Protein 1XP4 (pdb70)

Sequence (1352 aa):
FTIAAKHAIAVEANTGKILYEKDATQPVEIASITKLITVYLVYEALENGSITLSTPVDISDYPYQLTTNSEASNIPEARNYTVEELLEATLVSSANSAAIALAEKIAGSEKDFVDRAKLLEWGIQDATVVNTTGLNNETLGDNIYPGSKKDEENKLSAYDVAIVARNLIKKYPQVLEITKKPSSTFAGTITSTNYLEGPAYRGGFDGLKTGTTDKAGESFVGTTVEKGRVITVVLNADHQDNNPYARFTATSSLDYISSTFTLRKIVQQGDAYQDSKAPVQDGKEDTVIAVAPEDIYLIERVGNQSSQSVQFTPDSKAIPAPLEAGTVVGHLTYEDKDLIGQGYITTERPSFEVADKKIEFTIAAKHAIAVEANTGKILYEKDATQPVEIASITKLITVYLVYEALENGSITLSTPVDISDYPYQLTTNSEASNIPEARNYTVEELLEATLVSSANSAAIALAEKIAGSEKDFVDRAKLLEWGIQDATVVNTTGLNNETLGDNIYPGSKKDEENKLSAYDVAIVARNLIKKYPQVLEITKKPSSTFAGTITSTNYLEGPAYRGGFDGLKTGTTDKAGESFVGTTVEKGRVITVVLNADHPYARFTATSSLDYISSTFTLRKIVQQGDAYQDSIAVAPEDIYLIERVGNQSSQSVQFTPDVVGHLTYEDKDLIGQGYITTERPSFEVADKKFTIAAKHAIAVEANTGKILYEKDATQPVEIASITKLITVYLVYEALENGSITLSTPVDISDYPYQLTTNSEASNIPEARNYTVEELLEATLVSSANSAAIALAEKIAGSEKDFVDRAKLLEWGIQDATVVNTTGLNNETLGDNIYPGSKKDEENKLSAYDVAIVARNLIKKYPQVLEITKKPSSTFAGTITSTNYLEGPAYRGGFDGLKTGTTDKAGESFVGTTVEKGRVITVVLNADHQDNNPYARFTATSSLDYISSTFTLRKIVQQGDAYQDSKAPVQDGKEDTVIAVAPEDIYLIERVGNQSVQFTPDSLEAGTVVGHLTYEDKDLIGQGYITTERPSFEVADKKIFTIAAKHAIAVEANTGKILYEKDATQPVEIASITKLITVYLVYEALENGSITLSTPVDISDYPYQLTTNIPEARNYTVEELLEATLVSSANSAAIALAEKIAGSEKDFVDRAKLLEWGIQDATVVNTTGLNNETLGDNIYPGSKKDEENKLSAYDVAIVARNLIKKYPQVLEITKKPSSTFAGTITSTNYLEGPAYRGGFDGLKTGTTDKAGESFVGTTVEKGRVITVVLNADHPYARFTATSSLDYISSTFTLRKIVQQGDAYQDSKAVAPEDIYLIERVQSVQFTPDHLTYEDKDLIGQGYITTERPSFE

Foldseek 3Di:
DDFQFQWKWKAFLPFQFTDDTHQQADKFQAAQLLLLLLVLVLVVCCVVPVFHQFRKFAQDPLLQVLPVDFPQQADHDPRIFGLVLLLLCCWFRLHQSSSQRSQCVRQVGQQRSQVQVVLVVLVNDPKDTWGRRFAAQCSSPPRTHVPDDNGDGIIDGNLSSSSSVSVSCVVPVVLLVRLQDQWDDRVHITGGPPPHPDVLDDPFWRYDHWRDDPRFATWGWTWGADQHIMTITGTHRNDDPVCPPSNSVSVVVCVCSVLFKHKDWDFAAPDADPQDAAAEDDFPGDGQRFGHHHTDIDIDTPPDDDDWPLPDWDFPHHYYDFDDWFDWTTWRFTPDPPADDNGGSDPDGDIGTTGHDTGD/DDFQFQWKWKAFLPFQFTLDTHPQPAWFQQAQLLQLLLLLVLVVCCVVPVFHQFRKFFQDDLLQVACLPQPQLNDHDDGIDGLNQLSLSCLFRVNPSSSQSSCCSPQVHQLSSQPPVVLVVLVNDNKDTWGSRFRALCSSPPSTHVPDDSGDGIIHGNLSSSSSQSVSCVVPVCSLVRLQDQWDDRPHIGGGPPPHPDNLDDPFWRDRHWRDDPGFATWTWTWGADLGIMIITGTHRPDVNRRSVSRVVCVVSVQFKHWDFPFDAVGCDPCPVFGHNDGHTDIGTPPPPDDWCQDDWPKCYTKRGTPDPDHDDVGGSDPDTDIGHGDDDD/DDFQFQWKWKAFLPFQFTLDTHQQADWFQQAQLLLLVLLLVLVVCCVVPVFHQARKFAQDPLLQCLQPVHDDQADHDPRIGGLVLLSLCCWFRVHQSSSQRSLCVRQVGQLRSQVQVVLVVLVRDPKDTWGSRQAFQCSSPVRTHVPDDSGDGIIDGNLSSSSSVSVSCVPPVCQLVRQQDQWDDRPHIHGGPPPHPDVLDDPFWRYDHWRDDPGQATWGWTWGADQHIMIITGGHRNDDPPDPVRNSVSVSVCVCSVLFKHWDFQFAALAAHPFDWAADPDDVPRIFGDGANGTDIDIDGPPDAPWDDWDADPAWFQWGIKTWGPDPDHDDVGGSDPDGDIGTTTHHGD/DDFQFQWKWKAFLPFQFTDDTDQQADWFQQAQLLQLLLLLVLVVCCVVVVFHQARKFFADPLLQVLPPLPHDDRIDGLVLLSLCCQFVNRQSSSQRSQCSVQVGQLSSQPVVVLVVLVNDPKDTWGRRSDFQCSSPPSTHVPDDSGDGIIGGNLSSSSSVSVRCVVPVCSLVRLQDQWDDHPHIDGGPPPHPDQLDDAFWSWNDWRDDPGFATWGWIWGADQHIMIITGTRGDDSSTNSVSRVVCCCRVVFKDWAFPAAAQDALPDPCDGQVGTHTDIGTCAVLVDDDVWGWGPDPDHDDVRGSDPDGDTGD

B-factor: mean 28.1, std 16.94, range [1.0, 99.56]

Secondary structure (DSSP, 8-state):
---SBSSEEEEETTTTEEEEEES-SS-EE-GGGGHHHHHHHHHHHHHHTSS-TT-EEE--HHHHHTTTS--SS------EEEHHHHHHHHHHH--HHHHHHHHHHHHSSHHHHH--HHHHHTT--S-B---SS---GGGTTT-S-TT--TT---EE-HHHHHHHHHHHHHH-GGGHHHHT-SEE-S---EE-S---------TTEEEEEEEEETTTEEEEEEEE-----EEEEEEEEPPBTTBTTHHHHHHHH--HHHHHEEEEEEE-TT--SSS-B--BSSSS-S--BB--SS-EEEEEESS-SS--------BSSSB-S-B-TTS--B-EE----B--TTSBSSSPPPEE--B-S-B-/---SSSEEEEEETTT-BEEEEES-SS-EE-GGGHHHHHHHHHHHHHHTTS--TT-EEE--HHHHH--SSTTTT-----SEEEHHHHHHHHHHS--HHHHHHHHHHHHSSHHHHH--HHHHHTT--S-B-S-SS---HHHHTT-S-TT--TT---EE-HHHHHHHHHHHHHH-TTHHHHHT-SEE-S---EE-S---------TTB---EEEE-STT-EEEEEEE-----EEEEEES-----HHHHHHHH--TGGGTEEEEEEE-SS--STT--B--SS-EEEEEETT--S-------------EE-------TTSBSSS---EE--BS--/---SBSSEEEEETTTTEEEEEES-SS-EE-GGGGHHHHHHHHHHHHHHTSS-TT-EEE--HHHHHHHHSS-SS------EEEHHHHHHHHHHH--HHHHHHHHHHHHSSHHHHH--HHHHHTT--S-B---SS---GGGSTT-S-TT--TT---EE-HHHHHHHHHHHHHH-GGGHHHHT-SEE-S---EE-S---------TT---EEEEEETTTEEEEEEEE-----EEEEEEEEPP-SS-TTHHHHHHHH--HHHHHEEEEEEE-TT-EEEEEEE--SSSS-S-EEEE-SS-EEEEEES---PPBP------TT-----EE-------TTSBSSS---EE--BSS--/---SEEEEEEEETTT-BEEEEES-SS-EE-GGGGHHHHHHHHHHHHHHTSS-TT-EEE--HHHHT--------SEEEHHHHHHHHHHS--HHHHHHHHHHHHSSHHHHH--HHHHHTT--S-B-S-SS---HHHHTT-S-TT--TT---EE-HHHHHHHHHHHHHH-TTHHHHHT-SEE-S---EE-S---------TTB---EEEEETTTEEEEEEEE-----EEEEEEEE----TTHHHHHH--HHHHHEEEEEEE-BT--SSS----BSS-EEEEEE----------EE-------BTSBSSS---EE-

InterPro domains:
  IPR001967 Peptidase S11, D-alanyl-D-alanine carboxypeptidase A, N-terminal [PF00768] (20-269)
  IPR012338 Beta-lactamase/transpeptidase-like [G3DSA:3.40.710.10] (16-293)
  IPR012338 Beta-lactamase/transpeptidase-like [SSF56601] (4-291)
  IPR012907 Peptidase S11, D-Ala-D-Ala carboxypeptidase A, C-terminal [PF07943] (293-394)
  IPR012907 Peptidase S11, D-Ala-D-Ala carboxypeptidase A, C-terminal [SM00936] (293-394)
  IPR015956 Penicillin-binding protein, C-terminal domain superfamily [SSF69189] (285-405)
  IPR018044 Peptidase S11, D-alanyl-D-alanine carboxypeptidase A [PR00725] (55-66)
  IPR018044 Peptidase S11, D-alanyl-D-alanine carboxypeptidase A [PR00725] (111-128)
  IPR018044 Peptidase S11, D-alanyl-D-alanine carboxypeptidase A [PR00725] (138-151)
  IPR037167 D-Ala-D-Ala carboxypeptidase, C-terminal domain superfamily [G3DSA:2.60.410.10] (294-394)

Structure (mmCIF, N/CA/C/O backbone):
data_1XP4
#
_entry.id   1XP4
#
_cell.length_a   87.608
_cell.length_b   120.839
_cell.length_c   177.076
_cell.angle_alpha   90.00
_cell.angle_beta   90.00
_cell.angle_gamma   90.00
#
_symmetry.space_group_name_H-M   'P 21 21 21'
#
loop_
_entity.id
_entity.type
_entity.pdbx_description
1 polymer 'D-alanyl-D-alanine carboxypeptidase'
2 non-polymer 'SULFATE ION'
3 non-polymer 'IODIDE ION'
4 water water
#
loop_
_atom_site.group_PDB
_atom_site.id
_atom_site.type_symbol
_atom_site.label_atom_id
_atom_site.label_alt_id
_atom_site.label_comp_id
_atom_site.label_asym_id
_atom_site.label_entity_id
_atom_site.label_seq_id
_atom_site.pdbx_PDB_ins_code
_atom_site.Cartn_x
_atom_site.Cartn_y
_atom_site.Cartn_z
_atom_site.occupancy
_atom_site.B_iso_or_equiv
_atom_site.auth_seq_id
_atom_site.auth_comp_id
_atom_site.auth_asym_id
_atom_site.auth_atom_id
_atom_site.pdbx_PDB_model_num
ATOM 1 N N . PHE A 1 10 ? -16.061 17.383 32.730 1.00 27.28 25 PHE A N 1
ATOM 2 C CA . PHE A 1 10 ? -15.402 17.720 31.433 1.00 26.90 25 PHE A CA 1
ATOM 3 C C . PHE A 1 10 ? -14.959 16.505 30.625 1.00 26.46 25 PHE A C 1
ATOM 4 O O . PHE A 1 10 ? -14.403 15.555 31.169 1.00 25.92 25 PHE A O 1
ATOM 12 N N . THR A 1 11 ? -15.199 16.567 29.318 1.00 26.98 26 THR A N 1
ATOM 13 C CA . THR A 1 11 ? -14.807 15.512 28.386 1.00 27.47 26 THR A CA 1
ATOM 14 C C . THR A 1 11 ? -14.212 16.192 27.158 1.00 25.43 26 THR A C 1
ATOM 15 O O . THR A 1 11 ? -14.696 17.239 26.727 1.00 28.69 26 THR A O 1
ATOM 19 N N . ILE A 1 12 ? -13.168 15.601 26.593 1.00 21.65 27 ILE A N 1
ATOM 20 C CA . ILE A 1 12 ? -12.531 16.185 25.427 1.00 18.67 27 ILE A CA 1
ATOM 21 C C . ILE A 1 12 ? -13.076 15.590 24.141 1.00 19.02 27 ILE A C 1
ATOM 22 O O . ILE A 1 12 ? -13.382 14.401 24.075 1.00 21.78 27 ILE A O 1
ATOM 27 N N . ALA A 1 13 ? -13.202 16.429 23.121 1.00 18.88 28 ALA A N 1
ATOM 28 C CA . ALA A 1 13 ? -13.722 16.001 21.829 1.00 18.17 28 ALA A CA 1
ATOM 29 C C . ALA A 1 13 ? -12.614 15.368 20.990 1.00 18.87 28 ALA A C 1
ATOM 30 O O . ALA A 1 13 ? -12.299 15.826 19.883 1.00 20.88 28 ALA A O 1
ATOM 32 N N . ALA A 1 14 ? -12.026 14.313 21.540 1.00 18.41 29 ALA A N 1
ATOM 33 C CA . ALA A 1 14 ? -10.948 13.578 20.887 1.00 20.77 29 ALA A CA 1
ATOM 34 C C . ALA A 1 14 ? -11.056 12.145 21.389 1.00 21.39 29 ALA A C 1
ATOM 35 O O . ALA A 1 14 ? -11.548 11.919 22.494 1.00 21.97 29 ALA A O 1
ATOM 37 N N . LYS A 1 15 ? -10.609 11.180 20.591 1.00 20.21 30 LYS A N 1
ATOM 38 C CA . LYS A 1 15 ? -10.702 9.786 21.002 1.00 19.78 30 LYS A CA 1
ATOM 39 C C . LYS A 1 15 ? -9.732 9.435 22.113 1.00 18.49 30 LYS A C 1
ATOM 40 O O . LYS A 1 15 ? -10.049 8.616 22.971 1.00 20.04 30 LYS A O 1
ATOM 46 N N . HIS A 1 16 ? -8.559 10.061 22.105 1.00 15.20 31 HIS A N 1
ATOM 47 C CA . HIS A 1 16 ? -7.537 9.773 23.108 1.00 15.12 31 HIS A CA 1
ATOM 48 C C . HIS A 1 16 ? -6.806 11.028 23.502 1.00 14.93 31 HIS A C 1
ATOM 49 O O . HIS A 1 16 ? -6.509 11.866 22.653 1.00 16.19 31 HIS A O 1
ATOM 56 N N . ALA A 1 17 ? -6.482 11.151 24.783 1.00 14.03 32 ALA A N 1
ATOM 57 C CA . ALA A 1 17 ? -5.768 12.331 25.235 1.00 13.81 32 ALA A CA 1
ATOM 58 C C . ALA A 1 17 ? -5.251 12.192 26.655 1.00 13.82 32 ALA A C 1
ATOM 59 O O . ALA A 1 17 ? -5.767 11.396 27.442 1.00 15.14 32 ALA A O 1
ATOM 61 N N . ILE A 1 18 ? -4.221 12.971 26.966 1.00 11.81 33 ILE A N 1
ATOM 62 C CA . ILE A 1 18 ? -3.642 12.991 28.301 1.00 13.07 33 ILE A CA 1
ATOM 63 C C . ILE A 1 18 ? -2.917 14.316 28.459 1.00 14.05 33 ILE A C 1
ATOM 64 O O . ILE A 1 18 ? -2.360 14.850 27.499 1.00 15.61 33 ILE A O 1
ATOM 69 N N . ALA A 1 19 ? -2.932 14.845 29.674 1.00 13.13 34 ALA A N 1
ATOM 70 C CA . ALA A 1 19 ? -2.275 16.104 29.965 1.00 12.62 34 ALA A CA 1
ATOM 71 C C . ALA A 1 19 ? -1.403 15.914 31.196 1.00 13.71 34 ALA A C 1
ATOM 72 O O . ALA A 1 19 ? -1.833 15.296 32.170 1.00 16.42 34 ALA A O 1
ATOM 74 N N . VAL A 1 20 ? -0.181 16.431 31.163 1.00 13.08 35 VAL A N 1
ATOM 75 C CA . VAL A 1 20 ? 0.703 16.298 32.322 1.00 15.55 35 VAL A CA 1
ATOM 76 C C . VAL A 1 20 ? 1.483 17.565 32.621 1.00 16.15 35 VAL A C 1
ATOM 77 O O . VAL A 1 20 ? 1.752 18.364 31.725 1.00 16.35 35 VAL A O 1
ATOM 81 N N . GLU A 1 21 ? 1.826 17.754 33.891 1.00 15.97 36 GLU A N 1
ATOM 82 C CA . GLU A 1 21 ? 2.610 18.915 34.282 1.00 16.09 36 GLU A CA 1
ATOM 83 C C . GLU A 1 21 ? 4.020 18.490 33.917 1.00 14.02 36 GLU A C 1
ATOM 84 O O . GLU A 1 21 ? 4.546 17.532 34.469 1.00 15.23 36 GLU A O 1
ATOM 90 N N . ALA A 1 22 ? 4.615 19.191 32.961 1.00 13.35 37 ALA A N 1
ATOM 91 C CA . ALA A 1 22 ? 5.946 18.857 32.460 1.00 12.93 37 ALA A CA 1
ATOM 92 C C . ALA A 1 22 ? 6.971 18.417 33.488 1.00 13.74 37 ALA A C 1
ATOM 93 O O . ALA A 1 22 ? 7.474 17.290 33.431 1.00 15.57 37 ALA A O 1
ATOM 95 N N . ASN A 1 23 ? 7.272 19.294 34.437 1.00 11.99 38 ASN A N 1
ATOM 96 C CA . ASN A 1 23 ? 8.287 18.988 35.414 1.00 12.82 38 ASN A CA 1
ATOM 97 C C . ASN A 1 23 ? 8.139 17.701 36.217 1.00 14.94 38 ASN A C 1
ATOM 98 O O . ASN A 1 23 ? 9.085 16.907 36.285 1.00 13.84 38 ASN A O 1
ATOM 103 N N . THR A 1 24 ? 6.978 17.470 36.824 1.00 13.63 39 THR A N 1
ATOM 104 C CA . THR A 1 24 ? 6.816 16.260 37.626 1.00 13.27 39 THR A CA 1
ATOM 105 C C . THR A 1 24 ? 6.203 15.083 36.884 1.00 14.40 39 THR A C 1
ATOM 106 O O . THR A 1 24 ? 6.227 13.958 37.376 1.00 16.91 39 THR A O 1
ATOM 110 N N . GLY A 1 25 ? 5.663 15.335 35.697 1.00 15.11 40 GLY A N 1
ATOM 111 C CA . GLY A 1 25 ? 5.053 14.264 34.933 1.00 14.07 40 GLY A CA 1
ATOM 112 C C . GLY A 1 25 ? 3.744 13.805 35.547 1.00 14.22 40 GLY A C 1
ATOM 113 O O . GLY A 1 25 ? 3.236 12.725 35.221 1.00 15.67 40 GLY A O 1
ATOM 114 N N . LYS A 1 26 ? 3.198 14.624 36.440 1.00 11.04 41 LYS A N 1
ATOM 115 C CA . LYS A 1 26 ? 1.943 14.299 37.094 1.00 10.00 41 LYS A CA 1
ATOM 116 C C . LYS A 1 26 ? 0.810 14.382 36.085 1.00 11.64 41 LYS A C 1
ATOM 117 O O . LYS A 1 26 ? 0.736 15.318 35.289 1.00 15.13 41 LYS A O 1
ATOM 123 N N . ILE A 1 27 ? -0.077 13.399 36.121 1.00 13.18 42 ILE A N 1
ATOM 124 C CA . ILE A 1 27 ? -1.203 13.363 35.196 1.00 15.00 42 ILE A CA 1
ATOM 125 C C . ILE A 1 27 ? -2.365 14.238 35.676 1.00 16.23 42 ILE A C 1
ATOM 126 O O . ILE A 1 27 ? -2.857 14.084 36.794 1.00 17.51 42 ILE A O 1
ATOM 131 N N . LEU A 1 28 ? -2.799 15.157 34.820 1.00 16.64 43 LEU A N 1
ATOM 132 C CA . LEU A 1 28 ? -3.886 16.065 35.166 1.00 17.65 43 LEU A CA 1
ATOM 133 C C . LEU A 1 28 ? -5.217 15.682 34.512 1.00 18.50 43 LEU A C 1
ATOM 134 O O . LEU A 1 28 ? -6.293 15.978 35.039 1.00 21.12 43 LEU A O 1
ATOM 139 N N . TYR A 1 29 ? -5.138 15.035 33.356 1.00 16.09 44 TYR A N 1
ATOM 140 C CA . TYR A 1 29 ? -6.323 14.611 32.633 1.00 14.46 44 TYR A CA 1
ATOM 141 C C . TYR A 1 29 ? -6.000 13.464 31.692 1.00 18.37 44 TYR A C 1
ATOM 142 O O . TYR A 1 29 ? -4.918 13.403 31.103 1.00 18.48 44 TYR A O 1
ATOM 151 N N . GLU A 1 30 ? -6.958 12.567 31.520 1.00 19.59 45 GLU A N 1
ATOM 152 C CA . GLU A 1 30 ? -6.733 11.437 30.649 1.00 21.00 45 GLU A CA 1
ATOM 153 C C . GLU A 1 30 ? -8.035 10.870 30.108 1.00 21.70 45 GLU A C 1
ATOM 154 O O . GLU A 1 30 ? -9.089 11.007 30.730 1.00 21.64 45 GLU A O 1
ATOM 160 N N . LYS A 1 31 ? -7.947 10.261 28.928 1.00 21.48 46 LYS A N 1
ATOM 161 C CA . LYS A 1 31 ? -9.083 9.627 28.272 1.00 21.79 46 LYS A CA 1
ATOM 162 C C . LYS A 1 31 ? -8.530 8.598 27.298 1.00 22.66 46 LYS A C 1
ATOM 163 O O . LYS A 1 31 ? -7.993 8.962 26.252 1.00 25.44 46 LYS A O 1
ATOM 169 N N . ASP A 1 32 ? -8.660 7.320 27.644 1.00 23.14 47 ASP A N 1
ATOM 170 C CA . ASP A 1 32 ? -8.155 6.237 26.805 1.00 23.35 47 ASP A CA 1
ATOM 171 C C . ASP A 1 32 ? -6.721 6.610 26.407 1.00 23.49 47 ASP A C 1
ATOM 172 O O . ASP A 1 32 ? -6.381 6.690 25.223 1.00 25.28 47 ASP A O 1
ATOM 177 N N . ALA A 1 33 ? -5.885 6.838 27.415 1.00 21.26 48 ALA A N 1
ATOM 178 C CA . ALA A 1 33 ? -4.499 7.245 27.200 1.00 20.57 48 ALA A CA 1
ATOM 179 C C . ALA A 1 33 ? -3.476 6.122 27.123 1.00 20.08 48 ALA A C 1
ATOM 180 O O . ALA A 1 33 ? -2.294 6.396 26.934 1.00 22.65 48 ALA A O 1
ATOM 182 N N . THR A 1 34 ? -3.911 4.872 27.251 1.00 19.83 49 THR A N 1
ATOM 183 C CA . THR A 1 34 ? -2.975 3.748 27.204 1.00 19.67 49 THR A CA 1
ATOM 184 C C . THR A 1 34 ? -3.023 2.874 25.949 1.00 19.91 49 THR A C 1
ATOM 185 O O . THR A 1 34 ? -2.096 2.110 25.688 1.00 21.87 49 THR A O 1
ATOM 189 N N . GLN A 1 35 ? -4.088 2.974 25.168 1.00 19.08 50 GLN A N 1
ATOM 190 C CA . GLN A 1 35 ? -4.182 2.163 23.961 1.00 19.92 50 GLN A CA 1
ATOM 191 C C . GLN A 1 35 ? -3.292 2.717 22.851 1.00 18.79 50 GLN A C 1
ATOM 192 O O . GLN A 1 35 ? -3.493 3.837 22.393 1.00 20.58 50 GLN A O 1
ATOM 198 N N . PRO A 1 36 ? -2.287 1.946 22.409 1.00 18.19 51 PRO A N 1
ATOM 199 C CA . PRO A 1 36 ? -1.435 2.471 21.337 1.00 16.82 51 PRO A CA 1
ATOM 200 C C . PRO A 1 36 ? -2.284 2.766 20.104 1.00 15.45 51 PRO A C 1
ATOM 201 O O . PRO A 1 36 ? -3.175 1.998 19.764 1.00 17.80 51 PRO A O 1
ATOM 205 N N . VAL A 1 37 ? -2.018 3.887 19.445 1.00 14.17 52 VAL A N 1
ATOM 206 C CA . VAL A 1 37 ? -2.766 4.267 18.252 1.00 11.58 52 VAL A CA 1
ATOM 207 C C . VAL A 1 37 ? -1.848 5.063 17.334 1.00 14.05 52 VAL A C 1
ATOM 208 O O . VAL A 1 37 ? -0.773 5.499 17.754 1.00 14.26 52 VAL A O 1
ATOM 212 N N . GLU A 1 38 ? -2.270 5.239 16.084 1.00 13.49 53 GLU A N 1
ATOM 213 C CA . GLU A 1 38 ? -1.501 5.997 15.101 1.00 13.72 53 GLU A CA 1
ATOM 214 C C . GLU A 1 38 ? -1.274 7.425 15.615 1.00 14.57 53 GLU A C 1
ATOM 215 O O . GLU A 1 38 ? -2.189 8.043 16.169 1.00 15.28 53 GLU A O 1
ATOM 221 N N . ILE A 1 39 ? -0.070 7.958 15.419 1.00 13.78 54 ILE A N 1
ATOM 222 C CA . ILE A 1 39 ? 0.237 9.310 15.891 1.00 13.45 54 ILE A CA 1
ATOM 223 C C . ILE A 1 39 ? 0.757 10.222 14.787 1.00 13.40 54 ILE A C 1
ATOM 224 O O . ILE A 1 39 ? 1.138 11.367 15.038 1.00 12.03 54 ILE A O 1
ATOM 229 N N . ALA A 1 40 ? 0.759 9.702 13.564 1.00 13.51 55 ALA A N 1
ATOM 230 C CA . ALA A 1 40 ? 1.225 10.443 12.402 1.00 10.30 55 ALA A CA 1
ATOM 231 C C . ALA A 1 40 ? 2.511 11.187 12.723 1.00 11.80 55 ALA A C 1
ATOM 232 O O . ALA A 1 40 ? 3.357 10.675 13.460 1.00 11.97 55 ALA A O 1
ATOM 234 N N . SER A 1 41 ? 2.639 12.396 12.176 1.00 15.72 56 SER A N 1
ATOM 235 C CA . SER A 1 41 ? 3.825 13.246 12.342 1.00 16.76 56 SER A CA 1
ATOM 236 C C . SER A 1 41 ? 4.293 13.538 13.758 1.00 15.46 56 SER A C 1
ATOM 237 O O . SER A 1 41 ? 5.350 14.141 13.936 1.00 17.03 56 SER A O 1
ATOM 240 N N . ILE A 1 42 ? 3.518 13.150 14.764 1.00 12.40 57 ILE A N 1
ATOM 241 C CA . ILE A 1 42 ? 3.950 13.385 16.134 1.00 9.43 57 ILE A CA 1
ATOM 242 C C . ILE A 1 42 ? 5.212 12.545 16.299 1.00 10.11 57 ILE A C 1
ATOM 243 O O . ILE A 1 42 ? 6.037 12.784 17.177 1.00 11.22 57 ILE A O 1
ATOM 248 N N . THR A 1 43 ? 5.365 11.582 15.402 1.00 10.16 58 THR A N 1
ATOM 249 C CA . THR A 1 43 ? 6.510 10.683 15.387 1.00 13.93 58 THR A CA 1
ATOM 250 C C . THR A 1 43 ? 7.845 11.429 15.366 1.00 14.22 58 THR A C 1
ATOM 251 O O . THR A 1 43 ? 8.820 11.016 16.002 1.00 16.10 58 THR A O 1
ATOM 255 N N . LYS A 1 44 ? 7.882 12.531 14.630 1.00 14.18 59 LYS A N 1
ATOM 256 C CA . LYS A 1 44 ? 9.092 13.325 14.499 1.00 13.19 59 LYS A CA 1
ATOM 257 C C . LYS A 1 44 ? 9.706 13.814 15.817 1.00 14.10 59 LYS A C 1
ATOM 258 O O . LYS A 1 44 ? 10.816 14.343 15.825 1.00 17.11 59 LYS A O 1
ATOM 264 N N . LEU A 1 45 ? 9.002 13.641 16.930 1.00 12.66 60 LEU A N 1
ATOM 265 C CA . LEU A 1 45 ? 9.546 14.069 18.206 1.00 12.02 60 LEU A CA 1
ATOM 266 C C . LEU A 1 45 ? 10.601 13.067 18.634 1.00 15.35 60 LEU A C 1
ATOM 267 O O . LEU A 1 45 ? 11.688 13.433 19.104 1.00 16.49 60 LEU A O 1
ATOM 272 N N . ILE A 1 46 ? 10.283 11.789 18.478 1.00 15.58 61 ILE A N 1
ATOM 273 C CA . ILE A 1 46 ? 11.240 10.767 18.849 1.00 14.58 61 ILE A CA 1
ATOM 274 C C . ILE A 1 46 ? 12.452 10.986 17.949 1.00 15.68 61 ILE A C 1
ATOM 275 O O . ILE A 1 46 ? 13.592 10.956 18.406 1.00 16.52 61 ILE A O 1
ATOM 280 N N . THR A 1 47 ? 12.190 11.240 16.669 1.00 17.22 62 THR A N 1
ATOM 281 C CA . THR A 1 47 ? 13.245 11.481 15.682 1.00 16.65 62 THR A CA 1
ATOM 282 C C . THR A 1 47 ? 14.169 12.610 16.109 1.00 16.64 62 THR A C 1
ATOM 283 O O . THR A 1 47 ? 15.391 12.456 16.169 1.00 16.97 62 THR A O 1
ATOM 287 N N . VAL A 1 48 ? 13.560 13.748 16.404 1.00 16.35 63 VAL A N 1
ATOM 288 C CA . VAL A 1 48 ? 14.276 14.941 16.819 1.00 18.09 63 VAL A CA 1
ATOM 289 C C . VAL A 1 48 ? 15.093 14.748 18.102 1.00 19.57 63 VAL A C 1
ATOM 290 O O . VAL A 1 48 ? 16.094 15.444 18.314 1.00 19.54 63 VAL A O 1
ATOM 294 N N . TYR A 1 49 ? 14.682 13.805 18.953 1.00 19.79 64 TYR A N 1
ATOM 295 C CA . TYR A 1 49 ? 15.413 13.546 20.193 1.00 16.52 64 TYR A CA 1
ATOM 296 C C . TYR A 1 49 ? 16.754 12.910 19.881 1.00 16.34 64 TYR A C 1
ATOM 297 O O . TYR A 1 49 ? 17.750 13.200 20.531 1.00 18.79 64 TYR A O 1
ATOM 306 N N . LEU A 1 50 ? 16.786 12.026 18.894 1.00 14.17 65 LEU A N 1
ATOM 307 C CA . LEU A 1 50 ? 18.044 11.388 18.553 1.00 14.76 65 LEU A CA 1
ATOM 308 C C . LEU A 1 50 ? 18.987 12.391 17.886 1.00 14.69 65 LEU A C 1
ATOM 309 O O . LEU A 1 50 ? 20.213 12.275 17.985 1.00 15.46 65 LEU A O 1
ATOM 314 N N . VAL A 1 51 ? 18.404 13.390 17.230 1.00 14.35 66 VAL A N 1
ATOM 315 C CA . VAL A 1 51 ? 19.170 14.428 16.549 1.00 13.95 66 VAL A CA 1
ATOM 316 C C . VAL A 1 51 ? 19.877 15.337 17.547 1.00 15.60 66 VAL A C 1
ATOM 317 O O . VAL A 1 51 ? 21.045 15.691 17.358 1.00 16.62 66 VAL A O 1
ATOM 321 N N . TYR A 1 52 ? 19.167 15.730 18.601 1.00 15.56 67 TYR A N 1
ATOM 322 C CA . TYR A 1 52 ? 19.768 16.575 19.628 1.00 16.56 67 TYR A CA 1
ATOM 323 C C . TYR A 1 52 ? 20.815 15.755 20.374 1.00 17.04 67 TYR A C 1
ATOM 324 O O . TYR A 1 52 ? 21.844 16.281 20.804 1.00 19.09 67 TYR A O 1
ATOM 333 N N . GLU A 1 53 ? 20.554 14.460 20.513 1.00 17.37 68 GLU A N 1
ATOM 334 C CA . GLU A 1 53 ? 21.487 13.577 21.195 1.00 19.32 68 GLU A CA 1
ATOM 335 C C . GLU A 1 53 ? 22.775 13.434 20.387 1.00 19.85 68 GLU A C 1
ATOM 336 O O . GLU A 1 53 ? 23.837 13.170 20.943 1.00 19.07 68 GLU A O 1
ATOM 342 N N . ALA A 1 54 ? 22.677 13.600 19.070 1.00 19.08 69 ALA A N 1
ATOM 343 C CA . ALA A 1 54 ? 23.850 13.511 18.208 1.00 16.67 69 ALA A CA 1
ATOM 344 C C . ALA A 1 54 ? 24.552 14.868 18.212 1.00 15.63 69 ALA A C 1
ATOM 345 O O . ALA A 1 54 ? 25.769 14.951 18.054 1.00 14.46 69 ALA A O 1
ATOM 347 N N . LEU A 1 55 ? 23.780 15.938 18.379 1.00 13.04 70 LEU A N 1
ATOM 348 C CA . LEU A 1 55 ? 24.376 17.265 18.448 1.00 12.19 70 LEU A CA 1
ATOM 349 C C . LEU A 1 55 ? 25.163 17.324 19.750 1.00 12.64 70 LEU A C 1
ATOM 350 O O . LEU A 1 55 ? 26.306 17.779 19.780 1.00 10.59 70 LEU A O 1
ATOM 355 N N . GLU A 1 56 ? 24.539 16.849 20.824 1.00 11.78 71 GLU A N 1
ATOM 356 C CA . GLU A 1 56 ? 25.178 16.831 22.126 1.00 12.89 71 GLU A CA 1
ATOM 357 C C . GLU A 1 56 ? 26.445 15.987 22.114 1.00 13.10 71 GLU A C 1
ATOM 358 O O . GLU A 1 56 ? 27.473 16.416 22.629 1.00 13.88 71 GLU A O 1
ATOM 364 N N . ASN A 1 57 ? 26.376 14.791 21.528 1.00 12.27 72 ASN A N 1
ATOM 365 C CA . ASN A 1 57 ? 27.542 13.908 21.473 1.00 11.83 72 ASN A CA 1
ATOM 366 C C . ASN A 1 57 ? 28.635 14.507 20.613 1.00 13.16 72 ASN A C 1
ATOM 367 O O . ASN A 1 57 ? 29.801 14.159 20.767 1.00 16.02 72 ASN A O 1
ATOM 372 N N . GLY A 1 58 ? 28.257 15.392 19.696 1.00 12.85 73 GLY A N 1
ATOM 373 C CA . GLY A 1 58 ? 29.242 16.019 18.836 1.00 13.57 73 GLY A CA 1
ATOM 374 C C . GLY A 1 58 ? 29.454 15.421 17.450 1.00 15.99 73 GLY A C 1
ATOM 375 O O . GLY A 1 58 ? 30.208 15.990 16.654 1.00 18.20 73 GLY A O 1
ATOM 376 N N . SER A 1 59 ? 28.810 14.292 17.150 1.00 12.72 74 SER A N 1
ATOM 377 C CA . SER A 1 59 ? 28.957 13.653 15.846 1.00 11.84 74 SER A CA 1
ATOM 378 C C . SER A 1 59 ? 28.434 14.527 14.699 1.00 12.83 74 SER A C 1
ATOM 379 O O . SER A 1 59 ? 28.839 14.360 13.551 1.00 13.75 74 SER A O 1
ATOM 382 N N . ILE A 1 60 ? 27.525 15.448 15.008 1.00 10.41 75 ILE A N 1
ATOM 383 C CA . ILE A 1 60 ? 27.013 16.380 14.010 1.00 12.15 75 ILE A CA 1
ATOM 384 C C . ILE A 1 60 ? 26.911 17.733 14.690 1.00 12.40 75 ILE A C 1
ATOM 385 O O . ILE A 1 60 ? 26.967 17.818 15.914 1.00 11.57 75 ILE A O 1
ATOM 390 N N . THR A 1 61 ? 26.771 18.786 13.894 1.00 11.36 76 THR A N 1
ATOM 391 C CA . THR A 1 61 ? 26.654 20.130 14.428 1.00 11.84 76 THR A CA 1
ATOM 392 C C . THR A 1 61 ? 25.535 20.817 13.674 1.00 13.74 76 THR A C 1
ATOM 393 O O . THR A 1 61 ? 25.133 20.365 12.602 1.00 13.91 76 THR A O 1
ATOM 397 N N . LEU A 1 62 ? 25.038 21.916 14.225 1.00 15.07 77 LEU A N 1
ATOM 398 C CA . LEU A 1 62 ? 23.951 22.652 13.598 1.00 14.11 77 LEU A CA 1
ATOM 399 C C . LEU A 1 62 ? 24.233 23.100 12.166 1.00 15.81 77 LEU A C 1
ATOM 400 O O . LEU A 1 62 ? 23.316 23.160 11.350 1.00 16.86 77 LEU A O 1
ATOM 405 N N . SER A 1 63 ? 25.489 23.398 11.845 1.00 15.85 78 SER A N 1
ATOM 406 C CA . SER A 1 63 ? 25.817 23.861 10.494 1.00 16.56 78 SER A CA 1
ATOM 407 C C . SER A 1 63 ? 26.297 22.764 9.551 1.00 18.07 78 SER A C 1
ATOM 408 O O . SER A 1 63 ? 26.679 23.035 8.409 1.00 17.48 78 SER A O 1
ATOM 411 N N . THR A 1 64 ? 26.282 21.525 10.031 1.00 19.79 79 THR A N 1
ATOM 412 C CA . THR A 1 64 ? 26.722 20.391 9.229 1.00 19.68 79 THR A CA 1
ATOM 413 C C . THR A 1 64 ? 25.856 20.186 7.985 1.00 19.50 79 THR A C 1
ATOM 414 O O . THR A 1 64 ? 24.634 20.059 8.076 1.00 17.62 79 THR A O 1
ATOM 418 N N . PRO A 1 65 ? 26.484 20.177 6.801 1.00 20.26 80 PRO A N 1
ATOM 419 C CA . PRO A 1 65 ? 25.785 19.976 5.526 1.00 20.28 80 PRO A CA 1
ATOM 420 C C . PRO A 1 65 ? 25.250 18.544 5.458 1.00 18.61 80 PRO A C 1
ATOM 421 O O . PRO A 1 65 ? 25.967 17.593 5.785 1.00 20.40 80 PRO A O 1
ATOM 425 N N . VAL A 1 66 ? 23.998 18.391 5.040 1.00 16.23 81 VAL A N 1
ATOM 426 C CA . VAL A 1 66 ? 23.392 17.067 4.937 1.00 14.96 81 VAL A CA 1
ATOM 427 C C . VAL A 1 66 ? 22.861 16.826 3.529 1.00 14.45 81 VAL A C 1
ATOM 428 O O . VAL A 1 66 ? 22.021 17.581 3.037 1.00 12.91 81 VAL A O 1
ATOM 432 N N . ASP A 1 67 ? 23.368 15.772 2.890 1.00 13.22 82 ASP A N 1
ATOM 433 C CA . ASP A 1 67 ? 22.952 15.393 1.539 1.00 12.37 82 ASP A CA 1
ATOM 434 C C . ASP A 1 67 ? 21.529 14.862 1.575 1.00 11.39 82 ASP A C 1
ATOM 435 O O . ASP A 1 67 ? 21.073 14.326 2.581 1.00 10.77 82 ASP A O 1
ATOM 440 N N . ILE A 1 68 ? 20.832 15.005 0.461 1.00 12.39 83 ILE A N 1
ATOM 441 C CA . ILE A 1 68 ? 19.462 14.548 0.369 1.00 12.29 83 ILE A CA 1
ATOM 442 C C . ILE A 1 68 ? 19.338 13.526 -0.759 1.00 11.26 83 ILE A C 1
ATOM 443 O O . ILE A 1 68 ? 19.161 13.880 -1.911 1.00 14.29 83 ILE A O 1
ATOM 448 N N . SER A 1 69 ? 19.444 12.250 -0.400 1.00 12.58 84 SER A N 1
ATOM 449 C CA . SER A 1 69 ? 19.394 11.148 -1.364 1.00 15.03 84 SER A CA 1
ATOM 450 C C . SER A 1 69 ? 18.112 11.011 -2.175 1.00 14.03 84 SER A C 1
ATOM 451 O O . SER A 1 69 ? 17.108 11.665 -1.896 1.00 12.64 84 SER A O 1
ATOM 454 N N . ASP A 1 70 ? 18.171 10.141 -3.180 1.00 13.46 85 ASP A N 1
ATOM 455 C CA . ASP A 1 70 ? 17.048 9.890 -4.076 1.00 15.37 85 ASP A CA 1
ATOM 456 C C . ASP A 1 70 ? 15.702 9.698 -3.367 1.00 16.12 85 ASP A C 1
ATOM 457 O O . ASP A 1 70 ? 14.727 10.395 -3.663 1.00 15.41 85 ASP A O 1
ATOM 462 N N . TYR A 1 71 ? 15.655 8.743 -2.444 1.00 15.82 86 TYR A N 1
ATOM 463 C CA . TYR A 1 71 ? 14.444 8.438 -1.691 1.00 15.65 86 TYR A CA 1
ATOM 464 C C . TYR A 1 71 ? 13.790 9.667 -1.051 1.00 15.62 86 TYR A C 1
ATOM 465 O O . TYR A 1 71 ? 12.620 9.950 -1.305 1.00 15.28 86 TYR A O 1
ATOM 474 N N . PRO A 1 72 ? 14.534 10.419 -0.223 1.00 13.63 87 PRO A N 1
ATOM 475 C CA . PRO A 1 72 ? 13.923 11.594 0.398 1.00 11.74 87 PRO A CA 1
ATOM 476 C C . PRO A 1 72 ? 13.670 12.690 -0.621 1.00 12.16 87 PRO A C 1
ATOM 477 O O . PRO A 1 72 ? 12.702 13.432 -0.524 1.00 12.11 87 PRO A O 1
ATOM 481 N N . TYR A 1 73 ? 14.547 12.791 -1.606 1.00 13.25 88 TYR A N 1
ATOM 482 C CA . TYR A 1 73 ? 14.405 13.828 -2.605 1.00 16.03 88 TYR A CA 1
ATOM 483 C C . TYR A 1 73 ? 13.195 13.628 -3.504 1.00 18.95 88 TYR A C 1
ATOM 484 O O . TYR A 1 73 ? 12.441 14.569 -3.755 1.00 21.59 88 TYR A O 1
ATOM 493 N N . GLN A 1 74 ? 13.005 12.410 -3.993 1.00 21.56 89 GLN A N 1
ATOM 494 C CA . GLN A 1 74 ? 11.871 12.130 -4.866 1.00 26.69 89 GLN A CA 1
ATOM 495 C C . GLN A 1 74 ? 10.566 12.259 -4.115 1.00 25.82 89 GLN A C 1
ATOM 496 O O . GLN A 1 74 ? 9.563 12.706 -4.662 1.00 27.35 89 GLN A O 1
ATOM 502 N N . LEU A 1 75 ? 10.585 11.858 -2.855 1.00 24.26 90 LEU A N 1
ATOM 503 C CA . LEU A 1 75 ? 9.393 11.913 -2.033 1.00 26.20 90 LEU A CA 1
ATOM 504 C C . LEU A 1 75 ? 8.769 13.304 -2.016 1.00 29.77 90 LEU A C 1
ATOM 505 O O . LEU A 1 75 ? 7.629 13.478 -1.585 1.00 31.07 90 LEU A O 1
ATOM 510 N N . THR A 1 76 ? 9.498 14.297 -2.505 1.00 32.82 91 THR A N 1
ATOM 511 C CA . THR A 1 76 ? 8.974 15.650 -2.476 1.00 39.06 91 THR A CA 1
ATOM 512 C C . THR A 1 76 ? 8.394 16.190 -3.771 1.00 44.98 91 THR A C 1
ATOM 513 O O . THR A 1 76 ? 7.695 17.200 -3.746 1.00 48.12 91 THR A O 1
ATOM 517 N N . THR A 1 77 ? 8.677 15.544 -4.899 1.00 51.12 92 THR A N 1
ATOM 518 C CA . THR A 1 77 ? 8.138 16.017 -6.170 1.00 55.80 92 THR A CA 1
ATOM 519 C C . THR A 1 77 ? 6.704 15.548 -6.329 1.00 59.85 92 THR A C 1
ATOM 520 O O . THR A 1 77 ? 5.860 16.275 -6.852 1.00 62.02 92 THR A O 1
ATOM 524 N N . ASN A 1 78 ? 6.420 14.329 -5.893 1.00 64.14 93 ASN A N 1
ATOM 525 C CA . ASN A 1 78 ? 5.050 13.859 -5.958 1.00 69.92 93 ASN A CA 1
ATOM 526 C C . ASN A 1 78 ? 4.696 12.831 -4.910 1.00 70.96 93 ASN A C 1
ATOM 527 O O . ASN A 1 78 ? 4.666 11.624 -5.162 1.00 72.18 93 ASN A O 1
ATOM 532 N N . SER A 1 79 ? 4.433 13.343 -3.721 1.00 70.62 94 SER A N 1
ATOM 533 C CA . SER A 1 79 ? 4.021 12.550 -2.589 1.00 70.89 94 SER A CA 1
ATOM 534 C C . SER A 1 79 ? 3.265 13.594 -1.812 1.00 71.43 94 SER A C 1
ATOM 535 O O . SER A 1 79 ? 3.845 14.581 -1.364 1.00 72.40 94 SER A O 1
ATOM 538 N N . GLU A 1 80 ? 1.957 13.426 -1.716 1.00 71.87 95 GLU A N 1
ATOM 539 C CA . GLU A 1 80 ? 1.187 14.387 -0.967 1.00 70.42 95 GLU A CA 1
ATOM 540 C C . GLU A 1 80 ? 1.533 14.088 0.481 1.00 68.12 95 GLU A C 1
ATOM 541 O O . GLU A 1 80 ? 0.760 13.506 1.245 1.00 69.25 95 GLU A O 1
ATOM 547 N N . ALA A 1 81 ? 2.769 14.456 0.799 1.00 63.60 96 ALA A N 1
ATOM 548 C CA . ALA A 1 81 ? 3.372 14.304 2.110 1.00 59.55 96 ALA A CA 1
ATOM 549 C C . ALA A 1 81 ? 3.909 15.697 2.368 1.00 56.24 96 ALA A C 1
ATOM 550 O O . ALA A 1 81 ? 4.661 16.233 1.550 1.00 57.10 96 ALA A O 1
ATOM 552 N N . SER A 1 82 ? 3.514 16.294 3.486 1.00 51.09 97 SER A N 1
ATOM 553 C CA . SER A 1 82 ? 3.965 17.639 3.800 1.00 46.54 97 SER A CA 1
ATOM 554 C C . SER A 1 82 ? 5.479 17.749 3.674 1.00 42.92 97 SER A C 1
ATOM 555 O O . SER A 1 82 ? 6.239 17.130 4.421 1.00 43.50 97 SER A O 1
ATOM 558 N N . ASN A 1 83 ? 5.901 18.529 2.688 1.00 37.22 98 ASN A N 1
ATOM 559 C CA . ASN A 1 83 ? 7.307 18.746 2.414 1.00 32.85 98 ASN A CA 1
ATOM 560 C C . ASN A 1 83 ? 7.500 20.141 1.852 1.00 32.57 98 ASN A C 1
ATOM 561 O O . ASN A 1 83 ? 6.554 20.922 1.743 1.00 34.98 98 ASN A O 1
ATOM 566 N N . ILE A 1 84 ? 8.740 20.438 1.489 1.00 29.42 99 ILE A N 1
ATOM 567 C CA . ILE A 1 84 ? 9.098 21.730 0.931 1.00 25.77 99 ILE A CA 1
ATOM 568 C C . ILE A 1 84 ? 10.168 21.464 -0.120 1.00 24.49 99 ILE A C 1
ATOM 569 O O . ILE A 1 84 ? 10.875 20.460 -0.057 1.00 24.48 99 ILE A O 1
ATOM 574 N N . PRO A 1 85 ? 10.295 22.354 -1.109 1.00 22.74 100 PRO A N 1
ATOM 575 C CA . PRO A 1 85 ? 11.300 22.159 -2.155 1.00 22.15 100 PRO A CA 1
ATOM 576 C C . PRO A 1 85 ? 12.697 21.987 -1.575 1.00 23.96 100 PRO A C 1
ATOM 577 O O . PRO A 1 85 ? 13.083 22.716 -0.665 1.00 26.51 100 PRO A O 1
ATOM 589 N N . GLU A 1 87 ? 15.472 21.237 -3.909 1.00 25.41 102 GLU A N 1
ATOM 590 C CA . GLU A 1 87 ? 16.189 21.054 -5.162 1.00 25.65 102 GLU A CA 1
ATOM 591 C C . GLU A 1 87 ? 17.697 21.182 -5.096 1.00 22.81 102 GLU A C 1
ATOM 592 O O . GLU A 1 87 ? 18.384 20.840 -6.046 1.00 23.13 102 GLU A O 1
ATOM 598 N N . ALA A 1 88 ? 18.213 21.663 -3.974 1.00 22.58 103 ALA A N 1
ATOM 599 C CA . ALA A 1 88 ? 19.653 21.803 -3.806 1.00 20.60 103 ALA A CA 1
ATOM 600 C C . ALA A 1 88 ? 20.235 20.519 -3.205 1.00 21.58 103 ALA A C 1
ATOM 601 O O . ALA A 1 88 ? 21.454 20.358 -3.125 1.00 21.00 103 ALA A O 1
ATOM 603 N N . ARG A 1 89 ? 19.349 19.619 -2.777 1.00 21.17 104 ARG A N 1
ATOM 604 C CA . ARG A 1 89 ? 19.726 18.331 -2.188 1.00 21.55 104 ARG A CA 1
ATOM 605 C C . ARG A 1 89 ? 20.858 18.336 -1.153 1.00 20.53 104 ARG A C 1
ATOM 606 O O . ARG A 1 89 ? 21.555 17.340 -0.987 1.00 20.81 104 ARG A O 1
ATOM 614 N N . ASN A 1 90 ? 21.045 19.452 -0.462 1.00 18.89 105 ASN A N 1
ATOM 615 C CA . ASN A 1 90 ? 22.068 19.527 0.572 1.00 17.48 105 ASN A CA 1
ATOM 616 C C . ASN A 1 90 ? 21.751 20.696 1.485 1.00 17.04 105 ASN A C 1
ATOM 617 O O . ASN A 1 90 ? 21.872 21.857 1.098 1.00 19.25 105 ASN A O 1
ATOM 622 N N . TYR A 1 91 ? 21.329 20.384 2.700 1.00 13.95 106 TYR A N 1
ATOM 623 C CA . TYR A 1 91 ? 20.985 21.425 3.635 1.00 14.29 106 TYR A CA 1
ATOM 624 C C . TYR A 1 91 ? 21.582 21.190 5.003 1.00 16.03 106 TYR A C 1
ATOM 625 O O . TYR A 1 91 ? 22.042 20.100 5.321 1.00 20.25 106 TYR A O 1
ATOM 634 N N . THR A 1 92 ? 21.560 22.246 5.800 1.00 15.47 107 THR A N 1
ATOM 635 C CA . THR A 1 92 ? 22.081 22.248 7.151 1.00 14.30 107 THR A CA 1
ATOM 636 C C . THR A 1 92 ? 21.218 21.438 8.120 1.00 13.65 107 THR A C 1
ATOM 637 O O . THR A 1 92 ? 20.002 21.321 7.941 1.00 14.05 107 THR A O 1
ATOM 641 N N . VAL A 1 93 ? 21.861 20.868 9.135 1.00 11.98 108 VAL A N 1
ATOM 642 C CA . VAL A 1 93 ? 21.159 20.106 10.157 1.00 11.92 108 VAL A CA 1
ATOM 643 C C . VAL A 1 93 ? 20.092 21.027 10.748 1.00 14.35 108 VAL A C 1
ATOM 644 O O . VAL A 1 93 ? 18.926 20.656 10.864 1.00 15.37 108 VAL A O 1
ATOM 648 N N . GLU A 1 94 ? 20.509 22.232 11.120 1.00 15.89 109 GLU A N 1
ATOM 649 C CA . GLU A 1 94 ? 19.604 23.215 11.690 1.00 17.82 109 GLU A CA 1
ATOM 650 C C . GLU A 1 94 ? 18.478 23.509 10.707 1.00 18.16 109 GLU A C 1
ATOM 651 O O . GLU A 1 94 ? 17.325 23.682 11.098 1.00 21.32 109 GLU A O 1
ATOM 657 N N . GLU A 1 95 ? 18.805 23.558 9.425 1.00 17.02 110 GLU A N 1
ATOM 658 C CA . GLU A 1 95 ? 17.788 23.843 8.430 1.00 18.85 110 GLU A CA 1
ATOM 659 C C . GLU A 1 95 ? 16.739 22.738 8.379 1.00 18.25 110 GLU A C 1
ATOM 660 O O . GLU A 1 95 ? 15.535 23.013 8.367 1.00 16.46 110 GLU A O 1
ATOM 666 N N . LEU A 1 96 ? 17.193 21.490 8.363 1.00 17.31 111 LEU A N 1
ATOM 667 C CA . LEU A 1 96 ? 16.273 20.359 8.329 1.00 17.26 111 LEU A CA 1
ATOM 668 C C . LEU A 1 96 ? 15.487 20.275 9.633 1.00 17.71 111 LEU A C 1
ATOM 669 O O . LEU A 1 96 ? 14.288 19.994 9.637 1.00 18.53 111 LEU A O 1
ATOM 674 N N . LEU A 1 97 ? 16.170 20.525 10.741 1.00 17.59 112 LEU A N 1
ATOM 675 C CA . LEU A 1 97 ? 15.531 20.494 12.044 1.00 20.33 112 LEU A CA 1
ATOM 676 C C . LEU A 1 97 ? 14.377 21.492 12.064 1.00 20.74 112 LEU A C 1
ATOM 677 O O . LEU A 1 97 ? 13.278 21.191 12.531 1.00 22.65 112 LEU A O 1
ATOM 682 N N . GLU A 1 98 ? 14.639 22.686 11.557 1.00 19.69 113 GLU A N 1
ATOM 683 C CA . GLU A 1 98 ? 13.628 23.723 11.517 1.00 20.20 113 GLU A CA 1
ATOM 684 C C . GLU A 1 98 ? 12.509 23.266 10.580 1.00 19.46 113 GLU A C 1
ATOM 685 O O . GLU A 1 98 ? 11.331 23.372 10.917 1.00 20.86 113 GLU A O 1
ATOM 691 N N . ALA A 1 99 ? 12.881 22.744 9.412 1.00 17.48 114 ALA A N 1
ATOM 692 C CA . ALA A 1 99 ? 11.901 22.267 8.438 1.00 15.18 114 ALA A CA 1
ATOM 693 C C . ALA A 1 99 ? 11.058 21.118 9.009 1.00 15.98 114 ALA A C 1
ATOM 694 O O . ALA A 1 99 ? 9.852 21.036 8.759 1.00 17.07 114 ALA A O 1
ATOM 696 N N . THR A 1 100 ? 11.694 20.241 9.782 1.00 13.96 115 THR A N 1
ATOM 697 C CA . THR A 1 100 ? 11.005 19.106 10.386 1.00 13.52 115 THR A CA 1
ATOM 698 C C . THR A 1 100 ? 9.968 19.516 11.433 1.00 13.69 115 THR A C 1
ATOM 699 O O . THR A 1 100 ? 8.796 19.153 11.336 1.00 16.39 115 THR A O 1
ATOM 703 N N . LEU A 1 101 ? 10.399 20.274 12.432 1.00 11.42 116 LEU A N 1
ATOM 704 C CA . LEU A 1 101 ? 9.507 20.679 13.507 1.00 11.79 116 LEU A CA 1
ATOM 705 C C . LEU A 1 101 ? 8.475 21.741 13.160 1.00 13.32 116 LEU A C 1
ATOM 706 O O . LEU A 1 101 ? 7.358 21.711 13.670 1.00 14.11 116 LEU A O 1
ATOM 711 N N . VAL A 1 102 ? 8.838 22.674 12.291 1.00 14.61 117 VAL A N 1
ATOM 712 C CA . VAL A 1 102 ? 7.925 23.746 11.920 1.00 14.81 117 VAL A CA 1
ATOM 713 C C . VAL A 1 102 ? 6.949 23.411 10.793 1.00 16.50 117 VAL A C 1
ATOM 714 O O . VAL A 1 102 ? 5.768 23.758 10.865 1.00 14.29 117 VAL A O 1
ATOM 718 N N . SER A 1 103 ? 7.438 22.734 9.759 1.00 17.02 118 SER A N 1
ATOM 719 C CA . SER A 1 103 ? 6.599 22.393 8.618 1.00 20.56 118 SER A CA 1
ATOM 720 C C . SER A 1 103 ? 6.299 20.900 8.473 1.00 21.67 118 SER A C 1
ATOM 721 O O . SER A 1 103 ? 5.580 20.485 7.561 1.00 21.76 118 SER A O 1
ATOM 724 N N . SER A 1 104 ? 6.856 20.095 9.366 1.00 20.93 119 SER A N 1
ATOM 725 C CA . SER A 1 104 ? 6.638 18.660 9.325 1.00 21.55 119 SER A CA 1
ATOM 726 C C . SER A 1 104 ? 7.133 18.054 8.007 1.00 22.23 119 SER A C 1
ATOM 727 O O . SER A 1 104 ? 6.606 17.040 7.538 1.00 23.38 119 SER A O 1
ATOM 730 N N . ALA A 1 105 ? 8.147 18.674 7.412 1.00 20.04 120 ALA A N 1
ATOM 731 C CA . ALA A 1 105 ? 8.724 18.171 6.163 1.00 18.42 120 ALA A CA 1
ATOM 732 C C . ALA A 1 105 ? 9.297 16.769 6.386 1.00 17.88 120 ALA A C 1
ATOM 733 O O . ALA A 1 105 ? 10.225 16.589 7.183 1.00 18.70 120 ALA A O 1
ATOM 735 N N . ASN A 1 106 ? 8.758 15.780 5.678 1.00 15.69 121 ASN A N 1
ATOM 736 C CA . ASN A 1 106 ? 9.225 14.401 5.836 1.00 14.19 121 ASN A CA 1
ATOM 737 C C . ASN A 1 106 ? 10.633 14.156 5.290 1.00 12.70 121 ASN A C 1
ATOM 738 O O . ASN A 1 106 ? 11.398 13.379 5.865 1.00 9.15 121 ASN A O 1
ATOM 743 N N . 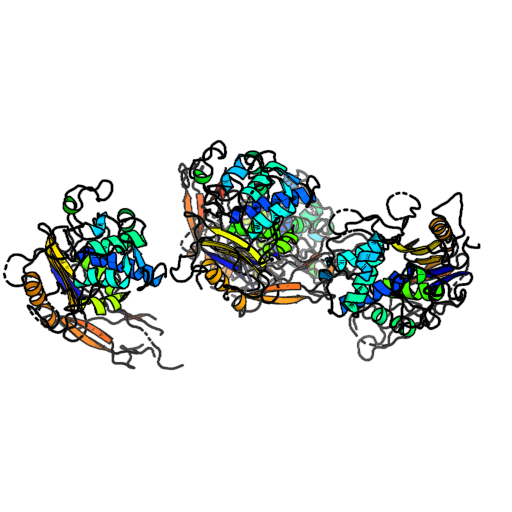SER A 1 107 ? 10.980 14.808 4.186 1.00 11.58 122 SER A N 1
ATOM 744 C CA . SER A 1 107 ? 12.313 14.635 3.632 1.00 11.94 122 SER A CA 1
ATOM 745 C C . SER A 1 107 ? 13.346 15.239 4.564 1.00 12.26 122 SER A C 1
ATOM 746 O O . SER A 1 107 ? 14.510 14.849 4.546 1.00 12.65 122 SER A O 1
ATOM 749 N N . ALA A 1 108 ? 12.919 16.189 5.386 1.00 12.30 123 ALA A N 1
ATOM 750 C CA . ALA A 1 108 ? 13.818 16.785 6.365 1.00 14.33 123 ALA A CA 1
ATOM 751 C C . ALA A 1 108 ? 14.120 15.695 7.408 1.00 14.61 123 ALA A C 1
ATOM 752 O O . ALA A 1 108 ? 15.275 15.453 7.761 1.00 14.88 123 ALA A O 1
ATOM 754 N N . ALA A 1 109 ? 13.069 15.031 7.883 1.00 12.21 124 ALA A N 1
ATOM 755 C CA . ALA A 1 109 ? 13.214 13.970 8.873 1.00 12.73 124 ALA A CA 1
ATOM 756 C C . ALA A 1 109 ? 14.091 12.840 8.350 1.00 13.09 124 ALA A C 1
ATOM 757 O O . ALA A 1 109 ? 15.090 12.476 8.977 1.00 14.48 124 ALA A O 1
ATOM 759 N N . ILE A 1 110 ? 13.710 12.286 7.204 1.00 10.62 125 ILE A N 1
ATOM 760 C CA . ILE A 1 110 ? 14.457 11.191 6.610 1.00 9.87 125 ILE A CA 1
ATOM 761 C C . ILE A 1 110 ? 15.921 11.565 6.439 1.00 11.87 125 ILE A C 1
ATOM 762 O O . ILE A 1 110 ? 16.814 10.836 6.880 1.00 11.30 125 ILE A O 1
ATOM 767 N N . ALA A 1 111 ? 16.168 12.705 5.807 1.00 12.97 126 ALA A N 1
ATOM 768 C CA . ALA A 1 111 ? 17.536 13.160 5.597 1.00 14.28 126 ALA A CA 1
ATOM 769 C C . ALA A 1 111 ? 18.352 13.123 6.899 1.00 14.94 126 ALA A C 1
ATOM 770 O O . ALA A 1 111 ? 19.450 12.558 6.938 1.00 16.82 126 ALA A O 1
ATOM 772 N N . LEU A 1 112 ? 17.821 13.723 7.960 1.00 14.22 127 LEU A N 1
ATOM 773 C CA . LEU A 1 112 ? 18.515 13.741 9.244 1.00 15.31 127 LEU A CA 1
ATOM 774 C C . LEU A 1 112 ? 18.823 12.321 9.732 1.00 17.16 127 LEU A C 1
ATOM 775 O O . LEU A 1 112 ? 19.910 12.047 10.256 1.00 16.32 127 LEU A O 1
ATOM 780 N N . ALA A 1 113 ? 17.854 11.425 9.549 1.00 16.29 128 ALA A N 1
ATOM 781 C CA . ALA A 1 113 ? 17.985 10.037 9.971 1.00 15.15 128 ALA A CA 1
ATOM 782 C C . ALA A 1 113 ? 19.120 9.310 9.249 1.00 13.93 128 ALA A C 1
ATOM 783 O O . ALA A 1 113 ? 19.917 8.615 9.883 1.00 11.77 128 ALA A O 1
ATOM 785 N N . GLU A 1 114 ? 19.185 9.461 7.928 1.00 13.05 129 GLU A N 1
ATOM 786 C CA . GLU A 1 114 ? 20.234 8.812 7.146 1.00 12.94 129 GLU A CA 1
ATOM 787 C C . GLU A 1 114 ? 21.584 9.385 7.542 1.00 13.72 129 GLU A C 1
ATOM 788 O O . GLU A 1 114 ? 22.592 8.682 7.553 1.00 14.12 129 GLU A O 1
ATOM 794 N N . LYS A 1 115 ? 21.597 10.672 7.866 1.00 12.49 130 LYS A N 1
ATOM 795 C CA . LYS A 1 115 ? 22.818 11.335 8.277 1.00 12.13 130 LYS A CA 1
ATOM 796 C C . LYS A 1 115 ? 23.317 10.782 9.605 1.00 14.49 130 LYS A C 1
ATOM 797 O O . LYS A 1 115 ? 24.522 10.622 9.801 1.00 16.63 130 LYS A O 1
ATOM 803 N N . ILE A 1 116 ? 22.392 10.486 10.515 1.00 14.14 131 ILE A N 1
ATOM 804 C CA . ILE A 1 116 ? 22.773 9.986 11.832 1.00 13.89 131 ILE A CA 1
ATOM 805 C C . ILE A 1 116 ? 23.002 8.481 11.933 1.00 14.89 131 ILE A C 1
ATOM 806 O O . ILE A 1 116 ? 23.863 8.043 12.696 1.00 15.91 131 ILE A O 1
ATOM 811 N N . ALA A 1 117 ? 22.254 7.688 11.172 1.00 15.46 132 ALA A N 1
ATOM 812 C CA . ALA A 1 117 ? 22.400 6.234 11.245 1.00 16.31 132 ALA A CA 1
ATOM 813 C C . ALA A 1 117 ? 22.724 5.528 9.929 1.00 18.74 132 ALA A C 1
ATOM 814 O O . ALA A 1 117 ? 22.817 4.295 9.888 1.00 20.60 132 ALA A O 1
ATOM 816 N N . GLY A 1 118 ? 22.893 6.297 8.857 1.00 18.91 133 GLY A N 1
ATOM 817 C CA . GLY A 1 118 ? 23.212 5.701 7.573 1.00 16.55 133 GLY A CA 1
ATOM 818 C C . GLY A 1 118 ? 21.971 5.390 6.774 1.00 15.97 133 GLY A C 1
ATOM 819 O O . GLY A 1 118 ? 21.916 5.617 5.567 1.00 19.31 133 GLY A O 1
ATOM 820 N N . SER A 1 119 ? 20.961 4.865 7.448 1.00 15.43 134 SER A N 1
ATOM 821 C CA . SER A 1 119 ? 19.709 4.530 6.779 1.00 15.15 134 SER A CA 1
ATOM 822 C C . SER A 1 119 ? 18.528 4.757 7.719 1.00 13.34 134 SER A C 1
ATOM 823 O O . SER A 1 119 ? 18.684 4.777 8.940 1.00 14.00 134 SER A O 1
ATOM 826 N N . GLU A 1 120 ? 17.345 4.939 7.154 1.00 11.29 135 GLU A N 1
ATOM 827 C CA . GLU A 1 120 ? 16.183 5.131 7.993 1.00 13.32 135 GLU A CA 1
ATOM 828 C C . GLU A 1 120 ? 15.979 3.871 8.852 1.00 14.05 135 GLU A C 1
ATOM 829 O O . GLU A 1 120 ? 15.587 3.959 10.013 1.00 12.17 135 GLU A O 1
ATOM 835 N N . LYS A 1 121 ? 16.272 2.701 8.290 1.00 15.88 136 LYS A N 1
ATOM 836 C CA . LYS A 1 121 ? 16.109 1.457 9.029 1.00 17.78 136 LYS A CA 1
ATOM 837 C C . LYS A 1 121 ? 16.913 1.437 10.317 1.00 19.31 136 LYS A C 1
ATOM 838 O O . LYS A 1 121 ? 16.381 1.132 11.385 1.00 19.19 136 LYS A O 1
ATOM 844 N N . ASP A 1 122 ? 18.207 1.721 10.211 1.00 19.58 137 ASP A N 1
ATOM 845 C CA . ASP A 1 122 ? 19.056 1.730 11.392 1.00 19.95 137 ASP A CA 1
ATOM 846 C C . ASP A 1 122 ? 18.520 2.771 12.355 1.00 18.52 137 ASP A C 1
ATOM 847 O O . ASP A 1 122 ? 18.447 2.527 13.561 1.00 18.43 137 ASP A O 1
ATOM 852 N N . PHE A 1 123 ? 18.129 3.927 11.824 1.00 15.91 138 PHE A N 1
ATOM 853 C CA . PHE A 1 123 ? 17.588 4.978 12.678 1.00 15.80 138 PHE A CA 1
ATOM 854 C C . PHE A 1 123 ? 16.359 4.465 13.445 1.00 13.11 138 PHE A C 1
ATOM 855 O O . PHE A 1 123 ? 16.206 4.739 14.637 1.00 10.74 138 PHE A O 1
ATOM 863 N N . VAL A 1 124 ? 15.490 3.719 12.765 1.00 10.59 139 VAL A N 1
ATOM 864 C CA . VAL A 1 124 ? 14.305 3.172 13.418 1.00 11.55 139 VAL A CA 1
ATOM 865 C C . VAL A 1 124 ? 14.695 2.248 14.577 1.00 13.63 139 VAL A C 1
ATOM 866 O O . VAL A 1 124 ? 14.072 2.272 15.644 1.00 13.36 139 VAL A O 1
ATOM 870 N N . ASP A 1 125 ? 15.726 1.436 14.373 1.00 14.11 140 ASP A N 1
ATOM 871 C CA . ASP A 1 125 ? 16.165 0.548 15.428 1.00 14.82 140 ASP A CA 1
ATOM 872 C C . ASP A 1 125 ? 16.629 1.404 16.594 1.00 17.46 140 ASP A C 1
ATOM 873 O O . ASP A 1 125 ? 16.485 1.024 17.759 1.00 17.43 140 ASP A O 1
ATOM 894 N N . ARG A 1 128 ? 13.617 2.560 18.368 1.00 16.96 143 ARG A N 1
ATOM 895 C CA . ARG A 1 128 ? 12.968 1.452 19.062 1.00 14.48 143 ARG A CA 1
ATOM 896 C C . ARG A 1 128 ? 13.698 1.232 20.381 1.00 13.35 143 ARG A C 1
ATOM 897 O O . ARG A 1 128 ? 13.088 0.925 21.404 1.00 13.13 143 ARG A O 1
ATOM 905 N N . ALA A 1 129 ? 15.014 1.397 20.345 1.00 12.26 144 ALA A N 1
ATOM 906 C CA . ALA A 1 129 ? 15.829 1.197 21.527 1.00 14.09 144 ALA A CA 1
ATOM 907 C C . ALA A 1 129 ? 15.582 2.302 22.526 1.00 16.97 144 ALA A C 1
ATOM 908 O O . ALA A 1 129 ? 15.386 2.040 23.716 1.00 18.93 144 ALA A O 1
ATOM 910 N N . LYS A 1 130 ? 15.594 3.539 22.035 1.00 18.78 145 LYS A N 1
ATOM 911 C CA . LYS A 1 130 ? 15.374 4.707 22.877 1.00 18.80 145 LYS A CA 1
ATOM 912 C C . LYS A 1 130 ? 14.041 4.607 23.618 1.00 20.04 145 LYS A C 1
ATOM 913 O O . LYS A 1 130 ? 13.960 4.901 24.809 1.00 21.67 145 LYS A O 1
ATOM 919 N N . LEU A 1 131 ? 12.989 4.195 22.920 1.00 20.42 146 LEU A N 1
ATOM 920 C CA . LEU A 1 131 ? 11.700 4.070 23.573 1.00 20.16 146 LEU A CA 1
ATOM 921 C C . LEU A 1 131 ? 11.773 3.046 24.708 1.00 20.70 146 LEU A C 1
ATOM 922 O O . LEU A 1 131 ? 11.193 3.255 25.774 1.00 21.80 146 LEU A O 1
ATOM 927 N N . LEU A 1 132 ? 12.488 1.946 24.489 1.00 20.71 147 LEU A N 1
ATOM 928 C CA . LEU A 1 132 ? 12.606 0.917 25.519 1.00 20.64 147 LEU A CA 1
ATOM 929 C C . LEU A 1 132 ? 13.337 1.450 26.739 1.00 21.53 147 LEU A C 1
ATOM 930 O O . LEU A 1 132 ? 13.072 1.027 27.860 1.00 24.22 147 LEU A O 1
ATOM 935 N N . GLU A 1 133 ? 14.268 2.370 26.513 1.00 21.40 148 GLU A N 1
ATOM 936 C CA . GLU A 1 133 ? 15.016 2.992 27.597 1.00 21.45 148 GLU A CA 1
ATOM 937 C C . GLU A 1 133 ? 14.036 3.760 28.472 1.00 21.42 148 GLU A C 1
ATOM 938 O O . GLU A 1 133 ? 14.066 3.680 29.697 1.00 23.10 148 GLU A O 1
ATOM 944 N N . TRP A 1 134 ? 13.171 4.518 27.813 1.00 20.87 149 TRP A N 1
ATOM 945 C CA . TRP A 1 134 ? 12.181 5.327 28.489 1.00 18.69 149 TRP A CA 1
ATOM 946 C C . TRP A 1 134 ? 11.059 4.528 29.144 1.00 18.07 149 TRP A C 1
ATOM 947 O O . TRP A 1 134 ? 10.152 5.101 29.742 1.00 21.39 149 TRP A O 1
ATOM 958 N N . GLY A 1 135 ? 11.109 3.210 29.038 1.00 14.74 150 GLY A N 1
ATOM 959 C CA . GLY A 1 135 ? 10.072 2.412 29.658 1.00 17.78 150 GLY A CA 1
ATOM 960 C C . GLY A 1 135 ? 8.836 2.222 28.805 1.00 20.67 150 GLY A C 1
ATOM 961 O O . GLY A 1 135 ? 7.820 1.716 29.281 1.00 24.31 150 GLY A O 1
ATOM 962 N N . ILE A 1 136 ? 8.906 2.634 27.547 1.00 20.58 151 ILE A N 1
ATOM 963 C CA . ILE A 1 136 ? 7.774 2.468 26.650 1.00 21.45 151 ILE A CA 1
ATOM 964 C C . ILE A 1 136 ? 8.022 1.167 25.904 1.00 22.64 151 ILE A C 1
ATOM 965 O O . ILE A 1 136 ? 8.941 1.076 25.100 1.00 22.68 151 ILE A O 1
ATOM 970 N N . GLN A 1 137 ? 7.204 0.159 26.173 1.00 24.57 152 GLN A N 1
ATOM 971 C CA . GLN A 1 137 ? 7.389 -1.131 25.529 1.00 25.92 152 GLN A CA 1
ATOM 972 C C . GLN A 1 137 ? 6.190 -1.597 24.726 1.00 25.16 152 GLN A C 1
ATOM 973 O O . GLN A 1 137 ? 6.072 -2.778 24.406 1.00 26.58 152 GLN A O 1
ATOM 979 N N . ASP A 1 138 ? 5.307 -0.672 24.382 1.00 24.11 153 ASP A N 1
ATOM 980 C CA . ASP A 1 138 ? 4.130 -1.033 23.611 1.00 22.64 153 ASP A CA 1
ATOM 981 C C . ASP A 1 138 ? 4.086 -0.284 22.281 1.00 23.31 153 ASP A C 1
ATOM 982 O O . ASP A 1 138 ? 3.089 -0.331 21.561 1.00 23.60 153 ASP A O 1
ATOM 987 N N . ALA A 1 139 ? 5.180 0.392 21.948 1.00 22.42 154 ALA A N 1
ATOM 988 C CA . ALA A 1 139 ? 5.245 1.149 20.709 1.00 22.19 154 ALA A CA 1
ATOM 989 C C . ALA A 1 139 ? 5.503 0.304 19.460 1.00 23.64 154 ALA A C 1
ATOM 990 O O . ALA A 1 139 ? 6.025 -0.812 19.531 1.00 23.42 154 ALA A O 1
ATOM 992 N N . THR A 1 140 ? 5.118 0.863 18.316 1.00 22.49 155 THR A N 1
ATOM 993 C CA . THR A 1 140 ? 5.306 0.236 17.016 1.00 21.66 155 THR A CA 1
ATOM 994 C C . THR A 1 140 ? 5.912 1.292 16.111 1.00 21.07 155 THR A C 1
ATOM 995 O O . THR A 1 140 ? 5.218 2.220 15.693 1.00 22.58 155 THR A O 1
ATOM 999 N N . VAL A 1 141 ? 7.199 1.157 15.813 1.00 18.56 156 VAL A N 1
ATOM 1000 C CA . VAL A 1 141 ? 7.873 2.128 14.964 1.00 17.23 156 VAL A CA 1
ATOM 1001 C C . VAL A 1 141 ? 8.463 1.476 13.729 1.00 16.11 156 VAL A C 1
ATOM 1002 O O . VAL A 1 141 ? 9.312 0.590 13.820 1.00 15.92 156 VAL A O 1
ATOM 1006 N N . VAL A 1 142 ? 8.011 1.932 12.570 1.00 16.18 157 VAL A N 1
ATOM 1007 C CA . VAL A 1 142 ? 8.498 1.406 11.308 1.00 15.46 157 VAL A CA 1
ATOM 1008 C C . VAL A 1 142 ? 9.210 2.481 10.480 1.00 18.03 157 VAL A C 1
ATOM 1009 O O . VAL A 1 142 ? 10.004 2.158 9.590 1.00 18.00 157 VAL A O 1
ATOM 1013 N N . ASN A 1 143 ? 8.922 3.753 10.762 1.00 16.68 158 ASN A N 1
ATOM 1014 C CA . ASN A 1 143 ? 9.579 4.844 10.051 1.00 18.11 158 ASN A CA 1
ATOM 1015 C C . ASN A 1 143 ? 9.815 6.053 10.933 1.00 17.62 158 ASN A C 1
ATOM 1016 O O . ASN A 1 143 ? 9.299 6.136 12.046 1.00 17.78 158 ASN A O 1
ATOM 1021 N N . THR A 1 144 ? 10.604 6.988 10.423 1.00 16.26 159 THR A N 1
ATOM 1022 C CA . THR A 1 144 ? 10.960 8.184 11.164 1.00 14.96 159 THR A CA 1
ATOM 1023 C C . THR A 1 144 ? 10.063 9.372 10.919 1.00 14.12 159 THR A C 1
ATOM 1024 O O . THR A 1 144 ? 10.227 10.400 11.561 1.00 14.56 159 THR A O 1
ATOM 1028 N N . THR A 1 145 ? 9.119 9.246 9.999 1.00 17.00 160 THR A N 1
ATOM 1029 C CA . THR A 1 145 ? 8.253 10.371 9.666 1.00 18.18 160 THR A CA 1
ATOM 1030 C C . THR A 1 145 ? 6.863 10.360 10.271 1.00 18.48 160 THR A C 1
ATOM 1031 O O . THR A 1 145 ? 6.400 11.372 10.785 1.00 21.49 160 THR A O 1
ATOM 1035 N N . GLY A 1 146 ? 6.191 9.220 10.210 1.00 19.12 161 GLY A N 1
ATOM 1036 C CA . GLY A 1 146 ? 4.848 9.149 10.748 1.00 18.93 161 GLY A CA 1
ATOM 1037 C C . GLY A 1 146 ? 3.884 8.889 9.611 1.00 19.94 161 GLY A C 1
ATOM 1038 O O . GLY A 1 146 ? 2.692 8.677 9.828 1.00 23.12 161 GLY A O 1
ATOM 1039 N N . LEU A 1 147 ? 4.400 8.917 8.387 1.00 18.19 162 LEU A N 1
ATOM 1040 C CA . LEU A 1 147 ? 3.582 8.645 7.212 1.00 17.83 162 LEU A CA 1
ATOM 1041 C C . LEU A 1 147 ? 3.173 7.169 7.247 1.00 19.58 162 LEU A C 1
ATOM 1042 O O . LEU A 1 147 ? 3.669 6.382 8.062 1.00 20.52 162 LEU A O 1
ATOM 1047 N N . ASN A 1 148 ? 2.271 6.800 6.347 1.00 19.27 163 ASN A N 1
ATOM 1048 C CA . ASN A 1 148 ? 1.847 5.422 6.239 1.00 19.37 163 ASN A CA 1
ATOM 1049 C C . ASN A 1 148 ? 2.820 4.818 5.228 1.00 21.99 163 ASN A C 1
ATOM 1050 O O . ASN A 1 148 ? 3.300 5.520 4.337 1.00 24.69 163 ASN A O 1
ATOM 1055 N N . ASN A 1 149 ? 3.133 3.535 5.363 1.00 23.97 164 ASN A N 1
ATOM 1056 C CA . ASN A 1 149 ? 4.064 2.906 4.436 1.00 27.10 164 ASN A CA 1
ATOM 1057 C C . ASN A 1 149 ? 3.627 2.942 2.966 1.00 30.39 164 ASN A C 1
ATOM 1058 O O . ASN A 1 149 ? 4.465 3.001 2.064 1.00 30.83 164 ASN A O 1
ATOM 1063 N N . GLU A 1 150 ? 2.323 2.906 2.714 1.00 34.74 165 GLU A N 1
ATOM 1064 C CA . GLU A 1 150 ? 1.838 2.935 1.337 1.00 38.61 165 GLU A CA 1
ATOM 1065 C C . GLU A 1 150 ? 2.352 4.181 0.636 1.00 37.59 165 GLU A C 1
ATOM 1066 O O . GLU A 1 150 ? 2.363 4.245 -0.592 1.00 39.12 165 GLU A O 1
ATOM 1072 N N . THR A 1 151 ? 2.768 5.172 1.422 1.00 34.66 166 THR A N 1
ATOM 1073 C CA . THR A 1 151 ? 3.282 6.424 0.875 1.00 31.90 166 THR A CA 1
ATOM 1074 C C . THR A 1 151 ? 4.761 6.275 0.573 1.00 30.86 166 THR A C 1
ATOM 1075 O O . THR A 1 151 ? 5.319 7.024 -0.223 1.00 30.34 166 THR A O 1
ATOM 1079 N N . LEU A 1 152 ? 5.390 5.302 1.218 1.00 28.62 167 LEU A N 1
ATOM 1080 C CA . LEU A 1 152 ? 6.810 5.068 1.041 1.00 28.07 167 LEU A CA 1
ATOM 1081 C C . LEU A 1 152 ? 7.114 3.984 0.018 1.00 29.02 167 LEU A C 1
ATOM 1082 O O . LEU A 1 152 ? 8.271 3.614 -0.163 1.00 30.12 167 LEU A O 1
ATOM 1087 N N . GLY A 1 153 ? 6.083 3.468 -0.642 1.00 28.73 168 GLY A N 1
ATOM 1088 C CA . GLY A 1 153 ? 6.305 2.424 -1.625 1.00 30.99 168 GLY A CA 1
ATOM 1089 C C . GLY A 1 153 ? 7.204 1.298 -1.130 1.00 34.41 168 GLY A C 1
ATOM 1090 O O . GLY A 1 153 ? 6.870 0.589 -0.177 1.00 36.45 168 GLY A O 1
ATOM 1091 N N . ASP A 1 154 ? 8.352 1.133 -1.777 1.00 35.92 169 ASP A N 1
ATOM 1092 C CA . ASP A 1 154 ? 9.305 0.087 -1.417 1.00 37.49 169 ASP A CA 1
ATOM 1093 C C . ASP A 1 154 ? 10.251 0.454 -0.272 1.00 35.37 169 ASP A C 1
ATOM 1094 O O . ASP A 1 154 ? 10.888 -0.423 0.311 1.00 35.65 169 ASP A O 1
ATOM 1099 N N . ASN A 1 155 ? 10.339 1.739 0.050 1.00 32.03 170 ASN A N 1
ATOM 1100 C CA . ASN A 1 155 ? 11.228 2.197 1.113 1.00 31.80 170 ASN A CA 1
ATOM 1101 C C . ASN A 1 155 ? 10.675 1.996 2.522 1.00 29.68 170 ASN A C 1
ATOM 1102 O O . ASN A 1 155 ? 10.753 2.888 3.365 1.00 29.27 170 ASN A O 1
ATOM 1107 N N . ILE A 1 156 ? 10.125 0.816 2.780 1.00 28.43 171 ILE A N 1
ATOM 1108 C CA . ILE A 1 156 ? 9.572 0.520 4.094 1.00 27.04 171 ILE A CA 1
ATOM 1109 C C . ILE A 1 156 ? 10.506 -0.407 4.848 1.00 27.21 171 ILE A C 1
ATOM 1110 O O . ILE A 1 156 ? 11.334 -1.093 4.252 1.00 25.66 171 ILE A O 1
ATOM 1115 N N . TYR A 1 157 ? 10.350 -0.426 6.165 1.00 27.85 172 TYR A N 1
ATOM 1116 C CA . TYR A 1 157 ? 11.162 -1.265 7.029 1.00 29.36 172 TYR A CA 1
ATOM 1117 C C . TYR A 1 157 ? 11.011 -2.733 6.631 1.00 32.15 172 TYR A C 1
ATOM 1118 O O . TYR A 1 157 ? 9.916 -3.190 6.302 1.00 32.58 172 TYR A O 1
ATOM 1127 N N . PRO A 1 158 ? 12.122 -3.485 6.632 1.00 34.05 173 PRO A N 1
ATOM 1128 C CA . PRO A 1 158 ? 12.085 -4.905 6.275 1.00 34.84 173 PRO A CA 1
ATOM 1129 C C . PRO A 1 158 ? 11.216 -5.654 7.275 1.00 35.91 173 PRO A C 1
ATOM 1130 O O . PRO A 1 158 ? 11.506 -5.663 8.474 1.00 35.33 173 PRO A O 1
ATOM 1134 N N . GLY A 1 159 ? 10.148 -6.273 6.784 1.00 35.74 174 GLY A N 1
ATOM 1135 C CA . GLY A 1 159 ? 9.267 -7.007 7.668 1.00 36.41 174 GLY A CA 1
ATOM 1136 C C . GLY A 1 159 ? 7.978 -6.256 7.927 1.00 37.39 174 GLY A C 1
ATOM 1137 O O . GLY A 1 159 ? 6.938 -6.869 8.156 1.00 38.32 174 GLY A O 1
ATOM 1138 N N . SER A 1 160 ? 8.038 -4.929 7.892 1.00 37.62 175 SER A N 1
ATOM 1139 C CA . SER A 1 160 ? 6.850 -4.119 8.126 1.00 38.10 175 SER A CA 1
ATOM 1140 C C . SER A 1 160 ? 5.835 -4.305 6.996 1.00 38.72 175 SER A C 1
ATOM 1141 O O . SER A 1 160 ? 6.192 -4.648 5.872 1.00 37.21 175 SER A O 1
ATOM 1144 N N . LYS A 1 161 ? 4.565 -4.083 7.305 1.00 40.96 176 LYS A N 1
ATOM 1145 C CA . LYS A 1 161 ? 3.512 -4.239 6.316 1.00 43.08 176 LYS A CA 1
ATOM 1146 C C . LYS A 1 161 ? 3.400 -2.971 5.489 1.00 42.67 176 LYS A C 1
ATOM 1147 O O . LYS A 1 161 ? 3.831 -1.903 5.916 1.00 42.55 176 LYS A O 1
ATOM 1153 N N . LYS A 1 162 ? 2.825 -3.100 4.300 1.00 43.08 177 LYS A N 1
ATOM 1154 C CA . LYS A 1 162 ? 2.685 -1.981 3.379 1.00 42.60 177 LYS A CA 1
ATOM 1155 C C . LYS A 1 162 ? 1.796 -0.827 3.815 1.00 40.08 177 LYS A C 1
ATOM 1156 O O . LYS A 1 162 ? 1.946 0.283 3.310 1.00 39.97 177 LYS A O 1
ATOM 1162 N N . ASP A 1 163 ? 0.867 -1.070 4.733 1.00 36.63 178 ASP A N 1
ATOM 1163 C CA . ASP A 1 163 ? 0.024 0.020 5.209 1.00 32.73 178 ASP A CA 1
ATOM 1164 C C . ASP A 1 163 ? 0.207 0.281 6.705 1.00 30.60 178 ASP A C 1
ATOM 1165 O O . ASP A 1 163 ? -0.646 0.899 7.342 1.00 31.04 178 ASP A O 1
ATOM 1170 N N . GLU A 1 164 ? 1.328 -0.185 7.253 1.00 27.89 179 GLU A N 1
ATOM 1171 C CA . GLU A 1 164 ? 1.640 0.004 8.669 1.00 26.44 179 GLU A CA 1
ATOM 1172 C C . GLU A 1 164 ? 1.872 1.465 8.994 1.00 24.97 179 GLU A C 1
ATOM 1173 O O . GLU A 1 164 ? 2.306 2.242 8.145 1.00 23.89 179 GLU A O 1
ATOM 1179 N N . GLU A 1 165 ? 1.593 1.826 10.238 1.00 23.15 180 GLU A N 1
ATOM 1180 C CA . GLU A 1 165 ? 1.801 3.187 10.713 1.00 22.16 180 GLU A CA 1
ATOM 1181 C C . GLU A 1 165 ? 2.409 3.110 12.108 1.00 20.58 180 GLU A C 1
ATOM 1182 O O . GLU A 1 165 ? 2.176 2.143 12.830 1.00 19.90 180 GLU A O 1
ATOM 1188 N N . ASN A 1 166 ? 3.199 4.107 12.491 1.00 20.59 181 ASN A N 1
ATOM 1189 C CA . ASN A 1 166 ? 3.788 4.078 13.827 1.00 20.79 181 ASN A CA 1
ATOM 1190 C C . ASN A 1 166 ? 2.651 4.168 14.830 1.00 20.62 181 ASN A C 1
ATOM 1191 O O . ASN A 1 166 ? 1.634 4.809 14.553 1.00 22.72 181 ASN A O 1
ATOM 1196 N N . LYS A 1 167 ? 2.817 3.534 15.988 1.00 18.57 182 LYS A N 1
ATOM 1197 C CA . LYS A 1 167 ? 1.783 3.573 17.017 1.00 15.82 182 LYS A CA 1
ATOM 1198 C C . LYS A 1 167 ? 2.331 3.822 18.423 1.00 14.64 182 LYS A C 1
ATOM 1199 O O . LYS A 1 167 ? 3.276 3.163 18.858 1.00 13.55 182 LYS A O 1
ATOM 1205 N N . LEU A 1 168 ? 1.729 4.779 19.122 1.00 12.73 183 LEU A N 1
ATOM 1206 C CA . LEU A 1 168 ? 2.105 5.111 20.492 1.00 13.26 183 LEU A CA 1
ATOM 1207 C C . LEU A 1 168 ? 0.852 5.540 21.228 1.00 16.03 183 LEU A C 1
ATOM 1208 O O . LEU A 1 168 ? -0.077 6.073 20.618 1.00 19.65 183 LEU A O 1
ATOM 1213 N N . SER A 1 169 ? 0.810 5.308 22.535 1.00 15.42 184 SER A N 1
ATOM 1214 C CA . SER A 1 169 ? -0.353 5.721 23.309 1.00 16.84 184 SER A CA 1
ATOM 1215 C C . SER A 1 169 ? -0.151 7.190 23.692 1.00 16.54 184 SER A C 1
ATOM 1216 O O . SER A 1 169 ? 0.973 7.694 23.631 1.00 15.67 184 SER A O 1
ATOM 1219 N N . ALA A 1 170 ? -1.225 7.884 24.063 1.00 15.25 185 ALA A N 1
ATOM 1220 C CA . ALA A 1 170 ? -1.095 9.286 24.445 1.00 15.38 185 ALA A CA 1
ATOM 1221 C C . ALA A 1 170 ? -0.140 9.349 25.637 1.00 15.97 185 ALA A C 1
ATOM 1222 O O . ALA A 1 170 ? 0.670 10.274 25.759 1.00 15.67 185 ALA A O 1
ATOM 1224 N N . TYR A 1 171 ? -0.240 8.345 26.505 1.00 15.20 186 TYR A N 1
ATOM 1225 C CA . TYR A 1 171 ? 0.619 8.226 27.685 1.00 15.63 186 TYR A CA 1
ATOM 1226 C C . TYR A 1 171 ? 2.068 8.176 27.200 1.00 16.70 186 TYR A C 1
ATOM 1227 O O . TYR A 1 171 ? 2.923 8.938 27.665 1.00 15.68 186 TYR A O 1
ATOM 1236 N N . ASP A 1 172 ? 2.332 7.265 26.264 1.00 14.12 187 ASP A N 1
ATOM 1237 C CA . ASP A 1 172 ? 3.659 7.119 25.694 1.00 15.21 187 ASP A CA 1
ATOM 1238 C C . ASP A 1 172 ? 4.142 8.443 25.107 1.00 15.33 187 ASP A C 1
ATOM 1239 O O . ASP A 1 172 ? 5.279 8.860 25.350 1.00 16.21 187 ASP A O 1
ATOM 1244 N N . VAL A 1 173 ? 3.278 9.104 24.338 1.00 12.39 188 VAL A N 1
ATOM 1245 C CA . VAL A 1 173 ? 3.637 10.380 23.727 1.00 10.86 188 VAL A CA 1
ATOM 1246 C C . VAL A 1 173 ? 4.021 11.404 24.787 1.00 11.68 188 VAL A C 1
ATOM 1247 O O . VAL A 1 173 ? 5.009 12.123 24.629 1.00 13.02 188 VAL A O 1
ATOM 1251 N N . ALA A 1 174 ? 3.241 11.465 25.864 1.00 11.33 189 ALA A N 1
ATOM 1252 C CA . ALA A 1 174 ? 3.512 12.391 26.955 1.00 9.81 189 ALA A CA 1
ATOM 1253 C C . ALA A 1 174 ? 4.945 12.185 27.434 1.00 9.56 189 ALA A C 1
ATOM 1254 O O . ALA A 1 174 ? 5.706 13.140 27.594 1.00 12.42 189 ALA A O 1
ATOM 1256 N N . ILE A 1 175 ? 5.308 10.930 27.667 1.00 7.98 190 ILE A N 1
ATOM 1257 C CA . ILE A 1 175 ? 6.651 10.605 28.120 1.00 7.80 190 ILE A CA 1
ATOM 1258 C C . ILE A 1 175 ? 7.671 11.175 27.123 1.00 8.86 190 ILE A C 1
ATOM 1259 O O . ILE A 1 175 ? 8.581 11.909 27.504 1.00 10.43 190 ILE A O 1
ATOM 1264 N N . VAL A 1 176 ? 7.498 10.858 25.846 1.00 7.83 191 VAL A N 1
ATOM 1265 C CA . VAL A 1 176 ? 8.385 11.357 24.802 1.00 8.48 191 VAL A CA 1
ATOM 1266 C C . VAL A 1 176 ? 8.505 12.883 24.853 1.00 9.64 191 VAL A C 1
ATOM 1267 O O . VAL A 1 176 ? 9.602 13.441 24.940 1.00 11.72 191 VAL A O 1
ATOM 1271 N N . ALA A 1 177 ? 7.371 13.562 24.789 1.00 10.15 192 ALA A N 1
ATOM 1272 C CA . ALA A 1 177 ? 7.377 15.015 24.839 1.00 11.02 192 ALA A CA 1
ATOM 1273 C C . ALA A 1 177 ? 8.107 15.493 26.096 1.00 12.28 192 ALA A C 1
ATOM 1274 O O . ALA A 1 177 ? 8.953 16.388 26.033 1.00 13.10 192 ALA A O 1
ATOM 1276 N N . ARG A 1 178 ? 7.798 14.890 27.240 1.00 11.49 193 ARG A N 1
ATOM 1277 C CA . ARG A 1 178 ? 8.448 15.312 28.471 1.00 11.58 193 ARG A CA 1
ATOM 1278 C C . ARG A 1 178 ? 9.962 15.133 28.427 1.00 13.02 193 ARG A C 1
ATOM 1279 O O . ARG A 1 178 ? 10.709 16.066 28.734 1.00 14.03 193 ARG A O 1
ATOM 1287 N N . ASN A 1 179 ? 10.421 13.945 28.048 1.00 12.30 194 ASN A N 1
ATOM 1288 C CA . ASN A 1 179 ? 11.853 13.699 27.993 1.00 13.14 194 ASN A CA 1
ATOM 1289 C C . ASN A 1 179 ? 12.562 14.662 27.052 1.00 15.25 194 ASN A C 1
ATOM 1290 O O . ASN A 1 179 ? 13.669 15.125 27.338 1.00 13.04 194 ASN A O 1
ATOM 1295 N N . LEU A 1 180 ? 11.921 14.966 25.929 1.00 15.69 195 LEU A N 1
ATOM 1296 C CA . LEU A 1 180 ? 12.505 15.887 24.970 1.00 16.69 195 LEU A CA 1
ATOM 1297 C C . LEU A 1 180 ? 12.631 17.299 25.560 1.00 18.74 195 LEU A C 1
ATOM 1298 O O . LEU A 1 180 ? 13.723 17.868 25.590 1.00 19.34 195 LEU A O 1
ATOM 1303 N N . ILE A 1 181 ? 11.519 17.858 26.033 1.00 19.22 196 ILE A N 1
ATOM 1304 C CA . ILE A 1 181 ? 11.523 19.207 26.598 1.00 19.40 196 ILE A CA 1
ATOM 1305 C C . ILE A 1 181 ? 12.449 19.366 27.803 1.00 18.33 196 ILE A C 1
ATOM 1306 O O . ILE A 1 181 ? 13.153 20.370 27.926 1.00 17.95 196 ILE A O 1
ATOM 1311 N N . LYS A 1 182 ? 12.446 18.379 28.690 1.00 16.24 197 LYS A N 1
ATOM 1312 C CA . LYS A 1 182 ? 13.283 18.431 29.881 1.00 16.49 197 LYS A CA 1
ATOM 1313 C C . LYS A 1 182 ? 14.773 18.305 29.600 1.00 17.85 197 LYS A C 1
ATOM 1314 O O . LYS A 1 182 ? 15.579 18.970 30.243 1.00 20.22 197 LYS A O 1
ATOM 1320 N N . LYS A 1 183 ? 15.134 17.456 28.642 1.00 18.65 198 LYS A N 1
ATOM 1321 C CA . LYS A 1 183 ? 16.533 17.228 28.286 1.00 20.01 198 LYS A CA 1
ATOM 1322 C C . LYS A 1 183 ? 17.088 18.222 27.252 1.00 22.02 198 LYS A C 1
ATOM 1323 O O . LYS A 1 183 ? 18.278 18.559 27.278 1.00 23.53 198 LYS A O 1
ATOM 1329 N N . TYR A 1 184 ? 16.227 18.687 26.350 1.00 21.99 199 TYR A N 1
ATOM 1330 C CA . TYR A 1 184 ? 16.621 19.637 25.313 1.00 19.91 199 TYR A CA 1
ATOM 1331 C C . TYR A 1 184 ? 15.620 20.788 25.228 1.00 19.17 199 TYR A C 1
ATOM 1332 O O . TYR A 1 184 ? 14.850 20.902 24.274 1.00 19.86 199 TYR A O 1
ATOM 1341 N N . PRO A 1 185 ? 15.622 21.662 26.239 1.00 18.32 200 PRO A N 1
ATOM 1342 C CA . PRO A 1 185 ? 14.714 22.810 26.280 1.00 18.19 200 PRO A CA 1
ATOM 1343 C C . PRO A 1 185 ? 14.839 23.670 25.026 1.00 17.82 200 PRO A C 1
ATOM 1344 O O . PRO A 1 185 ? 13.915 24.412 24.693 1.00 17.86 200 PRO A O 1
ATOM 1348 N N . GLN A 1 186 ? 15.987 23.569 24.350 1.00 15.67 201 GLN A N 1
ATOM 1349 C CA . GLN A 1 186 ? 16.262 24.340 23.134 1.00 16.19 201 GLN A CA 1
ATOM 1350 C C . GLN A 1 186 ? 15.210 24.121 22.056 1.00 15.76 201 GLN A C 1
ATOM 1351 O O . GLN A 1 186 ? 14.841 25.048 21.341 1.00 12.84 201 GLN A O 1
ATOM 1357 N N . VAL A 1 187 ? 14.749 22.879 21.937 1.00 13.91 202 VAL A N 1
ATOM 1358 C CA . VAL A 1 187 ? 13.762 22.516 20.936 1.00 12.40 202 VAL A CA 1
ATOM 1359 C C . VAL A 1 187 ? 12.588 23.481 20.919 1.00 12.36 202 VAL A C 1
ATOM 1360 O O . VAL A 1 187 ? 11.974 23.707 19.882 1.00 11.19 202 VAL A O 1
ATOM 1364 N N . LEU A 1 188 ? 12.283 24.061 22.071 1.00 13.80 203 LEU A N 1
ATOM 1365 C CA . LEU A 1 188 ? 11.187 25.005 22.145 1.00 16.95 203 LEU A CA 1
ATOM 1366 C C . LEU A 1 188 ? 11.484 26.273 21.349 1.00 17.46 203 LEU A C 1
ATOM 1367 O O . LEU A 1 188 ? 10.571 26.917 20.851 1.00 18.07 203 LEU A O 1
ATOM 1372 N N . GLU A 1 189 ? 12.756 26.637 21.224 1.00 19.04 204 GLU A N 1
ATOM 1373 C CA . GLU A 1 189 ? 13.106 27.830 20.455 1.00 18.27 204 GLU A CA 1
ATOM 1374 C C . GLU A 1 189 ? 12.789 27.624 18.976 1.00 16.04 204 GLU A C 1
ATOM 1375 O O . GLU A 1 189 ? 12.834 28.557 18.189 1.00 16.03 204 GLU A O 1
ATOM 1381 N N . ILE A 1 190 ? 12.466 26.399 18.596 1.00 15.27 205 ILE A N 1
ATOM 1382 C CA . ILE A 1 190 ? 12.132 26.138 17.209 1.00 15.89 205 ILE A CA 1
ATOM 1383 C C . ILE A 1 190 ? 10.611 26.034 17.075 1.00 18.18 205 ILE A C 1
ATOM 1384 O O . ILE A 1 190 ? 9.998 26.861 16.407 1.00 22.01 205 ILE A O 1
ATOM 1389 N N . THR A 1 191 ? 10.010 25.039 17.732 1.00 18.15 206 THR A N 1
ATOM 1390 C CA . THR A 1 191 ? 8.559 24.812 17.679 1.00 17.95 206 THR A CA 1
ATOM 1391 C C . THR A 1 191 ? 7.776 26.110 17.900 1.00 17.90 206 THR A C 1
ATOM 1392 O O . THR A 1 191 ? 6.692 26.320 17.348 1.00 15.93 206 THR A O 1
ATOM 1396 N N . LYS A 1 192 ? 8.364 26.972 18.714 1.00 18.05 207 LYS A N 1
ATOM 1397 C CA . LYS A 1 192 ? 7.829 28.277 19.071 1.00 19.02 207 LYS A CA 1
ATOM 1398 C C . LYS A 1 192 ? 7.567 29.150 17.827 1.00 18.56 207 LYS A C 1
ATOM 1399 O O . LYS A 1 192 ? 6.500 29.735 17.684 1.00 20.66 207 LYS A O 1
ATOM 1405 N N . LYS A 1 193 ? 8.543 29.230 16.929 1.00 15.19 208 LYS A N 1
ATOM 1406 C CA . LYS A 1 193 ? 8.420 30.048 15.728 1.00 15.88 208 LYS A CA 1
ATOM 1407 C C . LYS A 1 193 ? 7.188 29.794 14.864 1.00 17.28 208 LYS A C 1
ATOM 1408 O O . LYS A 1 193 ? 6.942 28.672 14.430 1.00 19.89 208 LYS A O 1
ATOM 1414 N N . PRO A 1 194 ? 6.399 30.842 14.593 1.00 17.62 209 PRO A N 1
ATOM 1415 C CA . PRO A 1 194 ? 5.200 30.689 13.761 1.00 16.76 209 PRO A CA 1
ATOM 1416 C C . PRO A 1 194 ? 5.567 30.633 12.276 1.00 16.45 209 PRO A C 1
ATOM 1417 O O . PRO A 1 194 ? 4.750 30.280 11.426 1.00 16.62 209 PRO A O 1
ATOM 1421 N N . SER A 1 195 ? 6.810 30.992 11.978 1.00 17.73 210 SER A N 1
ATOM 1422 C CA . SER A 1 195 ? 7.343 30.960 10.613 1.00 19.05 210 SER A CA 1
ATOM 1423 C C . SER A 1 195 ? 8.849 31.147 10.713 1.00 20.36 210 SER A C 1
ATOM 1424 O O . SER A 1 195 ? 9.345 31.800 11.633 1.00 21.07 210 SER A O 1
ATOM 1427 N N . SER A 1 196 ? 9.574 30.557 9.774 1.00 20.83 211 SER A N 1
ATOM 1428 C CA . SER A 1 196 ? 11.021 30.648 9.776 1.00 21.88 211 SER A CA 1
ATOM 1429 C C . SER A 1 196 ? 11.512 30.614 8.342 1.00 22.17 211 SER A C 1
ATOM 1430 O O . SER A 1 196 ? 10.712 30.639 7.405 1.00 22.14 211 SER A O 1
ATOM 1433 N N . THR A 1 197 ? 12.825 30.552 8.167 1.00 22.47 212 THR A N 1
ATOM 1434 C CA . THR A 1 197 ? 13.388 30.527 6.829 1.00 25.34 212 THR A CA 1
ATOM 1435 C C . THR A 1 197 ? 14.127 29.225 6.586 1.00 26.11 212 THR A C 1
ATOM 1436 O O . THR A 1 197 ? 14.826 28.727 7.466 1.00 28.60 212 THR A O 1
ATOM 1440 N N . PHE A 1 198 ? 13.964 28.674 5.389 1.00 25.36 213 PHE A N 1
ATOM 1441 C CA . PHE A 1 198 ? 14.631 27.433 5.026 1.00 23.84 213 PHE A CA 1
ATOM 1442 C C . PHE A 1 198 ? 15.462 27.680 3.782 1.00 25.67 213 PHE A C 1
ATOM 1443 O O . PHE A 1 198 ? 14.964 27.588 2.659 1.00 25.04 213 PHE A O 1
ATOM 1451 N N . ALA A 1 199 ? 16.730 28.003 3.989 1.00 27.14 214 ALA A N 1
ATOM 1452 C CA . ALA A 1 199 ? 17.628 28.264 2.879 1.00 28.75 214 ALA A CA 1
ATOM 1453 C C . ALA A 1 199 ? 17.017 29.262 1.901 1.00 30.20 214 ALA A C 1
ATOM 1454 O O . ALA A 1 199 ? 17.042 29.040 0.691 1.00 30.49 214 ALA A O 1
ATOM 1456 N N . GLY A 1 200 ? 16.460 30.354 2.421 1.00 29.99 215 GLY A N 1
ATOM 1457 C CA . GLY A 1 200 ? 15.880 31.351 1.541 1.00 30.87 215 GLY A CA 1
ATOM 1458 C C . GLY A 1 200 ? 14.370 31.504 1.559 1.00 32.44 215 GLY A C 1
ATOM 1459 O O . GLY A 1 200 ? 13.872 32.585 1.859 1.00 34.20 215 GLY A O 1
ATOM 1468 N N . THR A 1 202 ? 10.387 30.965 2.813 1.00 26.99 217 THR A N 1
ATOM 1469 C CA . THR A 1 202 ? 9.781 31.014 4.138 1.00 25.10 217 THR A CA 1
ATOM 1470 C C . THR A 1 202 ? 8.896 29.793 4.413 1.00 22.41 217 THR A C 1
ATOM 1471 O O . THR A 1 202 ? 8.059 29.422 3.588 1.00 22.20 217 THR A O 1
ATOM 1475 N N . ILE A 1 203 ? 9.096 29.155 5.561 1.00 17.57 218 ILE A N 1
ATOM 1476 C CA . ILE A 1 203 ? 8.261 28.017 5.918 1.00 16.18 218 ILE A CA 1
ATOM 1477 C C . ILE A 1 203 ? 7.299 28.472 7.017 1.00 17.76 218 ILE A C 1
ATOM 1478 O O . ILE A 1 203 ? 7.624 29.342 7.825 1.00 17.53 218 ILE A O 1
ATOM 1483 N N . THR A 1 204 ? 6.107 27.889 7.027 1.00 19.02 219 THR A N 1
ATOM 1484 C CA . THR A 1 204 ? 5.083 28.241 7.995 1.00 18.65 219 THR A CA 1
ATOM 1485 C C . THR A 1 204 ? 4.836 27.083 8.945 1.00 19.91 219 THR A C 1
ATOM 1486 O O . THR A 1 204 ? 4.884 25.918 8.544 1.00 20.03 219 THR A O 1
ATOM 1490 N N . SER A 1 205 ? 4.565 27.419 10.204 1.00 18.68 220 SER A N 1
ATOM 1491 C CA . SER A 1 205 ? 4.294 26.424 11.227 1.00 17.72 220 SER A CA 1
ATOM 1492 C C . SER A 1 205 ? 2.896 25.851 11.037 1.00 17.04 220 SER A C 1
ATOM 1493 O O . SER A 1 205 ? 2.021 26.502 10.475 1.00 17.60 220 SER A O 1
ATOM 1496 N N . THR A 1 206 ? 2.697 24.623 11.501 1.00 16.13 221 THR A N 1
ATOM 1497 C CA . THR A 1 206 ? 1.406 23.960 11.394 1.00 15.34 221 THR A CA 1
ATOM 1498 C C . THR A 1 206 ? 0.692 24.134 12.723 1.00 17.09 221 THR A C 1
ATOM 1499 O O . THR A 1 206 ? -0.462 23.727 12.884 1.00 18.30 221 THR A O 1
ATOM 1503 N N . ASN A 1 207 ? 1.397 24.731 13.678 1.00 16.35 222 ASN A N 1
ATOM 1504 C CA . ASN A 1 207 ? 0.853 24.963 15.006 1.00 16.50 222 ASN A CA 1
ATOM 1505 C C . ASN A 1 207 ? 0.130 26.300 14.997 1.00 17.26 222 ASN A C 1
ATOM 1506 O O . ASN A 1 207 ? 0.760 27.355 15.035 1.00 20.49 222 ASN A O 1
ATOM 1511 N N . TYR A 1 208 ? -1.194 26.256 14.956 1.00 16.60 223 TYR A N 1
ATOM 1512 C CA . TYR A 1 208 ? -1.987 27.473 14.929 1.00 16.59 223 TYR A CA 1
ATOM 1513 C C . TYR A 1 208 ? -2.340 28.112 16.266 1.00 14.34 223 TYR A C 1
ATOM 1514 O O . TYR A 1 208 ? -3.225 28.958 16.339 1.00 12.84 223 TYR A O 1
ATOM 1531 N N . LEU A 1 210 ? 0.164 29.444 18.031 1.00 14.70 225 LEU A N 1
ATOM 1532 C CA . LEU A 1 210 ? 1.314 30.313 18.220 1.00 16.37 225 LEU A CA 1
ATOM 1533 C C . LEU A 1 210 ? 0.984 31.790 17.948 1.00 20.82 225 LEU A C 1
ATOM 1534 O O . LEU A 1 210 ? -0.108 32.138 17.470 1.00 18.79 225 LEU A O 1
ATOM 1539 N N . GLU A 1 211 ? 1.949 32.649 18.260 1.00 23.67 226 GLU A N 1
ATOM 1540 C CA . GLU A 1 211 ? 1.824 34.091 18.081 1.00 25.87 226 GLU A CA 1
ATOM 1541 C C . GLU A 1 211 ? 1.425 34.520 16.671 1.00 24.89 226 GLU A C 1
ATOM 1542 O O . GLU A 1 211 ? 2.074 34.150 15.686 1.00 22.37 226 GLU A O 1
ATOM 1548 N N . GLY A 1 212 ? 0.351 35.308 16.599 1.00 24.12 227 GLY A N 1
ATOM 1549 C CA . GLY A 1 212 ? -0.152 35.827 15.337 1.00 22.77 227 GLY A CA 1
ATOM 1550 C C . GLY A 1 212 ? -0.939 34.861 14.471 1.00 23.41 227 GLY A C 1
ATOM 1551 O O . GLY A 1 212 ? -1.189 35.148 13.302 1.00 25.52 227 GLY A O 1
ATOM 1560 N N . PRO A 1 214 ? -4.356 31.992 13.775 1.00 21.19 229 PRO A N 1
ATOM 1561 C CA . PRO A 1 214 ? -5.789 31.777 13.980 1.00 21.38 229 PRO A CA 1
ATOM 1562 C C . PRO A 1 214 ? -6.220 31.253 15.344 1.00 21.22 229 PRO A C 1
ATOM 1563 O O . PRO A 1 214 ? -7.017 31.890 16.022 1.00 25.01 229 PRO A O 1
ATOM 1567 N N . ALA A 1 215 ? -5.698 30.100 15.743 1.00 19.46 230 ALA A N 1
ATOM 1568 C CA . ALA A 1 215 ? -6.083 29.495 17.011 1.00 16.58 230 ALA A CA 1
ATOM 1569 C C . ALA A 1 215 ? -5.176 29.839 18.180 1.00 16.65 230 ALA A C 1
ATOM 1570 O O . ALA A 1 215 ? -5.029 29.045 19.111 1.00 17.66 230 ALA A O 1
ATOM 1572 N N . TYR A 1 216 ? -4.583 31.027 18.130 1.00 16.18 231 TYR A N 1
ATOM 1573 C CA . TYR A 1 216 ? -3.685 31.515 19.179 1.00 14.55 231 TYR A CA 1
ATOM 1574 C C . TYR A 1 216 ? -4.244 31.344 20.589 1.00 16.64 231 TYR A C 1
ATOM 1575 O O . TYR A 1 216 ? -5.438 31.533 20.824 1.00 21.27 231 TYR A O 1
ATOM 1584 N N . ARG A 1 217 ? -3.361 31.000 21.519 1.00 15.22 232 ARG A N 1
ATOM 1585 C CA . ARG A 1 217 ? -3.700 30.829 22.927 1.00 16.64 232 ARG A CA 1
ATOM 1586 C C . ARG A 1 217 ? -2.420 31.216 23.668 1.00 16.77 232 ARG A C 1
ATOM 1587 O O . ARG A 1 217 ? -1.404 30.523 23.597 1.00 16.94 232 ARG A O 1
ATOM 1595 N N . GLY A 1 218 ? -2.475 32.357 24.345 1.00 17.36 233 GLY A N 1
ATOM 1596 C CA . GLY A 1 218 ? -1.323 32.858 25.069 1.00 16.73 233 GLY A CA 1
ATOM 1597 C C . GLY A 1 218 ? -0.599 31.841 25.928 1.00 17.73 233 GLY A C 1
ATOM 1598 O O . GLY A 1 218 ? -1.208 31.179 26.774 1.00 17.66 233 GLY A O 1
ATOM 1599 N N . GLY A 1 219 ? 0.711 31.727 25.713 1.00 16.86 234 GLY A N 1
ATOM 1600 C CA . GLY A 1 219 ? 1.519 30.798 26.483 1.00 15.80 234 GLY A CA 1
ATOM 1601 C C . GLY A 1 219 ? 2.124 29.660 25.680 1.00 15.28 234 GLY A C 1
ATOM 1602 O O . GLY A 1 219 ? 3.210 29.176 25.990 1.00 14.97 234 GLY A O 1
ATOM 1603 N N . PHE A 1 220 ? 1.429 29.247 24.632 1.00 15.03 235 PHE A N 1
ATOM 1604 C CA . PHE A 1 220 ? 1.856 28.099 23.827 1.00 17.17 235 PHE A CA 1
ATOM 1605 C C . PHE A 1 220 ? 3.212 28.387 23.167 1.00 17.75 235 PHE A C 1
ATOM 1606 O O . PHE A 1 220 ? 3.658 29.523 23.050 1.00 20.77 235 PHE A O 1
ATOM 1614 N N . ASP A 1 221 ? 3.917 27.286 22.831 1.00 16.41 236 ASP A N 1
ATOM 1615 C CA . ASP A 1 221 ? 5.188 27.350 22.079 1.00 19.21 236 ASP A CA 1
ATOM 1616 C C . ASP A 1 221 ? 5.602 25.947 21.602 1.00 21.24 236 ASP A C 1
ATOM 1617 O O . ASP A 1 221 ? 6.758 25.678 21.340 1.00 18.72 236 ASP A O 1
ATOM 1622 N N . GLY A 1 222 ? 4.618 25.035 21.575 1.00 20.00 237 GLY A N 1
ATOM 1623 C CA . GLY A 1 222 ? 4.883 23.699 21.008 1.00 20.00 237 GLY A CA 1
ATOM 1624 C C . GLY A 1 222 ? 3.583 22.912 20.830 1.00 20.00 237 GLY A C 1
ATOM 1625 O O . GLY A 1 222 ? 2.520 23.372 21.188 1.00 20.00 237 GLY A O 1
ATOM 1626 N N . LEU A 1 223 ? 3.676 21.670 20.287 1.00 19.97 238 LEU A N 1
ATOM 1627 C CA . LEU A 1 223 ? 4.954 20.975 20.154 1.00 15.21 238 LEU A CA 1
ATOM 1628 C C . LEU A 1 223 ? 5.105 20.283 18.798 1.00 14.72 238 LEU A C 1
ATOM 1629 O O . LEU A 1 223 ? 6.167 20.277 18.200 1.00 13.42 238 LEU A O 1
ATOM 1634 N N . LYS A 1 224 ? 4.003 19.637 18.359 1.00 12.90 239 LYS A N 1
ATOM 1635 C CA . LYS A 1 224 ? 4.013 18.919 17.075 1.00 12.94 239 LYS A CA 1
ATOM 1636 C C . LYS A 1 224 ? 2.620 18.428 16.648 1.00 12.52 239 LYS A C 1
ATOM 1637 O O . LYS A 1 224 ? 1.948 17.710 17.360 1.00 16.25 239 LYS A O 1
ATOM 1643 N N . THR A 1 225 ? 2.179 18.847 15.447 1.00 10.53 240 THR A N 1
ATOM 1644 C CA . THR A 1 225 ? 0.910 18.323 14.954 1.00 11.28 240 THR A CA 1
ATOM 1645 C C . THR A 1 225 ? 1.083 16.989 14.237 1.00 11.63 240 THR A C 1
ATOM 1646 O O . THR A 1 225 ? 2.174 16.485 14.051 1.00 12.61 240 THR A O 1
ATOM 1650 N N . GLY A 1 226 ? -0.040 16.344 13.962 1.00 11.50 241 GLY A N 1
ATOM 1651 C CA . GLY A 1 226 ? 0.011 15.094 13.230 1.00 10.87 241 GLY A CA 1
ATOM 1652 C C . GLY A 1 226 ? -1.346 14.749 12.666 1.00 11.14 241 GLY A C 1
ATOM 1653 O O . GLY A 1 226 ? -2.353 14.801 13.376 1.00 12.48 241 GLY A O 1
ATOM 1654 N N . THR A 1 227 ? -1.381 14.415 11.382 1.00 12.55 242 THR A N 1
ATOM 1655 C CA . THR A 1 227 ? -2.632 14.042 10.733 1.00 11.33 242 THR A CA 1
ATOM 1656 C C . THR A 1 227 ? -2.422 12.908 9.752 1.00 10.55 242 THR A C 1
ATOM 1657 O O . THR A 1 227 ? -1.511 12.924 8.930 1.00 6.93 242 THR A O 1
ATOM 1661 N N . THR A 1 228 ? -3.282 11.911 9.872 1.00 12.22 243 THR A N 1
ATOM 1662 C CA . THR A 1 228 ? -3.242 10.720 9.036 1.00 13.73 243 THR A CA 1
ATOM 1663 C C . THR A 1 228 ? -4.666 10.184 9.065 1.00 15.61 243 THR A C 1
ATOM 1664 O O . THR A 1 228 ? -5.408 10.452 10.011 1.00 16.62 243 THR A O 1
ATOM 1668 N N . ASP A 1 229 ? -5.067 9.440 8.046 1.00 15.63 244 ASP A N 1
ATOM 1669 C CA . ASP A 1 229 ? -6.421 8.915 8.058 1.00 17.92 244 ASP A CA 1
ATOM 1670 C C . ASP A 1 229 ? -6.670 8.074 9.309 1.00 16.52 244 ASP A C 1
ATOM 1671 O O . ASP A 1 229 ? -7.725 8.165 9.921 1.00 17.82 244 ASP A O 1
ATOM 1676 N N . LYS A 1 230 ? -5.693 7.272 9.705 1.00 15.91 245 LYS A N 1
ATOM 1677 C CA . LYS A 1 230 ? -5.851 6.434 10.883 1.00 15.92 245 LYS A CA 1
ATOM 1678 C C . LYS A 1 230 ? -5.576 7.197 12.177 1.00 17.01 245 LYS A C 1
ATOM 1679 O O . LYS A 1 230 ? -6.121 6.863 13.226 1.00 18.48 245 LYS A O 1
ATOM 1685 N N . ALA A 1 231 ? -4.738 8.223 12.107 1.00 15.84 246 ALA A N 1
ATOM 1686 C CA . ALA A 1 231 ? -4.389 8.979 13.301 1.00 15.84 246 ALA A CA 1
ATOM 1687 C C . ALA A 1 231 ? -5.359 10.104 13.644 1.00 17.27 246 ALA A C 1
ATOM 1688 O O . ALA A 1 231 ? -5.481 10.499 14.818 1.00 18.99 246 ALA A O 1
ATOM 1690 N N . GLY A 1 232 ? -6.045 10.620 12.628 1.00 14.52 247 GLY A N 1
ATOM 1691 C CA . GLY A 1 232 ? -6.979 11.710 12.849 1.00 12.86 247 GLY A CA 1
ATOM 1692 C C . GLY A 1 232 ? -6.265 13.026 13.114 1.00 12.84 247 GLY A C 1
ATOM 1693 O O . GLY A 1 232 ? -5.043 13.121 12.986 1.00 14.00 247 GLY A O 1
ATOM 1694 N N . GLU A 1 233 ? -7.027 14.051 13.476 1.00 13.55 248 GLU A N 1
ATOM 1695 C CA . GLU A 1 233 ? -6.455 15.360 13.767 1.00 14.49 248 GLU A CA 1
ATOM 1696 C C . GLU A 1 233 ? -5.817 15.301 15.152 1.00 14.72 248 GLU A C 1
ATOM 1697 O O . GLU A 1 233 ? -6.502 15.301 16.173 1.00 12.99 248 GLU A O 1
ATOM 1703 N N . SER A 1 234 ? -4.489 15.237 15.168 1.00 17.09 249 SER A N 1
ATOM 1704 C CA . SER A 1 234 ? -3.740 15.123 16.412 1.00 15.75 249 SER A CA 1
ATOM 1705 C C . SER A 1 234 ? -2.736 16.244 16.630 1.00 15.58 249 SER A C 1
ATOM 1706 O O . SER A 1 234 ? -2.195 16.818 15.680 1.00 14.11 249 SER A O 1
ATOM 1709 N N . PHE A 1 235 ? -2.477 16.529 17.903 1.00 15.14 250 PHE A N 1
ATOM 1710 C CA . PHE A 1 235 ? -1.559 17.587 18.269 1.00 13.92 250 PHE A CA 1
ATOM 1711 C C . PHE A 1 235 ? -0.989 17.472 19.679 1.00 13.99 250 PHE A C 1
ATOM 1712 O O . PHE A 1 235 ? -1.720 17.275 20.651 1.00 14.32 250 PHE A O 1
ATOM 1720 N N . VAL A 1 236 ? 0.330 17.589 19.778 1.00 13.04 251 VAL A N 1
ATOM 1721 C CA . VAL A 1 236 ? 0.985 17.558 21.070 1.00 13.44 251 VAL A CA 1
ATOM 1722 C C . VAL A 1 236 ? 1.308 19.020 21.300 1.00 14.73 251 VAL A C 1
ATOM 1723 O O . VAL A 1 236 ? 1.994 19.637 20.482 1.00 15.34 251 VAL A O 1
ATOM 1727 N N . GLY A 1 237 ? 0.795 19.581 22.389 1.00 14.42 252 GLY A N 1
ATOM 1728 C CA . GLY A 1 237 ? 1.063 20.974 22.678 1.00 14.80 252 GLY A CA 1
ATOM 1729 C C . GLY A 1 237 ? 1.622 21.188 24.067 1.00 16.25 252 GLY A C 1
ATOM 1730 O O . GLY A 1 237 ? 1.266 20.476 25.000 1.00 18.26 252 GLY A O 1
ATOM 1731 N N . THR A 1 238 ? 2.524 22.153 24.207 1.00 17.25 253 THR A N 1
ATOM 1732 C CA . THR A 1 238 ? 3.084 22.469 25.516 1.00 16.06 253 THR A CA 1
ATOM 1733 C C . THR A 1 238 ? 2.828 23.956 25.742 1.00 15.31 253 THR A C 1
ATOM 1734 O O . THR A 1 238 ? 2.802 24.743 24.795 1.00 12.59 253 THR A O 1
ATOM 1738 N N . THR A 1 239 ? 2.628 24.343 26.994 1.00 15.33 254 THR A N 1
ATOM 1739 C CA . THR A 1 239 ? 2.343 25.735 27.287 1.00 15.80 254 THR A CA 1
ATOM 1740 C C . THR A 1 239 ? 2.622 26.065 28.738 1.00 16.70 254 THR A C 1
ATOM 1741 O O . THR A 1 239 ? 2.699 25.176 29.585 1.00 18.83 254 THR A O 1
ATOM 1745 N N . VAL A 1 240 ? 2.782 27.352 29.018 1.00 16.65 255 VAL A N 1
ATOM 1746 C CA . VAL A 1 240 ? 3.002 27.802 30.380 1.00 18.62 255 VAL A CA 1
ATOM 1747 C C . VAL A 1 240 ? 1.808 28.669 30.713 1.00 20.42 255 VAL A C 1
ATOM 1748 O O . VAL A 1 240 ? 1.733 29.817 30.278 1.00 22.76 255 VAL A O 1
ATOM 1752 N N . GLU A 1 241 ? 0.871 28.108 31.469 1.00 20.72 256 GLU A N 1
ATOM 1753 C CA . GLU A 1 241 ? -0.326 28.835 31.853 1.00 21.72 256 GLU A CA 1
ATOM 1754 C C . GLU A 1 241 ? -0.379 28.941 33.368 1.00 21.68 256 GLU A C 1
ATOM 1755 O O . GLU A 1 241 ? -0.262 27.939 34.069 1.00 22.54 256 GLU A O 1
ATOM 1761 N N . LYS A 1 242 ? -0.551 30.165 33.856 1.00 21.29 257 LYS A N 1
ATOM 1762 C CA . LYS A 1 242 ? -0.612 30.451 35.284 1.00 19.40 257 LYS A CA 1
ATOM 1763 C C . LYS A 1 242 ? 0.613 29.932 36.012 1.00 19.57 257 LYS A C 1
ATOM 1764 O O . LYS A 1 242 ? 0.509 29.345 37.089 1.00 18.99 257 LYS A O 1
ATOM 1770 N N . GLY A 1 243 ? 1.774 30.156 35.402 1.00 18.84 258 GLY A N 1
ATOM 1771 C CA . GLY A 1 243 ? 3.037 29.738 35.983 1.00 19.27 258 GLY A CA 1
ATOM 1772 C C . GLY A 1 243 ? 3.378 28.262 35.900 1.00 21.77 258 GLY A C 1
ATOM 1773 O O . GLY A 1 243 ? 4.451 27.853 36.359 1.00 23.21 258 GLY A O 1
ATOM 1782 N N . ARG A 1 245 ? 3.827 24.659 33.531 1.00 20.54 260 ARG A N 1
ATOM 1783 C CA . ARG A 1 245 ? 4.047 24.081 32.207 1.00 18.80 260 ARG A CA 1
ATOM 1784 C C . ARG A 1 245 ? 3.242 22.799 32.047 1.00 18.35 260 ARG A C 1
ATOM 1785 O O . ARG A 1 245 ? 3.352 21.862 32.842 1.00 16.64 260 ARG A O 1
ATOM 1793 N N . VAL A 1 246 ? 2.440 22.762 30.995 1.00 17.03 261 VAL A N 1
ATOM 1794 C CA . VAL A 1 246 ? 1.593 21.623 30.733 1.00 14.72 261 VAL A CA 1
ATOM 1795 C C . VAL A 1 246 ? 1.899 21.017 29.385 1.00 14.99 261 VAL A C 1
ATOM 1796 O O . VAL A 1 246 ? 2.078 21.738 28.403 1.00 15.69 261 VAL A O 1
ATOM 1800 N N . ILE A 1 247 ? 1.980 19.691 29.348 1.00 15.26 262 ILE A N 1
ATOM 1801 C CA . ILE A 1 247 ? 2.197 18.988 28.098 1.00 14.31 262 ILE A CA 1
ATOM 1802 C C . ILE A 1 247 ? 0.857 18.369 27.768 1.00 12.88 262 ILE A C 1
ATOM 1803 O O . ILE A 1 247 ? 0.247 17.697 28.592 1.00 9.07 262 ILE A O 1
ATOM 1808 N N . THR A 1 248 ? 0.407 18.624 26.548 1.00 16.36 263 THR A N 1
ATOM 1809 C CA . THR A 1 248 ? -0.884 18.168 26.062 1.00 17.42 263 THR A CA 1
ATOM 1810 C C . THR A 1 248 ? -0.776 17.212 24.881 1.00 17.35 263 THR A C 1
ATOM 1811 O O . THR A 1 248 ? -0.027 17.457 23.930 1.00 18.16 263 THR A O 1
ATOM 1815 N N . VAL A 1 249 ? -1.531 16.122 24.952 1.00 16.86 264 VAL A N 1
ATOM 1816 C CA . VAL A 1 249 ? -1.576 15.225 23.829 1.00 17.71 264 VAL A CA 1
ATOM 1817 C C . VAL A 1 249 ? -3.025 14.931 23.469 1.00 16.99 264 VAL A C 1
ATOM 1818 O O . VAL A 1 249 ? -3.775 14.334 24.198 1.00 16.69 264 VAL A O 1
ATOM 1822 N N . VAL A 1 250 ? -3.464 15.460 22.315 1.00 15.42 265 VAL A N 1
ATOM 1823 C CA . VAL A 1 250 ? -4.807 15.190 21.814 1.00 15.46 265 VAL A CA 1
ATOM 1824 C C . VAL A 1 250 ? -4.667 14.368 20.503 1.00 16.09 265 VAL A C 1
ATOM 1825 O O . VAL A 1 250 ? -4.276 14.899 19.485 1.00 17.99 265 VAL A O 1
ATOM 1829 N N . LEU A 1 251 ? -4.987 13.037 20.512 1.00 14.82 266 LEU A N 1
ATOM 1830 C CA . LEU A 1 251 ? -4.840 12.304 19.221 1.00 15.44 266 LEU A CA 1
ATOM 1831 C C . LEU A 1 251 ? -6.006 11.426 18.803 1.00 16.20 266 LEU A C 1
ATOM 1832 O O . LEU A 1 251 ? -5.857 10.230 18.594 1.00 18.49 266 LEU A O 1
ATOM 1837 N N . ASN A 1 252 ? -7.183 12.039 18.767 1.00 17.55 267 ASN A N 1
ATOM 1838 C CA . ASN A 1 252 ? -7.915 11.890 17.552 1.00 15.60 267 ASN A CA 1
ATOM 1839 C C . ASN A 1 252 ? -9.133 12.783 17.604 1.00 13.08 267 ASN A C 1
ATOM 1840 O O . ASN A 1 252 ? -10.211 12.394 18.039 1.00 14.38 267 ASN A O 1
ATOM 1845 N N . ALA A 1 253 ? -8.931 14.088 17.244 1.00 12.72 268 ALA A N 1
ATOM 1846 C CA . ALA A 1 253 ? -9.888 15.089 17.601 1.00 11.87 268 ALA A CA 1
ATOM 1847 C C . ALA A 1 253 ? -11.070 14.874 16.745 1.00 11.39 268 ALA A C 1
ATOM 1848 O O . ALA A 1 253 ? -10.941 14.548 15.589 1.00 11.77 268 ALA A O 1
ATOM 1850 N N . ASP A 1 254 ? -12.241 15.037 17.337 1.00 20.00 269 ASP A N 1
ATOM 1851 C CA . ASP A 1 254 ? -13.325 14.654 16.472 1.00 20.00 269 ASP A CA 1
ATOM 1852 C C . ASP A 1 254 ? -13.392 15.656 15.388 1.00 20.00 269 ASP A C 1
ATOM 1853 O O . ASP A 1 254 ? -13.110 16.835 15.576 1.00 20.00 269 ASP A O 1
ATOM 1858 N N . HIS A 1 255 ? -13.714 15.162 14.203 1.00 20.00 270 HIS A N 1
ATOM 1859 C CA . HIS A 1 255 ? -13.603 16.048 13.092 1.00 20.00 270 HIS A CA 1
ATOM 1860 C C . HIS A 1 255 ? -14.852 16.921 13.080 1.00 20.00 270 HIS A C 1
ATOM 1861 O O . HIS A 1 255 ? -15.978 16.466 13.164 1.00 20.00 270 HIS A O 1
ATOM 1868 N N . GLN A 1 256 ? -14.601 18.236 13.120 1.00 14.44 271 GLN A N 1
ATOM 1869 C CA . GLN A 1 256 ? -15.687 19.205 13.020 1.00 16.06 271 GLN A CA 1
ATOM 1870 C C . GLN A 1 256 ? -15.610 19.903 11.655 1.00 19.76 271 GLN A C 1
ATOM 1871 O O . GLN A 1 256 ? -14.592 20.290 11.134 1.00 22.95 271 GLN A O 1
ATOM 1877 N N . ASP A 1 257 ? -16.776 19.944 11.020 1.00 21.50 272 ASP A N 1
ATOM 1878 C CA . ASP A 1 257 ? -16.828 20.418 9.650 1.00 21.20 272 ASP A CA 1
ATOM 1879 C C . ASP A 1 257 ? -16.569 21.913 9.545 1.00 21.02 272 ASP A C 1
ATOM 1880 O O . ASP A 1 257 ? -15.917 22.366 8.607 1.00 22.51 272 ASP A O 1
ATOM 1885 N N . ASN A 1 258 ? -17.072 22.681 10.504 1.00 21.20 273 ASN A N 1
ATOM 1886 C CA . ASN A 1 258 ? -16.888 24.130 10.479 1.00 22.72 273 ASN A CA 1
ATOM 1887 C C . ASN A 1 258 ? -15.652 24.612 11.229 1.00 23.03 273 ASN A C 1
ATOM 1888 O O . ASN A 1 258 ? -15.453 25.815 11.376 1.00 23.57 273 ASN A O 1
ATOM 1893 N N . ASN A 1 259 ? -14.828 23.686 11.709 1.00 22.12 274 ASN A N 1
ATOM 1894 C CA . ASN A 1 259 ? -13.644 24.069 12.463 1.00 20.42 274 ASN A CA 1
ATOM 1895 C C . ASN A 1 259 ? -12.428 23.208 12.129 1.00 20.75 274 ASN A C 1
ATOM 1896 O O . ASN A 1 259 ? -12.225 22.131 12.697 1.00 20.39 274 ASN A O 1
ATOM 1901 N N . PRO A 1 260 ? -11.607 23.674 11.180 1.00 20.84 275 PRO A N 1
ATOM 1902 C CA . PRO A 1 260 ? -10.398 22.960 10.754 1.00 20.81 275 PRO A CA 1
ATOM 1903 C C . PRO A 1 260 ? -9.393 22.920 11.884 1.00 19.33 275 PRO A C 1
ATOM 1904 O O . PRO A 1 260 ? -8.479 22.110 11.875 1.00 21.34 275 PRO A O 1
ATOM 1908 N N . TYR A 1 261 ? -9.578 23.804 12.858 1.00 19.83 276 TYR A N 1
ATOM 1909 C CA . TYR A 1 261 ? -8.683 23.891 14.002 1.00 19.18 276 TYR A CA 1
ATOM 1910 C C . TYR A 1 261 ? -9.237 23.173 15.229 1.00 19.21 276 TYR A C 1
ATOM 1911 O O . TYR A 1 261 ? -8.882 23.505 16.361 1.00 19.47 276 TYR A O 1
ATOM 1920 N N . ALA A 1 262 ? -10.106 22.193 15.006 1.00 18.46 277 ALA A N 1
ATOM 1921 C CA . ALA A 1 262 ? -10.702 21.430 16.096 1.00 18.27 277 ALA A CA 1
ATOM 1922 C C . ALA A 1 262 ? -9.666 20.885 17.107 1.00 19.21 277 ALA A C 1
ATOM 1923 O O . ALA A 1 262 ? -9.891 20.926 18.323 1.00 19.32 277 ALA A O 1
ATOM 1925 N N . ARG A 1 263 ? -8.540 20.382 16.604 1.00 17.77 278 ARG A N 1
ATOM 1926 C CA . ARG A 1 263 ? -7.481 19.838 17.454 1.00 16.43 278 ARG A CA 1
ATOM 1927 C C . ARG A 1 263 ? -6.949 20.879 18.439 1.00 16.02 278 ARG A C 1
ATOM 1928 O O . ARG A 1 263 ? -6.583 20.551 19.575 1.00 12.41 278 ARG A O 1
ATOM 1936 N N . PHE A 1 264 ? -6.888 22.132 17.997 1.00 13.68 279 PHE A N 1
ATOM 1937 C CA . PHE A 1 264 ? -6.404 23.201 18.859 1.00 12.94 279 PHE A CA 1
ATOM 1938 C C . PHE A 1 264 ? -7.532 23.666 19.763 1.00 11.76 279 PHE A C 1
ATOM 1939 O O . PHE A 1 264 ? -7.320 23.948 20.941 1.00 10.50 279 PHE A O 1
ATOM 1947 N N . THR A 1 265 ? -8.735 23.732 19.201 1.00 12.14 280 THR A N 1
ATOM 1948 C CA . THR A 1 265 ? -9.914 24.136 19.957 1.00 13.80 280 THR A CA 1
ATOM 1949 C C . THR A 1 265 ? -10.059 23.159 21.117 1.00 14.52 280 THR A C 1
ATOM 1950 O O . THR A 1 265 ? -10.316 23.553 22.257 1.00 14.67 280 THR A O 1
ATOM 1954 N N . ALA A 1 266 ? -9.886 21.878 20.801 1.00 13.85 281 ALA A N 1
ATOM 1955 C CA . ALA A 1 266 ? -9.977 20.809 21.781 1.00 13.26 281 ALA A CA 1
ATOM 1956 C C . ALA A 1 266 ? -8.892 20.968 22.833 1.00 13.66 281 ALA A C 1
ATOM 1957 O O . ALA A 1 266 ? -9.129 20.730 24.013 1.00 14.34 281 ALA A O 1
ATOM 1959 N N . THR A 1 267 ? -7.698 21.364 22.394 1.00 14.57 282 THR A N 1
ATOM 1960 C CA . THR A 1 267 ? -6.575 21.573 23.307 1.00 14.21 282 THR A CA 1
ATOM 1961 C C . THR A 1 267 ? -6.877 22.783 24.176 1.00 13.98 282 THR A C 1
ATOM 1962 O O . THR A 1 267 ? -6.711 22.746 25.395 1.00 14.60 282 THR A O 1
ATOM 1966 N N . SER A 1 268 ? -7.312 23.863 23.542 1.00 14.52 283 SER A N 1
ATOM 1967 C CA . SER A 1 268 ? -7.653 25.065 24.283 1.00 14.40 283 SER A CA 1
ATOM 1968 C C . SER A 1 268 ? -8.733 24.686 25.298 1.00 12.97 283 SER A C 1
ATOM 1969 O O . SER A 1 268 ? -8.761 25.194 26.416 1.00 9.93 283 SER A O 1
ATOM 1972 N N . SER A 1 269 ? -9.605 23.764 24.907 1.00 13.72 284 SER A N 1
ATOM 1973 C CA . SER A 1 269 ? -10.675 23.321 25.786 1.00 16.97 284 SER A CA 1
ATOM 1974 C C . SER A 1 269 ? -10.108 22.570 26.979 1.00 19.00 284 SER A C 1
ATOM 1975 O O . SER A 1 269 ? -10.553 22.750 28.114 1.00 20.02 284 SER A O 1
ATOM 1978 N N . LEU A 1 270 ? -9.119 21.725 26.707 1.00 19.64 285 LEU A N 1
ATOM 1979 C CA . LEU A 1 270 ? -8.469 20.935 27.741 1.00 19.00 285 LEU A CA 1
ATOM 1980 C C . LEU A 1 270 ? -7.745 21.821 28.750 1.00 19.53 285 LEU A C 1
ATOM 1981 O O . LEU A 1 270 ? -7.699 21.506 29.938 1.00 21.82 285 LEU A O 1
ATOM 1994 N N . ASP A 1 272 ? -8.548 25.003 29.593 1.00 22.88 287 ASP A N 1
ATOM 1995 C CA . ASP A 1 272 ? -9.478 25.779 30.404 1.00 21.37 287 ASP A CA 1
ATOM 1996 C C . ASP A 1 272 ? -9.821 24.921 31.614 1.00 20.11 287 ASP A C 1
ATOM 1997 O O . ASP A 1 272 ? -9.969 25.421 32.724 1.00 21.78 287 ASP A O 1
ATOM 2002 N N . TYR A 1 273 ? -9.943 23.620 31.388 1.00 20.25 288 TYR A N 1
ATOM 2003 C CA . TYR A 1 273 ? -10.260 22.687 32.459 1.00 20.22 288 TYR A CA 1
ATOM 2004 C C . TYR A 1 273 ? -9.130 22.647 33.469 1.00 20.90 288 TYR A C 1
ATOM 2005 O O . TYR A 1 273 ? -9.334 22.867 34.668 1.00 21.00 288 TYR A O 1
ATOM 2014 N N . ILE A 1 274 ? -7.933 22.369 32.968 1.00 19.89 289 ILE A N 1
ATOM 2015 C CA . ILE A 1 274 ? -6.747 22.261 33.809 1.00 21.82 289 ILE A CA 1
ATOM 2016 C C . ILE A 1 274 ? -6.444 23.480 34.668 1.00 23.01 289 ILE A C 1
ATOM 2017 O O . ILE A 1 274 ? -6.073 23.344 35.836 1.00 21.35 289 ILE A O 1
ATOM 2022 N N . SER A 1 275 ? -6.604 24.666 34.091 1.00 24.26 290 SER A N 1
ATOM 2023 C CA . SER A 1 275 ? -6.327 25.900 34.811 1.00 23.69 290 SER A CA 1
ATOM 2024 C C . SER A 1 275 ? -7.384 26.272 35.839 1.00 23.73 290 SER A C 1
ATOM 2025 O O . SER A 1 275 ? -7.097 26.976 36.809 1.00 26.87 290 SER A O 1
ATOM 2028 N N . SER A 1 276 ? -8.609 25.812 35.639 1.00 21.00 291 SER A N 1
ATOM 2029 C CA . SER A 1 276 ? -9.647 26.125 36.598 1.00 20.13 291 SER A CA 1
ATOM 2030 C C . SER A 1 276 ? -9.714 25.022 37.657 1.00 22.24 291 SER A C 1
ATOM 2031 O O . SER A 1 276 ? -10.302 25.218 38.717 1.00 24.02 291 SER A O 1
ATOM 2034 N N . THR A 1 277 ? -9.095 23.875 37.372 1.00 21.82 292 THR A N 1
ATOM 2035 C CA . THR A 1 277 ? -9.104 22.724 38.282 1.00 20.68 292 THR A CA 1
ATOM 2036 C C . THR A 1 277 ? -7.864 22.544 39.162 1.00 21.31 292 THR A C 1
ATOM 2037 O O . THR A 1 277 ? -7.953 22.009 40.265 1.00 20.83 292 THR A O 1
ATOM 2041 N N . PHE A 1 278 ? -6.707 22.956 38.653 1.00 22.00 293 PHE A N 1
ATOM 2042 C CA . PHE A 1 278 ? -5.448 22.818 39.376 1.00 20.17 293 PHE A CA 1
ATOM 2043 C C . PHE A 1 278 ? -4.708 24.133 39.440 1.00 21.46 293 PHE A C 1
ATOM 2044 O O . PHE A 1 278 ? -4.858 24.988 38.572 1.00 21.21 293 PHE A O 1
ATOM 2052 N N . THR A 1 279 ? -3.877 24.271 40.460 1.00 23.71 294 THR A N 1
ATOM 2053 C CA . THR A 1 279 ? -3.102 25.484 40.650 1.00 26.49 294 THR A CA 1
ATOM 2054 C C . THR A 1 279 ? -1.788 25.150 41.345 1.00 26.38 294 THR A C 1
ATOM 2055 O O . THR A 1 279 ? -1.625 24.058 41.872 1.00 26.46 294 THR A O 1
ATOM 2059 N N . LEU A 1 280 ? -0.848 26.085 41.329 1.00 29.11 295 LEU A N 1
ATOM 2060 C CA . LEU A 1 280 ? 0.440 25.882 41.983 1.00 32.92 295 LEU A CA 1
ATOM 2061 C C . LEU A 1 280 ? 0.473 26.693 43.270 1.00 36.81 295 LEU A C 1
ATOM 2062 O O . LEU A 1 280 ? 0.578 27.918 43.222 1.00 38.24 295 LEU A O 1
ATOM 2067 N N . ARG A 1 281 ? 0.370 26.022 44.414 1.00 40.57 296 ARG A N 1
ATOM 2068 C CA . ARG A 1 281 ? 0.419 26.720 45.689 1.00 43.63 296 ARG A CA 1
ATOM 2069 C C . ARG A 1 281 ? 1.859 26.648 46.182 1.00 42.93 296 ARG A C 1
ATOM 2070 O O . ARG A 1 281 ? 2.453 25.573 46.200 1.00 44.13 296 ARG A O 1
ATOM 2078 N N . LYS A 1 282 ? 2.430 27.792 46.554 1.00 41.58 297 LYS A N 1
ATOM 2079 C CA . LYS A 1 282 ? 3.806 27.824 47.043 1.00 38.93 297 LYS A CA 1
ATOM 2080 C C . LYS A 1 282 ? 3.815 27.341 48.487 1.00 37.48 297 LYS A C 1
ATOM 2081 O O . LYS A 1 282 ? 3.107 27.886 49.333 1.00 35.47 297 LYS A O 1
ATOM 2087 N N . ILE A 1 283 ? 4.611 26.309 48.761 1.00 35.98 298 ILE A N 1
ATOM 2088 C CA . ILE A 1 283 ? 4.693 25.744 50.104 1.00 34.52 298 ILE A CA 1
ATOM 2089 C C . ILE A 1 283 ? 5.933 26.168 50.879 1.00 35.83 298 ILE A C 1
ATOM 2090 O O . ILE A 1 283 ? 5.879 26.329 52.096 1.00 37.53 298 ILE A O 1
ATOM 2095 N N . VAL A 1 284 ? 7.052 26.329 50.182 1.00 36.38 299 VAL A N 1
ATOM 2096 C CA . VAL A 1 284 ? 8.287 26.744 50.832 1.00 37.41 299 VAL A CA 1
ATOM 2097 C C . VAL A 1 284 ? 8.896 27.903 50.062 1.00 38.62 299 VAL A C 1
ATOM 2098 O O . VAL A 1 284 ? 8.903 27.921 48.831 1.00 40.00 299 VAL A O 1
ATOM 2102 N N . GLN A 1 285 ? 9.399 28.874 50.811 1.00 40.39 300 GLN A N 1
ATOM 2103 C CA . GLN A 1 285 ? 10.003 30.068 50.252 1.00 40.16 300 GLN A CA 1
ATOM 2104 C C . GLN A 1 285 ? 11.506 29.870 50.193 1.00 40.29 300 GLN A C 1
ATOM 2105 O O . GLN A 1 285 ? 12.093 29.236 51.071 1.00 40.92 300 GLN A O 1
ATOM 2111 N N . GLN A 1 286 ? 12.131 30.411 49.157 1.00 38.70 301 GLN A N 1
ATOM 2112 C CA . GLN A 1 286 ? 13.569 30.298 49.016 1.00 37.19 301 GLN A CA 1
ATOM 2113 C C . GLN A 1 286 ? 14.230 30.860 50.266 1.00 35.76 301 GLN A C 1
ATOM 2114 O O . GLN A 1 286 ? 13.822 31.904 50.771 1.00 38.36 301 GLN A O 1
ATOM 2120 N N . GLY A 1 287 ? 15.245 30.155 50.761 1.00 34.54 302 GLY A N 1
ATOM 2121 C CA . GLY A 1 287 ? 15.962 30.582 51.950 1.00 30.13 302 GLY A CA 1
ATOM 2122 C C . GLY A 1 287 ? 15.391 30.013 53.232 1.00 28.70 302 GLY A C 1
ATOM 2123 O O . GLY A 1 287 ? 16.075 29.952 54.255 1.00 27.86 302 GLY A O 1
ATOM 2124 N N . ASP A 1 288 ? 14.135 29.583 53.179 1.00 29.02 303 ASP A N 1
ATOM 2125 C CA . ASP A 1 288 ? 13.477 29.025 54.352 1.00 29.69 303 ASP A CA 1
ATOM 2126 C C . ASP A 1 288 ? 13.617 27.515 54.513 1.00 30.09 303 ASP A C 1
ATOM 2127 O O . ASP A 1 288 ? 14.285 26.835 53.740 1.00 30.48 303 ASP A O 1
ATOM 2132 N N . ALA A 1 289 ? 12.956 27.024 55.548 1.00 29.93 304 ALA A N 1
ATOM 2133 C CA . ALA A 1 289 ? 12.969 25.652 55.905 1.00 31.28 304 ALA A CA 1
ATOM 2134 C C . ALA A 1 289 ? 11.562 25.112 56.105 1.00 33.02 304 ALA A C 1
ATOM 2135 O O . ALA A 1 289 ? 10.742 25.722 56.793 1.00 33.42 304 ALA A O 1
ATOM 2137 N N . TYR A 1 290 ? 11.329 23.962 55.495 1.00 20.00 305 TYR A N 1
ATOM 2138 C CA . TYR A 1 290 ? 10.003 23.361 55.658 1.00 20.00 305 TYR A CA 1
ATOM 2139 C C . TYR A 1 290 ? 9.972 22.362 56.804 1.00 20.00 305 TYR A C 1
ATOM 2140 O O . TYR A 1 290 ? 10.098 21.149 56.596 1.00 20.00 305 TYR A O 1
ATOM 2149 N N . GLN A 1 291 ? 9.812 22.904 58.036 1.00 20.00 306 GLN A N 1
ATOM 2150 C CA . GLN A 1 291 ? 9.719 22.319 59.383 1.00 20.00 306 GLN A CA 1
ATOM 2151 C C . GLN A 1 291 ? 11.087 22.163 59.893 1.00 20.00 306 GLN A C 1
ATOM 2152 O O . GLN A 1 291 ? 11.881 21.286 59.556 1.00 20.00 306 GLN A O 1
ATOM 2158 N N . ASP A 1 292 ? 11.373 23.229 60.701 1.00 20.00 307 ASP A N 1
ATOM 2159 C CA . ASP A 1 292 ? 12.673 23.583 61.349 1.00 20.00 307 ASP A CA 1
ATOM 2160 C C . ASP A 1 292 ? 13.529 22.341 61.132 1.00 20.00 307 ASP A C 1
ATOM 2161 O O . ASP A 1 292 ? 13.682 21.492 61.989 1.00 20.00 307 ASP A O 1
ATOM 2166 N N . SER A 1 293 ? 14.084 22.299 59.912 1.00 37.39 308 SER A N 1
ATOM 2167 C CA . SER A 1 293 ? 14.404 20.997 59.306 1.00 36.45 308 SER A CA 1
ATOM 2168 C C . SER A 1 293 ? 15.863 20.838 59.076 1.00 37.52 308 SER A C 1
ATOM 2169 O O . SER A 1 293 ? 16.587 21.812 58.980 1.00 36.87 308 SER A O 1
ATOM 2172 N N . LYS A 1 294 ? 16.500 19.927 59.807 1.00 38.67 309 LYS A N 1
ATOM 2173 C CA . LYS A 1 294 ? 17.931 19.971 59.828 1.00 40.94 309 LYS A CA 1
ATOM 2174 C C . LYS A 1 294 ? 18.423 18.663 59.275 1.00 41.93 309 LYS A C 1
ATOM 2175 O O . LYS A 1 294 ? 17.792 17.625 59.428 1.00 42.51 309 LYS A O 1
ATOM 2181 N N . ALA A 1 295 ? 19.647 18.535 58.762 1.00 43.62 310 ALA A N 1
ATOM 2182 C CA . ALA A 1 295 ? 20.198 17.233 58.396 1.00 45.37 310 ALA A CA 1
ATOM 2183 C C . ALA A 1 295 ? 21.577 16.999 58.996 1.00 46.92 310 ALA A C 1
ATOM 2184 O O . ALA A 1 295 ? 22.489 17.793 58.807 1.00 49.28 310 ALA A O 1
ATOM 2186 N N . PRO A 1 296 ? 21.736 15.893 59.731 1.00 49.36 311 PRO A N 1
ATOM 2187 C CA . PRO A 1 296 ? 22.954 15.450 60.406 1.00 49.89 311 PRO A CA 1
ATOM 2188 C C . PRO A 1 296 ? 24.301 15.542 59.685 1.00 51.86 311 PRO A C 1
ATOM 2189 O O . PRO A 1 296 ? 24.403 15.309 58.480 1.00 51.76 311 PRO A O 1
ATOM 2193 N N . VAL A 1 297 ? 25.326 15.889 60.463 1.00 55.12 312 VAL A N 1
ATOM 2194 C CA . VAL A 1 297 ? 26.739 15.985 60.178 1.00 59.17 312 VAL A CA 1
ATOM 2195 C C . VAL A 1 297 ? 27.440 15.482 61.427 1.00 61.53 312 VAL A C 1
ATOM 2196 O O . VAL A 1 297 ? 26.969 15.646 62.549 1.00 61.94 312 VAL A O 1
ATOM 2200 N N . GLN A 1 298 ? 28.536 14.773 61.192 1.00 64.71 313 GLN A N 1
ATOM 2201 C CA . GLN A 1 298 ? 29.154 14.070 62.284 1.00 67.61 313 GLN A CA 1
ATOM 2202 C C . GLN A 1 298 ? 30.585 14.522 62.348 1.00 70.01 313 GLN A C 1
ATOM 2203 O O . GLN A 1 298 ? 31.481 13.702 62.262 1.00 69.24 313 GLN A O 1
ATOM 2209 N N . ASP A 1 299 ? 30.795 15.884 62.445 1.00 73.06 314 ASP A N 1
ATOM 2210 C CA . ASP A 1 299 ? 32.132 16.547 62.668 1.00 74.96 314 ASP A CA 1
ATOM 2211 C C . ASP A 1 299 ? 32.075 18.101 62.714 1.00 74.71 314 ASP A C 1
ATOM 2212 O O . ASP A 1 299 ? 32.511 18.765 61.796 1.00 76.09 314 ASP A O 1
ATOM 2217 N N . GLY A 1 300 ? 31.499 18.739 63.754 1.00 73.56 315 GLY A N 1
ATOM 2218 C CA . GLY A 1 300 ? 31.942 20.146 63.951 1.00 71.22 315 GLY A CA 1
ATOM 2219 C C . GLY A 1 300 ? 30.957 20.937 64.812 1.00 69.62 315 GLY A C 1
ATOM 2220 O O . GLY A 1 300 ? 31.021 21.024 66.028 1.00 68.78 315 GLY A O 1
ATOM 2221 N N . LYS A 1 301 ? 30.039 21.596 64.123 1.00 69.17 316 LYS A N 1
ATOM 2222 C CA . LYS A 1 301 ? 28.771 21.623 64.744 1.00 69.12 316 LYS A CA 1
ATOM 2223 C C . LYS A 1 301 ? 28.089 20.313 64.460 1.00 71.16 316 LYS A C 1
ATOM 2224 O O . LYS A 1 301 ? 28.416 19.585 63.538 1.00 70.62 316 LYS A O 1
ATOM 2230 N N . GLU A 1 302 ? 27.061 19.914 65.210 1.00 20.00 317 GLU A N 1
ATOM 2231 C CA . GLU A 1 302 ? 26.684 18.518 65.062 1.00 20.00 317 GLU A CA 1
ATOM 2232 C C . GLU A 1 302 ? 25.219 18.328 64.818 1.00 20.00 317 GLU A C 1
ATOM 2233 O O . GLU A 1 302 ? 24.762 17.998 63.732 1.00 20.00 317 GLU A O 1
ATOM 2239 N N . ASP A 1 303 ? 24.587 19.287 65.481 1.00 20.00 318 ASP A N 1
ATOM 2240 C CA . ASP A 1 303 ? 23.161 19.260 65.606 1.00 20.00 318 ASP A CA 1
ATOM 2241 C C . ASP A 1 303 ? 22.473 19.275 64.214 1.00 20.00 318 ASP A C 1
ATOM 2242 O O . ASP A 1 303 ? 21.931 18.303 63.761 1.00 20.00 318 ASP A O 1
ATOM 2247 N N . THR A 1 304 ? 22.530 20.447 63.597 1.00 75.93 319 THR A N 1
ATOM 2248 C CA . THR A 1 304 ? 21.856 21.138 62.490 1.00 71.78 319 THR A CA 1
ATOM 2249 C C . THR A 1 304 ? 22.815 21.542 61.364 1.00 67.76 319 THR A C 1
ATOM 2250 O O . THR A 1 304 ? 23.937 21.997 61.605 1.00 66.11 319 THR A O 1
ATOM 2254 N N . VAL A 1 305 ? 22.420 21.185 60.131 1.00 62.69 320 VAL A N 1
ATOM 2255 C CA . VAL A 1 305 ? 22.449 22.222 59.131 1.00 58.47 320 VAL A CA 1
ATOM 2256 C C . VAL A 1 305 ? 21.043 22.632 58.795 1.00 54.93 320 VAL A C 1
ATOM 2257 O O . VAL A 1 305 ? 20.226 21.858 58.359 1.00 54.68 320 VAL A O 1
ATOM 2261 N N . ILE A 1 306 ? 20.752 23.901 58.900 1.00 51.44 321 ILE A N 1
ATOM 2262 C CA . ILE A 1 306 ? 19.428 24.152 58.441 1.00 48.46 321 ILE A CA 1
ATOM 2263 C C . ILE A 1 306 ? 19.493 24.056 56.942 1.00 47.90 321 ILE A C 1
ATOM 2264 O O . ILE A 1 306 ? 20.348 24.597 56.252 1.00 49.64 321 ILE A O 1
ATOM 2269 N N . ALA A 1 307 ? 18.653 23.096 56.586 1.00 46.14 322 ALA A N 1
ATOM 2270 C CA . ALA A 1 307 ? 18.434 22.793 55.196 1.00 43.98 322 ALA A CA 1
ATOM 2271 C C . ALA A 1 307 ? 17.108 23.426 54.826 1.00 40.65 322 ALA A C 1
ATOM 2272 O O . ALA A 1 307 ? 16.079 23.035 55.290 1.00 37.27 322 ALA A O 1
ATOM 2274 N N . VAL A 1 308 ? 17.512 24.116 53.772 1.00 38.44 323 VAL A N 1
ATOM 2275 C CA . VAL A 1 308 ? 16.751 25.230 53.246 1.00 37.53 323 VAL A CA 1
ATOM 2276 C C . VAL A 1 308 ? 16.459 25.091 51.759 1.00 35.33 323 VAL A C 1
ATOM 2277 O O . VAL A 1 308 ? 17.180 24.407 51.038 1.00 35.38 323 VAL A O 1
ATOM 2281 N N . ALA A 1 309 ? 15.402 25.747 51.305 1.00 33.15 324 ALA A N 1
ATOM 2282 C CA . ALA A 1 309 ? 15.059 25.761 49.865 1.00 36.49 324 ALA A CA 1
ATOM 2283 C C . ALA A 1 309 ? 15.893 26.779 49.115 1.00 39.29 324 ALA A C 1
ATOM 2284 O O . ALA A 1 309 ? 16.041 27.907 49.559 1.00 41.27 324 ALA A O 1
ATOM 2286 N N . PRO A 1 310 ? 16.555 26.418 47.992 1.00 39.49 325 PRO A N 1
ATOM 2287 C CA . PRO A 1 310 ? 17.268 27.602 47.536 1.00 41.80 325 PRO A CA 1
ATOM 2288 C C . PRO A 1 310 ? 16.774 27.964 46.131 1.00 44.63 325 PRO A C 1
ATOM 2289 O O . PRO A 1 310 ? 17.493 28.365 45.213 1.00 49.42 325 PRO A O 1
ATOM 2293 N N . GLU A 1 311 ? 15.451 27.814 46.033 1.00 20.00 326 GLU A N 1
ATOM 2294 C CA . GLU A 1 311 ? 14.607 28.354 44.973 1.00 20.00 326 GLU A CA 1
ATOM 2295 C C . GLU A 1 311 ? 13.198 28.198 45.510 1.00 20.00 326 GLU A C 1
ATOM 2296 O O . GLU A 1 311 ? 12.982 27.539 46.500 1.00 20.00 326 GLU A O 1
ATOM 2302 N N . ASP A 1 312 ? 12.212 28.828 44.860 1.00 46.05 327 ASP A N 1
ATOM 2303 C CA . ASP A 1 312 ? 10.881 28.712 45.468 1.00 44.13 327 ASP A CA 1
ATOM 2304 C C . ASP A 1 312 ? 10.230 27.335 45.098 1.00 41.48 327 ASP A C 1
ATOM 2305 O O . ASP A 1 312 ? 10.236 26.921 43.952 1.00 41.81 327 ASP A O 1
ATOM 2310 N N . ILE A 1 313 ? 9.615 26.659 46.061 1.00 38.35 328 ILE A N 1
ATOM 2311 C CA . ILE A 1 313 ? 8.994 25.372 45.807 1.00 34.85 328 ILE A CA 1
ATOM 2312 C C . ILE A 1 313 ? 7.478 25.459 45.733 1.00 33.70 328 ILE A C 1
ATOM 2313 O O . ILE A 1 313 ? 6.829 25.991 46.634 1.00 31.80 328 ILE A O 1
ATOM 2318 N N . TYR A 1 314 ? 6.930 24.939 44.636 1.00 33.06 329 TYR A N 1
ATOM 2319 C CA . TYR A 1 314 ? 5.490 24.910 44.405 1.00 34.34 329 TYR A CA 1
ATOM 2320 C C . TYR A 1 314 ? 5.041 23.467 44.179 1.00 33.82 329 TYR A C 1
ATOM 2321 O O . TYR A 1 314 ? 5.845 22.602 43.818 1.00 32.22 329 TYR A O 1
ATOM 2330 N N . LEU A 1 315 ? 3.751 23.223 44.394 1.00 32.74 330 LEU A N 1
ATOM 2331 C CA . LEU A 1 315 ? 3.157 21.903 44.204 1.00 29.56 330 LEU A CA 1
ATOM 2332 C C . LEU A 1 315 ? 1.834 22.071 43.480 1.00 29.00 330 LEU A C 1
ATOM 2333 O O . LEU A 1 315 ? 1.181 23.108 43.605 1.00 27.49 330 LEU A O 1
ATOM 2338 N N . ILE A 1 316 ? 1.443 21.054 42.720 1.00 28.28 331 ILE A N 1
ATOM 2339 C CA . ILE A 1 316 ? 0.172 21.103 42.020 1.00 28.26 331 ILE A CA 1
ATOM 2340 C C . ILE A 1 316 ? -0.889 20.781 43.066 1.00 30.63 331 ILE A C 1
ATOM 2341 O O . ILE A 1 316 ? -0.716 19.857 43.854 1.00 32.79 331 ILE A O 1
ATOM 2346 N N . GLU A 1 317 ? -1.976 21.543 43.085 1.00 33.15 332 GLU A N 1
ATOM 2347 C CA . GLU A 1 317 ? -3.045 21.309 44.048 1.00 35.91 332 GLU A CA 1
ATOM 2348 C C . GLU A 1 317 ? -4.403 21.514 43.383 1.00 37.01 332 GLU A C 1
ATOM 2349 O O . GLU A 1 317 ? -4.627 22.516 42.698 1.00 38.01 332 GLU A O 1
ATOM 2355 N N . ARG A 1 318 ? -5.301 20.553 43.564 1.00 36.48 333 ARG A N 1
ATOM 2356 C CA . ARG A 1 318 ? -6.673 20.799 43.249 1.00 35.92 333 ARG A CA 1
ATOM 2357 C C . ARG A 1 318 ? -7.216 21.974 44.093 1.00 37.50 333 ARG A C 1
ATOM 2358 O O . ARG A 1 318 ? -6.738 22.291 45.178 1.00 36.53 333 ARG A O 1
ATOM 2366 N N . VAL A 1 319 ? -8.140 22.747 43.516 1.00 41.39 334 VAL A N 1
ATOM 2367 C CA . VAL A 1 319 ? -8.657 23.895 44.255 1.00 44.49 334 VAL A CA 1
ATOM 2368 C C . VAL A 1 319 ? -10.000 23.588 44.932 1.00 47.95 334 VAL A C 1
ATOM 2369 O O . VAL A 1 319 ? -10.949 23.165 44.298 1.00 48.16 334 VAL A O 1
ATOM 2373 N N . GLY A 1 320 ? -10.016 23.771 46.287 1.00 52.92 335 GLY A N 1
ATOM 2374 C CA . GLY A 1 320 ? -11.294 23.367 46.900 1.00 59.83 335 GLY A CA 1
ATOM 2375 C C . GLY A 1 320 ? -11.205 22.175 47.879 1.00 64.68 335 GLY A C 1
ATOM 2376 O O . GLY A 1 320 ? -12.112 21.833 48.621 1.00 65.87 335 GLY A O 1
ATOM 2377 N N . ASN A 1 321 ? -10.001 21.588 47.971 1.00 20.00 336 ASN A N 1
ATOM 2378 C CA . ASN A 1 321 ? -9.913 20.195 48.466 1.00 20.00 336 ASN A CA 1
ATOM 2379 C C . ASN A 1 321 ? -9.830 20.184 49.987 1.00 20.00 336 ASN A C 1
ATOM 2380 O O . ASN A 1 321 ? -9.067 20.898 50.589 1.00 20.00 336 ASN A O 1
ATOM 2385 N N . GLN A 1 322 ? -10.625 19.283 50.624 1.00 20.00 337 GLN A N 1
ATOM 2386 C CA . GLN A 1 322 ? -10.616 19.298 52.107 1.00 20.00 337 GLN A CA 1
ATOM 2387 C C . GLN A 1 322 ? -9.138 19.474 52.499 1.00 20.00 337 GLN A C 1
ATOM 2388 O O . GLN A 1 322 ? -8.336 19.656 51.614 1.00 20.00 337 GLN A O 1
ATOM 2394 N N . SER A 1 323 ? -8.742 19.617 53.794 1.00 81.84 338 SER A N 1
ATOM 2395 C CA . SER A 1 323 ? -7.365 20.061 54.050 1.00 81.65 338 SER A CA 1
ATOM 2396 C C . SER A 1 323 ? -6.365 18.931 53.608 1.00 80.30 338 SER A C 1
ATOM 2397 O O . SER A 1 323 ? -6.374 18.410 52.499 1.00 79.90 338 SER A O 1
ATOM 2400 N N . SER A 1 324 ? -5.431 19.879 53.266 1.00 78.20 339 SER A N 1
ATOM 2401 C CA . SER A 1 324 ? -4.493 19.756 52.143 1.00 75.03 339 SER A CA 1
ATOM 2402 C C . SER A 1 324 ? -3.124 19.226 52.580 1.00 72.33 339 SER A C 1
ATOM 2403 O O . SER A 1 324 ? -2.922 18.680 53.684 1.00 70.62 339 SER A O 1
ATOM 2406 N N . GLN A 1 325 ? -2.339 19.214 51.454 1.00 69.50 340 GLN A N 1
ATOM 2407 C CA . GLN A 1 325 ? -1.462 18.100 51.060 1.00 66.16 340 GLN A CA 1
ATOM 2408 C C . GLN A 1 325 ? -0.331 17.805 52.049 1.00 65.06 340 GLN A C 1
ATOM 2409 O O . GLN A 1 325 ? 0.234 18.705 52.649 1.00 64.78 340 GLN A O 1
ATOM 2415 N N . SER A 1 326 ? 0.100 16.521 52.013 1.00 64.87 341 SER A N 1
ATOM 2416 C CA . SER A 1 326 ? 1.173 16.089 52.906 1.00 65.16 341 SER A CA 1
ATOM 2417 C C . SER A 1 326 ? 2.534 15.876 52.211 1.00 64.70 341 SER A C 1
ATOM 2418 O O . SER A 1 326 ? 2.874 14.822 51.790 1.00 63.66 341 SER A O 1
ATOM 2421 N N . VAL A 1 327 ? 3.200 16.968 51.988 1.00 67.05 342 VAL A N 1
ATOM 2422 C CA . VAL A 1 327 ? 4.477 17.067 51.283 1.00 70.00 342 VAL A CA 1
ATOM 2423 C C . VAL A 1 327 ? 5.413 17.490 52.331 1.00 68.13 342 VAL A C 1
ATOM 2424 O O . VAL A 1 327 ? 6.543 17.964 52.143 1.00 67.25 342 VAL A O 1
ATOM 2428 N N . GLN A 1 328 ? 4.847 17.340 53.475 1.00 66.85 343 GLN A N 1
ATOM 2429 C CA . GLN A 1 328 ? 5.763 17.086 54.497 1.00 67.41 343 GLN A CA 1
ATOM 2430 C C . GLN A 1 328 ? 6.535 15.875 54.110 1.00 64.03 343 GLN A C 1
ATOM 2431 O O . GLN A 1 328 ? 6.074 14.758 54.161 1.00 66.34 343 GLN A O 1
ATOM 2437 N N . PHE A 1 329 ? 7.712 16.106 53.504 1.00 60.94 344 PHE A N 1
ATOM 2438 C CA . PHE A 1 329 ? 8.642 15.181 54.102 1.00 56.34 344 PHE A CA 1
ATOM 2439 C C . PHE A 1 329 ? 10.040 15.444 53.645 1.00 56.90 344 PHE A C 1
ATOM 2440 O O . PHE A 1 329 ? 10.430 15.273 52.492 1.00 55.99 344 PHE A O 1
ATOM 2448 N N . THR A 1 330 ? 10.841 16.070 55.090 1.00 20.00 345 THR A N 1
ATOM 2449 C CA . THR A 1 330 ? 12.188 15.996 54.667 1.00 20.00 345 THR A CA 1
ATOM 2450 C C . THR A 1 330 ? 12.785 14.759 55.280 1.00 20.00 345 THR A C 1
ATOM 2451 O O . THR A 1 330 ? 12.684 14.512 56.485 1.00 20.00 345 THR A O 1
ATOM 2455 N N . PRO A 1 331 ? 13.305 13.907 54.418 1.00 58.73 346 PRO A N 1
ATOM 2456 C CA . PRO A 1 331 ? 14.364 13.056 54.810 1.00 59.52 346 PRO A CA 1
ATOM 2457 C C . PRO A 1 331 ? 15.674 13.740 54.519 1.00 58.89 346 PRO A C 1
ATOM 2458 O O . PRO A 1 331 ? 15.818 14.683 53.747 1.00 56.97 346 PRO A O 1
ATOM 2462 N N . ASP A 1 332 ? 16.653 13.236 55.259 1.00 61.04 347 ASP A N 1
ATOM 2463 C CA . ASP A 1 332 ? 18.000 13.583 54.917 1.00 66.05 347 ASP A CA 1
ATOM 2464 C C . ASP A 1 332 ? 18.572 12.496 53.999 1.00 70.13 347 ASP A C 1
ATOM 2465 O O . ASP A 1 332 ? 17.910 11.542 53.603 1.00 72.54 347 ASP A O 1
ATOM 2470 N N . SER A 1 333 ? 19.817 12.727 53.521 1.00 73.12 348 SER A N 1
ATOM 2471 C CA . SER A 1 333 ? 20.566 11.542 53.190 1.00 75.62 348 SER A CA 1
ATOM 2472 C C . SER A 1 333 ? 21.609 11.317 54.288 1.00 77.39 348 SER A C 1
ATOM 2473 O O . SER A 1 333 ? 22.380 12.199 54.615 1.00 79.06 348 SER A O 1
ATOM 2476 N N . LYS A 1 334 ? 21.652 10.079 54.839 1.00 78.45 349 LYS A N 1
ATOM 2477 C CA . LYS A 1 334 ? 21.942 9.985 56.297 1.00 79.11 349 LYS A CA 1
ATOM 2478 C C . LYS A 1 334 ? 23.228 10.683 56.738 1.00 78.74 349 LYS A C 1
ATOM 2479 O O . LYS A 1 334 ? 23.938 11.238 55.933 1.00 77.99 349 LYS A O 1
ATOM 2485 N N . ALA A 1 335 ? 23.429 10.713 58.089 1.00 77.95 350 ALA A N 1
ATOM 2486 C CA . ALA A 1 335 ? 24.222 11.758 58.741 1.00 78.17 350 ALA A CA 1
ATOM 2487 C C . ALA A 1 335 ? 25.678 11.921 58.246 1.00 78.37 350 ALA A C 1
ATOM 2488 O O . ALA A 1 335 ? 26.534 11.056 58.473 1.00 79.25 350 ALA A O 1
ATOM 2490 N N . ILE A 1 336 ? 26.090 13.031 57.636 1.00 78.09 351 ILE A N 1
ATOM 2491 C CA . ILE A 1 336 ? 27.128 12.925 56.658 1.00 76.75 351 ILE A CA 1
ATOM 2492 C C . ILE A 1 336 ? 28.458 13.478 57.122 1.00 75.78 351 ILE A C 1
ATOM 2493 O O . ILE A 1 336 ? 28.660 14.581 57.581 1.00 75.47 351 ILE A O 1
ATOM 2498 N N . PRO A 1 337 ? 29.666 13.339 56.495 1.00 74.59 352 PRO A N 1
ATOM 2499 C CA . PRO A 1 337 ? 30.896 13.901 57.038 1.00 73.56 352 PRO A CA 1
ATOM 2500 C C . PRO A 1 337 ? 30.985 15.420 56.863 1.00 71.77 352 PRO A C 1
ATOM 2501 O O . PRO A 1 337 ? 30.146 16.080 56.203 1.00 71.55 352 PRO A O 1
ATOM 2505 N N . ALA A 1 338 ? 31.933 16.028 57.567 1.00 69.86 353 ALA A N 1
ATOM 2506 C CA . ALA A 1 338 ? 32.226 17.445 57.387 1.00 68.32 353 ALA A CA 1
ATOM 2507 C C . ALA A 1 338 ? 33.646 17.531 56.838 1.00 67.01 353 ALA A C 1
ATOM 2508 O O . ALA A 1 338 ? 34.382 16.546 56.875 1.00 68.32 353 ALA A O 1
ATOM 2510 N N . PRO A 1 339 ? 34.050 18.704 56.322 1.00 65.01 354 PRO A N 1
ATOM 2511 C CA . PRO A 1 339 ? 33.250 19.928 56.264 1.00 63.09 354 PRO A CA 1
ATOM 2512 C C . PRO A 1 339 ? 32.149 19.914 55.199 1.00 60.04 354 PRO A C 1
ATOM 2513 O O . PRO A 1 339 ? 32.274 19.281 54.145 1.00 59.05 354 PRO A O 1
ATOM 2517 N N . LEU A 1 340 ? 31.065 20.617 55.506 1.00 56.33 355 LEU A N 1
ATOM 2518 C CA . LEU A 1 340 ? 29.931 20.727 54.605 1.00 53.44 355 LEU A CA 1
ATOM 2519 C C . LEU A 1 340 ? 29.806 22.182 54.164 1.00 51.14 355 LEU A C 1
ATOM 2520 O O . LEU A 1 340 ? 29.568 23.067 54.985 1.00 48.71 355 LEU A O 1
ATOM 2525 N N . GLU A 1 341 ? 29.979 22.421 52.867 1.00 50.44 356 GLU A N 1
ATOM 2526 C CA . GLU A 1 341 ? 29.888 23.767 52.311 1.00 51.07 356 GLU A CA 1
ATOM 2527 C C . GLU A 1 341 ? 28.440 24.214 52.215 1.00 50.22 356 GLU A C 1
ATOM 2528 O O . GLU A 1 341 ? 27.551 23.403 51.971 1.00 50.68 356 GLU A O 1
ATOM 2534 N N . ALA A 1 342 ? 28.207 25.508 52.402 1.00 49.94 357 ALA A N 1
ATOM 2535 C CA . ALA A 1 342 ? 26.858 26.052 52.323 1.00 48.86 357 ALA A CA 1
ATOM 2536 C C . ALA A 1 342 ? 26.362 25.962 50.884 1.00 48.29 357 ALA A C 1
ATOM 2537 O O . ALA A 1 342 ? 27.018 26.446 49.963 1.00 48.83 357 ALA A O 1
ATOM 2539 N N . GLY A 1 343 ? 25.207 25.337 50.691 1.00 46.82 358 GLY A N 1
ATOM 2540 C CA . GLY A 1 343 ? 24.668 25.212 49.352 1.00 46.41 358 GLY A CA 1
ATOM 2541 C C . GLY A 1 343 ? 24.577 23.772 48.889 1.00 46.31 358 GLY A C 1
ATOM 2542 O O . GLY A 1 343 ? 23.742 23.423 48.052 1.00 44.46 358 GLY A O 1
ATOM 2543 N N . THR A 1 344 ? 25.446 22.931 49.435 1.00 46.62 359 THR A N 1
ATOM 2544 C CA . THR A 1 344 ? 25.460 21.526 49.073 1.00 46.33 359 THR A CA 1
ATOM 2545 C C . THR A 1 344 ? 24.108 20.902 49.419 1.00 45.04 359 THR A C 1
ATOM 2546 O O . THR A 1 344 ? 23.478 21.267 50.420 1.00 44.19 359 THR A O 1
ATOM 2550 N N . VAL A 1 345 ? 23.657 19.981 48.571 1.00 42.90 360 VAL A N 1
ATOM 2551 C CA . VAL A 1 345 ? 22.385 19.296 48.772 1.00 39.72 360 VAL A CA 1
ATOM 2552 C C . VAL A 1 345 ? 22.486 18.463 50.048 1.00 39.36 360 VAL A C 1
ATOM 2553 O O . VAL A 1 345 ? 23.459 17.733 50.241 1.00 39.37 360 VAL A O 1
ATOM 2557 N N . VAL A 1 346 ? 21.491 18.562 50.921 1.00 37.85 361 VAL A N 1
ATOM 2558 C CA . VAL A 1 346 ? 21.549 17.812 52.170 1.00 37.56 361 VAL A CA 1
ATOM 2559 C C . VAL A 1 346 ? 20.315 16.957 52.456 1.00 35.76 361 VAL A C 1
ATOM 2560 O O . VAL A 1 346 ? 20.288 16.181 53.414 1.00 33.95 361 VAL A O 1
ATOM 2564 N N . GLY A 1 347 ? 19.298 17.088 51.618 1.00 34.14 362 GLY A N 1
ATOM 2565 C CA . GLY A 1 347 ? 18.091 16.313 51.817 1.00 33.13 362 GLY A CA 1
ATOM 2566 C C . GLY A 1 347 ? 17.103 16.590 50.710 1.00 32.94 362 GLY A C 1
ATOM 2567 O O . GLY A 1 347 ? 17.407 17.335 49.781 1.00 31.83 362 GLY A O 1
ATOM 2568 N N . HIS A 1 348 ? 15.918 15.996 50.808 1.00 33.42 363 HIS A N 1
ATOM 2569 C CA . HIS A 1 348 ? 14.892 16.194 49.799 1.00 32.90 363 HIS 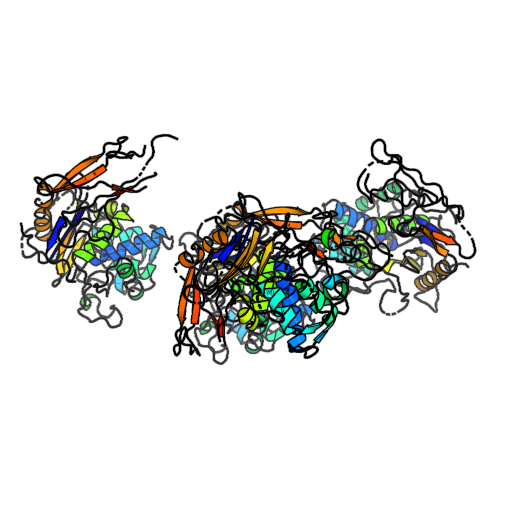A CA 1
ATOM 2570 C C . HIS A 1 348 ? 13.495 16.316 50.384 1.00 32.26 363 HIS A C 1
ATOM 2571 O O . HIS A 1 348 ? 13.153 15.641 51.353 1.00 32.65 363 HIS A O 1
ATOM 2578 N N . LEU A 1 349 ? 12.700 17.204 49.797 1.00 32.11 364 LEU A N 1
ATOM 2579 C CA . LEU A 1 349 ? 11.314 17.417 50.209 1.00 32.11 364 LEU A CA 1
ATOM 2580 C C . LEU A 1 349 ? 10.489 16.660 49.179 1.00 32.74 364 LEU A C 1
ATOM 2581 O O . LEU A 1 349 ? 10.466 17.041 48.012 1.00 35.25 364 LEU A O 1
ATOM 2586 N N . THR A 1 350 ? 9.822 15.587 49.588 1.00 32.32 365 THR A N 1
ATOM 2587 C CA . THR A 1 350 ? 9.027 14.813 48.641 1.00 31.16 365 THR A CA 1
ATOM 2588 C C . THR A 1 350 ? 7.544 15.014 48.876 1.00 30.35 365 THR A C 1
ATOM 2589 O O . THR A 1 350 ? 7.085 15.029 50.020 1.00 31.34 365 THR A O 1
ATOM 2593 N N . TYR A 1 351 ? 6.799 15.169 47.785 1.00 28.13 366 TYR A N 1
ATOM 2594 C CA . TYR A 1 351 ? 5.357 15.373 47.853 1.00 25.07 366 TYR A CA 1
ATOM 2595 C C . TYR A 1 351 ? 4.650 14.027 47.805 1.00 24.78 366 TYR A C 1
ATOM 2596 O O . TYR A 1 351 ? 4.679 13.333 46.785 1.00 24.24 366 TYR A O 1
ATOM 2605 N N . GLU A 1 352 ? 4.022 13.659 48.916 1.00 22.46 367 GLU A N 1
ATOM 2606 C CA . GLU A 1 352 ? 3.303 12.393 48.998 1.00 22.13 367 GLU A CA 1
ATOM 2607 C C . GLU A 1 352 ? 1.899 12.612 48.431 1.00 20.25 367 GLU A C 1
ATOM 2608 O O . GLU A 1 352 ? 0.908 12.728 49.150 1.00 21.11 367 GLU A O 1
ATOM 2614 N N . ASP A 1 353 ? 1.851 12.682 47.111 1.00 19.78 368 ASP A N 1
ATOM 2615 C CA . ASP A 1 353 ? 0.626 12.908 46.369 1.00 21.35 368 ASP A CA 1
ATOM 2616 C C . ASP A 1 353 ? -0.391 11.787 46.609 1.00 22.76 368 ASP A C 1
ATOM 2617 O O . ASP A 1 353 ? -0.087 10.609 46.425 1.00 24.93 368 ASP A O 1
ATOM 2622 N N . LYS A 1 354 ? -1.598 12.167 47.021 1.00 22.31 369 LYS A N 1
ATOM 2623 C CA . LYS A 1 354 ? -2.683 11.219 47.276 1.00 19.19 369 LYS A CA 1
ATOM 2624 C C . LYS A 1 354 ? -3.872 11.536 46.361 1.00 19.40 369 LYS A C 1
ATOM 2625 O O . LYS A 1 354 ? -4.977 11.029 46.551 1.00 20.39 369 LYS A O 1
ATOM 2631 N N . ASP A 1 355 ? -3.625 12.374 45.360 1.00 18.84 370 ASP A N 1
ATOM 2632 C CA . ASP A 1 355 ? -4.650 12.799 44.416 1.00 18.54 370 ASP A CA 1
ATOM 2633 C C . ASP A 1 355 ? -4.266 12.335 43.000 1.00 18.68 370 ASP A C 1
ATOM 2634 O O . ASP A 1 355 ? -4.246 13.122 42.052 1.00 20.06 370 ASP A O 1
ATOM 2639 N N . LEU A 1 356 ? -3.974 11.047 42.868 1.00 17.07 371 LEU A N 1
ATOM 2640 C CA . LEU A 1 356 ? -3.556 10.473 41.597 1.00 16.44 371 LEU A CA 1
ATOM 2641 C C . LEU A 1 356 ? -4.646 10.354 40.551 1.00 17.73 371 LEU A C 1
ATOM 2642 O O . LEU A 1 356 ? -5.686 9.748 40.787 1.00 21.12 371 LEU A O 1
ATOM 2647 N N . ILE A 1 357 ? -4.387 10.928 39.383 1.00 16.48 372 ILE A N 1
ATOM 2648 C CA . ILE A 1 357 ? -5.323 10.892 38.272 1.00 14.51 372 ILE A CA 1
ATOM 2649 C C . ILE A 1 357 ? -4.784 9.867 37.281 1.00 14.24 372 ILE A C 1
ATOM 2650 O O . ILE A 1 357 ? -3.617 9.927 36.900 1.00 14.13 372 ILE A O 1
ATOM 2655 N N . GLY A 1 358 ? -5.625 8.927 36.867 1.00 13.19 373 GLY A N 1
ATOM 2656 C CA . GLY A 1 358 ? -5.171 7.900 35.945 1.00 13.70 373 GLY A CA 1
ATOM 2657 C C . GLY A 1 358 ? -4.138 7.046 36.651 1.00 13.78 373 GLY A C 1
ATOM 2658 O O . GLY A 1 358 ? -4.410 6.502 37.717 1.00 14.68 373 GLY A O 1
ATOM 2659 N N . GLN A 1 359 ? -2.950 6.921 36.073 1.00 14.75 374 GLN A N 1
ATOM 2660 C CA . GLN A 1 359 ? -1.891 6.141 36.708 1.00 16.19 374 GLN A CA 1
ATOM 2661 C C . GLN A 1 359 ? -1.101 7.078 37.625 1.00 16.08 374 GLN A C 1
ATOM 2662 O O . GLN A 1 359 ? -0.063 6.710 38.168 1.00 13.97 374 GLN A O 1
ATOM 2668 N N . GLY A 1 360 ? -1.617 8.296 37.782 1.00 18.21 375 GLY A N 1
ATOM 2669 C CA . GLY A 1 360 ? -0.988 9.290 38.634 1.00 18.08 375 GLY A CA 1
ATOM 2670 C C . GLY A 1 360 ? 0.118 10.080 37.962 1.00 19.34 375 GLY A C 1
ATOM 2671 O O . GLY A 1 360 ? -0.019 11.281 37.712 1.00 17.48 375 GLY A O 1
ATOM 2672 N N . TYR A 1 361 ? 1.221 9.394 37.673 1.00 18.72 376 TYR A N 1
ATOM 2673 C CA . TYR A 1 361 ? 2.380 10.007 37.044 1.00 17.86 376 TYR A CA 1
ATOM 2674 C C . TYR A 1 361 ? 2.878 9.188 35.855 1.00 20.53 376 TYR A C 1
ATOM 2675 O O . TYR A 1 361 ? 2.714 7.967 35.824 1.00 23.29 376 TYR A O 1
ATOM 2684 N N . ILE A 1 362 ? 3.483 9.861 34.875 1.00 20.57 377 ILE A N 1
ATOM 2685 C CA . ILE A 1 362 ? 4.028 9.171 33.707 1.00 19.79 377 ILE A CA 1
ATOM 2686 C C . ILE A 1 362 ? 5.476 8.769 33.987 1.00 20.31 377 ILE A C 1
ATOM 2687 O O . ILE A 1 362 ? 6.226 8.411 33.082 1.00 21.94 377 ILE A O 1
ATOM 2692 N N . THR A 1 363 ? 5.860 8.844 35.254 1.00 22.42 378 THR A N 1
ATOM 2693 C CA . THR A 1 363 ? 7.203 8.489 35.693 1.00 25.37 378 THR A CA 1
ATOM 2694 C C . THR A 1 363 ? 7.064 7.740 37.017 1.00 27.15 378 THR A C 1
ATOM 2695 O O . THR A 1 363 ? 6.151 8.015 37.789 1.00 29.64 378 THR A O 1
ATOM 2699 N N . THR A 1 364 ? 7.949 6.787 37.283 1.00 28.24 379 THR A N 1
ATOM 2700 C CA . THR A 1 364 ? 7.859 6.027 38.524 1.00 30.79 379 THR A CA 1
ATOM 2701 C C . THR A 1 364 ? 8.295 6.874 39.703 1.00 33.13 379 THR A C 1
ATOM 2702 O O . THR A 1 364 ? 8.189 6.449 40.852 1.00 33.21 379 THR A O 1
ATOM 2706 N N . GLU A 1 365 ? 8.796 8.071 39.414 1.00 35.89 380 GLU A N 1
ATOM 2707 C CA . GLU A 1 365 ? 9.257 8.962 40.461 1.00 38.16 380 GLU A CA 1
ATOM 2708 C C . GLU A 1 365 ? 8.222 9.985 40.837 1.00 38.68 380 GLU A C 1
ATOM 2709 O O . GLU A 1 365 ? 7.566 10.574 39.980 1.00 38.11 380 GLU A O 1
ATOM 2715 N N . ARG A 1 366 ? 8.082 10.188 42.138 1.00 39.41 381 ARG A N 1
ATOM 2716 C CA . ARG A 1 366 ? 7.159 11.174 42.655 1.00 39.48 381 ARG A CA 1
ATOM 2717 C C . ARG A 1 366 ? 8.042 12.367 42.996 1.00 37.00 381 ARG A C 1
ATOM 2718 O O . ARG A 1 366 ? 9.189 12.196 43.411 1.00 34.82 381 ARG A O 1
ATOM 2726 N N . PRO A 1 367 ? 7.528 13.592 42.804 1.00 36.74 382 PRO A N 1
ATOM 2727 C CA . PRO A 1 367 ? 8.271 14.829 43.072 1.00 36.60 382 PRO A CA 1
ATOM 2728 C C . PRO A 1 367 ? 8.997 14.983 44.402 1.00 37.33 382 PRO A C 1
ATOM 2729 O O . PRO A 1 367 ? 8.412 14.858 45.482 1.00 37.83 382 PRO A O 1
ATOM 2733 N N . SER A 1 368 ? 10.290 15.260 44.296 1.00 37.44 383 SER A N 1
ATOM 2734 C CA . SER A 1 368 ? 11.147 15.481 45.446 1.00 38.30 383 SER A CA 1
ATOM 2735 C C . SER A 1 368 ? 12.003 16.679 45.059 1.00 37.74 383 SER A C 1
ATOM 2736 O O . SER A 1 368 ? 12.578 16.721 43.971 1.00 39.43 383 SER A O 1
ATOM 2739 N N . PHE A 1 369 ? 12.069 17.661 45.946 1.00 36.38 384 PHE A N 1
ATOM 2740 C CA . PHE A 1 369 ? 12.840 18.863 45.688 1.00 34.07 384 PHE A CA 1
ATOM 2741 C C . PHE A 1 369 ? 14.033 18.928 46.636 1.00 34.40 384 PHE A C 1
ATOM 2742 O O . PHE A 1 369 ? 13.899 18.682 47.836 1.00 36.04 384 PHE A O 1
ATOM 2750 N N . GLU A 1 370 ? 15.202 19.251 46.094 1.00 34.86 385 GLU A N 1
ATOM 2751 C CA . GLU A 1 370 ? 16.414 19.319 46.898 1.00 35.73 385 GLU A CA 1
ATOM 2752 C C . GLU A 1 370 ? 16.432 20.445 47.920 1.00 34.10 385 GLU A C 1
ATOM 2753 O O . GLU A 1 370 ? 16.018 21.571 47.647 1.00 31.78 385 GLU A O 1
ATOM 2767 N N . VAL A 1 372 ? 18.938 22.441 50.407 1.00 35.74 387 VAL A N 1
ATOM 2768 C CA . VAL A 1 372 ? 20.326 22.810 50.583 1.00 35.00 387 VAL A CA 1
ATOM 2769 C C . VAL A 1 372 ? 20.751 23.220 51.990 1.00 35.52 387 VAL A C 1
ATOM 2770 O O . VAL A 1 372 ? 19.934 23.653 52.802 1.00 36.09 387 VAL A O 1
ATOM 2774 N N . ALA A 1 373 ? 22.045 23.070 52.265 1.00 36.92 388 ALA A N 1
ATOM 2775 C CA . ALA A 1 373 ? 22.626 23.453 53.552 1.00 39.04 388 ALA A CA 1
ATOM 2776 C C . ALA A 1 373 ? 22.854 24.961 53.507 1.00 40.92 388 ALA A C 1
ATOM 2777 O O . ALA A 1 373 ? 23.477 25.459 52.566 1.00 43.97 388 ALA A O 1
ATOM 2779 N N . ASP A 1 374 ? 22.375 25.699 54.505 1.00 39.72 389 ASP A N 1
ATOM 2780 C CA . ASP A 1 374 ? 22.567 27.145 54.461 1.00 41.19 389 ASP A CA 1
ATOM 2781 C C . ASP A 1 374 ? 23.599 27.659 55.461 1.00 40.61 389 ASP A C 1
ATOM 2782 O O . ASP A 1 374 ? 23.421 28.705 56.077 1.00 42.57 389 ASP A O 1
ATOM 2787 N N . LYS A 1 375 ? 24.702 26.926 55.578 1.00 40.09 390 LYS A N 1
ATOM 2788 C CA . LYS A 1 375 ? 25.780 27.257 56.502 1.00 38.49 390 LYS A CA 1
ATOM 2789 C C . LYS A 1 375 ? 26.863 26.205 56.289 1.00 40.49 390 LYS A C 1
ATOM 2790 O O . LYS A 1 375 ? 26.583 25.122 55.781 1.00 41.06 390 LYS A O 1
ATOM 2796 N N . LYS A 1 376 ? 28.097 26.523 56.658 1.00 41.31 391 LYS A N 1
ATOM 2797 C CA . LYS A 1 376 ? 29.195 25.576 56.512 1.00 43.04 391 LYS A CA 1
ATOM 2798 C C . LYS A 1 376 ? 29.465 24.951 57.879 1.00 43.46 391 LYS A C 1
ATOM 2799 O O . LYS A 1 376 ? 29.211 25.582 58.903 1.00 42.83 391 LYS A O 1
ATOM 2805 N N . ILE A 1 377 ? 29.969 23.719 57.901 1.00 44.14 392 ILE A N 1
ATOM 2806 C CA . ILE A 1 377 ? 30.262 23.048 59.168 1.00 44.96 392 ILE A CA 1
ATOM 2807 C C . ILE A 1 377 ? 31.738 22.653 59.295 1.00 47.93 392 ILE A C 1
ATOM 2808 O O . ILE A 1 377 ? 32.391 22.320 58.306 1.00 47.77 392 ILE A O 1
ATOM 2813 N N . GLU A 1 378 ? 32.241 22.680 60.530 1.00 51.94 393 GLU A N 1
ATOM 2814 C CA . GLU A 1 378 ? 33.639 22.380 60.857 1.00 53.93 393 GLU A CA 1
ATOM 2815 C C . GLU A 1 378 ? 34.567 23.328 60.095 1.00 56.57 393 GLU A C 1
ATOM 2816 O O . GLU A 1 378 ? 35.418 22.846 59.307 1.00 56.43 393 GLU A O 1
ATOM 2822 N N . PHE B 1 10 ? -61.145 -5.993 19.618 1.00 29.05 25 PHE B N 1
ATOM 2823 C CA . PHE B 1 10 ? -60.364 -5.267 18.565 1.00 29.51 25 PHE B CA 1
ATOM 2824 C C . PHE B 1 10 ? -59.147 -6.012 18.019 1.00 27.97 25 PHE B C 1
ATOM 2825 O O . PHE B 1 10 ? -58.268 -6.424 18.769 1.00 28.47 25 PHE B O 1
ATOM 2833 N N . THR B 1 11 ? -59.090 -6.164 16.704 1.00 28.29 26 THR B N 1
ATOM 2834 C CA . THR B 1 11 ? -57.956 -6.825 16.076 1.00 30.47 26 THR B CA 1
ATOM 2835 C C . THR B 1 11 ? -57.569 -6.022 14.850 1.00 29.46 26 THR B C 1
ATOM 2836 O O . THR B 1 11 ? -58.290 -6.029 13.851 1.00 29.94 26 THR B O 1
ATOM 2840 N N . ILE B 1 12 ? -56.432 -5.333 14.933 1.00 27.69 27 ILE B N 1
ATOM 2841 C CA . ILE B 1 12 ? -55.950 -4.497 13.833 1.00 27.80 27 ILE B CA 1
ATOM 2842 C C . ILE B 1 12 ? -55.828 -5.284 12.528 1.00 26.36 27 ILE B C 1
ATOM 2843 O O . ILE B 1 12 ? -55.400 -6.442 12.525 1.00 24.00 27 ILE B O 1
ATOM 2848 N N . ALA B 1 13 ? -56.210 -4.645 11.424 1.00 25.68 28 ALA B N 1
ATOM 2849 C CA . ALA B 1 13 ? -56.174 -5.287 10.113 1.00 25.23 28 ALA B CA 1
ATOM 2850 C C . ALA B 1 13 ? -54.829 -5.172 9.394 1.00 26.30 28 ALA B C 1
ATOM 2851 O O . ALA B 1 13 ? -54.724 -4.558 8.324 1.00 24.00 28 ALA B O 1
ATOM 2853 N N . ALA B 1 14 ? -53.810 -5.777 9.999 1.00 26.97 29 ALA B N 1
ATOM 2854 C CA . ALA B 1 14 ? -52.453 -5.798 9.464 1.00 27.22 29 ALA B CA 1
ATOM 2855 C C . ALA B 1 14 ? -51.795 -7.025 10.067 1.00 27.02 29 ALA B C 1
ATOM 2856 O O . ALA B 1 14 ? -52.236 -7.511 11.104 1.00 26.52 29 ALA B O 1
ATOM 2858 N N . LYS B 1 15 ? -50.748 -7.531 9.424 1.00 28.03 30 LYS B N 1
ATOM 2859 C CA . LYS B 1 15 ? -50.053 -8.710 9.937 1.00 28.47 30 LYS B CA 1
ATOM 2860 C C . LYS B 1 15 ? -49.300 -8.460 11.247 1.00 27.00 30 LYS B C 1
ATOM 2861 O O . LYS B 1 15 ? -49.233 -9.342 12.099 1.00 28.65 30 LYS B O 1
ATOM 2867 N N . HIS B 1 16 ? -48.739 -7.265 11.411 1.00 23.85 31 HIS B N 1
ATOM 2868 C CA . HIS B 1 16 ? -47.973 -6.946 12.614 1.00 22.83 31 HIS B CA 1
ATOM 2869 C C . HIS B 1 16 ? -48.195 -5.517 13.095 1.00 23.64 31 HIS B C 1
ATOM 2870 O O . HIS B 1 16 ? -48.203 -4.580 12.295 1.00 24.82 31 HIS B O 1
ATOM 2877 N N . ALA B 1 17 ? -48.358 -5.337 14.401 1.00 24.41 32 ALA B N 1
ATOM 2878 C CA . ALA B 1 17 ? -48.560 -3.991 14.929 1.00 24.88 32 ALA B CA 1
ATOM 2879 C C . ALA B 1 17 ? -48.161 -3.864 16.384 1.00 24.93 32 ALA B C 1
ATOM 2880 O O . ALA B 1 17 ? -47.967 -4.859 17.076 1.00 26.89 32 ALA B O 1
ATOM 2882 N N . ILE B 1 18 ? -48.042 -2.621 16.835 1.00 24.66 33 ILE B N 1
ATOM 2883 C CA . ILE B 1 18 ? -47.694 -2.317 18.215 1.00 20.15 33 ILE B CA 1
ATOM 2884 C C . ILE B 1 18 ? -47.820 -0.818 18.412 1.00 16.78 33 ILE B C 1
ATOM 2885 O O . ILE B 1 18 ? -47.482 -0.034 17.528 1.00 16.74 33 ILE B O 1
ATOM 2890 N N . ALA B 1 19 ? -48.334 -0.421 19.562 1.00 15.13 34 ALA B N 1
ATOM 2891 C CA . ALA B 1 19 ? -48.477 0.993 19.859 1.00 15.58 34 ALA B CA 1
ATOM 2892 C C . ALA B 1 19 ? -47.923 1.212 21.255 1.00 16.58 34 ALA B C 1
ATOM 2893 O O . ALA B 1 19 ? -48.175 0.418 22.162 1.00 19.17 34 ALA B O 1
ATOM 2895 N N . VAL B 1 20 ? -47.151 2.274 21.427 1.00 14.93 35 VAL B N 1
ATOM 2896 C CA . VAL B 1 20 ? -46.582 2.565 22.731 1.00 18.15 35 VAL B CA 1
ATOM 2897 C C . VAL B 1 20 ? -46.767 4.029 23.074 1.00 18.75 35 VAL B C 1
ATOM 2898 O O . VAL B 1 20 ? -46.945 4.871 22.187 1.00 19.65 35 VAL B O 1
ATOM 2902 N N . GLU B 1 21 ? -46.757 4.325 24.366 1.00 18.36 36 GLU B N 1
ATOM 2903 C CA . GLU B 1 21 ? -46.842 5.704 24.798 1.00 20.12 36 GLU B CA 1
ATOM 2904 C C . GLU B 1 21 ? -45.368 6.076 24.662 1.00 19.82 36 GLU B C 1
ATOM 2905 O O . GLU B 1 21 ? -44.500 5.421 25.242 1.00 19.42 36 GLU B O 1
ATOM 2911 N N . ALA B 1 22 ? -45.090 7.104 23.867 1.00 19.80 37 ALA B N 1
ATOM 2912 C CA . ALA B 1 22 ? -43.720 7.525 23.587 1.00 19.16 37 ALA B CA 1
ATOM 2913 C C . ALA B 1 22 ? -42.797 7.763 24.773 1.00 19.69 37 ALA B C 1
ATOM 2914 O O . ALA B 1 22 ? -41.693 7.218 24.826 1.00 18.53 37 ALA B O 1
ATOM 2916 N N . ASN B 1 23 ? -43.236 8.567 25.730 1.00 20.71 38 ASN B N 1
ATOM 2917 C CA . ASN B 1 23 ? -42.373 8.874 26.854 1.00 22.45 38 ASN B CA 1
ATOM 2918 C C . ASN B 1 23 ? -42.012 7.704 27.763 1.00 22.41 38 ASN B C 1
ATOM 2919 O O . ASN B 1 23 ? -40.855 7.574 28.171 1.00 23.33 38 ASN B O 1
ATOM 2924 N N . THR B 1 24 ? -42.975 6.846 28.077 1.00 18.84 39 THR B N 1
ATOM 2925 C CA . THR B 1 24 ? -42.687 5.732 28.966 1.00 18.29 39 THR B CA 1
ATOM 2926 C C . THR B 1 24 ? -42.396 4.414 28.256 1.00 20.41 39 THR B C 1
ATOM 2927 O O . THR B 1 24 ? -41.839 3.487 28.856 1.00 20.25 39 THR B O 1
ATOM 2931 N N . GLY B 1 25 ? -42.768 4.331 26.982 1.00 19.82 40 GLY B N 1
ATOM 2932 C CA . GLY B 1 25 ? -42.534 3.112 26.233 1.00 16.61 40 GLY B CA 1
ATOM 2933 C C . GLY B 1 25 ? -43.461 1.993 26.667 1.00 15.61 40 GLY B C 1
ATOM 2934 O O . GLY B 1 25 ? -43.189 0.815 26.419 1.00 13.71 40 GLY B O 1
ATOM 2935 N N . LYS B 1 26 ? -44.557 2.354 27.325 1.00 16.15 41 LYS B N 1
ATOM 2936 C CA . LYS B 1 26 ? -45.523 1.357 27.768 1.00 18.46 41 LYS B CA 1
ATOM 2937 C C . LYS B 1 26 ? -46.317 0.849 26.567 1.00 17.34 41 LYS B C 1
ATOM 2938 O O . LYS B 1 26 ? -46.937 1.629 25.843 1.00 16.88 41 LYS B O 1
ATOM 2944 N N . ILE B 1 27 ? -46.297 -0.460 26.357 1.00 16.76 42 ILE B N 1
ATOM 2945 C CA . ILE B 1 27 ? -47.024 -1.053 25.242 1.00 14.06 42 ILE B CA 1
ATOM 2946 C C . ILE B 1 27 ? -48.533 -0.956 25.485 1.00 17.12 42 ILE B C 1
ATOM 2947 O O . ILE B 1 27 ? -49.032 -1.378 26.530 1.00 17.83 42 ILE B O 1
ATOM 2952 N N . LEU B 1 28 ? -49.255 -0.403 24.513 1.00 18.00 43 LEU B N 1
ATOM 2953 C CA . LEU B 1 28 ? -50.700 -0.236 24.618 1.00 16.99 43 LEU B CA 1
ATOM 2954 C C . LEU B 1 28 ? -51.480 -1.248 23.786 1.00 19.16 43 LEU B C 1
ATOM 2955 O O . LEU B 1 28 ? -52.669 -1.487 24.031 1.00 19.75 43 LEU B O 1
ATOM 2960 N N . TYR B 1 29 ? -50.812 -1.837 22.797 1.00 18.68 44 TYR B N 1
ATOM 2961 C CA . TYR B 1 29 ? -51.425 -2.735 21.773 1.00 19.14 44 TYR B CA 1
ATOM 2962 C C . TYR B 1 29 ? -50.356 -3.651 21.111 1.00 20.41 44 TYR B C 1
ATOM 2963 O O . TYR B 1 29 ? -49.327 -3.166 20.707 1.00 25.89 44 TYR B O 1
ATOM 2972 N N . GLU B 1 30 ? -50.584 -5.004 21.115 1.00 20.00 45 GLU B N 1
ATOM 2973 C CA . GLU B 1 30 ? -49.732 -5.906 20.309 1.00 20.00 45 GLU B CA 1
ATOM 2974 C C . GLU B 1 30 ? -50.350 -6.995 19.364 1.00 20.00 45 GLU B C 1
ATOM 2975 O O . GLU B 1 30 ? -51.322 -7.703 19.656 1.00 20.00 45 GLU B O 1
ATOM 2981 N N . LYS B 1 31 ? -49.772 -7.033 18.146 1.00 24.60 46 LYS B N 1
ATOM 2982 C CA . LYS B 1 31 ? -49.937 -8.115 17.149 1.00 27.59 46 LYS B CA 1
ATOM 2983 C C . LYS B 1 31 ? -48.589 -8.567 16.579 1.00 29.88 46 LYS B C 1
ATOM 2984 O O . LYS B 1 31 ? -47.749 -7.741 16.295 1.00 31.64 46 LYS B O 1
ATOM 2990 N N . ASP B 1 32 ? -48.354 -9.866 16.291 1.00 20.00 47 ASP B N 1
ATOM 2991 C CA . ASP B 1 32 ? -47.079 -10.436 16.742 1.00 20.00 47 ASP B CA 1
ATOM 2992 C C . ASP B 1 32 ? -45.877 -9.622 16.261 1.00 20.00 47 ASP B C 1
ATOM 2993 O O . ASP B 1 32 ? -45.444 -9.609 15.124 1.00 20.00 47 ASP B O 1
ATOM 2998 N N . ALA B 1 33 ? -45.364 -8.881 17.258 1.00 31.22 48 ALA B N 1
ATOM 2999 C CA . ALA B 1 33 ? -44.404 -7.833 16.989 1.00 30.25 48 ALA B CA 1
ATOM 3000 C C . ALA B 1 33 ? -43.200 -8.111 17.772 1.00 29.42 48 ALA B C 1
ATOM 3001 O O . ALA B 1 33 ? -43.087 -7.580 18.861 1.00 32.88 48 ALA B O 1
ATOM 3003 N N . THR B 1 34 ? -42.920 -9.361 17.420 1.00 29.98 49 THR B N 1
ATOM 3004 C CA . THR B 1 34 ? -41.660 -9.908 17.862 1.00 30.25 49 THR B CA 1
ATOM 3005 C C . THR B 1 34 ? -40.899 -10.500 16.712 1.00 28.37 49 THR B C 1
ATOM 3006 O O . THR B 1 34 ? -39.722 -10.798 16.855 1.00 29.51 49 THR B O 1
ATOM 3010 N N . GLN B 1 35 ? -41.622 -11.036 15.737 1.00 26.73 50 GLN B N 1
ATOM 3011 C CA . GLN B 1 35 ? -40.887 -11.627 14.666 1.00 28.64 50 GLN B CA 1
ATOM 3012 C C . GLN B 1 35 ? -40.418 -10.557 13.671 1.00 26.31 50 GLN B C 1
ATOM 3013 O O . GLN B 1 35 ? -41.182 -9.693 13.240 1.00 29.00 50 GLN B O 1
ATOM 3019 N N . PRO B 1 36 ? -39.144 -10.629 13.261 1.00 23.38 51 PRO B N 1
ATOM 3020 C CA . PRO B 1 36 ? -38.551 -9.680 12.307 1.00 22.16 51 PRO B CA 1
ATOM 3021 C C . PRO B 1 36 ? -39.127 -9.836 10.890 1.00 20.27 51 PRO B C 1
ATOM 3022 O O . PRO B 1 36 ? -39.098 -10.922 10.309 1.00 20.86 51 PRO B O 1
ATOM 3026 N N . VAL B 1 37 ? -39.675 -8.749 10.357 1.00 19.29 52 VAL B N 1
ATOM 3027 C CA . VAL B 1 37 ? -40.248 -8.749 9.015 1.00 18.35 52 VAL B CA 1
ATOM 3028 C C . VAL B 1 37 ? -39.754 -7.507 8.293 1.00 20.65 52 VAL B C 1
ATOM 3029 O O . VAL B 1 37 ? -39.350 -6.531 8.931 1.00 23.23 52 VAL B O 1
ATOM 3033 N N . GLU B 1 38 ? -39.779 -7.540 6.966 1.00 20.97 53 GLU B N 1
ATOM 3034 C CA . GLU B 1 38 ? -39.329 -6.397 6.177 1.00 20.63 53 GLU B CA 1
ATOM 3035 C C . GLU B 1 38 ? -40.059 -5.148 6.652 1.00 20.97 53 GLU B C 1
ATOM 3036 O O . GLU B 1 38 ? -41.235 -5.212 6.991 1.00 25.09 53 GLU B O 1
ATOM 3042 N N . ILE B 1 39 ? -39.359 -4.017 6.686 1.00 19.90 54 ILE B N 1
ATOM 3043 C CA . ILE B 1 39 ? -39.961 -2.750 7.098 1.00 16.53 54 ILE B CA 1
ATOM 3044 C C . ILE B 1 39 ? -39.834 -1.736 5.962 1.00 16.46 54 ILE B C 1
ATOM 3045 O O . ILE B 1 39 ? -40.414 -0.646 6.008 1.00 14.61 54 ILE B O 1
ATOM 3050 N N . ALA B 1 40 ? -39.064 -2.101 4.941 1.00 14.08 55 ALA B N 1
ATOM 3051 C CA . ALA B 1 40 ? -38.877 -1.228 3.798 1.00 12.99 55 ALA B CA 1
ATOM 3052 C C . ALA B 1 40 ? -38.279 0.107 4.225 1.00 13.98 55 ALA B C 1
ATOM 3053 O O . ALA B 1 40 ? -37.333 0.155 5.013 1.00 14.02 55 ALA B O 1
ATOM 3055 N N . SER B 1 41 ? -38.855 1.190 3.710 1.00 14.75 56 SER B N 1
ATOM 3056 C CA . SER B 1 41 ? -38.391 2.541 4.004 1.00 15.74 56 SER B CA 1
ATOM 3057 C C . SER B 1 41 ? -38.392 3.002 5.456 1.00 17.45 56 SER B C 1
ATOM 3058 O O . SER B 1 41 ? -37.806 4.048 5.758 1.00 16.87 56 SER B O 1
ATOM 3061 N N . ILE B 1 42 ? -39.052 2.257 6.347 1.00 17.99 57 ILE B N 1
ATOM 3062 C CA . ILE B 1 42 ? -39.049 2.617 7.765 1.00 16.56 57 ILE B CA 1
ATOM 3063 C C . ILE B 1 42 ? -37.572 2.593 8.180 1.00 14.46 57 ILE B C 1
ATOM 3064 O O . ILE B 1 42 ? -37.163 3.203 9.167 1.00 11.86 57 ILE B O 1
ATOM 3069 N N . THR B 1 43 ? -36.782 1.873 7.394 1.00 14.34 58 THR B N 1
ATOM 3070 C CA . THR B 1 43 ? -35.349 1.762 7.615 1.00 14.90 58 THR B CA 1
ATOM 3071 C C . THR B 1 43 ? -34.735 3.146 7.789 1.00 14.37 58 THR B C 1
ATOM 3072 O O . THR B 1 43 ? -33.810 3.334 8.585 1.00 12.76 58 THR B O 1
ATOM 3076 N N . LYS B 1 44 ? -35.260 4.111 7.041 1.00 14.25 59 LYS B N 1
ATOM 3077 C CA . LYS B 1 44 ? -34.736 5.472 7.078 1.00 14.88 59 LYS B CA 1
ATOM 3078 C C . LYS B 1 44 ? -34.758 6.175 8.441 1.00 14.30 59 LYS B C 1
ATOM 3079 O O . LYS B 1 44 ? -34.014 7.133 8.656 1.00 12.32 59 LYS B O 1
ATOM 3085 N N . LEU B 1 45 ? -35.588 5.702 9.367 1.00 14.30 60 LEU B N 1
ATOM 3086 C CA . LEU B 1 45 ? -35.614 6.308 10.695 1.00 13.08 60 LEU B CA 1
ATOM 3087 C C . LEU B 1 45 ? -34.264 6.054 11.381 1.00 13.78 60 LEU B C 1
ATOM 3088 O O . LEU B 1 45 ? -33.724 6.940 12.055 1.00 13.83 60 LEU B O 1
ATOM 3093 N N . ILE B 1 46 ? -33.720 4.848 11.201 1.00 11.51 61 ILE B N 1
ATOM 3094 C CA . ILE B 1 46 ? -32.432 4.497 11.796 1.00 11.76 61 ILE B CA 1
ATOM 3095 C C . ILE B 1 46 ? -31.349 5.376 11.179 1.00 13.08 61 ILE B C 1
ATOM 3096 O O . ILE B 1 46 ? -30.553 6.011 11.879 1.00 13.58 61 ILE B O 1
ATOM 3101 N N . THR B 1 47 ? -31.329 5.396 9.854 1.00 12.21 62 THR B N 1
ATOM 3102 C CA . THR B 1 47 ? -30.363 6.187 9.110 1.00 13.26 62 THR B CA 1
ATOM 3103 C C . THR B 1 47 ? -30.380 7.623 9.632 1.00 13.41 62 THR B C 1
ATOM 3104 O O . THR B 1 47 ? -29.343 8.194 9.966 1.00 13.07 62 THR B O 1
ATOM 3108 N N . VAL B 1 48 ? -31.578 8.186 9.707 1.00 13.28 63 VAL B N 1
ATOM 3109 C CA . VAL B 1 48 ? -31.768 9.544 10.167 1.00 11.04 63 VAL B CA 1
ATOM 3110 C C . VAL B 1 48 ? -31.263 9.758 11.583 1.00 11.91 63 VAL B C 1
ATOM 3111 O O . VAL B 1 48 ? -30.764 10.832 11.902 1.00 13.73 63 VAL B O 1
ATOM 3115 N N . TYR B 1 49 ? -31.378 8.752 12.440 1.00 12.74 64 TYR B N 1
ATOM 3116 C CA . TYR B 1 49 ? -30.889 8.920 13.802 1.00 13.71 64 TYR B CA 1
ATOM 3117 C C . TYR B 1 49 ? -29.383 9.148 13.793 1.00 15.17 64 TYR B C 1
ATOM 3118 O O . TYR B 1 49 ? -28.885 10.030 14.492 1.00 16.82 64 TYR B O 1
ATOM 3127 N N . LEU B 1 50 ? -28.655 8.354 13.009 1.00 14.51 65 LEU B N 1
ATOM 3128 C CA . LEU B 1 50 ? -27.201 8.502 12.932 1.00 14.15 65 LEU B CA 1
ATOM 3129 C C . LEU B 1 50 ? -26.806 9.854 12.324 1.00 15.36 65 LEU B C 1
ATOM 3130 O O . LEU B 1 50 ? -25.745 10.405 12.644 1.00 13.56 65 LEU B O 1
ATOM 3135 N N . VAL B 1 51 ? -27.669 10.380 11.452 1.00 13.87 66 VAL B N 1
ATOM 3136 C CA . VAL B 1 51 ? -27.447 11.674 10.813 1.00 12.25 66 VAL B CA 1
ATOM 3137 C C . VAL B 1 51 ? -27.531 12.760 11.884 1.00 15.16 66 VAL B C 1
ATOM 3138 O O . VAL B 1 51 ? -26.681 13.649 11.940 1.00 14.55 66 VAL B O 1
ATOM 3142 N N . TYR B 1 52 ? -28.558 12.686 12.730 1.00 15.19 67 TYR B N 1
ATOM 3143 C CA . TYR B 1 52 ? -28.727 13.653 13.815 1.00 18.25 67 TYR B CA 1
ATOM 3144 C C . TYR B 1 52 ? -27.576 13.563 14.819 1.00 20.67 67 TYR B C 1
ATOM 3145 O O . TYR B 1 52 ? -27.269 14.529 15.523 1.00 21.78 67 TYR B O 1
ATOM 3154 N N . GLU B 1 53 ? -26.937 12.398 14.868 1.00 20.96 68 GLU B N 1
ATOM 3155 C CA . GLU B 1 53 ? -25.833 12.157 15.786 1.00 19.42 68 GLU B CA 1
ATOM 3156 C C . GLU B 1 53 ? -24.539 12.769 15.255 1.00 18.52 68 GLU B C 1
ATOM 3157 O O . GLU B 1 53 ? -23.690 13.214 16.024 1.00 16.59 68 GLU B O 1
ATOM 3163 N N . ALA B 1 54 ? -24.397 12.779 13.934 1.00 17.93 69 ALA B N 1
ATOM 3164 C CA . ALA B 1 54 ? -23.223 13.348 13.289 1.00 17.74 69 ALA B CA 1
ATOM 3165 C C . ALA B 1 54 ? -23.283 14.877 13.355 1.00 19.29 69 ALA B C 1
ATOM 3166 O O . ALA B 1 54 ? -22.243 15.541 13.384 1.00 20.63 69 ALA B O 1
ATOM 3168 N N . LEU B 1 55 ? -24.498 15.430 13.364 1.00 18.59 70 LEU B N 1
ATOM 3169 C CA . LEU B 1 55 ? -24.684 16.878 13.468 1.00 16.43 70 LEU B CA 1
ATOM 3170 C C . LEU B 1 55 ? -24.376 17.238 14.923 1.00 16.94 70 LEU B C 1
ATOM 3171 O O . LEU B 1 55 ? -23.675 18.213 15.208 1.00 16.73 70 LEU B O 1
ATOM 3176 N N . GLU B 1 56 ? -24.898 16.436 15.843 1.00 15.47 71 GLU B N 1
ATOM 3177 C CA . GLU B 1 56 ? -24.669 16.681 17.254 1.00 18.53 71 GLU B CA 1
ATOM 3178 C C . GLU B 1 56 ? -23.179 16.677 17.589 1.00 18.65 71 GLU B C 1
ATOM 3179 O O . GLU B 1 56 ? -22.713 17.543 18.335 1.00 20.18 71 GLU B O 1
ATOM 3185 N N . ASN B 1 57 ? -22.427 15.722 17.041 1.00 15.25 72 ASN B N 1
ATOM 3186 C CA . ASN B 1 57 ? -21.000 15.664 17.332 1.00 14.30 72 ASN B CA 1
ATOM 3187 C C . ASN B 1 57 ? -20.191 16.605 16.461 1.00 13.31 72 ASN B C 1
ATOM 3188 O O . ASN B 1 57 ? -18.966 16.638 16.556 1.00 12.50 72 ASN B O 1
ATOM 3193 N N . GLY B 1 58 ? -20.873 17.345 15.594 1.00 12.19 73 GLY B N 1
ATOM 3194 C CA . GLY B 1 58 ? -20.195 18.315 14.750 1.00 13.63 73 GLY B CA 1
ATOM 3195 C C . GLY B 1 58 ? -19.401 17.836 13.545 1.00 16.04 73 GLY B C 1
ATOM 3196 O O . GLY B 1 58 ? -18.712 18.634 12.905 1.00 17.05 73 GLY B O 1
ATOM 3197 N N . SER B 1 59 ? -19.476 16.550 13.229 1.00 14.44 74 SER B N 1
ATOM 3198 C CA . SER B 1 59 ? -18.758 16.031 12.075 1.00 13.22 74 SER B CA 1
ATOM 3199 C C . SER B 1 59 ? -19.369 16.614 10.793 1.00 13.10 74 SER B C 1
ATOM 3200 O O . SER B 1 59 ? -18.761 16.586 9.721 1.00 13.38 74 SER B O 1
ATOM 3203 N N . ILE B 1 60 ? -20.579 17.144 10.919 1.00 11.74 75 ILE B N 1
ATOM 3204 C CA . ILE B 1 60 ? -21.284 17.753 9.798 1.00 15.29 75 ILE B CA 1
ATOM 3205 C C . ILE B 1 60 ? -22.243 18.801 10.344 1.00 16.44 75 ILE B C 1
ATOM 3206 O O . ILE B 1 60 ? -22.465 18.875 11.550 1.00 18.81 75 ILE B O 1
ATOM 3211 N N . THR B 1 61 ? -22.804 19.607 9.450 1.00 16.48 76 THR B N 1
ATOM 3212 C CA . THR B 1 61 ? -23.761 20.640 9.829 1.00 19.02 76 THR B CA 1
ATOM 3213 C C . THR B 1 61 ? -24.836 20.655 8.755 1.00 19.95 76 THR B C 1
ATOM 3214 O O . THR B 1 61 ? -24.665 20.058 7.688 1.00 21.01 76 THR B O 1
ATOM 3218 N N . LEU B 1 62 ? -25.939 21.340 9.028 1.00 19.19 77 LEU B N 1
ATOM 3219 C CA . LEU B 1 62 ? -27.027 21.412 8.068 1.00 17.33 77 LEU B CA 1
ATOM 3220 C C . LEU B 1 62 ? -26.602 22.064 6.757 1.00 16.94 77 LEU B C 1
ATOM 3221 O O . LEU B 1 62 ? -27.202 21.821 5.721 1.00 19.51 77 LEU B O 1
ATOM 3226 N N . SER B 1 63 ? -25.556 22.873 6.781 1.00 16.86 78 SER B N 1
ATOM 3227 C CA . SER B 1 63 ? -25.127 23.526 5.554 1.00 19.12 78 SER B CA 1
ATOM 3228 C C . SER B 1 63 ? -23.957 22.821 4.854 1.00 21.04 78 SER B C 1
ATOM 3229 O O . SER B 1 63 ? -23.553 23.202 3.751 1.00 22.38 78 SER B O 1
ATOM 3232 N N . THR B 1 64 ? -23.412 21.791 5.485 1.00 19.14 79 THR B N 1
ATOM 3233 C CA . THR B 1 64 ? -22.307 21.070 4.881 1.00 17.97 79 THR B CA 1
ATOM 3234 C C . THR B 1 64 ? -22.679 20.537 3.492 1.00 17.56 79 THR B C 1
ATOM 3235 O O . THR B 1 64 ? -23.660 19.808 3.326 1.00 18.91 79 THR B O 1
ATOM 3239 N N . PRO B 1 65 ? -21.901 20.913 2.471 1.00 16.31 80 PRO B N 1
ATOM 3240 C CA . PRO B 1 65 ? -22.131 20.479 1.088 1.00 15.73 80 PRO B CA 1
ATOM 3241 C C . PRO B 1 65 ? -21.856 18.984 0.957 1.00 15.69 80 PRO B C 1
ATOM 3242 O O . PRO B 1 65 ? -20.770 18.525 1.296 1.00 17.98 80 PRO B O 1
ATOM 3246 N N . VAL B 1 66 ? -22.837 18.234 0.464 1.00 16.46 81 VAL B N 1
ATOM 3247 C CA . VAL B 1 66 ? -22.703 16.790 0.298 1.00 14.72 81 VAL B CA 1
ATOM 3248 C C . VAL B 1 66 ? -22.522 16.417 -1.160 1.00 17.44 81 VAL B C 1
ATOM 3249 O O . VAL B 1 66 ? -23.366 16.720 -2.008 1.00 20.15 81 VAL B O 1
ATOM 3253 N N . ASP B 1 67 ? -21.420 15.741 -1.444 1.00 17.63 82 ASP B N 1
ATOM 3254 C CA . ASP B 1 67 ? -21.115 15.328 -2.796 1.00 17.78 82 ASP B CA 1
ATOM 3255 C C . ASP B 1 67 ? -21.882 14.052 -3.168 1.00 17.33 82 ASP B C 1
ATOM 3256 O O . ASP B 1 67 ? -21.854 13.069 -2.436 1.00 15.29 82 ASP B O 1
ATOM 3261 N N . ILE B 1 68 ? -22.565 14.075 -4.309 1.00 16.69 83 ILE B N 1
ATOM 3262 C CA . ILE B 1 68 ? -23.345 12.926 -4.764 1.00 17.12 83 ILE B CA 1
ATOM 3263 C C . ILE B 1 68 ? -22.562 12.081 -5.766 1.00 17.69 83 ILE B C 1
ATOM 3264 O O . ILE B 1 68 ? -22.147 12.582 -6.812 1.00 17.15 83 ILE B O 1
ATOM 3269 N N . SER B 1 69 ? -22.360 10.803 -5.453 1.00 17.41 84 SER B N 1
ATOM 3270 C CA . SER B 1 69 ? -21.624 9.926 -6.360 1.00 17.02 84 SER B CA 1
ATOM 3271 C C . SER B 1 69 ? -22.568 9.271 -7.378 1.00 16.78 84 SER B C 1
ATOM 3272 O O . SER B 1 69 ? -23.778 9.481 -7.340 1.00 15.17 84 SER B O 1
ATOM 3275 N N . ASP B 1 70 ? -22.008 8.492 -8.294 1.00 17.29 85 ASP B N 1
ATOM 3276 C CA . ASP B 1 70 ? -22.809 7.828 -9.318 1.00 20.44 85 ASP B CA 1
ATOM 3277 C C . ASP B 1 70 ? -23.951 6.976 -8.763 1.00 19.66 85 ASP B C 1
ATOM 3278 O O . ASP B 1 70 ? -25.112 7.202 -9.097 1.00 21.19 85 ASP B O 1
ATOM 3283 N N . TYR B 1 71 ? -23.625 5.996 -7.926 1.00 21.25 86 TYR B N 1
ATOM 3284 C CA . TYR B 1 71 ? -24.632 5.109 -7.341 1.00 23.40 86 TYR B CA 1
ATOM 3285 C C . TYR B 1 71 ? -25.923 5.840 -6.957 1.00 24.48 86 TYR B C 1
ATOM 3286 O O . TYR B 1 71 ? -27.007 5.457 -7.390 1.00 23.74 86 TYR B O 1
ATOM 3295 N N . PRO B 1 72 ? -25.826 6.906 -6.148 1.00 24.69 87 PRO B N 1
ATOM 3296 C CA . PRO B 1 72 ? -27.028 7.651 -5.747 1.00 25.32 87 PRO B CA 1
ATOM 3297 C C . PRO B 1 72 ? -27.595 8.506 -6.884 1.00 25.88 87 PRO B C 1
ATOM 3298 O O . PRO B 1 72 ? -28.793 8.462 -7.183 1.00 26.12 87 PRO B O 1
ATOM 3302 N N . TYR B 1 73 ? -26.710 9.286 -7.496 1.00 24.00 88 TYR B N 1
ATOM 3303 C CA . TYR B 1 73 ? -27.037 10.193 -8.592 1.00 25.01 88 TYR B CA 1
ATOM 3304 C C . TYR B 1 73 ? -27.857 9.603 -9.749 1.00 27.69 88 TYR B C 1
ATOM 3305 O O . TYR B 1 73 ? -28.738 10.273 -10.300 1.00 28.20 88 TYR B O 1
ATOM 3314 N N . GLN B 1 74 ? -27.562 8.361 -10.123 1.00 27.41 89 GLN B N 1
ATOM 3315 C CA . GLN B 1 74 ? -28.249 7.727 -11.239 1.00 28.90 89 GLN B CA 1
ATOM 3316 C C . GLN B 1 74 ? -29.308 6.697 -10.822 1.00 30.05 89 GLN B C 1
ATOM 3317 O O . GLN B 1 74 ? -30.022 6.154 -11.666 1.00 29.83 89 GLN B O 1
ATOM 3323 N N . LEU B 1 75 ? -29.422 6.453 -9.519 1.00 31.82 90 LEU B N 1
ATOM 3324 C CA . LEU B 1 75 ? -30.355 5.480 -8.935 1.00 33.27 90 LEU B CA 1
ATOM 3325 C C . LEU B 1 75 ? -31.842 5.896 -9.099 1.00 35.75 90 LEU B C 1
ATOM 3326 O O . LEU B 1 75 ? -32.244 7.012 -8.793 1.00 35.80 90 LEU B O 1
ATOM 3331 N N . THR B 1 76 ? -32.636 4.946 -9.657 1.00 41.36 91 THR B N 1
ATOM 3332 C CA . THR B 1 76 ? -34.089 5.062 -9.633 1.00 46.61 91 THR B CA 1
ATOM 3333 C C . THR B 1 76 ? -34.691 3.726 -9.240 1.00 48.68 91 THR B C 1
ATOM 3334 O O . THR B 1 76 ? -35.053 2.906 -10.077 1.00 49.02 91 THR B O 1
ATOM 3338 N N . THR B 1 77 ? -34.819 3.489 -7.918 0.00 51.18 92 THR B N 1
ATOM 3339 C CA . THR B 1 77 ? -35.107 2.113 -7.547 0.00 53.37 92 THR B CA 1
ATOM 3340 C C . THR B 1 77 ? -36.277 1.658 -8.408 0.00 53.99 92 THR B C 1
ATOM 3341 O O . THR B 1 77 ? -36.458 0.499 -8.722 0.00 55.81 92 THR B O 1
ATOM 3345 N N . ASN B 1 78 ? -37.056 2.670 -8.768 0.00 82.15 93 ASN B N 1
ATOM 3346 C CA . ASN B 1 78 ? -38.146 2.537 -9.724 0.00 87.32 93 ASN B CA 1
ATOM 3347 C C . ASN B 1 78 ? -38.967 3.801 -9.584 0.00 90.57 93 ASN B C 1
ATOM 3348 O O . ASN B 1 78 ? -39.828 3.925 -8.729 0.00 93.12 93 ASN B O 1
ATOM 3353 N N . SER B 1 79 ? -38.665 4.775 -10.451 0.00 93.13 94 SER B N 1
ATOM 3354 C CA . SER B 1 79 ? -38.747 6.133 -9.952 0.00 94.56 94 SER B CA 1
ATOM 3355 C C . SER B 1 79 ? -39.982 6.322 -9.086 0.00 95.76 94 SER B C 1
ATOM 3356 O O . SER B 1 79 ? -40.028 7.156 -8.192 0.00 95.78 94 SER B O 1
ATOM 3359 N N . GLU B 1 80 ? -41.173 5.704 -9.170 0.00 96.63 95 GLU B N 1
ATOM 3360 C CA . GLU B 1 80 ? -42.413 6.374 -8.799 0.00 96.52 95 GLU B CA 1
ATOM 3361 C C . GLU B 1 80 ? -42.382 7.175 -7.487 0.00 96.36 95 GLU B C 1
ATOM 3362 O O . GLU B 1 80 ? -42.632 8.373 -7.470 0.00 95.86 95 GLU B O 1
ATOM 3368 N N . ALA B 1 81 ? -42.119 6.502 -6.352 0.00 96.42 96 ALA B N 1
ATOM 3369 C CA . ALA B 1 81 ? -42.369 7.201 -5.083 0.00 95.81 96 ALA B CA 1
ATOM 3370 C C . ALA B 1 81 ? -41.389 8.343 -4.767 0.00 94.55 96 ALA B C 1
ATOM 3371 O O . ALA B 1 81 ? -41.736 9.520 -4.749 0.00 94.43 96 ALA B O 1
ATOM 3373 N N . SER B 1 82 ? -40.141 7.943 -4.465 0.00 93.18 97 SER B N 1
ATOM 3374 C CA . SER B 1 82 ? -38.967 8.683 -3.977 0.00 91.91 97 SER B CA 1
ATOM 3375 C C . SER B 1 82 ? -38.289 9.514 -5.081 0.00 90.57 97 SER B C 1
ATOM 3376 O O . SER B 1 82 ? -37.257 10.152 -4.887 0.00 91.32 97 SER B O 1
ATOM 3379 N N . ASN B 1 83 ? -38.929 9.475 -6.261 1.00 20.00 98 ASN B N 1
ATOM 3380 C CA . ASN B 1 83 ? -38.268 9.568 -7.562 1.00 20.00 98 ASN B CA 1
ATOM 3381 C C . ASN B 1 83 ? -37.329 10.764 -7.862 1.00 20.00 98 ASN B C 1
ATOM 3382 O O . ASN B 1 83 ? -36.584 10.720 -8.825 1.00 20.00 98 ASN B O 1
ATOM 3387 N N . ILE B 1 84 ? -37.377 11.851 -7.052 1.00 63.67 99 ILE B N 1
ATOM 3388 C CA . ILE B 1 84 ? -36.890 13.172 -7.528 1.00 62.31 99 ILE B CA 1
ATOM 3389 C C . ILE B 1 84 ? -35.477 13.144 -8.180 1.00 60.66 99 ILE B C 1
ATOM 3390 O O . ILE B 1 84 ? -34.475 12.767 -7.576 1.00 60.98 99 ILE B O 1
ATOM 3395 N N . PRO B 1 85 ? -35.437 13.511 -9.487 1.00 58.93 100 PRO B N 1
ATOM 3396 C CA . PRO B 1 85 ? -34.211 13.412 -10.299 1.00 58.09 100 PRO B CA 1
ATOM 3397 C C . PRO B 1 85 ? -33.119 14.429 -9.932 1.00 56.81 100 PRO B C 1
ATOM 3398 O O . PRO B 1 85 ? -33.253 15.641 -10.067 1.00 57.07 100 PRO B O 1
ATOM 3410 N N . GLU B 1 87 ? -30.519 16.839 -10.470 1.00 47.33 102 GLU B N 1
ATOM 3411 C CA . GLU B 1 87 ? -29.825 17.272 -11.667 1.00 45.47 102 GLU B CA 1
ATOM 3412 C C . GLU B 1 87 ? -28.555 18.013 -11.270 1.00 41.53 102 GLU B C 1
ATOM 3413 O O . GLU B 1 87 ? -27.947 18.713 -12.077 1.00 42.38 102 GLU B O 1
ATOM 3419 N N . ALA B 1 88 ? -28.164 17.846 -10.012 1.00 36.29 103 ALA B N 1
ATOM 3420 C CA . ALA B 1 88 ? -26.966 18.476 -9.474 1.00 32.69 103 ALA B CA 1
ATOM 3421 C C . ALA B 1 88 ? -26.201 17.430 -8.683 1.00 31.04 103 ALA B C 1
ATOM 3422 O O . ALA B 1 88 ? -26.804 16.540 -8.087 1.00 29.67 103 ALA B O 1
ATOM 3424 N N . ARG B 1 89 ? -24.877 17.536 -8.673 1.00 28.47 104 ARG B N 1
ATOM 3425 C CA . ARG B 1 89 ? -24.054 16.565 -7.961 1.00 26.17 104 ARG B CA 1
ATOM 3426 C C . ARG B 1 89 ? -23.549 17.046 -6.621 1.00 23.75 104 ARG B C 1
ATOM 3427 O O . ARG B 1 89 ? -22.442 16.715 -6.209 1.00 22.71 104 ARG B O 1
ATOM 3435 N N . ASN B 1 90 ? -24.374 17.823 -5.937 1.00 23.29 105 ASN B N 1
ATOM 3436 C CA . ASN B 1 90 ? -24.003 18.338 -4.636 1.00 23.00 105 ASN B CA 1
ATOM 3437 C C . ASN B 1 90 ? -25.161 19.067 -3.990 1.00 23.01 105 ASN B C 1
ATOM 3438 O O . ASN B 1 90 ? -25.686 20.031 -4.547 1.00 23.86 105 ASN B O 1
ATOM 3443 N N . TYR B 1 91 ? -25.560 18.600 -2.813 1.00 23.02 106 TYR B N 1
ATOM 3444 C CA . TYR B 1 91 ? -26.659 19.222 -2.089 1.00 21.92 106 TYR B CA 1
ATOM 3445 C C . TYR B 1 91 ? -26.289 19.370 -0.629 1.00 20.16 106 TYR B C 1
ATOM 3446 O O . TYR B 1 91 ? -25.372 18.720 -0.141 1.00 17.73 106 TYR B O 1
ATOM 3455 N N . THR B 1 92 ? -27.021 20.227 0.063 1.00 19.28 107 THR B N 1
ATOM 3456 C CA . THR B 1 92 ? -26.778 20.488 1.469 1.00 20.69 107 THR B CA 1
ATOM 3457 C C . THR B 1 92 ? -27.256 19.337 2.362 1.00 21.24 107 THR B C 1
ATOM 3458 O O . THR B 1 92 ? -28.181 18.607 1.993 1.00 23.27 107 THR B O 1
ATOM 3462 N N . VAL B 1 93 ? -26.622 19.158 3.523 1.00 20.05 108 VAL B N 1
ATOM 3463 C CA . VAL B 1 93 ? -27.030 18.087 4.437 1.00 19.78 108 VAL B CA 1
ATOM 3464 C C . VAL B 1 93 ? -28.509 18.251 4.732 1.00 20.65 108 VAL B C 1
ATOM 3465 O O . VAL B 1 93 ? -29.285 17.292 4.649 1.00 22.59 108 VAL B O 1
ATOM 3469 N N . GLU B 1 94 ? -28.887 19.484 5.055 1.00 21.63 109 GLU B N 1
ATOM 3470 C CA . GLU B 1 94 ? -30.267 19.844 5.363 1.00 22.44 109 GLU B CA 1
ATOM 3471 C C . GLU B 1 94 ? -31.264 19.452 4.272 1.00 23.52 109 GLU B C 1
ATOM 3472 O O . GLU B 1 94 ? -32.385 19.036 4.568 1.00 24.39 109 GLU B O 1
ATOM 3478 N N . GLU B 1 95 ? -30.855 19.582 3.012 1.00 23.33 110 GLU B N 1
ATOM 3479 C CA . GLU B 1 95 ? -31.730 19.250 1.895 1.00 22.80 110 GLU B CA 1
ATOM 3480 C C . GLU B 1 95 ? -31.909 17.748 1.774 1.00 21.60 110 GLU B C 1
ATOM 3481 O O . GLU B 1 95 ? -33.026 17.258 1.604 1.00 22.29 110 GLU B O 1
ATOM 3487 N N . LEU B 1 96 ? -30.805 17.016 1.859 1.00 19.22 111 LEU B N 1
ATOM 3488 C CA . LEU B 1 96 ? -30.860 15.571 1.739 1.00 17.24 111 LEU B CA 1
ATOM 3489 C C . LEU B 1 96 ? -31.694 14.978 2.856 1.00 17.16 111 LEU B C 1
ATOM 3490 O O . LEU B 1 96 ? -32.412 13.999 2.660 1.00 15.28 111 LEU B O 1
ATOM 3495 N N . LEU B 1 97 ? -31.620 15.597 4.023 1.00 16.58 112 LEU B N 1
ATOM 3496 C CA . LEU B 1 97 ? -32.368 15.119 5.172 1.00 19.07 112 LEU B CA 1
ATOM 3497 C C . LEU B 1 97 ? -33.864 15.342 4.951 1.00 20.96 112 LEU B C 1
ATOM 3498 O O . LEU B 1 97 ? -34.694 14.493 5.286 1.00 23.82 112 LEU B O 1
ATOM 3503 N N . GLU B 1 98 ? -34.199 16.492 4.381 1.00 21.14 113 GLU B N 1
ATOM 3504 C CA . GLU B 1 98 ? -35.588 16.842 4.122 1.00 21.06 113 GLU B CA 1
ATOM 3505 C C . GLU B 1 98 ? -36.216 15.860 3.143 1.00 20.10 113 GLU B C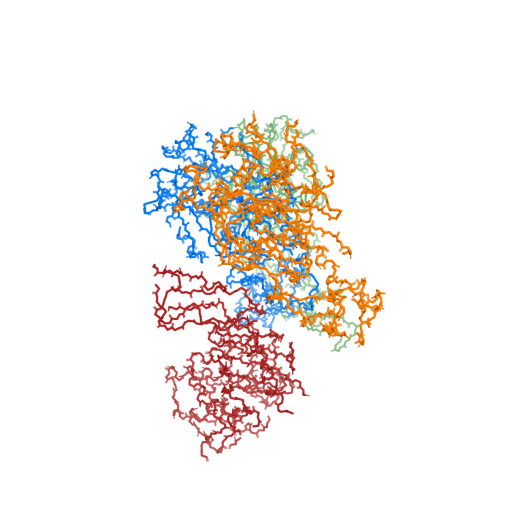 1
ATOM 3506 O O . GLU B 1 98 ? -37.301 15.321 3.385 1.00 17.74 113 GLU B O 1
ATOM 3512 N N . ALA B 1 99 ? -35.521 15.637 2.032 1.00 18.95 114 ALA B N 1
ATOM 3513 C CA . ALA B 1 99 ? -36.001 14.738 0.994 1.00 18.98 114 ALA B CA 1
ATOM 3514 C C . ALA B 1 99 ? -36.161 13.315 1.513 1.00 19.73 114 ALA B C 1
ATOM 3515 O O . ALA B 1 99 ? -37.029 12.571 1.056 1.00 20.13 114 ALA B O 1
ATOM 3517 N N . THR B 1 100 ? -35.331 12.942 2.478 1.00 21.30 115 THR B N 1
ATOM 3518 C CA . THR B 1 100 ? -35.387 11.598 3.035 1.00 20.62 115 THR B CA 1
ATOM 3519 C C . THR B 1 100 ? -36.575 11.396 3.952 1.00 19.33 115 THR B C 1
ATOM 3520 O O . THR B 1 100 ? -37.223 10.357 3.904 1.00 20.65 115 THR B O 1
ATOM 3524 N N . LEU B 1 101 ? -36.864 12.390 4.783 1.00 18.84 116 LEU B N 1
ATOM 3525 C CA . LEU B 1 101 ? -37.970 12.286 5.724 1.00 18.81 116 LEU B CA 1
ATOM 3526 C C . LEU B 1 101 ? -39.347 12.633 5.178 1.00 19.77 116 LEU B C 1
ATOM 3527 O O . LEU B 1 101 ? -40.358 12.132 5.670 1.00 21.51 116 LEU B O 1
ATOM 3532 N N . VAL B 1 102 ? -39.394 13.483 4.165 1.00 20.82 117 VAL B N 1
ATOM 3533 C CA . VAL B 1 102 ? -40.669 13.868 3.581 1.00 21.79 117 VAL B CA 1
ATOM 3534 C C . VAL B 1 102 ? -41.061 12.983 2.403 1.00 22.57 117 VAL B C 1
ATOM 3535 O O . VAL B 1 102 ? -42.165 12.435 2.367 1.00 23.16 117 VAL B O 1
ATOM 3539 N N . SER B 1 103 ? -40.152 12.844 1.441 1.00 21.33 118 SER B N 1
ATOM 3540 C CA . SER B 1 103 ? -40.426 12.053 0.251 1.00 20.60 118 SER B CA 1
ATOM 3541 C C . SER B 1 103 ? -39.784 10.678 0.220 1.00 19.75 118 SER B C 1
ATOM 3542 O O . SER B 1 103 ? -39.956 9.934 -0.740 1.00 18.25 118 SER B O 1
ATOM 3545 N N . SER B 1 104 ? -39.036 10.341 1.259 1.00 19.21 119 SER B N 1
ATOM 3546 C CA . SER B 1 104 ? -38.409 9.031 1.324 1.00 20.09 119 SER B CA 1
ATOM 3547 C C . SER B 1 104 ? -37.418 8.836 0.176 1.00 19.69 119 SER B C 1
ATOM 3548 O O . SER B 1 104 ? -37.304 7.744 -0.385 1.00 19.03 119 SER B O 1
ATOM 3551 N N . ALA B 1 105 ? -36.691 9.899 -0.155 1.00 20.77 120 ALA B N 1
ATOM 3552 C CA . ALA B 1 105 ? -35.709 9.864 -1.239 1.00 21.94 120 ALA B CA 1
ATOM 3553 C C . ALA B 1 105 ? -34.548 8.905 -0.965 1.00 20.87 120 ALA B C 1
ATOM 3554 O O . ALA B 1 105 ? -33.760 9.130 -0.049 1.00 21.06 120 ALA B O 1
ATOM 3556 N N . ASN B 1 106 ? -34.444 7.849 -1.774 1.00 19.87 121 ASN B N 1
ATOM 3557 C CA . ASN B 1 106 ? -33.393 6.846 -1.620 1.00 20.67 121 ASN B CA 1
ATOM 3558 C C . ASN B 1 106 ? -31.999 7.398 -1.903 1.00 20.93 121 ASN B C 1
ATOM 3559 O O . ASN B 1 106 ? -31.021 7.056 -1.226 1.00 17.94 121 ASN B O 1
ATOM 3564 N N . SER B 1 107 ? -31.914 8.257 -2.909 1.00 22.97 122 SER B N 1
ATOM 3565 C CA . SER B 1 107 ? -30.649 8.868 -3.283 1.00 23.82 122 SER B CA 1
ATOM 3566 C C . SER B 1 107 ? -30.143 9.723 -2.134 1.00 23.82 122 SER B C 1
ATOM 3567 O O . SER B 1 107 ? -28.947 9.738 -1.827 1.00 22.39 122 SER B O 1
ATOM 3570 N N . ALA B 1 108 ? -31.073 10.429 -1.499 1.00 22.30 123 ALA B N 1
ATOM 3571 C CA . ALA B 1 108 ? -30.747 11.303 -0.387 1.00 20.19 123 ALA B CA 1
ATOM 3572 C C . ALA B 1 108 ? -30.177 10.511 0.783 1.00 18.90 123 ALA B C 1
ATOM 3573 O O . ALA B 1 108 ? -29.129 10.862 1.323 1.00 20.70 123 ALA B O 1
ATOM 3575 N N . ALA B 1 109 ? -30.861 9.443 1.174 1.00 15.56 124 ALA B N 1
ATOM 3576 C CA . ALA B 1 109 ? -30.384 8.634 2.282 1.00 15.13 124 ALA B CA 1
ATOM 3577 C C . ALA B 1 109 ? -28.963 8.141 2.013 1.00 14.83 124 ALA B C 1
ATOM 3578 O O . ALA B 1 109 ? -28.063 8.338 2.829 1.00 13.00 124 ALA B O 1
ATOM 3580 N N . ILE B 1 110 ? -28.767 7.507 0.862 1.00 13.10 125 ILE B N 1
ATOM 3581 C CA . ILE B 1 110 ? -27.455 6.984 0.497 1.00 12.34 125 ILE B CA 1
ATOM 3582 C C . ILE B 1 110 ? -26.359 8.052 0.526 1.00 12.51 125 ILE B C 1
ATOM 3583 O O . ILE B 1 110 ? -25.295 7.829 1.098 1.00 13.90 125 ILE B O 1
ATOM 3588 N N . ALA B 1 111 ? -26.606 9.205 -0.083 1.00 11.16 126 ALA B N 1
ATOM 3589 C CA . ALA B 1 111 ? -25.596 10.257 -0.087 1.00 13.66 126 ALA B CA 1
ATOM 3590 C C . ALA B 1 111 ? -25.203 10.655 1.344 1.00 14.30 126 ALA B C 1
ATOM 3591 O O . ALA B 1 111 ? -24.026 10.869 1.634 1.00 15.21 126 ALA B O 1
ATOM 3593 N N . LEU B 1 112 ? -26.180 10.757 2.237 1.00 11.67 127 LEU B N 1
ATOM 3594 C CA . LEU B 1 112 ? -25.873 11.108 3.618 1.00 13.05 127 LEU B CA 1
ATOM 3595 C C . LEU B 1 112 ? -25.047 9.995 4.268 1.00 13.61 127 LEU B C 1
ATOM 3596 O O . LEU B 1 112 ? -24.142 10.261 5.067 1.00 12.96 127 LEU B O 1
ATOM 3601 N N . ALA B 1 113 ? -25.362 8.750 3.917 1.00 12.90 128 ALA B N 1
ATOM 3602 C CA . ALA B 1 113 ? -24.661 7.600 4.473 1.00 14.46 128 ALA B CA 1
ATOM 3603 C C . ALA B 1 113 ? -23.184 7.596 4.089 1.00 17.02 128 ALA B C 1
ATOM 3604 O O . ALA B 1 113 ? -22.315 7.423 4.947 1.00 17.23 128 ALA B O 1
ATOM 3606 N N . GLU B 1 114 ? -22.899 7.791 2.803 1.00 18.97 129 GLU B N 1
ATOM 3607 C CA . GLU B 1 114 ? -21.519 7.799 2.330 1.00 21.09 129 GLU B CA 1
ATOM 3608 C C . GLU B 1 114 ? -20.765 8.983 2.920 1.00 20.81 129 GLU B C 1
ATOM 3609 O O . GLU B 1 114 ? -19.592 8.872 3.270 1.00 23.94 129 GLU B O 1
ATOM 3615 N N . LYS B 1 115 ? -21.444 10.115 3.042 1.00 17.84 130 LYS B N 1
ATOM 3616 C CA . LYS B 1 115 ? -20.823 11.310 3.595 1.00 15.84 130 LYS B CA 1
ATOM 3617 C C . LYS B 1 115 ? -20.319 11.052 5.011 1.00 16.14 130 LYS B C 1
ATOM 3618 O O . LYS B 1 115 ? -19.244 11.509 5.400 1.00 15.28 130 LYS B O 1
ATOM 3624 N N . ILE B 1 116 ? -21.101 10.294 5.771 1.00 16.41 131 ILE B N 1
ATOM 3625 C CA . ILE B 1 116 ? -20.782 10.002 7.159 1.00 15.78 131 ILE B CA 1
ATOM 3626 C C . ILE B 1 116 ? -19.860 8.816 7.423 1.00 16.01 131 ILE B C 1
ATOM 3627 O O . ILE B 1 116 ? -18.925 8.917 8.211 1.00 16.11 131 ILE B O 1
ATOM 3632 N N . ALA B 1 117 ? -20.120 7.694 6.768 1.00 17.69 132 ALA B N 1
ATOM 3633 C CA . ALA B 1 117 ? -19.313 6.494 6.969 1.00 17.43 132 ALA B CA 1
ATOM 3634 C C . ALA B 1 117 ? -18.291 6.235 5.871 1.00 16.68 132 ALA B C 1
ATOM 3635 O O . ALA B 1 117 ? -17.544 5.263 5.940 1.00 16.77 132 ALA B O 1
ATOM 3637 N N . GLY B 1 118 ? -18.254 7.103 4.867 1.00 16.22 133 GLY B N 1
ATOM 3638 C CA . GLY B 1 118 ? -17.321 6.912 3.772 1.00 15.93 133 GLY B CA 1
ATOM 3639 C C . GLY B 1 118 ? -18.000 6.128 2.666 1.00 18.23 133 GLY B C 1
ATOM 3640 O O . GLY B 1 118 ? -17.918 6.492 1.488 1.00 18.02 133 GLY B O 1
ATOM 3641 N N . SER B 1 119 ? -18.681 5.051 3.058 1.00 18.36 134 SER B N 1
ATOM 3642 C CA . SER B 1 119 ? -19.408 4.186 2.129 1.00 18.64 134 SER B CA 1
ATOM 3643 C C . SER B 1 119 ? -20.727 3.767 2.775 1.00 20.92 134 SER B C 1
ATOM 3644 O O . SER B 1 119 ? -20.922 3.965 3.974 1.00 22.55 134 SER B O 1
ATOM 3647 N N . GLU B 1 120 ? -21.639 3.196 1.994 1.00 21.98 135 GLU B N 1
ATOM 3648 C CA . GLU B 1 120 ? -22.902 2.762 2.571 1.00 23.73 135 GLU B CA 1
ATOM 3649 C C . GLU B 1 120 ? -22.615 1.564 3.465 1.00 26.58 135 GLU B C 1
ATOM 3650 O O . GLU B 1 120 ? -23.112 1.482 4.588 1.00 28.00 135 GLU B O 1
ATOM 3656 N N . LYS B 1 121 ? -21.786 0.646 2.973 1.00 29.66 136 LYS B N 1
ATOM 3657 C CA . LYS B 1 121 ? -21.441 -0.539 3.743 1.00 28.59 136 LYS B CA 1
ATOM 3658 C C . LYS B 1 121 ? -20.998 -0.172 5.146 1.00 27.31 136 LYS B C 1
ATOM 3659 O O . LYS B 1 121 ? -21.398 -0.815 6.117 1.00 29.06 136 LYS B O 1
ATOM 3665 N N . ASP B 1 122 ? -20.156 0.848 5.255 1.00 23.64 137 ASP B N 1
ATOM 3666 C CA . ASP B 1 122 ? -19.675 1.253 6.562 1.00 22.09 137 ASP B CA 1
ATOM 3667 C C . ASP B 1 122 ? -20.808 1.802 7.397 1.00 21.04 137 ASP B C 1
ATOM 3668 O O . ASP B 1 122 ? -20.890 1.530 8.598 1.00 20.97 137 ASP B O 1
ATOM 3673 N N . PHE B 1 123 ? -21.698 2.555 6.754 1.00 19.09 138 PHE B N 1
ATOM 3674 C CA . PHE B 1 123 ? -22.838 3.126 7.450 1.00 16.46 138 PHE B CA 1
ATOM 3675 C C . PHE B 1 123 ? -23.726 1.997 7.974 1.00 16.52 138 PHE B C 1
ATOM 3676 O O . PHE B 1 123 ? -24.233 2.065 9.095 1.00 15.80 138 PHE B O 1
ATOM 3684 N N . VAL B 1 124 ? -23.910 0.958 7.162 1.00 15.73 139 VAL B N 1
ATOM 3685 C CA . VAL B 1 124 ? -24.717 -0.190 7.563 1.00 16.11 139 VAL B CA 1
ATOM 3686 C C . VAL B 1 124 ? -24.142 -0.835 8.825 1.00 19.08 139 VAL B C 1
ATOM 3687 O O . VAL B 1 124 ? -24.882 -1.172 9.750 1.00 19.44 139 VAL B O 1
ATOM 3691 N N . ASP B 1 125 ? -22.824 -1.010 8.863 1.00 21.16 140 ASP B N 1
ATOM 3692 C CA . ASP B 1 125 ? -22.189 -1.600 10.035 1.00 22.19 140 ASP B CA 1
ATOM 3693 C C . ASP B 1 125 ? -22.479 -0.687 11.212 1.00 22.20 140 ASP B C 1
ATOM 3694 O O . ASP B 1 125 ? -22.692 -1.139 12.340 1.00 22.25 140 ASP B O 1
ATOM 3715 N N . ARG B 1 128 ? -25.929 -1.140 12.390 1.00 19.61 143 ARG B N 1
ATOM 3716 C CA . ARG B 1 128 ? -26.037 -2.465 13.025 1.00 18.04 143 ARG B CA 1
ATOM 3717 C C . ARG B 1 128 ? -25.574 -2.424 14.478 1.00 16.38 143 ARG B C 1
ATOM 3718 O O . ARG B 1 128 ? -26.111 -3.127 15.334 1.00 17.41 143 ARG B O 1
ATOM 3726 N N . ALA B 1 129 ? -24.558 -1.613 14.748 1.00 14.54 144 ALA B N 1
ATOM 3727 C CA . ALA B 1 129 ? -24.036 -1.487 16.099 1.00 14.95 144 ALA B CA 1
ATOM 3728 C C . ALA B 1 129 ? -24.998 -0.653 16.938 1.00 16.27 144 ALA B C 1
ATOM 3729 O O . ALA B 1 129 ? -25.214 -0.939 18.121 1.00 13.11 144 ALA B O 1
ATOM 3731 N N . LYS B 1 130 ? -25.579 0.377 16.324 1.00 17.40 145 LYS B N 1
ATOM 3732 C CA . LYS B 1 130 ? -26.525 1.224 17.033 1.00 17.87 145 LYS B CA 1
ATOM 3733 C C . LYS B 1 130 ? -27.728 0.381 17.473 1.00 19.73 145 LYS B C 1
ATOM 3734 O O . LYS B 1 130 ? -28.225 0.534 18.589 1.00 18.76 145 LYS B O 1
ATOM 3740 N N . LEU B 1 131 ? -28.182 -0.521 16.604 1.00 20.74 146 LEU B N 1
ATOM 3741 C CA . LEU B 1 131 ? -29.310 -1.384 16.935 1.00 22.04 146 LEU B CA 1
ATOM 3742 C C . LEU B 1 131 ? -28.982 -2.264 18.130 1.00 23.84 146 LEU B C 1
ATOM 3743 O O . LEU B 1 131 ? -29.800 -2.410 19.041 1.00 24.50 146 LEU B O 1
ATOM 3748 N N . LEU B 1 132 ? -27.790 -2.859 18.121 1.00 23.99 147 LEU B N 1
ATOM 3749 C CA . LEU B 1 132 ? -27.356 -3.714 19.226 1.00 23.15 147 LEU B CA 1
ATOM 3750 C C . LEU B 1 132 ? -27.205 -2.873 20.484 1.00 25.35 147 LEU B C 1
ATOM 3751 O O . LEU B 1 132 ? -27.447 -3.349 21.593 1.00 27.32 147 LEU B O 1
ATOM 3756 N N . GLU B 1 133 ? -26.805 -1.618 20.302 1.00 27.13 148 GLU B N 1
ATOM 3757 C CA . GLU B 1 133 ? -26.626 -0.704 21.419 1.00 28.36 148 GLU B CA 1
ATOM 3758 C C . GLU B 1 133 ? -27.974 -0.431 22.076 1.00 29.28 148 GLU B C 1
ATOM 3759 O O . GLU B 1 133 ? -28.036 -0.146 23.272 1.00 32.23 148 GLU B O 1
ATOM 3765 N N . TRP B 1 134 ? -29.055 -0.527 21.305 1.00 27.44 149 TRP B N 1
ATOM 3766 C CA . TRP B 1 134 ? -30.382 -0.283 21.860 1.00 27.25 149 TRP B CA 1
ATOM 3767 C C . TRP B 1 134 ? -31.051 -1.556 22.380 1.00 28.04 149 TRP B C 1
ATOM 3768 O O . TRP B 1 134 ? -32.232 -1.546 22.751 1.00 28.89 149 TRP B O 1
ATOM 3779 N N . GLY B 1 135 ? -30.297 -2.649 22.409 1.00 25.48 150 GLY B N 1
ATOM 3780 C CA . GLY B 1 135 ? -30.851 -3.898 22.892 1.00 25.48 150 GLY B CA 1
ATOM 3781 C C . GLY B 1 135 ? -31.458 -4.748 21.797 1.00 25.61 150 GLY B C 1
ATOM 3782 O O . GLY B 1 135 ? -31.739 -5.925 22.000 1.00 27.26 150 GLY B O 1
ATOM 3783 N N . ILE B 1 136 ? -31.671 -4.156 20.629 1.00 26.49 151 ILE B N 1
ATOM 3784 C CA . ILE B 1 136 ? -32.247 -4.894 19.513 1.00 25.46 151 ILE B CA 1
ATOM 3785 C C . ILE B 1 136 ? -31.185 -5.840 18.981 1.00 27.10 151 ILE B C 1
ATOM 3786 O O . ILE B 1 136 ? -30.095 -5.409 18.592 1.00 26.62 151 ILE B O 1
ATOM 3791 N N . GLN B 1 137 ? -31.502 -7.130 18.965 1.00 27.51 152 GLN B N 1
ATOM 3792 C CA . GLN B 1 137 ? -30.549 -8.120 18.488 1.00 28.64 152 GLN B CA 1
ATOM 3793 C C . GLN B 1 137 ? -31.197 -9.232 17.674 1.00 25.49 152 GLN B C 1
ATOM 3794 O O . GLN B 1 137 ? -30.803 -10.392 17.764 1.00 26.45 152 GLN B O 1
ATOM 3800 N N . ASP B 1 138 ? -32.182 -8.857 16.865 1.00 24.06 153 ASP B N 1
ATOM 3801 C CA . ASP B 1 138 ? -32.903 -9.798 16.010 1.00 22.06 153 ASP B CA 1
ATOM 3802 C C . ASP B 1 138 ? -33.105 -9.162 14.634 1.00 20.11 153 ASP B C 1
ATOM 3803 O O . ASP B 1 138 ? -33.814 -9.692 13.788 1.00 18.17 153 ASP B O 1
ATOM 3808 N N . ALA B 1 139 ? -32.449 -8.025 14.423 1.00 20.45 154 ALA B N 1
ATOM 3809 C CA . ALA B 1 139 ? -32.552 -7.270 13.185 1.00 21.50 154 ALA B CA 1
ATOM 3810 C C . ALA B 1 139 ? -31.602 -7.709 12.084 1.00 23.71 154 ALA B C 1
ATOM 3811 O O . ALA B 1 139 ? -30.587 -8.361 12.332 1.00 26.28 154 ALA B O 1
ATOM 3813 N N . THR B 1 140 ? -31.953 -7.329 10.860 1.00 23.63 155 THR B N 1
ATOM 3814 C CA . THR B 1 140 ? -31.158 -7.624 9.674 1.00 22.59 155 THR B CA 1
ATOM 3815 C C . THR B 1 140 ? -31.014 -6.321 8.898 1.00 21.76 155 THR B C 1
ATOM 3816 O O . THR B 1 140 ? -32.020 -5.719 8.531 1.00 21.67 155 THR B O 1
ATOM 3820 N N . VAL B 1 141 ? -29.781 -5.879 8.656 1.00 20.04 156 VAL B N 1
ATOM 3821 C CA . VAL B 1 141 ? -29.569 -4.642 7.904 1.00 20.51 156 VAL B CA 1
ATOM 3822 C C . VAL B 1 141 ? -28.538 -4.789 6.779 1.00 22.15 156 VAL B C 1
ATOM 3823 O O . VAL B 1 141 ? -27.379 -5.129 7.010 1.00 22.44 156 VAL B O 1
ATOM 3827 N N . VAL B 1 142 ? -28.967 -4.517 5.554 1.00 23.67 157 VAL B N 1
ATOM 3828 C CA . VAL B 1 142 ? -28.087 -4.636 4.402 1.00 23.19 157 VAL B CA 1
ATOM 3829 C C . VAL B 1 142 ? -27.909 -3.326 3.647 1.00 23.33 157 VAL B C 1
ATOM 3830 O O . VAL B 1 142 ? -26.902 -3.133 2.970 1.00 26.06 157 VAL B O 1
ATOM 3834 N N . ASN B 1 143 ? -28.888 -2.432 3.746 1.00 21.94 158 ASN B N 1
ATOM 3835 C CA . ASN B 1 143 ? -28.779 -1.132 3.096 1.00 21.31 158 ASN B CA 1
ATOM 3836 C C . ASN B 1 143 ? -29.442 -0.059 3.945 1.00 21.55 158 ASN B C 1
ATOM 3837 O O . ASN B 1 143 ? -30.232 -0.362 4.838 1.00 21.71 158 ASN B O 1
ATOM 3842 N N . THR B 1 144 ? -29.107 1.195 3.660 1.00 21.33 159 THR B N 1
ATOM 3843 C CA . THR B 1 144 ? -29.615 2.338 4.406 1.00 20.06 159 THR B CA 1
ATOM 3844 C C . THR B 1 144 ? -30.959 2.886 3.928 1.00 20.02 159 THR B C 1
ATOM 3845 O O . THR B 1 144 ? -31.541 3.754 4.578 1.00 20.21 159 THR B O 1
ATOM 3849 N N . THR B 1 145 ? -31.459 2.387 2.804 1.00 19.59 160 THR B N 1
ATOM 3850 C CA . THR B 1 145 ? -32.714 2.899 2.261 1.00 17.99 160 THR B CA 1
ATOM 3851 C C . THR B 1 145 ? -33.986 2.130 2.583 1.00 18.88 160 THR B C 1
ATOM 3852 O O . THR B 1 145 ? -35.018 2.735 2.872 1.00 16.69 160 THR B O 1
ATOM 3856 N N . GLY B 1 146 ? -33.921 0.805 2.518 1.00 18.81 161 GLY B N 1
ATOM 3857 C CA . GLY B 1 146 ? -35.102 0.007 2.788 1.00 20.04 161 GLY B CA 1
ATOM 3858 C C . GLY B 1 146 ? -35.633 -0.608 1.507 1.00 21.64 161 GLY B C 1
ATOM 3859 O O . GLY B 1 146 ? -36.763 -1.108 1.459 1.00 21.23 161 GLY B O 1
ATOM 3860 N N . LEU B 1 147 ? -34.809 -0.543 0.462 1.00 21.75 162 LEU B N 1
ATOM 3861 C CA . LEU B 1 147 ? -35.135 -1.105 -0.843 1.00 20.81 162 LEU B CA 1
ATOM 3862 C C . LEU B 1 147 ? -34.734 -2.570 -0.791 1.00 22.53 162 LEU B C 1
ATOM 3863 O O . LEU B 1 147 ? -34.148 -3.023 0.197 1.00 22.41 162 LEU B O 1
ATOM 3868 N N . ASN B 1 148 ? -35.049 -3.304 -1.855 1.00 24.06 163 ASN B N 1
ATOM 3869 C CA . ASN B 1 148 ? -34.673 -4.709 -1.944 1.00 25.77 163 ASN B CA 1
ATOM 3870 C C . ASN B 1 148 ? -33.345 -4.689 -2.685 1.00 25.98 163 ASN B C 1
ATOM 3871 O O . ASN B 1 148 ? -33.140 -3.844 -3.549 1.00 25.65 163 ASN B O 1
ATOM 3876 N N . ASN B 1 149 ? -32.437 -5.597 -2.351 1.00 26.83 164 ASN B N 1
ATOM 3877 C CA . ASN B 1 149 ? -31.142 -5.597 -3.020 1.00 30.48 164 ASN B CA 1
ATOM 3878 C C . ASN B 1 149 ? -31.205 -5.640 -4.546 1.00 32.99 164 ASN B C 1
ATOM 3879 O O . ASN B 1 149 ? -30.345 -5.056 -5.209 1.00 35.32 164 ASN B O 1
ATOM 3884 N N . GLU B 1 150 ? -32.214 -6.309 -5.104 1.00 34.79 165 GLU B N 1
ATOM 3885 C CA . GLU B 1 150 ? -32.372 -6.401 -6.562 1.00 37.75 165 GLU B CA 1
ATOM 3886 C C . GLU B 1 150 ? -32.268 -5.018 -7.215 1.00 36.49 165 GLU B C 1
ATOM 3887 O O . GLU B 1 150 ? -31.668 -4.851 -8.280 1.00 35.46 165 GLU B O 1
ATOM 3893 N N . THR B 1 151 ? -32.862 -4.031 -6.558 1.00 34.98 166 THR B N 1
ATOM 3894 C CA . THR B 1 151 ? -32.869 -2.654 -7.032 1.00 33.46 166 THR B CA 1
ATOM 3895 C C . THR B 1 151 ? -31.486 -2.001 -7.078 1.00 34.55 166 THR B C 1
ATOM 3896 O O . THR B 1 151 ? -31.210 -1.165 -7.941 1.00 35.29 166 THR B O 1
ATOM 3900 N N . LEU B 1 152 ? -30.619 -2.379 -6.147 1.00 35.31 167 LEU B N 1
ATOM 3901 C CA . LEU B 1 152 ? -29.283 -1.801 -6.070 1.00 35.18 167 LEU B CA 1
ATOM 3902 C C . LEU B 1 152 ? -28.294 -2.432 -7.041 1.00 36.56 167 LEU B C 1
ATOM 3903 O O . LEU B 1 152 ? -27.225 -1.878 -7.296 1.00 36.30 167 LEU B O 1
ATOM 3908 N N . GLY B 1 153 ? -28.647 -3.589 -7.587 1.00 38.45 168 GLY B N 1
ATOM 3909 C CA . GLY B 1 153 ? -27.745 -4.256 -8.506 1.00 39.78 168 GLY B CA 1
ATOM 3910 C C . GLY B 1 153 ? -26.540 -4.797 -7.760 1.00 40.50 168 GLY B C 1
ATOM 3911 O O . GLY B 1 153 ? -26.682 -5.675 -6.908 1.00 40.25 168 GLY B O 1
ATOM 3912 N N . ASP B 1 154 ? -25.355 -4.275 -8.070 1.00 41.88 169 ASP B N 1
ATOM 3913 C CA . ASP B 1 154 ? -24.133 -4.726 -7.405 1.00 45.00 169 ASP B CA 1
ATOM 3914 C C . ASP B 1 154 ? -23.682 -3.783 -6.298 1.00 43.19 169 ASP B C 1
ATOM 3915 O O . ASP B 1 154 ? -22.609 -3.962 -5.717 1.00 43.53 169 ASP B O 1
ATOM 3920 N N . ASN B 1 155 ? -24.496 -2.770 -6.020 1.00 39.39 170 ASN B N 1
ATOM 3921 C CA . ASN B 1 155 ? -24.186 -1.823 -4.963 1.00 35.18 170 ASN B CA 1
ATOM 3922 C C . ASN B 1 155 ? -24.760 -2.353 -3.661 1.00 34.93 170 ASN B C 1
ATOM 3923 O O . ASN B 1 155 ? -25.334 -1.603 -2.874 1.00 35.36 170 ASN B O 1
ATOM 3928 N N . ILE B 1 156 ? -24.604 -3.653 -3.444 1.00 32.97 171 ILE B N 1
ATOM 3929 C CA . ILE B 1 156 ? -25.112 -4.282 -2.242 1.00 30.49 171 ILE B CA 1
ATOM 3930 C C . ILE B 1 156 ? -23.995 -4.546 -1.243 1.00 30.05 171 ILE B C 1
ATOM 3931 O O . ILE B 1 156 ? -22.818 -4.433 -1.571 1.00 30.60 171 ILE B O 1
ATOM 3936 N N . TYR B 1 157 ? -24.380 -4.890 -0.019 1.00 29.25 172 TYR B N 1
ATOM 3937 C CA . TYR B 1 157 ? -23.442 -5.159 1.064 1.00 28.29 172 TYR B CA 1
ATOM 3938 C C . TYR B 1 157 ? -22.735 -6.504 0.890 1.00 29.22 172 TYR B C 1
ATOM 3939 O O . TYR B 1 157 ? -23.368 -7.516 0.585 1.00 28.55 172 TYR B O 1
ATOM 3948 N N . PRO B 1 158 ? -21.406 -6.530 1.096 1.00 29.22 173 PRO B N 1
ATOM 3949 C CA . PRO B 1 158 ? -20.569 -7.730 0.971 1.00 29.43 173 PRO B CA 1
ATOM 3950 C C . PRO B 1 158 ? -21.178 -8.964 1.627 1.00 29.51 173 PRO B C 1
ATOM 3951 O O . PRO B 1 158 ? -21.362 -9.002 2.842 1.00 30.38 173 PRO B O 1
ATOM 3955 N N . GLY B 1 159 ? -21.493 -9.968 0.816 1.00 30.19 174 GLY B N 1
ATOM 3956 C CA . GLY B 1 159 ? -22.065 -11.193 1.345 1.00 32.95 174 GLY B CA 1
ATOM 3957 C C . GLY B 1 159 ? -23.580 -11.264 1.354 1.00 35.16 174 GLY B C 1
ATOM 3958 O O . GLY B 1 159 ? -24.151 -12.354 1.372 1.00 35.41 174 GLY B O 1
ATOM 3959 N N . SER B 1 160 ? -24.242 -10.113 1.340 1.00 36.61 175 SER B N 1
ATOM 3960 C CA . SER B 1 160 ? -25.697 -10.094 1.359 1.00 36.52 175 SER B CA 1
ATOM 3961 C C . SER B 1 160 ? -26.285 -10.698 0.092 1.00 37.37 175 SER B C 1
ATOM 3962 O O . SER B 1 160 ? -25.698 -10.607 -0.982 1.00 36.73 175 SER B O 1
ATOM 3965 N N . LYS B 1 161 ? -27.448 -11.324 0.234 1.00 40.17 176 LYS B N 1
ATOM 3966 C CA . LYS B 1 161 ? -28.148 -11.934 -0.889 1.00 42.45 176 LYS B CA 1
ATOM 3967 C C . LYS B 1 161 ? -28.737 -10.836 -1.777 1.00 42.03 176 LYS B C 1
ATOM 3968 O O . LYS B 1 161 ? -29.090 -9.760 -1.299 1.00 42.73 176 LYS B O 1
ATOM 3974 N N . LYS B 1 162 ? -28.851 -11.116 -3.068 1.00 41.93 177 LYS B N 1
ATOM 3975 C CA . LYS B 1 162 ? -29.379 -10.140 -4.007 1.00 43.38 177 LYS B CA 1
ATOM 3976 C C . LYS B 1 162 ? -30.861 -9.822 -3.858 1.00 43.00 177 LYS B C 1
ATOM 3977 O O . LYS B 1 162 ? -31.370 -8.910 -4.512 1.00 43.88 177 LYS B O 1
ATOM 3983 N N . ASP B 1 163 ? -31.556 -10.557 -3.000 1.00 43.08 178 ASP B N 1
ATOM 3984 C CA . ASP B 1 163 ? -32.979 -10.305 -2.784 1.00 43.90 178 ASP B CA 1
ATOM 3985 C C . ASP B 1 163 ? -33.284 -9.969 -1.320 1.00 42.39 178 ASP B C 1
ATOM 3986 O O . ASP B 1 163 ? -34.442 -9.992 -0.895 1.00 42.44 178 ASP B O 1
ATOM 3991 N N . GLU B 1 164 ? -32.242 -9.644 -0.557 1.00 40.71 179 GLU B N 1
ATOM 3992 C CA . GLU B 1 164 ? -32.405 -9.306 0.854 1.00 38.88 179 GLU B CA 1
ATOM 3993 C C . GLU B 1 164 ? -32.992 -7.927 1.086 1.00 36.65 179 GLU B C 1
ATOM 3994 O O . GLU B 1 164 ? -32.811 -7.006 0.289 1.00 36.77 179 GLU B O 1
ATOM 4000 N N . GLU B 1 165 ? -33.698 -7.806 2.201 1.00 34.43 180 GLU B N 1
ATOM 4001 C CA . GLU B 1 165 ? -34.316 -6.557 2.617 1.00 30.84 180 GLU B CA 1
ATOM 4002 C C . GLU B 1 165 ? -34.070 -6.412 4.110 1.00 28.24 180 GLU B C 1
ATOM 4003 O O . GLU B 1 165 ? -33.848 -7.403 4.803 1.00 26.37 180 GLU B O 1
ATOM 4009 N N . ASN B 1 166 ? -34.102 -5.188 4.613 1.00 26.00 181 ASN B N 1
ATOM 4010 C CA . ASN B 1 166 ? -33.896 -5.001 6.038 1.00 24.03 181 ASN B CA 1
ATOM 4011 C C . ASN B 1 166 ? -35.106 -5.544 6.766 1.00 23.45 181 ASN B C 1
ATOM 4012 O O . ASN B 1 166 ? -36.235 -5.425 6.286 1.00 22.51 181 ASN B O 1
ATOM 4017 N N . LYS B 1 167 ? -34.867 -6.150 7.922 1.00 23.40 182 LYS B N 1
ATOM 4018 C CA . LYS B 1 167 ? -35.954 -6.699 8.709 1.00 24.15 182 LYS B CA 1
ATOM 4019 C C . LYS B 1 167 ? -35.832 -6.301 10.173 1.00 24.02 182 LYS B C 1
ATOM 4020 O O . LYS B 1 167 ? -34.735 -6.293 10.745 1.00 24.04 182 LYS B O 1
ATOM 4026 N N . LEU B 1 168 ? -36.969 -5.939 10.757 1.00 21.89 183 LEU B N 1
ATOM 4027 C CA . LEU B 1 168 ? -37.062 -5.570 12.163 1.00 20.89 183 LEU B CA 1
ATOM 4028 C C . LEU B 1 168 ? -38.442 -6.010 12.600 1.00 20.71 183 LEU B C 1
ATOM 4029 O O . LEU B 1 168 ? -39.284 -6.318 11.755 1.00 21.89 183 LEU B O 1
ATOM 4034 N N . SER B 1 169 ? -38.678 -6.065 13.905 1.00 19.27 184 SER B N 1
ATOM 4035 C CA . SER B 1 169 ? -39.995 -6.458 14.392 1.00 20.53 184 SER B CA 1
ATOM 4036 C C . SER B 1 169 ? -40.765 -5.192 14.729 1.00 19.49 184 SER B C 1
ATOM 4037 O O . SER B 1 169 ? -40.166 -4.132 14.924 1.00 18.99 184 SER B O 1
ATOM 4040 N N . ALA B 1 170 ? -42.090 -5.289 14.779 1.00 18.21 185 ALA B N 1
ATOM 4041 C CA . ALA B 1 170 ? -42.889 -4.124 15.114 1.00 16.71 185 ALA B CA 1
ATOM 4042 C C . ALA B 1 170 ? -42.289 -3.538 16.396 1.00 18.31 185 ALA B C 1
ATOM 4043 O O . ALA B 1 170 ? -42.116 -2.324 16.505 1.00 18.92 185 ALA B O 1
ATOM 4045 N N . TYR B 1 171 ? -41.939 -4.424 17.335 1.00 19.56 186 TYR B N 1
ATOM 4046 C CA . TYR B 1 171 ? -41.326 -4.073 18.629 1.00 18.98 186 TYR B CA 1
ATOM 4047 C C . TYR B 1 171 ? -40.039 -3.257 18.423 1.00 18.82 186 TYR B C 1
ATOM 4048 O O . TYR B 1 171 ? -39.890 -2.159 18.967 1.00 16.66 186 TYR B O 1
ATOM 4057 N N . ASP B 1 172 ? -39.111 -3.803 17.637 1.00 17.38 187 ASP B N 1
ATOM 4058 C CA . ASP B 1 172 ? -37.849 -3.128 17.349 1.00 16.44 187 ASP B CA 1
ATOM 4059 C C . ASP B 1 172 ? -38.091 -1.726 16.808 1.00 15.13 187 ASP B C 1
ATOM 4060 O O . ASP B 1 172 ? -37.567 -0.753 17.342 1.00 15.73 187 ASP B O 1
ATOM 4065 N N . VAL B 1 173 ? -38.873 -1.636 15.734 1.00 13.90 188 VAL B N 1
ATOM 4066 C CA . VAL B 1 173 ? -39.210 -0.356 15.111 1.00 10.50 188 VAL B CA 1
ATOM 4067 C C . VAL B 1 173 ? -39.668 0.641 16.168 1.00 10.52 188 VAL B C 1
ATOM 4068 O O . VAL B 1 173 ? -39.197 1.773 16.195 1.00 10.71 188 VAL B O 1
ATOM 4072 N N . ALA B 1 174 ? -40.582 0.214 17.039 1.00 9.59 189 ALA B N 1
ATOM 4073 C CA . ALA B 1 174 ? -41.086 1.078 18.105 1.00 10.74 189 ALA B CA 1
ATOM 4074 C C . ALA B 1 174 ? -39.928 1.717 18.884 1.00 12.10 189 ALA B C 1
ATOM 4075 O O . ALA B 1 174 ? -39.922 2.926 19.140 1.00 12.14 189 ALA B O 1
ATOM 4077 N N . ILE B 1 175 ? -38.955 0.892 19.262 1.00 10.19 190 ILE B N 1
ATOM 4078 C CA . ILE B 1 175 ? -37.794 1.362 19.998 1.00 10.94 190 ILE B CA 1
ATOM 4079 C C . ILE B 1 175 ? -37.039 2.436 19.223 1.00 14.02 190 ILE B C 1
ATOM 4080 O O . ILE B 1 175 ? -36.760 3.513 19.761 1.00 15.92 190 ILE B O 1
ATOM 4085 N N . VAL B 1 176 ? -36.701 2.138 17.968 1.00 15.27 191 VAL B N 1
ATOM 4086 C CA . VAL B 1 176 ? -35.983 3.085 17.113 1.00 15.52 191 VAL B CA 1
ATOM 4087 C C . VAL B 1 176 ? -36.753 4.401 17.101 1.00 16.00 191 VAL B C 1
ATOM 4088 O O . VAL B 1 176 ? -36.189 5.467 17.348 1.00 17.36 191 VAL B O 1
ATOM 4092 N N . ALA B 1 177 ? -38.050 4.301 16.816 1.00 15.39 192 ALA B N 1
ATOM 4093 C CA . ALA B 1 177 ? -38.952 5.447 16.761 1.00 15.23 192 ALA B CA 1
ATOM 4094 C C . ALA B 1 177 ? -38.914 6.250 18.054 1.00 14.50 192 ALA B C 1
ATOM 4095 O O . ALA B 1 177 ? -38.787 7.475 18.034 1.00 14.73 192 ALA B O 1
ATOM 4097 N N . ARG B 1 178 ? -39.038 5.550 19.175 1.00 14.47 193 ARG B N 1
ATOM 4098 C CA . ARG B 1 178 ? -39.020 6.188 20.477 1.00 15.92 193 ARG B CA 1
ATOM 4099 C C . ARG B 1 178 ? -37.674 6.854 20.734 1.00 17.59 193 ARG B C 1
ATOM 4100 O O . ARG B 1 178 ? -37.619 8.023 21.125 1.00 18.23 193 ARG B O 1
ATOM 4108 N N . ASN B 1 179 ? -36.591 6.117 20.507 1.00 15.41 194 ASN B N 1
ATOM 4109 C CA . ASN B 1 179 ? -35.263 6.668 20.726 1.00 15.37 194 ASN B CA 1
ATOM 4110 C C . ASN B 1 179 ? -35.049 7.900 19.885 1.00 15.75 194 ASN B C 1
ATOM 4111 O O . ASN B 1 179 ? -34.519 8.897 20.366 1.00 17.58 194 ASN B O 1
ATOM 4116 N N . LEU B 1 180 ? -35.452 7.830 18.623 1.00 16.40 195 LEU B N 1
ATOM 4117 C CA . LEU B 1 180 ? -35.279 8.963 17.727 1.00 18.53 195 LEU B CA 1
ATOM 4118 C C . LEU B 1 180 ? -36.033 10.217 18.211 1.00 19.94 195 LEU B C 1
ATOM 4119 O O . LEU B 1 180 ? -35.462 11.312 18.273 1.00 19.14 195 LEU B O 1
ATOM 4124 N N . ILE B 1 181 ? -37.303 10.052 18.569 1.00 20.78 196 ILE B N 1
ATOM 4125 C CA . ILE B 1 181 ? -38.120 11.177 19.008 1.00 22.76 196 ILE B CA 1
ATOM 4126 C C . ILE B 1 181 ? -37.749 11.754 20.371 1.00 22.30 196 ILE B C 1
ATOM 4127 O O . ILE B 1 181 ? -38.012 12.925 20.640 1.00 24.06 196 ILE B O 1
ATOM 4132 N N . LYS B 1 182 ? -37.134 10.957 21.234 1.00 20.27 197 LYS B N 1
ATOM 4133 C CA . LYS B 1 182 ? -36.770 11.481 22.543 1.00 20.94 197 LYS B CA 1
ATOM 4134 C C . LYS B 1 182 ? -35.454 12.239 22.514 1.00 19.60 197 LYS B C 1
ATOM 4135 O O . LYS B 1 182 ? -35.328 13.294 23.136 1.00 19.40 197 LYS B O 1
ATOM 4141 N N . LYS B 1 183 ? -34.477 11.701 21.792 1.00 19.06 198 LYS B N 1
ATOM 4142 C CA . LYS B 1 183 ? -33.164 12.326 21.694 1.00 19.37 198 LYS B CA 1
ATOM 4143 C C . LYS B 1 183 ? -33.172 13.478 20.688 1.00 20.77 198 LYS B C 1
ATOM 4144 O O . LYS B 1 183 ? -32.536 14.518 20.903 1.00 20.06 198 LYS B O 1
ATOM 4150 N N . TYR B 1 184 ? -33.916 13.300 19.601 1.00 19.23 199 TYR B N 1
ATOM 4151 C CA . TYR B 1 184 ? -33.982 14.318 18.567 1.00 18.54 199 TYR B CA 1
ATOM 4152 C C . TYR B 1 184 ? -35.413 14.727 18.215 1.00 19.10 199 TYR B C 1
ATOM 4153 O O . TYR B 1 184 ? -35.935 14.389 17.151 1.00 21.68 199 TYR B O 1
ATOM 4162 N N . PRO B 1 185 ? -36.063 15.479 19.109 1.00 16.83 200 PRO B N 1
ATOM 4163 C CA . PRO B 1 185 ? -37.436 15.926 18.870 1.00 14.61 200 PRO B CA 1
ATOM 4164 C C . PRO B 1 185 ? -37.610 16.751 17.592 1.00 15.09 200 PRO B C 1
ATOM 4165 O O . PRO B 1 185 ? -38.712 16.780 17.038 1.00 16.80 200 PRO B O 1
ATOM 4169 N N . GLN B 1 186 ? -36.540 17.410 17.125 1.00 13.66 201 GLN B N 1
ATOM 4170 C CA . GLN B 1 186 ? -36.620 18.255 15.923 1.00 15.18 201 GLN B CA 1
ATOM 4171 C C . GLN B 1 186 ? -37.075 17.503 14.690 1.00 15.91 201 GLN B C 1
ATOM 4172 O O . GLN B 1 186 ? -37.689 18.083 13.801 1.00 19.49 201 GLN B O 1
ATOM 4178 N N . VAL B 1 187 ? -36.755 16.220 14.620 1.00 14.30 202 VAL B N 1
ATOM 4179 C CA . VAL B 1 187 ? -37.137 15.435 13.464 1.00 14.73 202 VAL B CA 1
ATOM 4180 C C . VAL B 1 187 ? -38.626 15.607 13.141 1.00 16.15 202 VAL B C 1
ATOM 4181 O O . VAL B 1 187 ? -39.023 15.542 11.975 1.00 15.77 202 VAL B O 1
ATOM 4185 N N . LEU B 1 188 ? -39.441 15.850 14.168 1.00 17.08 203 LEU B N 1
ATOM 4186 C CA . LEU B 1 188 ? -40.882 16.029 13.980 1.00 19.33 203 LEU B CA 1
ATOM 4187 C C . LEU B 1 188 ? -41.256 17.280 13.197 1.00 19.48 203 LEU B C 1
ATOM 4188 O O . LEU B 1 188 ? -42.279 17.304 12.529 1.00 21.35 203 LEU B O 1
ATOM 4193 N N . GLU B 1 189 ? -40.435 18.320 13.285 1.00 21.61 204 GLU B N 1
ATOM 4194 C CA . GLU B 1 189 ? -40.698 19.557 12.559 1.00 21.73 204 GLU B CA 1
ATOM 4195 C C . GLU B 1 189 ? -40.576 19.312 11.058 1.00 20.70 204 GLU B C 1
ATOM 4196 O O . GLU B 1 189 ? -41.020 20.117 10.242 1.00 22.27 204 GLU B O 1
ATOM 4202 N N . ILE B 1 190 ? -39.972 18.187 10.702 1.00 19.48 205 ILE B N 1
ATOM 4203 C CA . ILE B 1 190 ? -39.804 17.815 9.309 1.00 16.97 205 ILE B CA 1
ATOM 4204 C C . ILE B 1 190 ? -40.884 16.817 8.880 1.00 16.91 205 ILE B C 1
ATOM 4205 O O . ILE B 1 190 ? -41.604 17.068 7.918 1.00 19.38 205 ILE B O 1
ATOM 4210 N N . THR B 1 191 ? -41.002 15.694 9.585 1.00 15.35 206 THR B N 1
ATOM 4211 C CA . THR B 1 191 ? -42.007 14.695 9.229 1.00 16.17 206 THR B CA 1
ATOM 4212 C C . THR B 1 191 ? -43.403 15.289 9.279 1.00 16.72 206 THR B C 1
ATOM 4213 O O . THR B 1 191 ? -44.326 14.790 8.649 1.00 14.68 206 THR B O 1
ATOM 4217 N N . LYS B 1 192 ? -43.538 16.374 10.027 1.00 19.60 207 LYS B N 1
ATOM 4218 C CA . LYS B 1 192 ? -44.810 17.077 10.199 1.00 22.25 207 LYS B CA 1
ATOM 4219 C C . LYS B 1 192 ? -45.284 17.733 8.891 1.00 22.18 207 LYS B C 1
ATOM 4220 O O . LYS B 1 192 ? -46.468 18.015 8.716 1.00 23.57 207 LYS B O 1
ATOM 4226 N N . LYS B 1 193 ? -44.354 17.962 7.973 1.00 21.15 208 LYS B N 1
ATOM 4227 C CA . LYS B 1 193 ? -44.669 18.624 6.716 1.00 19.99 208 LYS B CA 1
ATOM 4228 C C . LYS B 1 193 ? -45.386 17.807 5.658 1.00 20.02 208 LYS B C 1
ATOM 4229 O O . LYS B 1 193 ? -44.968 16.702 5.321 1.00 19.29 208 LYS B O 1
ATOM 4235 N N . PRO B 1 194 ? -46.487 18.354 5.117 1.00 20.77 209 PRO B N 1
ATOM 4236 C CA . PRO B 1 194 ? -47.294 17.713 4.076 1.00 20.90 209 PRO B CA 1
ATOM 4237 C C . PRO B 1 194 ? -46.529 17.840 2.756 1.00 22.50 209 PRO B C 1
ATOM 4238 O O . PRO B 1 194 ? -46.569 16.959 1.893 1.00 23.99 209 PRO B O 1
ATOM 4242 N N . SER B 1 195 ? -45.829 18.958 2.613 1.00 22.18 210 SER B N 1
ATOM 4243 C CA . SER B 1 195 ? -45.031 19.227 1.427 1.00 23.42 210 SER B CA 1
ATOM 4244 C C . SER B 1 195 ? -43.838 20.075 1.839 1.00 23.24 210 SER B C 1
ATOM 4245 O O . SER B 1 195 ? -43.839 20.681 2.908 1.00 22.32 210 SER B O 1
ATOM 4248 N N . SER B 1 196 ? -42.814 20.110 0.997 1.00 24.00 211 SER B N 1
ATOM 4249 C CA . SER B 1 196 ? -41.628 20.888 1.305 1.00 24.93 211 SER B CA 1
ATOM 4250 C C . SER B 1 196 ? -40.831 21.098 0.032 1.00 28.34 211 SER B C 1
ATOM 4251 O O . SER B 1 196 ? -41.315 20.803 -1.066 1.00 28.35 211 SER B O 1
ATOM 4254 N N . THR B 1 197 ? -39.604 21.593 0.178 1.00 31.60 212 THR B N 1
ATOM 4255 C CA . THR B 1 197 ? -38.749 21.862 -0.976 1.00 33.50 212 THR B CA 1
ATOM 4256 C C . THR B 1 197 ? -37.397 21.158 -0.978 1.00 34.55 212 THR B C 1
ATOM 4257 O O . THR B 1 197 ? -36.720 21.064 0.051 1.00 36.02 212 THR B O 1
ATOM 4261 N N . PHE B 1 198 ? -37.017 20.661 -2.151 1.00 34.48 213 PHE B N 1
ATOM 4262 C CA . PHE B 1 198 ? -35.772 20.028 -2.527 1.00 34.63 213 PHE B CA 1
ATOM 4263 C C . PHE B 1 198 ? -35.189 20.676 -3.778 1.00 35.43 213 PHE B C 1
ATOM 4264 O O . PHE B 1 198 ? -35.538 20.338 -4.907 1.00 33.89 213 PHE B O 1
ATOM 4272 N N . ALA B 1 199 ? -34.311 21.662 -3.522 1.00 20.00 214 ALA B N 1
ATOM 4273 C CA . ALA B 1 199 ? -33.578 22.338 -4.585 1.00 20.00 214 ALA B CA 1
ATOM 4274 C C . ALA B 1 199 ? -34.444 23.214 -5.509 1.00 20.00 214 ALA B C 1
ATOM 4275 O O . ALA B 1 199 ? -34.307 23.218 -6.720 1.00 20.00 214 ALA B O 1
ATOM 4277 N N . GLY B 1 200 ? -35.355 23.966 -4.865 1.00 43.10 215 GLY B N 1
ATOM 4278 C CA . GLY B 1 200 ? -36.360 24.679 -5.628 1.00 45.89 215 GLY B CA 1
ATOM 4279 C C . GLY B 1 200 ? -37.320 23.711 -6.312 1.00 47.12 215 GLY B C 1
ATOM 4280 O O . GLY B 1 200 ? -38.337 24.108 -6.861 1.00 48.08 215 GLY B O 1
ATOM 4289 N N . THR B 1 202 ? -40.723 21.247 -5.508 1.00 42.21 217 THR B N 1
ATOM 4290 C CA . THR B 1 202 ? -41.545 20.908 -4.355 1.00 39.02 217 THR B CA 1
ATOM 4291 C C . THR B 1 202 ? -41.696 19.402 -4.201 1.00 36.72 217 THR B C 1
ATOM 4292 O O . THR B 1 202 ? -41.865 18.675 -5.183 1.00 34.83 217 THR B O 1
ATOM 4296 N N . ILE B 1 203 ? -41.636 18.944 -2.956 1.00 34.57 218 ILE B N 1
ATOM 4297 C CA . ILE B 1 203 ? -41.780 17.528 -2.655 1.00 31.84 218 ILE B CA 1
ATOM 4298 C C . ILE B 1 203 ? -42.969 17.304 -1.714 1.00 30.79 218 ILE B C 1
ATOM 4299 O O . ILE B 1 203 ? -43.215 18.096 -0.801 1.00 28.68 218 ILE B O 1
ATOM 4304 N N . THR B 1 204 ? -43.705 16.223 -1.966 1.00 29.51 219 THR B N 1
ATOM 4305 C CA . THR B 1 204 ? -44.896 15.863 -1.198 1.00 26.79 219 THR B CA 1
ATOM 4306 C C . THR B 1 204 ? -44.602 14.753 -0.203 1.00 25.27 219 THR B C 1
ATOM 4307 O O . THR B 1 204 ? -43.781 13.879 -0.463 1.00 26.79 219 THR B O 1
ATOM 4311 N N . SER B 1 205 ? -45.283 14.778 0.934 1.00 23.27 220 SER B N 1
ATOM 4312 C CA . SER B 1 205 ? -45.070 13.751 1.937 1.00 22.07 220 SER B CA 1
ATOM 4313 C C . SER B 1 205 ? -45.773 12.468 1.535 1.00 20.59 220 SER B C 1
ATOM 4314 O O . SER B 1 205 ? -46.668 12.477 0.693 1.00 18.88 220 SER B O 1
ATOM 4317 N N . THR B 1 206 ? -45.352 11.365 2.141 1.00 20.77 221 THR B N 1
ATOM 4318 C CA . THR B 1 206 ? -45.935 10.059 1.870 1.00 20.85 221 THR B CA 1
ATOM 4319 C C . THR B 1 206 ? -46.871 9.716 3.024 1.00 22.01 221 THR B C 1
ATOM 4320 O O . THR B 1 206 ? -47.534 8.677 3.016 1.00 23.95 221 THR B O 1
ATOM 4324 N N . ASN B 1 207 ? -46.911 10.608 4.013 1.00 19.83 222 ASN B N 1
ATOM 4325 C CA . ASN B 1 207 ? -47.752 10.452 5.195 1.00 18.31 222 ASN B CA 1
ATOM 4326 C C . ASN B 1 207 ? -49.115 11.089 4.913 1.00 18.56 222 ASN B C 1
ATOM 4327 O O . ASN B 1 207 ? -49.274 12.315 4.977 1.00 17.06 222 ASN B O 1
ATOM 4332 N N . TYR B 1 208 ? -50.100 10.254 4.607 1.00 20.75 223 TYR B N 1
ATOM 4333 C CA . TYR B 1 208 ? -51.438 10.738 4.288 1.00 23.56 223 TYR B CA 1
ATOM 4334 C C . TYR B 1 208 ? -52.284 11.084 5.497 1.00 24.67 223 TYR B C 1
ATOM 4335 O O . TYR B 1 208 ? -53.502 11.217 5.388 1.00 24.98 223 TYR B O 1
ATOM 4352 N N . LEU B 1 210 ? -51.229 13.699 7.621 1.00 24.45 225 LEU B N 1
ATOM 4353 C CA . LEU B 1 210 ? -50.860 15.055 8.007 1.00 27.02 225 LEU B CA 1
ATOM 4354 C C . LEU B 1 210 ? -51.928 16.042 7.537 1.00 30.16 225 LEU B C 1
ATOM 4355 O O . LEU B 1 210 ? -52.837 15.675 6.785 1.00 29.65 225 LEU B O 1
ATOM 4360 N N . GLU B 1 211 ? -51.823 17.291 7.983 1.00 32.61 226 GLU B N 1
ATOM 4361 C CA . GLU B 1 211 ? -52.792 18.309 7.601 1.00 34.68 226 GLU B CA 1
ATOM 4362 C C . GLU B 1 211 ? -52.948 18.422 6.096 1.00 34.97 226 GLU B C 1
ATOM 4363 O O . GLU B 1 211 ? -51.968 18.355 5.353 1.00 35.31 226 GLU B O 1
ATOM 4369 N N . GLY B 1 212 ? -54.197 18.583 5.659 1.00 36.05 227 GLY B N 1
ATOM 4370 C CA . GLY B 1 212 ? -54.505 18.721 4.243 1.00 32.39 227 GLY B CA 1
ATOM 4371 C C . GLY B 1 212 ? -54.335 17.474 3.394 1.00 29.92 227 GLY B C 1
ATOM 4372 O O . GLY B 1 212 ? -54.416 17.537 2.175 1.00 30.88 227 GLY B O 1
ATOM 4381 N N . PRO B 1 214 ? -55.192 13.235 2.319 1.00 23.26 229 PRO B N 1
ATOM 4382 C CA . PRO B 1 214 ? -56.288 12.277 2.144 1.00 23.86 229 PRO B CA 1
ATOM 4383 C C . PRO B 1 214 ? -56.880 11.665 3.409 1.00 24.46 229 PRO B C 1
ATOM 4384 O O . PRO B 1 214 ? -58.096 11.727 3.621 1.00 26.18 229 PRO B O 1
ATOM 4388 N N . ALA B 1 215 ? -56.026 11.069 4.239 1.00 23.13 230 ALA B N 1
ATOM 4389 C CA . ALA B 1 215 ? -56.472 10.422 5.473 1.00 19.45 230 ALA B CA 1
ATOM 4390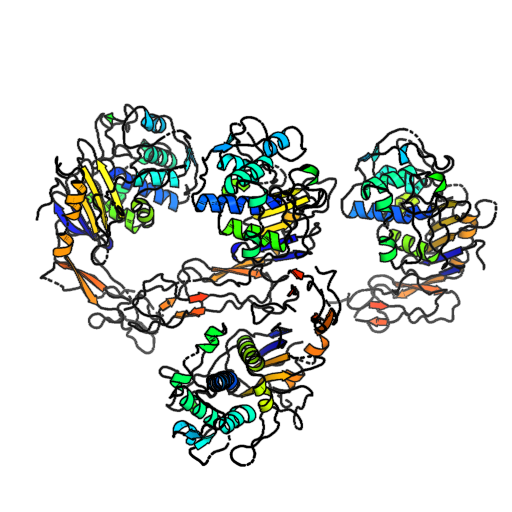 C C . ALA B 1 215 ? -56.130 11.198 6.752 1.00 18.42 230 ALA B C 1
ATOM 4391 O O . ALA B 1 215 ? -55.866 10.601 7.794 1.00 17.89 230 ALA B O 1
ATOM 4393 N N . TYR B 1 216 ? -56.144 12.525 6.666 1.00 17.47 231 TYR B N 1
ATOM 4394 C CA . TYR B 1 216 ? -55.840 13.392 7.801 1.00 16.53 231 TYR B CA 1
ATOM 4395 C C . TYR B 1 216 ? -56.432 12.932 9.136 1.00 16.57 231 TYR B C 1
ATOM 4396 O O . TYR B 1 216 ? -57.570 12.466 9.202 1.00 13.91 231 TYR B O 1
ATOM 4405 N N . ARG B 1 217 ? -55.647 13.103 10.198 1.00 17.19 232 ARG B N 1
ATOM 4406 C CA . ARG B 1 217 ? -56.052 12.744 11.552 1.00 16.68 232 ARG B CA 1
ATOM 4407 C C . ARG B 1 217 ? -55.436 13.745 12.520 1.00 16.63 232 ARG B C 1
ATOM 4408 O O . ARG B 1 217 ? -54.249 13.671 12.822 1.00 15.99 232 ARG B O 1
ATOM 4416 N N . GLY B 1 218 ? -56.244 14.685 12.996 1.00 17.55 233 GLY B N 1
ATOM 4417 C CA . GLY B 1 218 ? -55.745 15.675 13.927 1.00 18.07 233 GLY B CA 1
ATOM 4418 C C . GLY B 1 218 ? -54.812 15.066 14.954 1.00 19.78 233 GLY B C 1
ATOM 4419 O O . GLY B 1 218 ? -55.092 13.992 15.486 1.00 18.84 233 GLY B O 1
ATOM 4420 N N . GLY B 1 219 ? -53.696 15.747 15.215 1.00 21.30 234 GLY B N 1
ATOM 4421 C CA . GLY B 1 219 ? -52.726 15.275 16.189 1.00 20.17 234 GLY B CA 1
ATOM 4422 C C . GLY B 1 219 ? -51.544 14.522 15.600 1.00 21.85 234 GLY B C 1
ATOM 4423 O O . GLY B 1 219 ? -50.558 14.267 16.289 1.00 24.34 234 GLY B O 1
ATOM 4424 N N . PHE B 1 220 ? -51.620 14.180 14.320 1.00 22.93 235 PHE B N 1
ATOM 4425 C CA . PHE B 1 220 ? -50.512 13.413 13.730 1.00 24.26 235 PHE B CA 1
ATOM 4426 C C . PHE B 1 220 ? -49.419 14.358 13.227 1.00 24.46 235 PHE B C 1
ATOM 4427 O O . PHE B 1 220 ? -49.660 15.465 12.769 1.00 28.18 235 PHE B O 1
ATOM 4435 N N . ASP B 1 221 ? -48.155 13.946 13.389 1.00 23.53 236 ASP B N 1
ATOM 4436 C CA . ASP B 1 221 ? -47.054 14.675 12.764 1.00 27.01 236 ASP B CA 1
ATOM 4437 C C . ASP B 1 221 ? -45.854 13.761 12.612 1.00 26.86 236 ASP B C 1
ATOM 4438 O O . ASP B 1 221 ? -44.717 14.164 12.612 1.00 23.77 236 ASP B O 1
ATOM 4443 N N . GLY B 1 222 ? -46.151 12.457 12.512 1.00 20.00 237 GLY B N 1
ATOM 4444 C CA . GLY B 1 222 ? -45.084 11.529 12.912 1.00 20.00 237 GLY B CA 1
ATOM 4445 C C . GLY B 1 222 ? -44.775 10.392 11.926 1.00 20.00 237 GLY B C 1
ATOM 4446 O O . GLY B 1 222 ? -45.642 9.792 11.344 1.00 20.00 237 GLY B O 1
ATOM 4447 N N . LEU B 1 223 ? -43.459 10.278 11.620 1.00 20.00 238 LEU B N 1
ATOM 4448 C CA . LEU B 1 223 ? -42.473 9.241 11.440 1.00 20.00 238 LEU B CA 1
ATOM 4449 C C . LEU B 1 223 ? -42.478 8.844 9.947 1.00 20.00 238 LEU B C 1
ATOM 4450 O O . LEU B 1 223 ? -42.138 9.644 9.093 1.00 20.00 238 LEU B O 1
ATOM 4455 N N . LYS B 1 224 ? -42.858 7.590 9.590 1.00 19.31 239 LYS B N 1
ATOM 4456 C CA . LYS B 1 224 ? -42.754 7.327 8.155 1.00 18.20 239 LYS B CA 1
ATOM 4457 C C . LYS B 1 224 ? -43.261 5.975 7.603 1.00 17.31 239 LYS B C 1
ATOM 4458 O O . LYS B 1 224 ? -43.252 4.945 8.260 1.00 17.37 239 LYS B O 1
ATOM 4464 N N . THR B 1 225 ? -43.753 6.040 6.328 1.00 16.15 240 THR B N 1
ATOM 4465 C CA . THR B 1 225 ? -44.156 4.847 5.603 1.00 17.08 240 THR B CA 1
ATOM 4466 C C . THR B 1 225 ? -42.959 4.130 5.034 1.00 17.71 240 THR B C 1
ATOM 4467 O O . THR B 1 225 ? -41.827 4.383 5.332 1.00 19.50 240 THR B O 1
ATOM 4471 N N . GLY B 1 226 ? -43.403 2.982 4.542 1.00 17.64 241 GLY B N 1
ATOM 4472 C CA . GLY B 1 226 ? -42.499 2.048 3.900 1.00 18.74 241 GLY B CA 1
ATOM 4473 C C . GLY B 1 226 ? -43.308 1.048 3.100 1.00 20.82 241 GLY B C 1
ATOM 4474 O O . GLY B 1 226 ? -44.307 0.516 3.591 1.00 18.60 241 GLY B O 1
ATOM 4475 N N . THR B 1 227 ? -42.889 0.787 1.867 1.00 20.20 242 THR B N 1
ATOM 4476 C CA . THR B 1 227 ? -43.620 -0.150 1.036 1.00 19.08 242 THR B CA 1
ATOM 4477 C C . THR B 1 227 ? -42.701 -1.041 0.221 1.00 22.27 242 THR B C 1
ATOM 4478 O O . THR B 1 227 ? -41.709 -0.587 -0.343 1.00 22.48 242 THR B O 1
ATOM 4482 N N . THR B 1 228 ? -43.051 -2.320 0.174 1.00 27.38 243 THR B N 1
ATOM 4483 C CA . THR B 1 228 ? -42.291 -3.332 -0.552 1.00 31.46 243 THR B CA 1
ATOM 4484 C C . THR B 1 228 ? -43.167 -4.569 -0.657 1.00 32.39 243 THR B C 1
ATOM 4485 O O . THR B 1 228 ? -43.950 -4.853 0.243 1.00 33.77 243 THR B O 1
ATOM 4489 N N . ASP B 1 229 ? -43.039 -5.309 -1.747 1.00 34.09 244 ASP B N 1
ATOM 4490 C CA . ASP B 1 229 ? -43.853 -6.502 -1.916 1.00 37.66 244 ASP B CA 1
ATOM 4491 C C . ASP B 1 229 ? -43.861 -7.379 -0.662 1.00 38.01 244 ASP B C 1
ATOM 4492 O O . ASP B 1 229 ? -44.903 -7.918 -0.287 1.00 37.91 244 ASP B O 1
ATOM 4497 N N . LYS B 1 230 ? -42.711 -7.505 -0.002 1.00 38.60 245 LYS B N 1
ATOM 4498 C CA . LYS B 1 230 ? -42.627 -8.330 1.201 1.00 38.75 245 LYS B CA 1
ATOM 4499 C C . LYS B 1 230 ? -43.010 -7.617 2.496 1.00 38.07 245 LYS B C 1
ATOM 4500 O O . LYS B 1 230 ? -43.513 -8.245 3.430 1.00 41.45 245 LYS B O 1
ATOM 4506 N N . ALA B 1 231 ? -42.792 -6.309 2.556 1.00 36.38 246 ALA B N 1
ATOM 4507 C CA . ALA B 1 231 ? -43.166 -5.547 3.740 1.00 34.63 246 ALA B CA 1
ATOM 4508 C C . ALA B 1 231 ? -44.352 -4.690 3.356 1.00 35.69 246 ALA B C 1
ATOM 4509 O O . ALA B 1 231 ? -44.294 -3.477 3.503 1.00 41.01 246 ALA B O 1
ATOM 4511 N N . GLY B 1 232 ? -45.407 -5.326 2.846 1.00 33.87 247 GLY B N 1
ATOM 4512 C CA . GLY B 1 232 ? -46.618 -4.637 2.412 1.00 29.08 247 GLY B CA 1
ATOM 4513 C C . GLY B 1 232 ? -46.735 -3.133 2.614 1.00 27.73 247 GLY B C 1
ATOM 4514 O O . GLY B 1 232 ? -45.774 -2.388 2.446 1.00 26.74 247 GLY B O 1
ATOM 4515 N N . GLU B 1 233 ? -47.937 -2.673 2.942 1.00 26.98 248 GLU B N 1
ATOM 4516 C CA . GLU B 1 233 ? -48.156 -1.251 3.178 1.00 26.73 248 GLU B CA 1
ATOM 4517 C C . GLU B 1 233 ? -47.986 -1.006 4.681 1.00 25.27 248 GLU B C 1
ATOM 4518 O O . GLU B 1 233 ? -48.926 -1.166 5.462 1.00 27.02 248 GLU B O 1
ATOM 4524 N N . SER B 1 234 ? -46.762 -0.638 5.066 1.00 20.14 249 SER B N 1
ATOM 4525 C CA . SER B 1 234 ? -46.387 -0.387 6.454 1.00 17.60 249 SER B CA 1
ATOM 4526 C C . SER B 1 234 ? -46.320 1.090 6.793 1.00 16.73 249 SER B C 1
ATOM 4527 O O . SER B 1 234 ? -46.123 1.924 5.913 1.00 16.53 249 SER B O 1
ATOM 4530 N N . PHE B 1 235 ? -46.444 1.407 8.080 1.00 14.26 250 PHE B N 1
ATOM 4531 C CA . PHE B 1 235 ? -46.393 2.793 8.520 1.00 14.15 250 PHE B CA 1
ATOM 4532 C C . PHE B 1 235 ? -46.070 2.951 10.004 1.00 14.50 250 PHE B C 1
ATOM 4533 O O . PHE B 1 235 ? -46.623 2.252 10.854 1.00 15.07 250 PHE B O 1
ATOM 4541 N N . VAL B 1 236 ? -45.155 3.866 10.306 1.00 13.77 251 VAL B N 1
ATOM 4542 C CA . VAL B 1 236 ? -44.796 4.159 11.690 1.00 14.16 251 VAL B CA 1
ATOM 4543 C C . VAL B 1 236 ? -45.388 5.542 11.909 1.00 14.11 251 VAL B C 1
ATOM 4544 O O . VAL B 1 236 ? -45.021 6.483 11.214 1.00 14.54 251 VAL B O 1
ATOM 4548 N N . GLY B 1 237 ? -46.311 5.660 12.858 1.00 13.81 252 GLY B N 1
ATOM 4549 C CA . GLY B 1 237 ? -46.932 6.944 13.110 1.00 12.15 252 GLY B CA 1
ATOM 4550 C C . GLY B 1 237 ? -46.767 7.474 14.518 1.00 13.68 252 GLY B C 1
ATOM 4551 O O . GLY B 1 237 ? -46.455 6.725 15.442 1.00 13.85 252 GLY B O 1
ATOM 4552 N N . THR B 1 238 ? -46.962 8.780 14.671 1.00 12.30 253 THR B N 1
ATOM 4553 C CA . THR B 1 238 ? -46.871 9.420 15.967 1.00 13.43 253 THR B CA 1
ATOM 4554 C C . THR B 1 238 ? -47.827 10.608 16.028 1.00 17.40 253 THR B C 1
ATOM 4555 O O . THR B 1 238 ? -47.821 11.485 15.167 1.00 20.12 253 THR B O 1
ATOM 4559 N N . THR B 1 239 ? -48.649 10.625 17.067 1.00 20.06 254 THR B N 1
ATOM 4560 C CA . THR B 1 239 ? -49.634 11.669 17.266 1.00 17.70 254 THR B CA 1
ATOM 4561 C C . THR B 1 239 ? -49.782 11.953 18.756 1.00 19.12 254 THR B C 1
ATOM 4562 O O . THR B 1 239 ? -49.150 11.303 19.596 1.00 18.45 254 THR B O 1
ATOM 4566 N N . VAL B 1 240 ? -50.620 12.938 19.056 1.00 17.68 255 VAL B N 1
ATOM 4567 C CA . VAL B 1 240 ? -50.936 13.348 20.403 1.00 20.44 255 VAL B CA 1
ATOM 4568 C C . VAL B 1 240 ? -52.436 13.499 20.395 1.00 23.87 255 VAL B C 1
ATOM 4569 O O . VAL B 1 240 ? -53.001 14.253 19.575 1.00 25.67 255 VAL B O 1
ATOM 4573 N N . GLU B 1 241 ? -53.094 12.754 21.270 1.00 25.51 256 GLU B N 1
ATOM 4574 C CA . GLU B 1 241 ? -54.521 12.691 21.290 1.00 26.35 256 GLU B CA 1
ATOM 4575 C C . GLU B 1 241 ? -55.016 12.366 22.669 1.00 26.61 256 GLU B C 1
ATOM 4576 O O . GLU B 1 241 ? -54.654 11.364 23.300 1.00 27.92 256 GLU B O 1
ATOM 4582 N N . LYS B 1 242 ? -55.930 13.213 23.114 1.00 20.00 257 LYS B N 1
ATOM 4583 C CA . LYS B 1 242 ? -56.241 13.288 24.533 1.00 20.00 257 LYS B CA 1
ATOM 4584 C C . LYS B 1 242 ? -55.018 13.589 25.426 1.00 20.00 257 LYS B C 1
ATOM 4585 O O . LYS B 1 242 ? -54.975 13.202 26.590 1.00 20.00 257 LYS B O 1
ATOM 4591 N N . GLY B 1 243 ? -53.976 14.252 24.823 1.00 21.99 258 GLY B N 1
ATOM 4592 C CA . GLY B 1 243 ? -52.833 14.747 25.599 1.00 20.36 258 GLY B CA 1
ATOM 4593 C C . GLY B 1 243 ? -51.711 13.706 25.852 1.00 20.10 258 GLY B C 1
ATOM 4594 O O . GLY B 1 243 ? -50.558 14.046 25.965 1.00 22.37 258 GLY B O 1
ATOM 4603 N N . ARG B 1 245 ? -48.908 11.274 23.818 1.00 19.46 260 ARG B N 1
ATOM 4604 C CA . ARG B 1 245 ? -48.139 11.040 22.595 1.00 18.08 260 ARG B CA 1
ATOM 4605 C C . ARG B 1 245 ? -47.962 9.539 22.414 1.00 17.81 260 ARG B C 1
ATOM 4606 O O . ARG B 1 245 ? -47.371 8.861 23.255 1.00 18.41 260 ARG B O 1
ATOM 4614 N N . VAL B 1 246 ? -48.476 9.023 21.309 1.00 16.98 261 VAL B N 1
ATOM 4615 C CA . VAL B 1 246 ? -48.404 7.601 21.039 1.00 17.36 261 VAL B CA 1
ATOM 4616 C C . VAL B 1 246 ? -47.558 7.331 19.807 1.00 19.39 261 VAL B C 1
ATOM 4617 O O . VAL B 1 246 ? -47.503 8.152 18.881 1.00 18.81 261 VAL B O 1
ATOM 4621 N N . ILE B 1 247 ? -46.878 6.188 19.819 1.00 18.85 262 ILE B N 1
ATOM 4622 C CA . ILE B 1 247 ? -46.071 5.773 18.685 1.00 18.08 262 ILE B CA 1
ATOM 4623 C C . ILE B 1 247 ? -46.757 4.527 18.148 1.00 19.30 262 ILE B C 1
ATOM 4624 O O . ILE B 1 247 ? -46.929 3.521 18.845 1.00 18.52 262 ILE B O 1
ATOM 4629 N N . THR B 1 248 ? -47.161 4.631 16.891 1.00 20.58 263 THR B N 1
ATOM 4630 C CA . THR B 1 248 ? -47.881 3.590 16.187 1.00 15.33 263 THR B CA 1
ATOM 4631 C C . THR B 1 248 ? -47.009 2.862 15.190 1.00 15.07 263 THR B C 1
ATOM 4632 O O . THR B 1 248 ? -46.216 3.481 14.485 1.00 17.20 263 THR B O 1
ATOM 4636 N N . VAL B 1 249 ? -47.148 1.543 15.137 1.00 15.32 264 VAL B N 1
ATOM 4637 C CA . VAL B 1 249 ? -46.381 0.756 14.180 1.00 18.30 264 VAL B CA 1
ATOM 4638 C C . VAL B 1 249 ? -47.263 -0.289 13.521 1.00 19.90 264 VAL B C 1
ATOM 4639 O O . VAL B 1 249 ? -47.623 -1.291 14.137 1.00 21.55 264 VAL B O 1
ATOM 4643 N N . VAL B 1 250 ? -47.589 -0.068 12.267 1.00 21.02 265 VAL B N 1
ATOM 4644 C CA . VAL B 1 250 ? -48.402 -0.940 11.431 1.00 21.52 265 VAL B CA 1
ATOM 4645 C C . VAL B 1 250 ? -47.532 -1.494 10.306 1.00 21.52 265 VAL B C 1
ATOM 4646 O O . VAL B 1 250 ? -47.260 -0.810 9.306 1.00 18.50 265 VAL B O 1
ATOM 4650 N N . LEU B 1 251 ? -47.099 -2.757 10.495 1.00 23.62 266 LEU B N 1
ATOM 4651 C CA . LEU B 1 251 ? -46.369 -3.446 9.449 1.00 26.43 266 LEU B CA 1
ATOM 4652 C C . LEU B 1 251 ? -47.401 -4.092 8.548 1.00 30.76 266 LEU B C 1
ATOM 4653 O O . LEU B 1 251 ? -48.520 -4.389 8.965 1.00 37.84 266 LEU B O 1
ATOM 4658 N N . ASN B 1 252 ? -47.024 -4.292 7.270 1.00 30.06 267 ASN B N 1
ATOM 4659 C CA . ASN B 1 252 ? -47.871 -4.667 6.109 1.00 30.96 267 ASN B CA 1
ATOM 4660 C C . ASN B 1 252 ? -49.379 -4.990 6.324 1.00 31.05 267 ASN B C 1
ATOM 4661 O O . ASN B 1 252 ? -49.785 -6.083 6.692 1.00 34.52 267 ASN B O 1
ATOM 4666 N N . ALA B 1 253 ? -50.137 -3.898 6.045 1.00 29.50 268 ALA B N 1
ATOM 4667 C CA . ALA B 1 253 ? -51.603 -3.779 6.098 1.00 29.98 268 ALA B CA 1
ATOM 4668 C C . ALA B 1 253 ? -52.293 -4.400 4.911 1.00 32.08 268 ALA B C 1
ATOM 4669 O O . ALA B 1 253 ? -52.137 -3.982 3.775 1.00 32.54 268 ALA B O 1
ATOM 4671 N N . ASP B 1 254 ? -53.057 -5.413 5.226 1.00 20.00 269 ASP B N 1
ATOM 4672 C CA . ASP B 1 254 ? -53.745 -6.168 4.191 1.00 20.00 269 ASP B CA 1
ATOM 4673 C C . ASP B 1 254 ? -54.872 -5.401 3.495 1.00 20.00 269 ASP B C 1
ATOM 4674 O O . ASP B 1 254 ? -55.661 -4.698 4.104 1.00 20.00 269 ASP B O 1
ATOM 4679 N N . HIS B 1 255 ? -54.846 -5.589 2.166 1.00 48.93 270 HIS B N 1
ATOM 4680 C CA . HIS B 1 255 ? -55.788 -5.011 1.234 1.00 52.11 270 HIS B CA 1
ATOM 4681 C C . HIS B 1 255 ? -56.957 -5.928 0.970 1.00 55.34 270 HIS B C 1
ATOM 4682 O O . HIS B 1 255 ? -56.877 -6.908 0.220 1.00 54.92 270 HIS B O 1
ATOM 4689 N N . PRO B 1 260 ? -59.181 2.498 1.188 1.00 56.06 275 PRO B N 1
ATOM 4690 C CA . PRO B 1 260 ? -58.312 3.361 0.353 1.00 53.46 275 PRO B CA 1
ATOM 4691 C C . PRO B 1 260 ? -56.891 3.356 0.820 1.00 50.53 275 PRO B C 1
ATOM 4692 O O . PRO B 1 260 ? -55.981 2.756 0.237 1.00 51.82 275 PRO B O 1
ATOM 4696 N N . TYR B 1 261 ? -56.773 4.088 1.921 1.00 45.14 276 TYR B N 1
ATOM 4697 C CA . TYR B 1 261 ? -55.562 4.393 2.616 1.00 40.08 276 TYR B CA 1
ATOM 4698 C C . TYR B 1 261 ? -55.263 3.401 3.730 1.00 36.99 276 TYR B C 1
ATOM 4699 O O . TYR B 1 261 ? -54.973 3.759 4.871 1.00 36.94 276 TYR B O 1
ATOM 4708 N N . ALA B 1 262 ? -55.365 2.140 3.323 1.00 33.77 277 ALA B N 1
ATOM 4709 C CA . ALA B 1 262 ? -55.165 0.920 4.142 1.00 31.48 277 ALA B CA 1
ATOM 4710 C C . ALA B 1 262 ? -54.326 1.054 5.411 1.00 30.78 277 ALA B C 1
ATOM 4711 O O . ALA B 1 262 ? -54.825 0.832 6.515 1.00 32.90 277 ALA B O 1
ATOM 4713 N N . ARG B 1 263 ? -53.054 1.413 5.267 1.00 28.80 278 ARG B N 1
ATOM 4714 C CA . ARG B 1 263 ? -52.161 1.519 6.414 1.00 25.19 278 ARG B CA 1
ATOM 4715 C C . ARG B 1 263 ? -52.515 2.681 7.342 1.00 22.74 278 ARG B C 1
ATOM 4716 O O . ARG B 1 263 ? -52.293 2.604 8.553 1.00 20.44 278 ARG B O 1
ATOM 4724 N N . PHE B 1 264 ? -53.090 3.739 6.772 1.00 19.97 279 PHE B N 1
ATOM 4725 C CA . PHE B 1 264 ? -53.495 4.910 7.543 1.00 17.19 279 PHE B CA 1
ATOM 4726 C C . PHE B 1 264 ? -54.841 4.609 8.193 1.00 17.87 279 PHE B C 1
ATOM 4727 O O . PHE B 1 264 ? -55.103 4.989 9.337 1.00 19.11 279 PHE B O 1
ATOM 4735 N N . THR B 1 265 ? -55.677 3.889 7.458 1.00 17.63 280 THR B N 1
ATOM 4736 C CA . THR B 1 265 ? -56.991 3.494 7.941 1.00 19.43 280 THR B CA 1
ATOM 4737 C C . THR B 1 265 ? -56.835 2.529 9.114 1.00 20.01 280 THR B C 1
ATOM 4738 O O . THR B 1 265 ? -57.558 2.626 10.107 1.00 21.98 280 THR B O 1
ATOM 4742 N N . ALA B 1 266 ? -55.897 1.594 8.990 1.00 16.84 281 ALA B N 1
ATOM 4743 C CA . ALA B 1 266 ? -55.644 0.622 10.043 1.00 15.32 281 ALA B CA 1
ATOM 4744 C C . ALA B 1 266 ? -55.099 1.357 11.265 1.00 17.55 281 ALA B C 1
ATOM 4745 O O . ALA B 1 266 ? -55.474 1.080 12.408 1.00 16.55 281 ALA B O 1
ATOM 4747 N N . THR B 1 267 ? -54.206 2.303 11.010 1.00 17.12 282 THR B N 1
ATOM 4748 C CA . THR B 1 267 ? -53.613 3.086 12.070 1.00 16.19 282 THR B CA 1
ATOM 4749 C C . THR B 1 267 ? -54.708 3.887 12.768 1.00 18.48 282 THR B C 1
ATOM 4750 O O . THR B 1 267 ? -54.793 3.909 13.997 1.00 17.51 282 THR B O 1
ATOM 4754 N N . SER B 1 268 ? -55.552 4.542 11.979 1.00 20.75 283 SER B N 1
ATOM 4755 C CA . SER B 1 268 ? -56.636 5.340 12.538 1.00 22.36 283 SER B CA 1
ATOM 4756 C C . SER B 1 268 ? -57.493 4.418 13.410 1.00 22.82 283 SER B C 1
ATOM 4757 O O . SER B 1 268 ? -57.861 4.758 14.538 1.00 22.52 283 SER B O 1
ATOM 4760 N N . SER B 1 269 ? -57.800 3.246 12.868 1.00 20.61 284 SER B N 1
ATOM 4761 C CA . SER B 1 269 ? -58.578 2.248 13.575 1.00 18.90 284 SER B CA 1
ATOM 4762 C C . SER B 1 269 ? -57.908 1.989 14.930 1.00 18.72 284 SER B C 1
ATOM 4763 O O . SER B 1 269 ? -58.542 2.103 15.979 1.00 17.49 284 SER B O 1
ATOM 4766 N N . LEU B 1 270 ? -56.619 1.657 14.899 1.00 18.08 285 LEU B N 1
ATOM 4767 C CA . LEU B 1 270 ? -55.850 1.395 16.117 1.00 16.21 285 LEU B CA 1
ATOM 4768 C C . LEU B 1 270 ? -56.001 2.510 17.147 1.00 16.31 285 LEU B C 1
ATOM 4769 O O . LEU B 1 270 ? -56.296 2.251 18.312 1.00 18.10 285 LEU B O 1
ATOM 4782 N N . ASP B 1 272 ? -58.383 4.724 17.436 1.00 16.65 287 ASP B N 1
ATOM 4783 C CA . ASP B 1 272 ? -59.742 4.776 17.978 1.00 14.49 287 ASP B CA 1
ATOM 4784 C C . ASP B 1 272 ? -59.759 3.894 19.230 1.00 16.37 287 ASP B C 1
ATOM 4785 O O . ASP B 1 272 ? -60.151 4.333 20.311 1.00 17.60 287 ASP B O 1
ATOM 4790 N N . TYR B 1 273 ? -59.323 2.646 19.064 1.00 16.99 288 TYR B N 1
ATOM 4791 C CA . TYR B 1 273 ? -59.267 1.682 20.152 1.00 16.47 288 TYR B CA 1
ATOM 4792 C C . TYR B 1 273 ? -58.491 2.239 21.323 1.00 18.30 288 TYR B C 1
ATOM 4793 O O . TYR B 1 273 ? -58.988 2.276 22.450 1.00 19.36 288 TYR B O 1
ATOM 4802 N N . ILE B 1 274 ? -57.265 2.671 21.045 1.00 18.98 289 ILE B N 1
ATOM 4803 C CA . ILE B 1 274 ? -56.380 3.218 22.064 1.00 18.21 289 ILE B CA 1
ATOM 4804 C C . ILE B 1 274 ? -56.941 4.395 22.855 1.00 19.64 289 ILE B C 1
ATOM 4805 O O . ILE B 1 274 ? -56.890 4.391 24.084 1.00 21.22 289 ILE B O 1
ATOM 4810 N N . SER B 1 275 ? -57.473 5.400 22.167 1.00 19.81 290 SER B N 1
ATOM 4811 C CA . SER B 1 275 ? -58.017 6.559 22.859 1.00 19.78 290 SER B CA 1
ATOM 4812 C C . SER B 1 275 ? -59.235 6.224 23.691 1.00 21.28 290 SER B C 1
ATOM 4813 O O . SER B 1 275 ? -59.570 6.944 24.625 1.00 22.29 290 SER B O 1
ATOM 4816 N N . SER B 1 276 ? -59.904 5.128 23.363 1.00 21.54 291 SER B N 1
ATOM 4817 C CA . SER B 1 276 ? -61.084 4.755 24.120 1.00 22.81 291 SER B CA 1
ATOM 4818 C C . SER B 1 276 ? -60.793 3.653 25.141 1.00 23.63 291 SER B C 1
ATOM 4819 O O . SER B 1 276 ? -61.698 3.185 25.831 1.00 25.67 291 SER B O 1
ATOM 4822 N N . THR B 1 277 ? -59.530 3.246 25.247 1.00 23.57 292 THR B N 1
ATOM 4823 C CA . THR B 1 277 ? -59.153 2.207 26.199 1.00 22.69 292 THR B CA 1
ATOM 4824 C C . THR B 1 277 ? -58.223 2.715 27.306 1.00 23.21 292 THR B C 1
ATOM 4825 O O . THR B 1 277 ? -58.237 2.189 28.415 1.00 23.38 292 THR B O 1
ATOM 4829 N N . PHE B 1 278 ? -57.418 3.732 27.013 1.00 23.52 293 PHE B N 1
ATOM 4830 C CA . PHE B 1 278 ? -56.502 4.279 28.009 1.00 23.70 293 PHE B CA 1
ATOM 4831 C C . PHE B 1 278 ? -56.707 5.766 28.215 1.00 27.05 293 PHE B C 1
ATOM 4832 O O . PHE B 1 278 ? -57.367 6.433 27.417 1.00 28.66 293 PHE B O 1
ATOM 4840 N N . THR B 1 279 ? -56.125 6.283 29.291 1.00 30.38 294 THR B N 1
ATOM 4841 C CA . THR B 1 279 ? -56.232 7.699 29.605 1.00 33.04 294 THR B CA 1
ATOM 4842 C C . THR B 1 279 ? -55.197 8.101 30.651 1.00 32.27 294 THR B C 1
ATOM 4843 O O . THR B 1 279 ? -54.714 7.267 31.416 1.00 30.67 294 THR B O 1
ATOM 4847 N N . LEU B 1 280 ? -54.861 9.385 30.667 1.00 33.10 295 LEU B N 1
ATOM 4848 C CA . LEU B 1 280 ? -53.893 9.919 31.610 1.00 36.70 295 LEU B CA 1
ATOM 4849 C C . LEU B 1 280 ? -54.587 10.485 32.832 1.00 40.68 295 LEU B C 1
ATOM 4850 O O . LEU B 1 280 ? -55.124 11.589 32.797 1.00 44.24 295 LEU B O 1
ATOM 4855 N N . ARG B 1 281 ? -54.581 9.727 33.916 1.00 44.84 296 ARG B N 1
ATOM 4856 C CA . ARG B 1 281 ? -55.206 10.189 35.140 1.00 48.82 296 ARG B CA 1
ATOM 4857 C C . ARG B 1 281 ? -54.110 10.775 36.015 1.00 49.40 296 ARG B C 1
ATOM 4858 O O . ARG B 1 281 ? -53.248 10.034 36.490 1.00 50.31 296 ARG B O 1
ATOM 4866 N N . LYS B 1 282 ? -54.110 12.090 36.222 1.00 48.75 297 LYS B N 1
ATOM 4867 C CA . LYS B 1 282 ? -53.061 12.655 37.062 1.00 50.17 297 LYS B CA 1
ATOM 4868 C C . LYS B 1 282 ? -53.313 12.227 38.491 1.00 51.26 297 LYS B C 1
ATOM 4869 O O . LYS B 1 282 ? -54.429 12.328 39.001 1.00 52.66 297 LYS B O 1
ATOM 4875 N N . ILE B 1 283 ? -52.269 11.720 39.130 1.00 51.09 298 ILE B N 1
ATOM 4876 C CA . ILE B 1 283 ? -52.395 11.234 40.484 1.00 51.97 298 ILE B CA 1
ATOM 4877 C C . ILE B 1 283 ? -51.603 12.057 41.488 1.00 53.02 298 ILE B C 1
ATOM 4878 O O . ILE B 1 283 ? -51.482 11.683 42.652 1.00 53.84 298 ILE B O 1
ATOM 4883 N N . VAL B 1 284 ? -51.068 13.185 41.035 1.00 53.90 299 VAL B N 1
ATOM 4884 C CA . VAL B 1 284 ? -50.303 14.059 41.910 1.00 55.19 299 VAL B CA 1
ATOM 4885 C C . VAL B 1 284 ? -50.441 15.496 41.448 1.00 57.11 299 VAL B C 1
ATOM 4886 O O . VAL B 1 284 ? -50.343 15.780 40.256 1.00 57.03 299 VAL B O 1
ATOM 4890 N N . GLN B 1 285 ? -50.678 16.398 42.395 1.00 60.28 300 GLN B N 1
ATOM 4891 C CA . GLN B 1 285 ? -50.805 17.818 42.089 1.00 64.22 300 GLN B CA 1
ATOM 4892 C C . GLN B 1 285 ? -49.402 18.392 42.005 1.00 65.70 300 GLN B C 1
ATOM 4893 O O . GLN B 1 285 ? -48.427 17.704 42.312 1.00 68.49 300 GLN B O 1
ATOM 4899 N N . GLN B 1 286 ? -49.293 19.647 41.587 1.00 65.60 301 GLN B N 1
ATOM 4900 C CA . GLN B 1 286 ? -47.990 20.290 41.510 1.00 66.28 301 GLN B CA 1
ATOM 4901 C C . GLN B 1 286 ? -47.796 20.989 42.852 1.00 66.33 301 GLN B C 1
ATOM 4902 O O . GLN B 1 286 ? -48.663 21.740 43.290 1.00 67.01 301 GLN B O 1
ATOM 4908 N N . GLY B 1 287 ? -46.667 20.744 43.506 1.00 66.28 302 GLY B N 1
ATOM 4909 C CA . GLY B 1 287 ? -46.429 21.362 44.797 1.00 66.16 302 GLY B CA 1
ATOM 4910 C C . GLY B 1 287 ? -46.957 20.453 45.883 1.00 65.84 302 GLY B C 1
ATOM 4911 O O . GLY B 1 287 ? -46.603 20.582 47.058 1.00 66.93 302 GLY B O 1
ATOM 4912 N N . ASP B 1 288 ? -47.824 19.528 45.484 1.00 65.00 303 ASP B N 1
ATOM 4913 C CA . ASP B 1 288 ? -48.386 18.570 46.425 1.00 63.14 303 ASP B CA 1
ATOM 4914 C C . ASP B 1 288 ? -47.423 17.404 46.590 1.00 60.91 303 ASP B C 1
ATOM 4915 O O . ASP B 1 288 ? -46.543 17.188 45.753 1.00 59.89 303 ASP B O 1
ATOM 4920 N N . ALA B 1 289 ? -47.593 16.668 47.683 1.00 57.41 304 ALA B N 1
ATOM 4921 C CA . ALA B 1 289 ? -46.786 15.484 47.975 1.00 56.12 304 ALA B CA 1
ATOM 4922 C C . ALA B 1 289 ? -47.574 14.168 47.845 1.00 54.95 304 ALA B C 1
ATOM 4923 O O . ALA B 1 289 ? -48.756 14.097 48.165 1.00 52.97 304 ALA B O 1
ATOM 4925 N N . TYR B 1 290 ? -46.868 13.124 47.352 1.00 58.05 305 TYR B N 1
ATOM 4926 C CA . TYR B 1 290 ? -47.485 11.826 47.334 1.00 58.59 305 TYR B CA 1
ATOM 4927 C C . TYR B 1 290 ? -47.535 11.447 48.826 1.00 62.77 305 TYR B C 1
ATOM 4928 O O . TYR B 1 290 ? -46.783 12.011 49.627 1.00 64.20 305 TYR B O 1
ATOM 4937 N N . GLN B 1 291 ? -48.438 10.551 49.193 1.00 20.00 306 GLN B N 1
ATOM 4938 C CA . GLN B 1 291 ? -48.825 10.233 50.600 1.00 20.00 306 GLN B CA 1
ATOM 4939 C C . GLN B 1 291 ? -47.734 9.812 51.667 1.00 20.00 306 GLN B C 1
ATOM 4940 O O . GLN B 1 291 ? -47.563 8.645 51.999 1.00 20.00 306 GLN B O 1
ATOM 4946 N N . ASP B 1 292 ? -47.008 10.885 52.094 1.00 20.00 307 ASP B N 1
ATOM 4947 C CA . ASP B 1 292 ? -45.890 10.995 53.075 1.00 20.00 307 ASP B CA 1
ATOM 4948 C C . ASP B 1 292 ? -44.458 11.094 52.415 1.00 20.00 307 ASP B C 1
ATOM 4949 O O . ASP B 1 292 ? -43.680 10.154 52.570 1.00 20.00 307 ASP B O 1
ATOM 4954 N N . SER B 1 293 ? -44.079 12.207 51.660 1.00 80.50 308 SER B N 1
ATOM 4955 C CA . SER B 1 293 ? -42.705 12.484 51.036 1.00 83.22 308 SER B CA 1
ATOM 4956 C C . SER B 1 293 ? -41.968 13.253 52.169 1.00 82.87 308 SER B C 1
ATOM 4957 O O . SER B 1 293 ? -42.504 14.191 52.741 1.00 82.03 308 SER B O 1
ATOM 4960 N N . ILE B 1 306 ? -39.890 17.954 52.933 1.00 78.95 321 ILE B N 1
ATOM 4961 C CA . ILE B 1 306 ? -41.120 17.439 52.363 1.00 78.20 321 ILE B CA 1
ATOM 4962 C C . ILE B 1 306 ? -40.936 17.387 50.867 1.00 77.87 321 ILE B C 1
ATOM 4963 O O . ILE B 1 306 ? -40.988 18.410 50.191 1.00 78.15 321 ILE B O 1
ATOM 4968 N N . ALA B 1 307 ? -40.734 16.189 50.341 1.00 77.14 322 ALA B N 1
ATOM 4969 C CA . ALA B 1 307 ? -40.545 16.062 48.916 1.00 76.50 322 ALA B CA 1
ATOM 4970 C C . ALA B 1 307 ? -41.887 15.988 48.209 1.00 75.38 322 ALA B C 1
ATOM 4971 O O . ALA B 1 307 ? -42.659 15.045 48.406 1.00 74.24 322 ALA B O 1
ATOM 4973 N N . VAL B 1 308 ? -42.155 16.997 47.382 1.00 74.21 323 VAL B N 1
ATOM 4974 C CA . VAL B 1 308 ? -43.417 17.078 46.648 1.00 72.99 323 VAL B CA 1
ATOM 4975 C C . VAL B 1 308 ? -43.202 17.388 45.165 1.00 71.74 323 VAL B C 1
ATOM 4976 O O . VAL B 1 308 ? -42.317 18.162 44.800 1.00 71.89 323 VAL B O 1
ATOM 4980 N N . ALA B 1 309 ? -44.035 16.785 44.322 1.00 71.22 324 ALA B N 1
ATOM 4981 C CA . ALA B 1 309 ? -43.960 16.944 42.870 1.00 71.39 324 ALA B CA 1
ATOM 4982 C C . ALA B 1 309 ? -43.905 18.380 42.358 1.00 70.96 324 ALA B C 1
ATOM 4983 O O . ALA B 1 309 ? -44.704 19.227 42.756 1.00 70.10 324 ALA B O 1
ATOM 4985 N N . PRO B 1 310 ? -42.958 18.661 41.448 1.00 71.14 325 PRO B N 1
ATOM 4986 C CA . PRO B 1 310 ? -42.735 19.972 40.829 1.00 72.13 325 PRO B CA 1
ATOM 4987 C C . PRO B 1 310 ? -43.429 20.142 39.472 1.00 72.11 325 PRO B C 1
ATOM 4988 O O . PRO B 1 310 ? -43.213 21.135 38.773 1.00 72.09 325 PRO B O 1
ATOM 4992 N N . GLU B 1 311 ? -44.263 19.175 39.108 1.00 72.43 326 GLU B N 1
ATOM 4993 C CA . GLU B 1 311 ? -44.976 19.197 37.833 1.00 71.82 326 GLU B CA 1
ATOM 4994 C C . GLU B 1 311 ? -46.096 18.165 37.902 1.00 69.70 326 GLU B C 1
ATOM 4995 O O . GLU B 1 311 ? -45.859 17.027 38.303 1.00 71.20 326 GLU B O 1
ATOM 5001 N N . ASP B 1 312 ? -47.312 18.559 37.527 1.00 66.38 327 ASP B N 1
ATOM 5002 C CA . ASP B 1 312 ? -48.453 17.643 37.562 1.00 62.93 327 ASP B CA 1
ATOM 5003 C C . ASP B 1 312 ? -48.055 16.293 36.969 1.00 60.04 327 ASP B C 1
ATOM 5004 O O . ASP B 1 312 ? -47.678 16.199 35.798 1.00 59.63 327 ASP B O 1
ATOM 5009 N N . ILE B 1 313 ? -48.139 15.252 37.790 1.00 55.82 328 ILE B N 1
ATOM 5010 C CA . ILE B 1 313 ? -47.777 13.907 37.370 1.00 51.62 328 ILE B CA 1
ATOM 5011 C C . ILE B 1 313 ? -49.001 13.090 36.960 1.00 50.30 328 ILE B C 1
ATOM 5012 O O . ILE B 1 313 ? -49.965 12.975 37.721 1.00 50.20 328 ILE B O 1
ATOM 5017 N N . TYR B 1 314 ? -48.955 12.538 35.747 1.00 47.38 329 TYR B N 1
ATOM 5018 C CA . TYR B 1 314 ? -50.041 11.706 35.228 1.00 44.25 329 TYR B CA 1
ATOM 5019 C C . TYR B 1 314 ? -49.525 10.283 35.034 1.00 41.52 329 TYR B C 1
ATOM 5020 O O . TYR B 1 314 ? -48.315 10.045 35.022 1.00 40.61 329 TYR B O 1
ATOM 5029 N N . LEU B 1 315 ? -50.451 9.345 34.873 1.00 38.49 330 LEU B N 1
ATOM 5030 C CA . LEU B 1 315 ? -50.108 7.948 34.642 1.00 36.77 330 LEU B CA 1
ATOM 5031 C C . LEU B 1 315 ? -51.065 7.419 33.603 1.00 36.05 330 LEU B C 1
ATOM 5032 O O . LEU B 1 315 ? -52.203 7.875 33.510 1.00 36.48 330 LEU B O 1
ATOM 5037 N N . ILE B 1 316 ? -50.606 6.457 32.819 1.00 35.68 331 ILE B N 1
ATOM 5038 C CA . ILE B 1 316 ? -51.463 5.870 31.814 1.00 34.45 331 ILE B CA 1
ATOM 5039 C C . ILE B 1 316 ? -52.323 4.892 32.579 1.00 35.95 331 ILE B C 1
ATOM 5040 O O . ILE B 1 316 ? -51.811 4.067 33.339 1.00 35.74 331 ILE B O 1
ATOM 5045 N N . GLU B 1 317 ? -53.632 4.995 32.393 1.00 37.40 332 GLU B N 1
ATOM 5046 C CA . GLU B 1 317 ? -54.557 4.115 33.082 1.00 38.59 332 GLU B CA 1
ATOM 5047 C C . GLU B 1 317 ? -55.597 3.524 32.144 1.00 38.07 332 GLU B C 1
ATOM 5048 O O . GLU B 1 317 ? -56.105 4.201 31.248 1.00 35.98 332 GLU B O 1
ATOM 5054 N N . ARG B 1 318 ? -55.902 2.251 32.354 1.00 38.15 333 ARG B N 1
ATOM 5055 C CA . ARG B 1 318 ? -56.913 1.580 31.559 1.00 39.54 333 ARG B CA 1
ATOM 5056 C C . ARG B 1 318 ? -58.224 2.065 32.163 1.00 42.25 333 ARG B C 1
ATOM 5057 O O . ARG B 1 318 ? -58.386 2.066 33.381 1.00 45.83 333 ARG B O 1
ATOM 5065 N N . VAL B 1 319 ? -59.150 2.497 31.319 1.00 45.10 334 VAL B N 1
ATOM 5066 C CA . VAL B 1 319 ? -60.422 3.010 31.796 1.00 48.68 334 VAL B CA 1
ATOM 5067 C C . VAL B 1 319 ? -61.385 1.929 32.278 1.00 51.88 334 VAL B C 1
ATOM 5068 O O . VAL B 1 319 ? -61.604 0.931 31.592 1.00 53.01 334 VAL B O 1
ATOM 5072 N N . GLY B 1 320 ? -61.957 2.139 33.462 1.00 56.30 335 GLY B N 1
ATOM 5073 C CA . GLY B 1 320 ? -62.931 1.184 33.994 1.00 62.86 335 GLY B CA 1
ATOM 5074 C C . GLY B 1 320 ? -62.249 -0.028 34.660 1.00 66.84 335 GLY B C 1
ATOM 5075 O O . GLY B 1 320 ? -62.912 -1.018 34.973 1.00 67.68 335 GLY B O 1
ATOM 5076 N N . ASN B 1 321 ? -60.938 0.076 34.822 1.00 70.22 336 ASN B N 1
ATOM 5077 C CA . ASN B 1 321 ? -60.073 -0.883 35.464 1.00 73.15 336 ASN B CA 1
ATOM 5078 C C . ASN B 1 321 ? -60.359 -0.758 36.949 1.00 76.29 336 ASN B C 1
ATOM 5079 O O . ASN B 1 321 ? -60.614 0.329 37.444 1.00 77.50 336 ASN B O 1
ATOM 5084 N N . GLN B 1 322 ? -60.393 -1.904 37.618 1.00 79.59 337 GLN B N 1
ATOM 5085 C CA . GLN B 1 322 ? -60.682 -1.934 39.048 1.00 82.22 337 GLN B CA 1
ATOM 5086 C C . GLN B 1 322 ? -59.494 -1.278 39.736 1.00 82.51 337 GLN B C 1
ATOM 5087 O O . GLN B 1 322 ? -58.405 -1.825 39.890 1.00 81.85 337 GLN B O 1
ATOM 5093 N N . SER B 1 323 ? -59.821 -0.061 40.094 1.00 82.23 338 SER B N 1
ATOM 5094 C CA . SER B 1 323 ? -59.014 1.068 40.463 1.00 82.08 338 SER B CA 1
ATOM 5095 C C . SER B 1 323 ? -58.185 1.314 41.714 1.00 80.93 338 SER B C 1
ATOM 5096 O O . SER B 1 323 ? -58.649 1.737 42.790 1.00 80.83 338 SER B O 1
ATOM 5099 N N . SER B 1 324 ? -56.951 1.044 41.448 1.00 79.65 339 SER B N 1
ATOM 5100 C CA . SER B 1 324 ? -55.856 1.380 42.295 1.00 78.04 339 SER B CA 1
ATOM 5101 C C . SER B 1 324 ? -54.582 0.904 41.654 1.00 76.83 339 SER B C 1
ATOM 5102 O O . SER B 1 324 ? -54.236 -0.269 41.654 1.00 76.34 339 SER B O 1
ATOM 5105 N N . GLN B 1 325 ? -53.893 1.884 41.085 1.00 20.00 340 GLN B N 1
ATOM 5106 C CA . GLN B 1 325 ? -52.549 1.612 40.615 1.00 20.00 340 GLN B CA 1
ATOM 5107 C C . GLN B 1 325 ? -51.548 1.999 41.688 1.00 20.00 340 GLN B C 1
ATOM 5108 O O . GLN B 1 325 ? -51.651 3.060 42.308 1.00 20.00 340 GLN B O 1
ATOM 5114 N N . SER B 1 326 ? -50.622 1.097 41.957 1.00 74.53 341 SER B N 1
ATOM 5115 C CA . SER B 1 326 ? -49.764 1.414 43.051 1.00 74.73 341 SER B CA 1
ATOM 5116 C C . SER B 1 326 ? -48.537 2.036 42.416 1.00 75.96 341 SER B C 1
ATOM 5117 O O . SER B 1 326 ? -47.491 1.495 42.380 1.00 76.20 341 SER B O 1
ATOM 5120 N N . VAL B 1 327 ? -48.722 3.284 42.028 1.00 78.53 342 VAL B N 1
ATOM 5121 C CA . VAL B 1 327 ? -47.690 3.974 41.352 1.00 81.09 342 VAL B CA 1
ATOM 5122 C C . VAL B 1 327 ? -47.088 4.809 42.413 1.00 80.33 342 VAL B C 1
ATOM 5123 O O . VAL B 1 327 ? -47.082 6.029 42.410 1.00 79.30 342 VAL B O 1
ATOM 5127 N N . GLN B 1 328 ? -47.088 4.053 43.492 1.00 79.76 343 GLN B N 1
ATOM 5128 C CA . GLN B 1 328 ? -46.650 4.742 44.642 1.00 81.16 343 GLN B CA 1
ATOM 5129 C C . GLN B 1 328 ? -45.421 4.061 45.145 1.00 81.40 343 GLN B C 1
ATOM 5130 O O . GLN B 1 328 ? -45.500 3.080 45.815 1.00 83.32 343 GLN B O 1
ATOM 5136 N N . PHE B 1 329 ? -44.254 4.551 44.723 1.00 81.30 344 PHE B N 1
ATOM 5137 C CA . PHE B 1 329 ? -43.136 4.582 45.656 1.00 81.70 344 PHE B CA 1
ATOM 5138 C C . PHE B 1 329 ? -42.188 5.759 45.483 1.00 81.53 344 PHE B C 1
ATOM 5139 O O . PHE B 1 329 ? -41.572 5.961 44.441 1.00 81.45 344 PHE B O 1
ATOM 5147 N N . THR B 1 330 ? -42.034 6.566 46.535 1.00 20.00 345 THR B N 1
ATOM 5148 C CA . THR B 1 330 ? -40.919 7.458 46.474 1.00 20.00 345 THR B CA 1
ATOM 5149 C C . THR B 1 330 ? -39.740 6.900 47.293 1.00 20.00 345 THR B C 1
ATOM 5150 O O . THR B 1 330 ? -39.774 6.734 48.508 1.00 20.00 345 THR B O 1
ATOM 5154 N N . PRO B 1 331 ? -38.734 6.480 46.487 1.00 83.44 346 PRO B N 1
ATOM 5155 C CA . PRO B 1 331 ? -37.421 6.119 46.971 1.00 82.68 346 PRO B CA 1
ATOM 5156 C C . PRO B 1 331 ? -36.576 7.374 47.026 1.00 81.78 346 PRO B C 1
ATOM 5157 O O . PRO B 1 331 ? -36.660 8.252 46.204 1.00 80.79 346 PRO B O 1
ATOM 5161 N N . ASP B 1 332 ? -35.799 7.477 48.101 0.00 80.74 347 ASP B N 1
ATOM 5162 C CA . ASP B 1 332 ? -35.112 8.731 48.324 0.00 79.36 347 ASP B CA 1
ATOM 5163 C C . ASP B 1 332 ? -33.615 8.632 48.004 0.00 79.08 347 ASP B C 1
ATOM 5164 O O . ASP B 1 332 ? -33.204 8.429 46.862 0.00 79.33 347 ASP B O 1
ATOM 5169 N N . VAL B 1 345 ? -34.317 17.978 44.333 1.00 20.00 360 VAL B N 1
ATOM 5170 C CA . VAL B 1 345 ? -34.787 16.671 43.922 1.00 20.00 360 VAL B CA 1
ATOM 5171 C C . VAL B 1 345 ? -34.201 15.564 44.827 1.00 20.00 360 VAL B C 1
ATOM 5172 O O . VAL B 1 345 ? -33.041 15.197 44.767 1.00 20.00 360 VAL B O 1
ATOM 5176 N N . VAL B 1 346 ? -35.065 15.092 45.762 1.00 63.35 361 VAL B N 1
ATOM 5177 C CA . VAL B 1 346 ? -34.603 14.171 46.802 1.00 63.01 361 VAL B CA 1
ATOM 5178 C C . VAL B 1 346 ? -35.321 12.829 46.704 1.00 64.55 361 VAL B C 1
ATOM 5179 O O . VAL B 1 346 ? -34.930 11.834 47.299 1.00 66.40 361 VAL B O 1
ATOM 5183 N N . GLY B 1 347 ? -36.422 12.795 45.922 1.00 64.73 362 GLY B N 1
ATOM 5184 C CA . GLY B 1 347 ? -36.913 11.431 45.894 1.00 63.73 362 GLY B CA 1
ATOM 5185 C C . GLY B 1 347 ? -37.391 11.147 44.485 1.00 62.66 362 GLY B C 1
ATOM 5186 O O . GLY B 1 347 ? -37.412 12.008 43.631 1.00 63.42 362 GLY B O 1
ATOM 5187 N N . HIS B 1 348 ? -37.706 9.890 44.252 1.00 61.20 363 HIS B N 1
ATOM 5188 C CA . HIS B 1 348 ? -38.246 9.480 42.960 1.00 58.60 363 HIS B CA 1
ATOM 5189 C C . HIS B 1 348 ? -39.640 8.855 43.141 1.00 55.33 363 HIS B C 1
ATOM 5190 O O . HIS B 1 348 ? -39.893 8.160 44.096 1.00 53.80 363 HIS B O 1
ATOM 5197 N N . LEU B 1 349 ? -40.585 9.198 42.248 1.00 52.61 364 LEU B N 1
ATOM 5198 C CA . LEU B 1 349 ? -41.895 8.545 42.354 1.00 49.41 364 LEU B CA 1
ATOM 5199 C C . LEU B 1 349 ? -42.140 7.566 41.187 1.00 45.66 364 LEU B C 1
ATOM 5200 O O . LEU B 1 349 ? -42.380 7.945 40.069 1.00 47.48 364 LEU B O 1
ATOM 5205 N N . THR B 1 350 ? -42.095 6.254 41.521 1.00 42.03 365 THR B N 1
ATOM 5206 C CA . THR B 1 350 ? -42.094 5.204 40.487 1.00 38.81 365 THR B CA 1
ATOM 5207 C C . THR B 1 350 ? -43.352 4.341 40.493 1.00 35.67 365 THR B C 1
ATOM 5208 O O . THR B 1 350 ? -43.823 3.858 41.511 1.00 34.24 365 THR B O 1
ATOM 5212 N N . TYR B 1 351 ? -43.918 4.171 39.279 1.00 31.70 366 TYR B N 1
ATOM 5213 C CA . TYR B 1 351 ? -45.123 3.393 39.131 1.00 28.16 366 TYR B CA 1
ATOM 5214 C C . TYR B 1 351 ? -44.758 1.932 38.813 1.00 27.15 366 TYR B C 1
ATOM 5215 O O . TYR B 1 351 ? -43.605 1.571 38.751 1.00 25.23 366 TYR B O 1
ATOM 5224 N N . GLU B 1 352 ? -45.428 1.226 39.714 1.00 25.06 367 GLU B N 1
ATOM 5225 C CA . GLU B 1 352 ? -45.356 -0.226 39.739 1.00 24.39 367 GLU B CA 1
ATOM 5226 C C . GLU B 1 352 ? -46.536 -0.720 38.926 1.00 22.66 367 GLU B C 1
ATOM 5227 O O . GLU B 1 352 ? -47.517 -1.229 39.465 1.00 20.90 367 GLU B O 1
ATOM 5233 N N . ASP B 1 353 ? -46.422 -0.543 37.611 1.00 23.16 368 ASP B N 1
ATOM 5234 C CA . ASP B 1 353 ? -47.460 -0.934 36.671 1.00 21.05 368 ASP B CA 1
ATOM 5235 C C . ASP B 1 353 ? -47.726 -2.433 36.719 1.00 20.94 368 ASP B C 1
ATOM 5236 O O . ASP B 1 353 ? -46.820 -3.249 36.535 1.00 20.63 368 ASP B O 1
ATOM 5241 N N . LYS B 1 354 ? -48.980 -2.785 36.984 1.00 20.23 369 LYS B N 1
ATOM 5242 C CA . LYS B 1 354 ? -49.388 -4.180 37.069 1.00 18.19 369 LYS B CA 1
ATOM 5243 C C . LYS B 1 354 ? -50.342 -4.549 35.950 1.00 18.27 369 LYS B C 1
ATOM 5244 O O . LYS B 1 354 ? -50.897 -5.639 35.937 1.00 20.50 369 LYS B O 1
ATOM 5250 N N . ASP B 1 355 ? -50.540 -3.634 35.013 1.00 18.76 370 ASP B N 1
ATOM 5251 C CA . ASP B 1 355 ? -51.427 -3.896 33.892 1.00 21.48 370 ASP B CA 1
ATOM 5252 C C . ASP B 1 355 ? -50.581 -3.919 32.619 1.00 21.78 370 ASP B C 1
ATOM 5253 O O . ASP B 1 355 ? -50.672 -3.026 31.773 1.00 22.25 370 ASP B O 1
ATOM 5258 N N . LEU B 1 356 ? -49.755 -4.954 32.493 1.00 19.64 371 LEU B N 1
ATOM 5259 C CA . LEU B 1 356 ? -48.866 -5.073 31.351 1.00 18.27 371 LEU B CA 1
ATOM 5260 C C . LEU B 1 356 ? -49.469 -5.766 30.147 1.00 20.13 371 LEU B C 1
ATOM 5261 O O . LEU B 1 356 ? -50.037 -6.855 30.255 1.00 20.39 371 LEU B O 1
ATOM 5266 N N . ILE B 1 357 ? -49.321 -5.118 28.995 1.00 20.49 372 ILE B N 1
ATOM 5267 C CA . ILE B 1 357 ? -49.825 -5.622 27.722 1.00 21.20 372 ILE B CA 1
ATOM 5268 C C . ILE B 1 357 ? -48.649 -6.171 26.917 1.00 22.06 372 ILE B C 1
ATOM 5269 O O . ILE B 1 357 ? -47.642 -5.488 26.737 1.00 23.51 372 ILE B O 1
ATOM 5274 N N . GLY B 1 358 ? -48.770 -7.399 26.430 1.00 21.47 373 GLY B N 1
ATOM 5275 C CA . GLY B 1 358 ? -47.670 -7.979 25.685 1.00 21.56 373 GLY B CA 1
ATOM 5276 C C . GLY B 1 358 ? -46.498 -8.165 26.636 1.00 23.43 373 GLY B C 1
ATOM 5277 O O . GLY B 1 358 ? -46.644 -8.812 27.677 1.00 23.29 373 GLY B O 1
ATOM 5278 N N . GLN B 1 359 ? -45.343 -7.594 26.296 1.00 23.11 374 GLN B N 1
ATOM 5279 C CA . GLN B 1 359 ? -44.154 -7.709 27.142 1.00 20.99 374 GLN B CA 1
ATOM 5280 C C . GLN B 1 359 ? -44.104 -6.598 28.179 1.00 20.33 374 GLN B C 1
ATOM 5281 O O . GLN B 1 359 ? -43.124 -6.484 28.922 1.00 19.17 374 GLN B O 1
ATOM 5287 N N . GLY B 1 360 ? -45.158 -5.783 28.216 1.00 18.29 375 GLY B N 1
ATOM 5288 C CA . GLY B 1 360 ? -45.235 -4.692 29.172 1.00 17.50 375 GLY B CA 1
ATOM 5289 C C . GLY B 1 360 ? -44.678 -3.386 28.652 1.00 17.46 375 GLY B C 1
ATOM 5290 O O . GLY B 1 360 ? -45.428 -2.438 28.397 1.00 18.86 375 GLY B O 1
ATOM 5291 N N . TYR B 1 361 ? -43.356 -3.337 28.507 1.00 16.79 376 TYR B N 1
ATOM 5292 C CA . TYR B 1 361 ? -42.659 -2.156 28.010 1.00 18.65 376 TYR B CA 1
ATOM 5293 C C . TYR B 1 361 ? -41.575 -2.515 26.988 1.00 21.75 376 TYR B C 1
ATOM 5294 O O . TYR B 1 361 ? -41.040 -3.622 26.998 1.00 24.71 376 TYR B O 1
ATOM 5303 N N . ILE B 1 362 ? -41.260 -1.582 26.095 1.00 24.90 377 ILE B N 1
ATOM 5304 C CA . ILE B 1 362 ? -40.211 -1.813 25.102 1.00 24.89 377 ILE B CA 1
ATOM 5305 C C . ILE B 1 362 ? -38.884 -1.361 25.715 1.00 24.70 377 ILE B C 1
ATOM 5306 O O . ILE B 1 362 ? -37.846 -1.362 25.061 1.00 25.33 377 ILE B O 1
ATOM 5311 N N . THR B 1 363 ? -38.943 -0.958 26.979 1.00 25.85 378 THR B N 1
ATOM 5312 C CA . THR B 1 363 ? -37.772 -0.512 27.722 1.00 28.63 378 THR B CA 1
ATOM 5313 C C . THR B 1 363 ? -37.735 -1.273 29.039 1.00 29.58 378 THR B C 1
ATOM 5314 O O . THR B 1 363 ? -38.698 -1.948 29.404 1.00 32.16 378 THR B O 1
ATOM 5318 N N . THR B 1 364 ? -36.635 -1.164 29.766 1.00 29.44 379 THR B N 1
ATOM 5319 C CA . THR B 1 364 ? -36.535 -1.884 31.020 1.00 30.14 379 THR B CA 1
ATOM 5320 C C . THR B 1 364 ? -36.900 -0.982 32.183 1.00 31.25 379 THR B C 1
ATOM 5321 O O . THR B 1 364 ? -37.118 -1.438 33.306 1.00 29.77 379 THR B O 1
ATOM 5325 N N . GLU B 1 365 ? -36.982 0.309 31.887 1.00 34.53 380 GLU B N 1
ATOM 5326 C CA . GLU B 1 365 ? -37.308 1.316 32.884 1.00 35.69 380 GLU B CA 1
ATOM 5327 C C . GLU B 1 365 ? -38.809 1.510 33.072 1.00 33.38 380 GLU B C 1
ATOM 5328 O O . GLU B 1 365 ? -39.609 1.241 32.169 1.00 29.93 380 GLU B O 1
ATOM 5334 N N . ARG B 1 366 ? -39.176 1.987 34.256 1.00 30.98 381 ARG B N 1
ATOM 5335 C CA . ARG B 1 366 ? -40.568 2.237 34.588 1.00 32.84 381 ARG B CA 1
ATOM 5336 C C . ARG B 1 366 ? -40.748 3.691 34.963 1.00 32.92 381 ARG B C 1
ATOM 5337 O O . ARG B 1 366 ? -39.823 4.325 35.454 1.00 32.87 381 ARG B O 1
ATOM 5345 N N . PRO B 1 367 ? -41.946 4.244 34.728 1.00 34.47 382 PRO B N 1
ATOM 5346 C CA . PRO B 1 367 ? -42.231 5.645 35.050 1.00 36.93 382 PRO B CA 1
ATOM 5347 C C . PRO B 1 367 ? -41.776 6.070 36.450 1.00 39.80 382 PRO B C 1
ATOM 5348 O O . PRO B 1 367 ? -42.238 5.535 37.463 1.00 38.96 382 PRO B O 1
ATOM 5352 N N . SER B 1 368 ? -40.860 7.033 36.481 1.00 42.62 383 SER B N 1
ATOM 5353 C CA . SER B 1 368 ? -40.320 7.585 37.717 1.00 46.88 383 SER B CA 1
ATOM 5354 C C . SER B 1 368 ? -40.370 9.100 37.555 1.00 49.15 383 SER B C 1
ATOM 5355 O O . SER B 1 368 ? -39.961 9.627 36.524 1.00 51.82 383 SER B O 1
ATOM 5358 N N . PHE B 1 369 ? -40.870 9.802 38.565 1.00 51.17 384 PHE B N 1
ATOM 5359 C CA . PHE B 1 369 ? -40.985 11.250 38.470 1.00 52.83 384 PHE B CA 1
ATOM 5360 C C . PHE B 1 369 ? -40.265 11.970 39.599 1.00 54.67 384 PHE B C 1
ATOM 5361 O O . PHE B 1 369 ? -40.459 11.654 40.773 1.00 54.76 384 PHE B O 1
ATOM 5369 N N . GLU B 1 370 ? -39.424 12.934 39.238 1.00 56.84 385 GLU B N 1
ATOM 5370 C CA . GLU B 1 370 ? -38.685 13.699 40.232 1.00 59.81 385 GLU B CA 1
ATOM 5371 C C . GLU B 1 370 ? -39.640 14.281 41.265 1.00 60.32 385 GLU B C 1
ATOM 5372 O O . GLU B 1 370 ? -40.782 14.612 40.955 1.00 60.65 385 GLU B O 1
ATOM 5386 N N . VAL B 1 372 ? -38.981 17.137 43.959 1.00 68.85 387 VAL B N 1
ATOM 5387 C CA . VAL B 1 372 ? -38.131 18.125 44.614 1.00 70.33 387 VAL B CA 1
ATOM 5388 C C . VAL B 1 372 ? -38.618 18.486 46.023 1.00 71.03 387 VAL B C 1
ATOM 5389 O O . VAL B 1 372 ? -39.804 18.351 46.335 1.00 70.83 387 VAL B O 1
ATOM 5393 N N . ALA B 1 373 ? -37.697 18.937 46.873 1.00 71.87 388 ALA B N 1
ATOM 5394 C CA . ALA B 1 373 ? -38.041 19.340 48.240 1.00 72.12 388 ALA B CA 1
ATOM 5395 C C . ALA B 1 373 ? -38.434 20.825 48.254 1.00 72.53 388 ALA B C 1
ATOM 5396 O O . ALA B 1 373 ? -37.762 21.665 47.645 1.00 72.61 388 ALA B O 1
ATOM 5398 N N . ASP B 1 374 ? -39.515 21.145 48.961 1.00 72.27 389 ASP B N 1
ATOM 5399 C CA . ASP B 1 374 ? -40.026 22.517 49.012 1.00 73.50 389 ASP B CA 1
ATOM 5400 C C . ASP B 1 374 ? -39.652 23.362 50.231 1.00 73.68 389 ASP B C 1
ATOM 5401 O O . ASP B 1 374 ? -40.523 23.929 50.901 1.00 73.88 389 ASP B O 1
ATOM 5406 N N . LYS B 1 375 ? -38.355 23.457 50.500 1.00 73.54 390 LYS B N 1
ATOM 5407 C CA . LYS B 1 375 ? -37.837 24.240 51.618 1.00 73.02 390 LYS B CA 1
ATOM 5408 C C . LYS B 1 375 ? -36.323 24.103 51.594 1.00 73.57 390 LYS B C 1
ATOM 5409 O O . LYS B 1 375 ? -35.782 23.300 50.836 1.00 74.31 390 LYS B O 1
ATOM 5415 N N . LYS B 1 376 ? -35.635 24.899 52.402 1.00 74.53 391 LYS B N 1
ATOM 5416 C CA . LYS B 1 376 ? -34.181 24.821 52.472 1.00 74.83 391 LYS B CA 1
ATOM 5417 C C . LYS B 1 376 ? -33.757 24.585 53.918 1.00 75.72 391 LYS B C 1
ATOM 5418 O O . LYS B 1 376 ? -34.258 23.609 54.522 1.00 75.06 391 LYS B O 1
ATOM 5424 N N . PHE C 1 10 ? 60.106 43.222 47.164 1.00 28.00 25 PHE C N 1
ATOM 5425 C CA . PHE C 1 10 ? 59.436 42.778 45.912 1.00 28.35 25 PHE C CA 1
ATOM 5426 C C . PHE C 1 10 ? 58.835 43.927 45.121 1.00 29.18 25 PHE C C 1
ATOM 5427 O O . PHE C 1 10 ? 58.118 44.767 45.668 1.00 29.59 25 PHE C O 1
ATOM 5435 N N . THR C 1 11 ? 59.133 43.948 43.825 1.00 30.06 26 THR C N 1
ATOM 5436 C CA . THR C 1 11 ? 58.600 44.957 42.916 1.00 29.88 26 THR C CA 1
ATOM 5437 C C . THR C 1 11 ? 58.076 44.201 41.705 1.00 29.24 26 THR C C 1
ATOM 5438 O O . THR C 1 11 ? 58.722 43.277 41.210 1.00 32.16 26 THR C O 1
ATOM 5442 N N . ILE C 1 12 ? 56.898 44.581 41.238 1.00 27.01 27 ILE C N 1
ATOM 5443 C CA . ILE C 1 12 ? 56.307 43.920 40.089 1.00 24.41 27 ILE C CA 1
ATOM 5444 C C . ILE C 1 12 ? 56.861 44.492 38.789 1.00 23.41 27 ILE C C 1
ATOM 5445 O O . ILE C 1 12 ? 57.079 45.699 38.669 1.00 22.51 27 ILE C O 1
ATOM 5450 N N . ALA C 1 13 ? 57.085 43.616 37.818 1.00 22.63 28 ALA C N 1
ATOM 5451 C CA . ALA C 1 13 ? 57.617 44.025 36.522 1.00 22.31 28 ALA C CA 1
ATOM 5452 C C . ALA C 1 13 ? 56.565 44.759 35.694 1.00 23.02 28 ALA C C 1
ATOM 5453 O O . ALA C 1 13 ? 56.312 44.402 34.539 1.00 25.43 28 ALA C O 1
ATOM 5455 N N . ALA C 1 14 ? 55.958 45.782 36.289 1.00 22.45 29 ALA C N 1
ATOM 5456 C CA . ALA C 1 14 ? 54.932 46.573 35.620 1.00 22.73 29 ALA C CA 1
ATOM 5457 C C . ALA C 1 14 ? 55.023 48.022 36.078 1.00 23.86 29 ALA C C 1
ATOM 5458 O O . ALA C 1 14 ? 55.637 48.312 37.099 1.00 25.35 29 ALA C O 1
ATOM 5460 N N . LYS C 1 15 ? 54.404 48.924 35.321 1.00 26.04 30 LYS C N 1
ATOM 5461 C CA . LYS C 1 15 ? 54.418 50.350 35.637 1.00 26.07 30 LYS C CA 1
ATOM 5462 C C . LYS C 1 15 ? 53.397 50.736 36.706 1.00 24.51 30 LYS C C 1
ATOM 5463 O O . LYS C 1 15 ? 53.617 51.681 37.461 1.00 26.26 30 LYS C O 1
ATOM 5469 N N . HIS C 1 16 ? 52.283 50.011 36.762 1.00 21.47 31 HIS C N 1
ATOM 5470 C CA . HIS C 1 16 ? 51.233 50.278 37.743 1.00 19.56 31 HIS C CA 1
ATOM 5471 C C . HIS C 1 16 ? 50.584 48.965 38.144 1.00 19.86 31 HIS C C 1
ATOM 5472 O O . HIS C 1 16 ? 50.369 48.095 37.306 1.00 21.71 31 HIS C O 1
ATOM 5479 N N . ALA C 1 17 ? 50.270 48.818 39.423 1.00 18.80 32 ALA C N 1
ATOM 5480 C CA . ALA C 1 17 ? 49.648 47.592 39.889 1.00 17.02 32 ALA C CA 1
ATOM 5481 C C . ALA C 1 17 ? 49.025 47.763 41.264 1.00 18.19 32 ALA C C 1
ATOM 5482 O O . ALA C 1 17 ? 49.293 48.737 41.970 1.00 18.50 32 ALA C O 1
ATOM 5484 N N . ILE C 1 18 ? 48.181 46.809 41.632 1.00 17.45 33 ILE C N 1
ATOM 5485 C CA . ILE C 1 18 ? 47.523 46.820 42.927 1.00 17.81 33 ILE C CA 1
ATOM 5486 C C . ILE C 1 18 ? 46.798 45.509 43.120 1.00 16.83 33 ILE C C 1
ATOM 5487 O O . ILE C 1 18 ? 46.219 44.967 42.180 1.00 17.94 33 ILE C O 1
ATOM 5492 N N . ALA C 1 19 ? 46.836 44.997 44.340 1.00 15.81 34 ALA C N 1
ATOM 5493 C CA . ALA C 1 19 ? 46.159 43.750 44.641 1.00 18.41 34 ALA C CA 1
ATOM 5494 C C . ALA C 1 19 ? 45.280 43.982 45.848 1.00 20.07 34 ALA C C 1
ATOM 5495 O O . ALA C 1 19 ? 45.663 44.696 46.775 1.00 21.77 34 ALA C O 1
ATOM 5497 N N . VAL C 1 20 ? 44.091 43.394 45.828 1.00 20.91 35 VAL C N 1
ATOM 5498 C CA . VAL C 1 20 ? 43.174 43.532 46.950 1.00 21.04 35 VAL C CA 1
ATOM 5499 C C . VAL C 1 20 ? 42.431 42.227 47.191 1.00 21.46 35 VAL C C 1
ATOM 5500 O O . VAL C 1 20 ? 42.246 41.415 46.281 1.00 22.04 35 VAL C O 1
ATOM 5504 N N . GLU C 1 21 ? 42.041 42.007 48.435 1.00 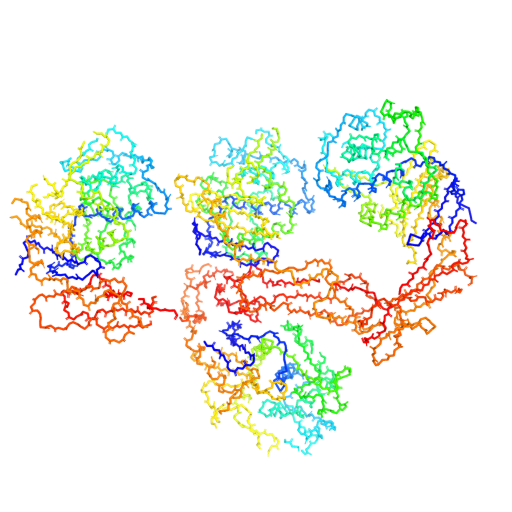20.80 36 GLU C N 1
ATOM 5505 C CA . GLU C 1 21 ? 41.299 40.814 48.750 1.00 20.23 36 GLU C CA 1
ATOM 5506 C C . GLU C 1 21 ? 39.863 41.211 48.442 1.00 22.10 36 GLU C C 1
ATOM 5507 O O . GLU C 1 21 ? 39.288 42.089 49.088 1.00 22.49 36 GLU C O 1
ATOM 5513 N N . ALA C 1 22 ? 39.318 40.576 47.411 1.00 21.41 37 ALA C N 1
ATOM 5514 C CA . ALA C 1 22 ? 37.968 40.829 46.923 1.00 20.57 37 ALA C CA 1
ATOM 5515 C C . ALA C 1 22 ? 36.912 41.224 47.944 1.00 20.23 37 ALA C C 1
ATOM 5516 O O . ALA C 1 22 ? 36.392 42.345 47.918 1.00 19.29 37 ALA C O 1
ATOM 5518 N N . ASN C 1 23 ? 36.596 40.302 48.844 1.00 18.99 38 ASN C N 1
ATOM 5519 C CA . ASN C 1 23 ? 35.550 40.536 49.823 1.00 19.53 38 ASN C CA 1
ATOM 5520 C C . ASN C 1 23 ? 35.610 41.817 50.650 1.00 19.81 38 ASN C C 1
ATOM 5521 O O . ASN C 1 23 ? 34.610 42.521 50.754 1.00 17.71 38 ASN C O 1
ATOM 5526 N N . THR C 1 24 ? 36.762 42.133 51.234 1.00 20.85 39 THR C N 1
ATOM 5527 C CA . THR C 1 24 ? 36.856 43.339 52.058 1.00 20.84 39 THR C CA 1
ATOM 5528 C C . THR C 1 24 ? 37.512 44.536 51.380 1.00 20.08 39 THR C C 1
ATOM 5529 O O . THR C 1 24 ? 37.465 45.645 51.904 1.00 19.59 39 THR C O 1
ATOM 5533 N N . GLY C 1 25 ? 38.118 44.316 50.218 1.00 19.82 40 GLY C N 1
ATOM 5534 C CA . GLY C 1 25 ? 38.752 45.410 49.509 1.00 19.27 40 GLY C CA 1
ATOM 5535 C C . GLY C 1 25 ? 40.033 45.879 50.167 1.00 21.27 40 GLY C C 1
ATOM 5536 O O . GLY C 1 25 ? 40.474 47.009 49.952 1.00 23.60 40 GLY C O 1
ATOM 5537 N N . LYS C 1 26 ? 40.632 45.017 50.980 1.00 20.66 41 LYS C N 1
ATOM 5538 C CA . LYS C 1 26 ? 41.880 45.354 51.649 1.00 19.36 41 LYS C CA 1
ATOM 5539 C C . LYS C 1 26 ? 43.050 45.254 50.672 1.00 19.87 41 LYS C C 1
ATOM 5540 O O . LYS C 1 26 ? 43.276 44.211 50.053 1.00 18.86 41 LYS C O 1
ATOM 5546 N N . ILE C 1 27 ? 43.790 46.348 50.539 1.00 19.89 42 ILE C N 1
ATOM 5547 C CA . ILE C 1 27 ? 44.944 46.395 49.650 1.00 19.04 42 ILE C CA 1
ATOM 5548 C C . ILE C 1 27 ? 46.089 45.547 50.217 1.00 20.25 42 ILE C C 1
ATOM 5549 O O . ILE C 1 27 ? 46.460 45.699 51.386 1.00 18.94 42 ILE C O 1
ATOM 5554 N N . LEU C 1 28 ? 46.636 44.656 49.389 1.00 19.02 43 LEU C N 1
ATOM 5555 C CA . LEU C 1 28 ? 47.740 43.791 49.804 1.00 19.00 43 LEU C CA 1
ATOM 5556 C C . LEU C 1 28 ? 49.051 44.230 49.147 1.00 19.81 43 LEU C C 1
ATOM 5557 O O . LEU C 1 28 ? 50.135 43.988 49.675 1.00 21.39 43 LEU C O 1
ATOM 5562 N N . TYR C 1 29 ? 48.944 44.869 47.987 1.00 19.38 44 TYR C N 1
ATOM 5563 C CA . TYR C 1 29 ? 50.114 45.344 47.264 1.00 19.06 44 TYR C CA 1
ATOM 5564 C C . TYR C 1 29 ? 49.755 46.496 46.343 1.00 19.71 44 TYR C C 1
ATOM 5565 O O . TYR C 1 29 ? 48.666 46.537 45.775 1.00 19.04 44 TYR C O 1
ATOM 5574 N N . GLU C 1 30 ? 50.686 47.425 46.181 1.00 22.29 45 GLU C N 1
ATOM 5575 C CA . GLU C 1 30 ? 50.456 48.562 45.311 1.00 22.64 45 GLU C CA 1
ATOM 5576 C C . GLU C 1 30 ? 51.747 49.165 44.775 1.00 22.92 45 GLU C C 1
ATOM 5577 O O . GLU C 1 30 ? 52.804 49.081 45.405 1.00 22.20 45 GLU C O 1
ATOM 5583 N N . LYS C 1 31 ? 51.637 49.751 43.587 1.00 23.47 46 LYS C N 1
ATOM 5584 C CA . LYS C 1 31 ? 52.742 50.403 42.904 1.00 22.52 46 LYS C CA 1
ATOM 5585 C C . LYS C 1 31 ? 52.133 51.434 41.966 1.00 23.74 46 LYS C C 1
ATOM 5586 O O . LYS C 1 31 ? 51.616 51.089 40.903 1.00 22.85 46 LYS C O 1
ATOM 5592 N N . ASP C 1 32 ? 52.192 52.696 42.377 1.00 25.12 47 ASP C N 1
ATOM 5593 C CA . ASP C 1 32 ? 51.641 53.802 41.601 1.00 27.33 47 ASP C CA 1
ATOM 5594 C C . ASP C 1 32 ? 50.220 53.452 41.172 1.00 26.21 47 ASP C C 1
ATOM 5595 O O . ASP C 1 32 ? 49.884 53.506 39.990 1.00 26.59 47 ASP C O 1
ATOM 5600 N N . ALA C 1 33 ? 49.387 53.101 42.148 1.00 26.11 48 ALA C N 1
ATOM 5601 C CA . ALA C 1 33 ? 48.005 52.711 41.890 1.00 24.46 48 ALA C CA 1
ATOM 5602 C C . ALA C 1 33 ? 46.986 53.849 41.778 1.00 24.23 48 ALA C C 1
ATOM 5603 O O . ALA C 1 33 ? 45.845 53.614 41.382 1.00 24.50 48 ALA C O 1
ATOM 5605 N N . THR C 1 34 ? 47.382 55.075 42.103 1.00 24.13 49 THR C N 1
ATOM 5606 C CA . THR C 1 34 ? 46.442 56.189 42.041 1.00 24.79 49 THR C CA 1
ATOM 5607 C C . THR C 1 34 ? 46.549 57.108 40.831 1.00 26.56 49 THR C C 1
ATOM 5608 O O . THR C 1 34 ? 45.765 58.047 40.694 1.00 28.29 49 THR C O 1
ATOM 5612 N N . GLN C 1 35 ? 47.515 56.862 39.957 1.00 27.12 50 GLN C N 1
ATOM 5613 C CA . GLN C 1 35 ? 47.643 57.701 38.776 1.00 26.34 50 GLN C CA 1
ATOM 5614 C C . GLN C 1 35 ? 46.745 57.160 37.658 1.00 26.52 50 GLN C C 1
ATOM 5615 O O . GLN C 1 35 ? 46.836 55.985 37.290 1.00 27.69 50 GLN C O 1
ATOM 5621 N N . PRO C 1 36 ? 45.850 58.004 37.115 1.00 24.50 51 PRO C N 1
ATOM 5622 C CA . PRO C 1 36 ? 44.971 57.535 36.037 1.00 22.90 51 PRO C CA 1
ATOM 5623 C C . PRO C 1 36 ? 45.758 57.287 34.751 1.00 21.17 51 PRO C C 1
ATOM 5624 O O . PRO C 1 36 ? 46.503 58.158 34.298 1.00 22.03 51 PRO C O 1
ATOM 5628 N N . VAL C 1 37 ? 45.602 56.099 34.171 1.00 19.36 52 VAL C N 1
ATOM 5629 C CA . VAL C 1 37 ? 46.296 55.761 32.924 1.00 18.31 52 VAL C CA 1
ATOM 5630 C C . VAL C 1 37 ? 45.408 54.936 31.989 1.00 19.41 52 VAL C C 1
ATOM 5631 O O . VAL C 1 37 ? 44.361 54.432 32.403 1.00 18.04 52 VAL C O 1
ATOM 5635 N N . GLU C 1 38 ? 45.822 54.807 30.729 1.00 19.80 53 GLU C N 1
ATOM 5636 C CA . GLU C 1 38 ? 45.058 54.019 29.765 1.00 20.77 53 GLU C CA 1
ATOM 5637 C C . GLU C 1 38 ? 44.962 52.586 30.273 1.00 20.97 53 GLU C C 1
ATOM 5638 O O . GLU C 1 38 ? 45.946 52.027 30.770 1.00 22.43 53 GLU C O 1
ATOM 5644 N N . ILE C 1 39 ? 43.776 51.998 30.153 1.00 19.99 54 ILE C N 1
ATOM 5645 C CA . ILE C 1 39 ? 43.546 50.630 30.616 1.00 18.14 54 ILE C CA 1
ATOM 5646 C C . ILE C 1 39 ? 43.015 49.798 29.468 1.00 18.60 54 ILE C C 1
ATOM 5647 O O . ILE C 1 39 ? 42.794 48.596 29.601 1.00 18.77 54 ILE C O 1
ATOM 5652 N N . ALA C 1 40 ? 42.817 50.463 28.334 1.00 19.51 55 ALA C N 1
ATOM 5653 C CA . ALA C 1 40 ? 42.334 49.817 27.125 1.00 16.23 55 ALA C CA 1
ATOM 5654 C C . ALA C 1 40 ? 41.134 48.921 27.383 1.00 17.10 55 ALA C C 1
ATOM 5655 O O . ALA C 1 40 ? 40.195 49.302 28.083 1.00 16.29 55 ALA C O 1
ATOM 5657 N N . SER C 1 41 ? 41.196 47.722 26.814 1.00 18.92 56 SER C N 1
ATOM 5658 C CA . SER C 1 41 ? 40.135 46.721 26.904 1.00 21.09 56 SER C CA 1
ATOM 5659 C C . SER C 1 41 ? 39.574 46.386 28.282 1.00 21.70 56 SER C C 1
ATOM 5660 O O . SER C 1 41 ? 38.587 45.652 28.390 1.00 21.31 56 SER C O 1
ATOM 5663 N N . ILE C 1 42 ? 40.191 46.901 29.338 1.00 20.70 57 ILE C N 1
ATOM 5664 C CA . ILE C 1 42 ? 39.676 46.643 30.671 1.00 17.74 57 ILE C CA 1
ATOM 5665 C C . ILE C 1 42 ? 38.427 47.519 30.857 1.00 17.23 57 ILE C C 1
ATOM 5666 O O . ILE C 1 42 ? 37.663 47.341 31.805 1.00 14.49 57 ILE C O 1
ATOM 5671 N N . THR C 1 43 ? 38.225 48.455 29.928 1.00 17.62 58 THR C N 1
ATOM 5672 C CA . THR C 1 43 ? 37.061 49.346 29.953 1.00 19.44 58 THR C CA 1
ATOM 5673 C C . THR C 1 43 ? 35.793 48.494 29.900 1.00 19.67 58 THR C C 1
ATOM 5674 O O . THR C 1 43 ? 34.763 48.844 30.482 1.00 19.81 58 THR C O 1
ATOM 5678 N N . LYS C 1 44 ? 35.886 47.367 29.202 1.00 18.16 59 LYS C N 1
ATOM 5679 C CA . LYS C 1 44 ? 34.760 46.455 29.056 1.00 16.48 59 LYS C CA 1
ATOM 5680 C C . LYS C 1 44 ? 34.163 45.961 30.377 1.00 15.36 59 LYS C C 1
ATOM 5681 O O . LYS C 1 44 ? 33.019 45.513 30.406 1.00 15.25 59 LYS C O 1
ATOM 5687 N N . LEU C 1 45 ? 34.924 46.038 31.466 1.00 15.65 60 LEU C N 1
ATOM 5688 C CA . LEU C 1 45 ? 34.406 45.611 32.767 1.00 16.43 60 LEU C CA 1
ATOM 5689 C C . LEU C 1 45 ? 33.347 46.594 33.218 1.00 17.07 60 LEU C C 1
ATOM 5690 O O . LEU C 1 45 ? 32.364 46.213 33.855 1.00 20.44 60 LEU C O 1
ATOM 5695 N N . ILE C 1 46 ? 33.549 47.868 32.905 1.00 15.01 61 ILE C N 1
ATOM 5696 C CA . ILE C 1 46 ? 32.565 48.864 33.292 1.00 14.18 61 ILE C CA 1
ATOM 5697 C C . ILE C 1 46 ? 31.328 48.630 32.429 1.00 13.77 61 ILE C C 1
ATOM 5698 O O . ILE C 1 46 ? 30.201 48.690 32.912 1.00 12.71 61 ILE C O 1
ATOM 5703 N N . THR C 1 47 ? 31.557 48.332 31.153 1.00 14.71 62 THR C N 1
ATOM 5704 C CA . THR C 1 47 ? 30.474 48.075 30.212 1.00 13.84 62 THR C CA 1
ATOM 5705 C C . THR C 1 47 ? 29.646 46.883 30.664 1.00 16.09 62 THR C C 1
ATOM 5706 O O . THR C 1 47 ? 28.422 46.974 30.793 1.00 15.60 62 THR C O 1
ATOM 5710 N N . VAL C 1 48 ? 30.326 45.763 30.900 1.00 16.78 63 VAL C N 1
ATOM 5711 C CA . VAL C 1 48 ? 29.664 44.536 31.326 1.00 17.59 63 VAL C CA 1
ATOM 5712 C C . VAL C 1 48 ? 28.787 44.740 32.558 1.00 18.23 63 VAL C C 1
ATOM 5713 O O . VAL C 1 48 ? 27.692 44.174 32.643 1.00 18.79 63 VAL C O 1
ATOM 5717 N N . TYR C 1 49 ? 29.250 45.556 33.503 1.00 18.88 64 TYR C N 1
ATOM 5718 C CA . TYR C 1 49 ? 28.469 45.817 34.712 1.00 17.64 64 TYR C CA 1
ATOM 5719 C C . TYR C 1 49 ? 27.113 46.425 34.378 1.00 16.35 64 TYR C C 1
ATOM 5720 O O . TYR C 1 49 ? 26.096 45.991 34.912 1.00 16.40 64 TYR C O 1
ATOM 5729 N N . LEU C 1 50 ? 27.097 47.423 33.496 1.00 15.47 65 LEU C N 1
ATOM 5730 C CA . LEU C 1 50 ? 25.847 48.071 33.108 1.00 16.33 65 LEU C CA 1
ATOM 5731 C C . LEU C 1 50 ? 24.934 47.107 32.349 1.00 18.12 65 LEU C C 1
ATOM 5732 O O . LEU C 1 50 ? 23.712 47.298 32.294 1.00 16.99 65 LEU C O 1
ATOM 5737 N N . VAL C 1 51 ? 25.535 46.063 31.782 1.00 18.39 66 VAL C N 1
ATOM 5738 C CA . VAL C 1 51 ? 24.787 45.047 31.047 1.00 19.59 66 VAL C CA 1
ATOM 5739 C C . VAL C 1 51 ? 24.060 44.151 32.061 1.00 21.15 66 VAL C C 1
ATOM 5740 O O . VAL C 1 51 ? 22.876 43.834 31.899 1.00 21.25 66 VAL C O 1
ATOM 5744 N N . TYR C 1 52 ? 24.780 43.755 33.107 1.00 18.79 67 TYR C N 1
ATOM 5745 C CA . TYR C 1 52 ? 24.217 42.922 34.166 1.00 18.41 67 TYR C CA 1
ATOM 5746 C C . TYR C 1 52 ? 23.169 43.703 34.958 1.00 18.93 67 TYR C C 1
ATOM 5747 O O . TYR C 1 52 ? 22.211 43.123 35.481 1.00 21.17 67 TYR C O 1
ATOM 5756 N N . GLU C 1 53 ? 23.360 45.018 35.041 1.00 16.92 68 GLU C N 1
ATOM 5757 C CA . GLU C 1 53 ? 22.441 45.886 35.761 1.00 17.36 68 GLU C CA 1
ATOM 5758 C C . GLU C 1 53 ? 21.144 45.964 34.977 1.00 17.29 68 GLU C C 1
ATOM 5759 O O . GLU C 1 53 ? 20.062 45.773 35.523 1.00 16.29 68 GLU C O 1
ATOM 5765 N N . ALA C 1 54 ? 21.256 46.241 33.685 1.00 18.56 69 ALA C N 1
ATOM 5766 C CA . ALA C 1 54 ? 20.075 46.316 32.840 1.00 18.40 69 ALA C CA 1
ATOM 5767 C C . ALA C 1 54 ? 19.417 44.938 32.798 1.00 18.02 69 ALA C C 1
ATOM 5768 O O . ALA C 1 54 ? 18.196 44.838 32.693 1.00 17.58 69 ALA C O 1
ATOM 5770 N N . LEU C 1 55 ? 20.221 43.876 32.872 1.00 17.27 70 LEU C N 1
ATOM 5771 C CA . LEU C 1 55 ? 19.657 42.527 32.863 1.00 18.39 70 LEU C CA 1
ATOM 5772 C C . LEU C 1 55 ? 18.847 42.346 34.140 1.00 19.37 70 LEU C C 1
ATOM 5773 O O . LEU C 1 55 ? 17.759 41.760 34.127 1.00 18.31 70 LEU C O 1
ATOM 5778 N N . GLU C 1 56 ? 19.378 42.878 35.237 1.00 18.92 71 GLU C N 1
ATOM 5779 C CA . GLU C 1 56 ? 18.718 42.789 36.526 1.00 19.74 71 GLU C CA 1
ATOM 5780 C C . GLU C 1 56 ? 17.420 43.594 36.519 1.00 19.59 71 GLU C C 1
ATOM 5781 O O . GLU C 1 56 ? 16.377 43.098 36.938 1.00 20.07 71 GLU C O 1
ATOM 5787 N N . ASN C 1 57 ? 17.489 44.832 36.033 1.00 18.90 72 ASN C N 1
ATOM 5788 C CA . ASN C 1 57 ? 16.321 45.708 35.977 1.00 19.10 72 ASN C CA 1
ATOM 5789 C C . ASN C 1 57 ? 15.195 45.092 35.157 1.00 19.54 72 ASN C C 1
ATOM 5790 O O . ASN C 1 57 ? 14.023 45.300 35.462 1.00 20.30 72 ASN C O 1
ATOM 5795 N N . GLY C 1 58 ? 15.554 44.348 34.111 1.00 19.16 73 GLY C N 1
ATOM 5796 C CA . GLY C 1 58 ? 14.557 43.710 33.269 1.00 15.55 73 GLY C CA 1
ATOM 5797 C C . GLY C 1 58 ? 14.327 44.324 31.895 1.00 15.77 73 GLY C C 1
ATOM 5798 O O . GLY C 1 58 ? 13.488 43.833 31.140 1.00 19.78 73 GLY C O 1
ATOM 5799 N N . SER C 1 59 ? 15.048 45.388 31.552 1.00 13.10 74 SER C N 1
ATOM 5800 C CA . SER C 1 59 ? 14.869 46.017 30.246 1.00 12.73 74 SER C CA 1
ATOM 5801 C C . SER C 1 59 ? 15.404 45.166 29.093 1.00 14.85 74 SER C C 1
ATOM 5802 O O . SER C 1 59 ? 15.045 45.386 27.935 1.00 13.79 74 SER C O 1
ATOM 5805 N N . ILE C 1 60 ? 16.269 44.205 29.410 1.00 15.18 75 ILE C N 1
ATOM 5806 C CA . ILE C 1 60 ? 16.803 43.285 28.408 1.00 15.89 75 ILE C CA 1
ATOM 5807 C C . ILE C 1 60 ? 16.924 41.929 29.058 1.00 15.51 75 ILE C C 1
ATOM 5808 O O . ILE C 1 60 ? 16.886 41.817 30.279 1.00 15.24 75 ILE C O 1
ATOM 5813 N N . THR C 1 61 ? 17.073 40.899 28.237 1.00 16.54 76 THR C N 1
ATOM 5814 C CA . THR C 1 61 ? 17.195 39.543 28.746 1.00 19.02 76 THR C CA 1
ATOM 5815 C C . THR C 1 61 ? 18.303 38.824 28.007 1.00 18.88 76 THR C C 1
ATOM 5816 O O . THR C 1 61 ? 18.650 39.192 26.887 1.00 19.07 76 THR C O 1
ATOM 5820 N N . LEU C 1 62 ? 18.848 37.788 28.630 1.00 18.28 77 LEU C N 1
ATOM 5821 C CA . LEU C 1 62 ? 19.927 37.037 28.019 1.00 17.09 77 LEU C CA 1
ATOM 5822 C C . LEU C 1 62 ? 19.646 36.602 26.589 1.00 17.17 77 LEU C C 1
ATOM 5823 O O . LEU C 1 62 ? 20.574 36.489 25.796 1.00 17.53 77 LEU C O 1
ATOM 5828 N N . SER C 1 63 ? 18.382 36.375 26.241 1.00 16.92 78 SER C N 1
ATOM 5829 C CA . SER C 1 63 ? 18.061 35.940 24.878 1.00 16.34 78 SER C CA 1
ATOM 5830 C C . SER C 1 63 ? 17.523 37.035 23.963 1.00 15.62 78 SER C C 1
ATOM 5831 O O . SER C 1 63 ? 17.023 36.761 22.874 1.00 16.40 78 SER C O 1
ATOM 5834 N N . THR C 1 64 ? 17.627 38.279 24.397 1.00 15.54 79 THR C N 1
ATOM 5835 C CA . THR C 1 64 ? 17.139 39.380 23.586 1.00 17.15 79 THR C CA 1
ATOM 5836 C C . THR C 1 64 ? 17.961 39.586 22.312 1.00 18.18 79 THR C C 1
ATOM 5837 O O . THR C 1 64 ? 19.184 39.731 22.363 1.00 18.71 79 THR C O 1
ATOM 5841 N N . PRO C 1 65 ? 17.295 39.579 21.147 1.00 18.67 80 PRO C N 1
ATOM 5842 C CA . PRO C 1 65 ? 17.970 39.783 19.857 1.00 19.01 80 PRO C CA 1
ATOM 5843 C C . PRO C 1 65 ? 18.521 41.214 19.782 1.00 20.62 80 PRO C C 1
ATOM 5844 O O . PRO C 1 65 ? 17.794 42.181 20.027 1.00 22.50 80 PRO C O 1
ATOM 5848 N N . VAL C 1 66 ? 19.801 41.346 19.451 1.00 19.94 81 VAL C N 1
ATOM 5849 C CA . VAL C 1 66 ? 20.432 42.656 19.352 1.00 17.92 81 VAL C CA 1
ATOM 5850 C C . VAL C 1 66 ? 20.981 42.909 17.953 1.00 19.34 81 VAL C C 1
ATOM 5851 O O . VAL C 1 66 ? 21.712 42.087 17.394 1.00 21.07 81 VAL C O 1
ATOM 5855 N N . ASP C 1 67 ? 20.624 44.061 17.398 1.00 17.98 82 ASP C N 1
ATOM 5856 C CA . ASP C 1 67 ? 21.062 44.456 16.069 1.00 17.42 82 ASP C CA 1
ATOM 5857 C C . ASP C 1 67 ? 22.482 45.001 16.079 1.00 18.09 82 ASP C C 1
ATOM 5858 O O . ASP C 1 67 ? 22.946 45.546 17.080 1.00 17.05 82 ASP C O 1
ATOM 5863 N N . ILE C 1 68 ? 23.163 44.846 14.948 1.00 18.82 83 ILE C N 1
ATOM 5864 C CA . ILE C 1 68 ? 24.532 45.322 14.782 1.00 16.18 83 ILE C CA 1
ATOM 5865 C C . ILE C 1 68 ? 24.498 46.414 13.710 1.00 17.53 83 ILE C C 1
ATOM 5866 O O . ILE C 1 68 ? 24.369 46.117 12.522 1.00 18.28 83 ILE C O 1
ATOM 5871 N N . SER C 1 69 ? 24.604 47.672 14.129 1.00 17.50 84 SER C N 1
ATOM 5872 C CA . SER C 1 69 ? 24.552 48.785 13.188 1.00 18.61 84 SER C CA 1
ATOM 5873 C C . SER C 1 69 ? 25.802 48.888 12.337 1.00 17.85 84 SER C C 1
ATOM 5874 O O . SER C 1 69 ? 26.746 48.123 12.519 1.00 16.51 84 SER C O 1
ATOM 5877 N N . ASP C 1 70 ? 25.799 49.843 11.409 1.00 19.36 85 ASP C N 1
ATOM 5878 C CA . ASP C 1 70 ? 26.924 50.048 10.495 1.00 21.22 85 ASP C CA 1
ATOM 5879 C C . ASP C 1 70 ? 28.275 50.249 11.206 1.00 20.23 85 ASP C C 1
ATOM 5880 O O . ASP C 1 70 ? 29.272 49.626 10.847 1.00 19.44 85 ASP C O 1
ATOM 5885 N N . TYR C 1 71 ? 28.304 51.113 12.214 1.00 19.74 86 TYR C N 1
ATOM 5886 C CA . TYR C 1 71 ? 29.530 51.383 12.954 1.00 19.04 86 TYR C CA 1
ATOM 5887 C C . TYR C 1 71 ? 30.156 50.098 13.527 1.00 19.36 86 TYR C C 1
ATOM 5888 O O . TYR C 1 71 ? 31.298 49.766 13.209 1.00 18.12 86 TYR C O 1
ATOM 5897 N N . PRO C 1 72 ? 29.417 49.350 14.365 1.00 18.49 87 PRO C N 1
ATOM 5898 C CA . PRO C 1 72 ? 29.972 48.116 14.930 1.00 19.04 87 PRO C CA 1
ATOM 5899 C C . PRO C 1 72 ? 30.252 47.060 13.859 1.00 21.65 87 PRO C C 1
ATOM 5900 O O . PRO C 1 72 ? 31.273 46.371 13.899 1.00 20.72 87 PRO C O 1
ATOM 5904 N N . TYR C 1 73 ? 29.334 46.937 12.904 1.00 24.00 88 TYR C N 1
ATOM 5905 C CA . TYR C 1 73 ? 29.472 45.961 11.835 1.00 26.93 88 TYR C CA 1
ATOM 5906 C C . TYR C 1 73 ? 30.736 46.171 11.020 1.00 28.15 88 TYR C C 1
ATOM 5907 O O . TYR C 1 73 ? 31.454 45.221 10.719 1.00 27.62 88 TYR C O 1
ATOM 5916 N N . GLN C 1 74 ? 31.001 47.418 10.659 1.00 31.09 89 GLN C N 1
ATOM 5917 C CA . GLN C 1 74 ? 32.171 47.738 9.855 1.00 35.91 89 GLN C CA 1
ATOM 5918 C C . GLN C 1 74 ? 33.476 47.633 10.620 1.00 35.96 89 GLN C C 1
ATOM 5919 O O . GLN C 1 74 ? 34.530 47.388 10.036 1.00 33.79 89 GLN C O 1
ATOM 5925 N N . LEU C 1 75 ? 33.400 47.812 11.932 1.00 38.21 90 LEU C N 1
ATOM 5926 C CA . LEU C 1 75 ? 34.584 47.726 12.770 1.00 39.97 90 LEU C CA 1
ATOM 5927 C C . LEU C 1 75 ? 35.184 46.337 12.710 1.00 42.31 90 LEU C C 1
ATOM 5928 O O . LEU C 1 75 ? 36.385 46.168 12.911 1.00 43.08 90 LEU C O 1
ATOM 5933 N N . THR C 1 76 ? 34.346 45.341 12.442 1.00 44.86 91 THR C N 1
ATOM 5934 C CA . THR C 1 76 ? 34.824 43.967 12.385 1.00 49.04 91 THR C CA 1
ATOM 5935 C C . THR C 1 76 ? 35.806 43.730 11.246 1.00 52.56 91 THR C C 1
ATOM 5936 O O . THR C 1 76 ? 36.875 43.151 11.446 1.00 54.34 91 THR C O 1
ATOM 5940 N N . THR C 1 77 ? 35.453 44.203 10.059 1.00 56.63 92 THR C N 1
ATOM 5941 C CA . THR C 1 77 ? 36.286 44.004 8.881 1.00 60.72 92 THR C CA 1
ATOM 5942 C C . THR C 1 77 ? 37.275 45.121 8.534 1.00 63.74 92 THR C C 1
ATOM 5943 O O . THR C 1 77 ? 38.489 44.907 8.534 1.00 63.93 92 THR C O 1
ATOM 5947 N N . ASN C 1 78 ? 36.743 46.304 8.238 1.00 67.64 93 ASN C N 1
ATOM 5948 C CA . ASN C 1 78 ? 37.545 47.460 7.838 1.00 70.94 93 ASN C CA 1
ATOM 5949 C C . ASN C 1 78 ? 38.725 47.852 8.729 1.00 71.85 93 ASN C C 1
ATOM 5950 O O . ASN C 1 78 ? 39.554 48.682 8.334 1.00 72.06 93 ASN C O 1
ATOM 5955 N N . SER C 1 79 ? 38.814 47.270 9.921 1.00 71.44 94 SER C N 1
ATOM 5956 C CA . SER C 1 79 ? 39.921 47.593 10.815 1.00 69.15 94 SER C CA 1
ATOM 5957 C C . SER C 1 79 ? 40.256 46.430 11.724 1.00 68.02 94 SER C C 1
ATOM 5958 O O . SER C 1 79 ? 39.386 45.633 12.073 1.00 68.03 94 SER C O 1
ATOM 5961 N N . GLU C 1 80 ? 41.525 46.319 12.095 1.00 67.72 95 GLU C N 1
ATOM 5962 C CA . GLU C 1 80 ? 41.913 45.261 13.004 1.00 67.00 95 GLU C CA 1
ATOM 5963 C C . GLU C 1 80 ? 41.843 45.831 14.407 1.00 65.37 95 GLU C C 1
ATOM 5964 O O . GLU C 1 80 ? 42.568 46.760 14.771 1.00 65.77 95 GLU C O 1
ATOM 5970 N N . ALA C 1 81 ? 40.912 45.276 15.166 1.00 62.64 96 ALA C N 1
ATOM 5971 C CA . ALA C 1 81 ? 40.669 45.627 16.550 1.00 59.01 96 ALA C CA 1
ATOM 5972 C C . ALA C 1 81 ? 40.168 44.274 17.012 1.00 56.46 96 ALA C C 1
ATOM 5973 O O . ALA C 1 81 ? 39.593 43.539 16.211 1.00 56.35 96 ALA C O 1
ATOM 5975 N N . SER C 1 82 ? 40.395 43.910 18.266 1.00 53.19 97 SER C N 1
ATOM 5976 C CA . SER C 1 82 ? 39.929 42.607 18.701 1.00 49.26 97 SER C CA 1
ATOM 5977 C C . SER C 1 82 ? 38.431 42.510 18.402 1.00 46.96 97 SER C C 1
ATOM 5978 O O . SER C 1 82 ? 37.625 43.271 18.939 1.00 48.82 97 SER C O 1
ATOM 5981 N N . ASN C 1 83 ? 38.072 41.586 17.516 1.00 40.97 98 ASN C N 1
ATOM 5982 C CA . ASN C 1 83 ? 36.685 41.398 17.119 1.00 34.39 98 ASN C CA 1
ATOM 5983 C C . ASN C 1 83 ? 36.510 40.034 16.486 1.00 32.78 98 ASN C C 1
ATOM 5984 O O . ASN C 1 83 ? 37.464 39.267 16.375 1.00 33.05 98 ASN C O 1
ATOM 5989 N N . ILE C 1 84 ? 35.284 39.740 16.064 1.00 32.03 99 ILE C N 1
ATOM 5990 C CA . ILE C 1 84 ? 34.970 38.466 15.420 1.00 30.69 99 ILE C CA 1
ATOM 5991 C C . ILE C 1 84 ? 33.919 38.709 14.328 1.00 29.27 99 ILE C C 1
ATOM 5992 O O . ILE C 1 84 ? 33.271 39.757 14.303 1.00 31.14 99 ILE C O 1
ATOM 5997 N N . PRO C 1 85 ? 33.747 37.750 13.406 1.00 26.33 100 PRO C N 1
ATOM 5998 C CA . PRO C 1 85 ? 32.768 37.884 12.323 1.00 23.37 100 PRO C CA 1
ATOM 5999 C C . PRO C 1 85 ? 31.324 37.854 12.817 1.00 22.69 100 PRO C C 1
ATOM 6000 O O . PRO C 1 85 ? 30.912 36.906 13.481 1.00 22.87 100 PRO C O 1
ATOM 6012 N N . GLU C 1 87 ? 28.408 38.398 10.633 1.00 26.62 102 GLU C N 1
ATOM 6013 C CA . GLU C 1 87 ? 27.677 38.589 9.392 1.00 28.17 102 GLU C CA 1
ATOM 6014 C C . GLU C 1 87 ? 26.162 38.498 9.512 1.00 27.84 102 GLU C C 1
ATOM 6015 O O . GLU C 1 87 ? 25.437 39.025 8.666 1.00 28.41 102 GLU C O 1
ATOM 6021 N N . ALA C 1 88 ? 25.679 37.829 10.551 1.00 27.37 103 ALA C N 1
ATOM 6022 C CA . ALA C 1 88 ? 24.243 37.699 10.749 1.00 25.39 103 ALA C CA 1
ATOM 6023 C C . ALA C 1 88 ? 23.687 39.066 11.134 1.00 26.62 103 ALA C C 1
ATOM 6024 O O . ALA C 1 88 ? 22.515 39.361 10.906 1.00 29.09 103 ALA C O 1
ATOM 6026 N N . ARG C 1 89 ? 24.556 39.901 11.702 1.00 26.74 104 ARG C N 1
ATOM 6027 C CA . ARG C 1 89 ? 24.216 41.252 12.148 1.00 23.22 104 ARG C CA 1
ATOM 6028 C C . ARG C 1 89 ? 23.034 41.320 13.096 1.00 24.13 104 ARG C C 1
ATOM 6029 O O . ARG C 1 89 ? 22.266 42.280 13.081 1.00 24.50 104 ARG C O 1
ATOM 6037 N N . ASN C 1 90 ? 22.903 40.291 13.927 1.00 24.31 105 ASN C N 1
ATOM 6038 C CA . ASN C 1 90 ? 21.845 40.216 14.925 1.00 22.85 105 ASN C CA 1
ATOM 6039 C C . ASN C 1 90 ? 22.192 39.071 15.862 1.00 20.78 105 ASN C C 1
ATOM 6040 O O . ASN C 1 90 ? 22.153 37.911 15.468 1.00 22.33 105 ASN C O 1
ATOM 6045 N N . TYR C 1 91 ? 22.552 39.399 17.095 1.00 18.26 106 TYR C N 1
ATOM 6046 C CA . TYR C 1 91 ? 22.916 38.373 18.053 1.00 17.44 106 TYR C CA 1
ATOM 6047 C C . TYR C 1 91 ? 22.327 38.579 19.440 1.00 17.72 106 TYR C C 1
ATOM 6048 O O . TYR C 1 91 ? 21.873 39.660 19.798 1.00 19.90 106 TYR C O 1
ATOM 6057 N N . THR C 1 92 ? 22.350 37.506 20.212 1.00 17.50 107 THR C N 1
ATOM 6058 C CA . THR C 1 92 ? 21.826 37.468 21.564 1.00 16.86 107 THR C CA 1
ATOM 6059 C C . THR C 1 92 ? 22.643 38.280 22.567 1.00 18.08 107 THR C C 1
ATOM 6060 O O . THR C 1 92 ? 23.854 38.463 22.407 1.00 20.85 107 THR C O 1
ATOM 6064 N N . VAL C 1 93 ? 21.974 38.784 23.597 1.00 16.50 108 VAL C N 1
ATOM 6065 C CA . VAL C 1 93 ? 22.671 39.549 24.616 1.00 17.73 108 VAL C CA 1
ATOM 6066 C C . VAL C 1 93 ? 23.727 38.633 25.214 1.00 17.51 108 VAL C C 1
ATOM 6067 O O . VAL C 1 93 ? 24.874 39.021 25.393 1.00 19.03 108 VAL C O 1
ATOM 6071 N N . GLU C 1 94 ? 23.334 37.403 25.504 1.00 19.16 109 GLU C N 1
ATOM 6072 C CA . GLU C 1 94 ? 24.252 36.428 26.067 1.00 21.98 109 GLU C CA 1
ATOM 6073 C C . GLU C 1 94 ? 25.420 36.182 25.113 1.00 21.48 109 GLU C C 1
ATOM 6074 O O . GLU C 1 94 ? 26.568 36.069 25.537 1.00 22.52 109 GLU C O 1
ATOM 6080 N N . GLU C 1 95 ? 25.136 36.110 23.822 1.00 20.43 110 GLU C N 1
ATOM 6081 C CA . GLU C 1 95 ? 26.202 35.882 22.862 1.00 20.71 110 GLU C CA 1
ATOM 6082 C C . GLU C 1 95 ? 27.189 37.044 22.862 1.00 18.82 110 GLU C C 1
ATOM 6083 O O . GLU C 1 95 ? 28.401 36.848 22.967 1.00 17.43 110 GLU C O 1
ATOM 6089 N N . LEU C 1 96 ? 26.669 38.258 22.751 1.00 17.54 111 LEU C N 1
ATOM 6090 C CA . LEU C 1 96 ? 27.522 39.435 22.732 1.00 17.73 111 LEU C CA 1
ATOM 6091 C C . LEU C 1 96 ? 28.296 39.606 24.028 1.00 19.16 111 LEU C C 1
ATOM 6092 O O . LEU C 1 96 ? 29.459 40.010 24.026 1.00 21.19 111 LEU C O 1
ATOM 6097 N N . LEU C 1 97 ? 27.645 39.306 25.139 1.00 20.49 112 LEU C N 1
ATOM 6098 C CA . LEU C 1 97 ? 28.283 39.435 26.434 1.00 23.27 112 LEU C CA 1
ATOM 6099 C C . LEU C 1 97 ? 29.457 38.464 26.485 1.00 23.48 112 LEU C C 1
ATOM 6100 O O . LEU C 1 97 ? 30.554 38.802 26.936 1.00 24.45 112 LEU C O 1
ATOM 6105 N N . GLU C 1 98 ? 29.215 37.256 25.999 1.00 23.19 113 GLU C N 1
ATOM 6106 C CA . GLU C 1 98 ? 30.229 36.217 25.974 1.00 24.68 113 GLU C CA 1
ATOM 6107 C C . GLU C 1 98 ? 31.380 36.616 25.059 1.00 25.35 113 GLU C C 1
ATOM 6108 O O . GLU C 1 98 ? 32.548 36.482 25.418 1.00 28.28 113 GLU C O 1
ATOM 6114 N N . ALA C 1 99 ? 31.043 37.104 23.871 1.00 24.87 114 ALA C N 1
ATOM 6115 C CA . ALA C 1 99 ? 32.050 37.534 22.909 1.00 23.31 114 ALA C CA 1
ATOM 6116 C C . ALA C 1 99 ? 32.864 38.699 23.474 1.00 22.55 114 ALA C C 1
ATOM 6117 O O . ALA C 1 99 ? 34.039 38.869 23.138 1.00 23.93 114 ALA C O 1
ATOM 6119 N N . THR C 1 100 ? 32.237 39.498 24.332 1.00 20.72 115 THR C N 1
ATOM 6120 C CA . THR C 1 100 ? 32.914 40.645 24.931 1.00 20.53 115 THR C CA 1
ATOM 6121 C C . THR C 1 100 ? 33.949 40.228 25.972 1.00 20.98 115 THR C C 1
ATOM 6122 O O . THR C 1 100 ? 35.126 40.572 25.866 1.00 20.35 115 THR C O 1
ATOM 6126 N N . LEU C 1 101 ? 33.501 39.477 26.973 1.00 21.10 116 LEU C N 1
ATOM 6127 C CA . LEU C 1 101 ? 34.372 39.051 28.055 1.00 21.85 116 LEU C CA 1
ATOM 6128 C C . LEU C 1 101 ? 35.461 38.055 27.693 1.00 23.89 116 LEU C C 1
ATOM 6129 O O . LEU C 1 101 ? 36.579 38.151 28.191 1.00 25.81 116 LEU C O 1
ATOM 6134 N N . VAL C 1 102 ? 35.149 37.104 26.824 1.00 26.01 117 VAL C N 1
ATOM 6135 C CA . VAL C 1 102 ? 36.131 36.098 26.444 1.00 27.34 117 VAL C CA 1
ATOM 6136 C C . VAL C 1 102 ? 37.124 36.520 25.356 1.00 28.80 117 VAL C C 1
ATOM 6137 O O . VAL C 1 102 ? 38.334 36.342 25.517 1.00 29.70 117 VAL C O 1
ATOM 6141 N N . SER C 1 103 ? 36.621 37.085 24.259 1.00 27.63 118 SER C N 1
ATOM 6142 C CA . SER C 1 103 ? 37.481 37.474 23.146 1.00 25.00 118 SER C CA 1
ATOM 6143 C C . SER C 1 103 ? 37.744 38.960 23.015 1.00 24.65 118 SER C C 1
ATOM 6144 O O . SER C 1 103 ? 38.445 39.388 22.099 1.00 25.01 118 SER C O 1
ATOM 6147 N N . SER C 1 104 ? 37.170 39.750 23.910 1.00 22.49 119 SER C N 1
ATOM 6148 C CA . SER C 1 104 ? 37.379 41.186 23.874 1.00 21.25 119 SER C CA 1
ATOM 6149 C C . SER C 1 104 ? 36.863 41.820 22.578 1.00 19.95 119 SER C C 1
ATOM 6150 O O . SER C 1 104 ? 37.336 42.879 22.167 1.00 20.51 119 SER C O 1
ATOM 6153 N N . ALA C 1 105 ? 35.882 41.182 21.946 1.00 17.82 120 ALA C N 1
ATOM 6154 C CA . ALA C 1 105 ? 35.298 41.697 20.707 1.00 18.29 120 ALA C CA 1
ATOM 6155 C C . ALA C 1 105 ? 34.678 43.089 20.904 1.00 18.87 120 ALA C C 1
ATOM 6156 O O . ALA C 1 105 ? 33.669 43.242 21.600 1.00 16.70 120 ALA C O 1
ATOM 6158 N N . ASN C 1 106 ? 35.269 44.094 20.262 1.00 18.05 121 ASN C N 1
ATOM 6159 C CA . ASN C 1 106 ? 34.805 45.475 20.387 1.00 19.25 121 ASN C CA 1
ATOM 6160 C C . ASN C 1 106 ? 33.427 45.775 19.786 1.00 20.30 121 ASN C C 1
ATOM 6161 O O . ASN C 1 106 ? 32.717 46.671 20.265 1.00 19.52 121 ASN C O 1
ATOM 6166 N N . SER C 1 107 ? 33.043 45.041 18.747 1.00 18.70 122 SER C N 1
ATOM 6167 C CA . SER C 1 107 ? 31.741 45.260 18.146 1.00 17.32 122 SER C CA 1
ATOM 6168 C C . SER C 1 107 ? 30.653 44.678 19.020 1.00 17.92 122 SER C C 1
ATOM 6169 O O . SER C 1 107 ? 29.516 45.150 18.994 1.00 17.17 122 SER C O 1
ATOM 6172 N N . ALA C 1 108 ? 31.002 43.658 19.800 1.00 17.67 123 ALA C N 1
ATOM 6173 C CA . ALA C 1 108 ? 30.042 43.042 20.716 1.00 16.88 123 ALA C CA 1
ATOM 6174 C C . ALA C 1 108 ? 29.711 44.067 21.805 1.00 18.18 123 ALA C C 1
ATOM 6175 O O . ALA C 1 108 ? 28.544 44.299 22.135 1.00 20.25 123 ALA C O 1
ATOM 6177 N N . ALA C 1 109 ? 30.749 44.686 22.355 1.00 15.08 124 ALA C N 1
ATOM 6178 C CA . ALA C 1 109 ? 30.563 45.680 23.394 1.00 13.86 124 ALA C CA 1
ATOM 6179 C C . ALA C 1 109 ? 29.776 46.880 22.877 1.00 12.71 124 ALA C C 1
ATOM 6180 O O . ALA C 1 109 ? 28.831 47.329 23.522 1.00 11.01 124 ALA C O 1
ATOM 6182 N N . ILE C 1 110 ? 30.160 47.402 21.716 1.00 12.68 125 ILE C N 1
ATOM 6183 C CA . ILE C 1 110 ? 29.457 48.558 21.160 1.00 13.99 125 ILE C CA 1
ATOM 6184 C C . ILE C 1 110 ? 27.958 48.263 20.961 1.00 15.68 125 ILE C C 1
ATOM 6185 O O . ILE C 1 110 ? 27.094 49.038 21.396 1.00 14.00 125 ILE C O 1
ATOM 6190 N N . ALA C 1 111 ? 27.654 47.131 20.329 1.00 16.54 126 ALA C N 1
ATOM 6191 C CA . ALA C 1 111 ? 26.269 46.742 20.092 1.00 14.79 126 ALA C CA 1
ATOM 6192 C C . ALA C 1 111 ? 25.456 46.622 21.386 1.00 14.51 126 ALA C C 1
ATOM 6193 O O . ALA C 1 111 ? 24.270 46.946 21.397 1.00 16.50 126 ALA C O 1
ATOM 6195 N N . LEU C 1 112 ? 26.071 46.155 22.470 1.00 12.18 127 LEU C N 1
ATOM 6196 C CA . LEU C 1 112 ? 25.342 46.041 23.734 1.00 11.97 127 LEU C CA 1
ATOM 6197 C C . LEU C 1 112 ? 25.030 47.440 24.262 1.00 13.59 127 LEU C C 1
ATOM 6198 O O . LEU C 1 112 ? 23.920 47.718 24.726 1.00 14.37 127 LEU C O 1
ATOM 6203 N N . ALA C 1 113 ? 26.020 48.322 24.175 1.00 13.93 128 ALA C N 1
ATOM 6204 C CA . ALA C 1 113 ? 25.879 49.694 24.642 1.00 11.49 128 ALA C CA 1
ATOM 6205 C C . ALA C 1 113 ? 24.782 50.427 23.876 1.00 11.29 128 ALA C C 1
ATOM 6206 O O . ALA C 1 113 ? 23.995 51.179 24.466 1.00 9.62 128 ALA C O 1
ATOM 6208 N N . GLU C 1 114 ? 24.730 50.214 22.562 1.00 10.04 129 GLU C N 1
ATOM 6209 C CA . GLU C 1 114 ? 23.702 50.863 21.747 1.00 12.73 129 GLU C CA 1
ATOM 6210 C C . GLU C 1 114 ? 22.333 50.290 22.092 1.00 12.46 129 GLU C C 1
ATOM 6211 O O . GLU C 1 114 ? 21.330 50.992 22.053 1.00 16.55 129 GLU C O 1
ATOM 6217 N N . LYS C 1 115 ? 22.299 49.007 22.427 1.00 10.08 130 LYS C N 1
ATOM 6218 C CA . LYS C 1 115 ? 21.056 48.351 22.779 1.00 9.64 130 LYS C CA 1
ATOM 6219 C C . LYS C 1 115 ? 20.517 48.904 24.086 1.00 11.91 130 LYS C C 1
ATOM 6220 O O . LYS C 1 115 ? 19.316 49.127 24.233 1.00 13.03 130 LYS C O 1
ATOM 6226 N N . ILE C 1 116 ? 21.421 49.122 25.033 1.00 12.67 131 ILE C N 1
ATOM 6227 C CA . ILE C 1 116 ? 21.065 49.628 26.352 1.00 13.48 131 ILE C CA 1
ATOM 6228 C C . ILE C 1 116 ? 20.753 51.132 26.451 1.00 15.79 131 ILE C C 1
ATOM 6229 O O . ILE C 1 116 ? 19.804 51.524 27.130 1.00 15.03 131 ILE C O 1
ATOM 6234 N N . ALA C 1 117 ? 21.530 51.971 25.770 1.00 16.64 132 ALA C N 1
ATOM 6235 C CA . ALA C 1 117 ? 21.321 53.411 25.862 1.00 17.39 132 ALA C CA 1
ATOM 6236 C C . ALA C 1 117 ? 20.992 54.134 24.561 1.00 19.39 132 ALA C C 1
ATOM 6237 O O . ALA C 1 117 ? 20.959 55.367 24.530 1.00 21.08 132 ALA C O 1
ATOM 6239 N N . GLY C 1 118 ? 20.765 53.382 23.490 1.00 18.61 133 GLY C N 1
ATOM 6240 C CA . GLY C 1 118 ? 20.442 54.001 22.218 1.00 18.11 133 GLY C CA 1
ATOM 6241 C C . GLY C 1 118 ? 21.628 54.468 21.389 1.00 19.51 133 GLY C C 1
ATOM 6242 O O . GLY C 1 118 ? 21.510 54.653 20.181 1.00 21.14 133 GLY C O 1
ATOM 6243 N N . SER C 1 119 ? 22.773 54.678 22.024 1.00 20.27 134 SER C N 1
ATOM 6244 C CA . SER C 1 119 ? 23.959 55.116 21.296 1.00 19.40 134 SER C CA 1
ATOM 6245 C C . SER C 1 119 ? 25.149 55.037 22.228 1.00 18.33 134 SER C C 1
ATOM 6246 O O . SER C 1 119 ? 25.005 55.247 23.432 1.00 20.16 134 SER C O 1
ATOM 6249 N N . GLU C 1 120 ? 26.320 54.739 21.677 1.00 17.58 135 GLU C N 1
ATOM 6250 C CA . GLU C 1 120 ? 27.517 54.642 22.502 1.00 18.72 135 GLU C CA 1
ATOM 6251 C C . GLU C 1 120 ? 27.755 55.912 23.321 1.00 17.75 135 GLU C C 1
ATOM 6252 O O . GLU C 1 120 ? 28.189 55.833 24.466 1.00 16.27 135 GLU C O 1
ATOM 6258 N N . LYS C 1 121 ? 27.462 57.078 22.753 1.00 19.01 136 LYS C N 1
ATOM 6259 C CA . LYS C 1 121 ? 27.668 58.317 23.494 1.00 22.49 136 LYS C CA 1
ATOM 6260 C C . LYS C 1 121 ? 26.841 58.327 24.768 1.00 23.61 136 LYS C C 1
ATOM 6261 O O . LYS C 1 121 ? 27.311 58.768 25.820 1.00 24.69 136 LYS C O 1
ATOM 6267 N N . ASP C 1 122 ? 25.603 57.861 24.674 1.00 22.56 137 ASP C N 1
ATOM 6268 C CA . ASP C 1 122 ? 24.754 57.838 25.848 1.00 24.70 137 ASP C CA 1
ATOM 6269 C C . ASP C 1 122 ? 25.200 56.788 26.843 1.00 23.77 137 ASP C C 1
ATOM 6270 O O . ASP C 1 122 ? 25.106 57.000 28.053 1.00 25.81 137 ASP C O 1
ATOM 6275 N N . PHE C 1 123 ? 25.692 55.658 26.345 1.00 20.51 138 PHE C N 1
ATOM 6276 C CA . PHE C 1 123 ? 26.149 54.609 27.246 1.00 18.02 138 PHE C CA 1
ATOM 6277 C C . PHE C 1 123 ? 27.315 55.155 28.049 1.00 16.98 138 PHE C C 1
ATOM 6278 O O . PHE C 1 123 ? 27.425 54.911 29.247 1.00 17.16 138 PHE C O 1
ATOM 6286 N N . VAL C 1 124 ? 28.185 55.897 27.372 1.00 16.65 139 VAL C N 1
ATOM 6287 C CA . VAL C 1 124 ? 29.345 56.500 28.018 1.00 17.80 139 VAL C CA 1
ATOM 6288 C C . VAL C 1 124 ? 28.913 57.431 29.151 1.00 18.75 139 VAL C C 1
ATOM 6289 O O . VAL C 1 124 ? 29.586 57.520 30.179 1.00 17.77 139 VAL C O 1
ATOM 6293 N N . ASP C 1 125 ? 27.797 58.129 28.969 1.00 19.19 140 ASP C N 1
ATOM 6294 C CA . ASP C 1 125 ? 27.322 59.016 30.021 1.00 20.63 140 ASP C CA 1
ATOM 6295 C C . ASP C 1 125 ? 26.887 58.159 31.209 1.00 20.45 140 ASP C C 1
ATOM 6296 O O . ASP C 1 125 ? 27.045 58.548 32.365 1.00 20.20 140 ASP C O 1
ATOM 6317 N N . ARG C 1 128 ? 30.009 57.094 33.011 1.00 13.39 143 ARG C N 1
ATOM 6318 C CA . ARG C 1 128 ? 30.561 58.190 33.791 1.00 11.98 143 ARG C CA 1
ATOM 6319 C C . ARG C 1 128 ? 29.804 58.358 35.094 1.00 11.75 143 ARG C C 1
ATOM 6320 O O . ARG C 1 128 ? 30.403 58.622 36.143 1.00 13.28 143 ARG C O 1
ATOM 6328 N N . ALA C 1 129 ? 28.485 58.213 35.027 1.00 11.56 144 ALA C N 1
ATOM 6329 C CA . ALA C 1 129 ? 27.659 58.349 36.221 1.00 13.68 144 ALA C CA 1
ATOM 6330 C C . ALA C 1 129 ? 28.007 57.223 37.177 1.00 14.75 144 ALA C C 1
ATOM 6331 O O . ALA C 1 129 ? 28.199 57.449 38.373 1.00 16.97 144 ALA C O 1
ATOM 6333 N N . LYS C 1 130 ? 28.100 56.011 36.642 1.00 13.57 145 LYS C N 1
ATOM 6334 C CA . LYS C 1 130 ? 28.434 54.855 37.453 1.00 14.83 145 LYS C CA 1
ATOM 6335 C C . LYS C 1 130 ? 29.723 55.072 38.239 1.00 15.48 145 LYS C C 1
ATOM 6336 O O . LYS C 1 130 ? 29.732 54.975 39.462 1.00 15.53 145 LYS C O 1
ATOM 6342 N N . LEU C 1 131 ? 30.808 55.375 37.535 1.00 16.73 146 LEU C N 1
ATOM 6343 C CA . LEU C 1 131 ? 32.090 55.580 38.189 1.00 18.65 146 LEU C CA 1
ATOM 6344 C C . LEU C 1 131 ? 32.004 56.588 39.326 1.00 21.57 146 LEU C C 1
ATOM 6345 O O . LEU C 1 131 ? 32.562 56.364 40.404 1.00 22.58 146 LEU C O 1
ATOM 6350 N N . LEU C 1 132 ? 31.313 57.700 39.086 1.00 23.02 147 LEU C N 1
ATOM 6351 C CA . LEU C 1 132 ? 31.158 58.729 40.111 1.00 23.02 147 LEU C CA 1
ATOM 6352 C C . LEU C 1 132 ? 30.318 58.192 41.261 1.00 22.96 147 LEU C C 1
ATOM 6353 O O . LEU C 1 132 ? 30.561 58.508 42.424 1.00 23.56 147 LEU C O 1
ATOM 6358 N N . GLU C 1 133 ? 29.334 57.368 40.922 1.00 22.59 148 GLU C N 1
ATOM 6359 C CA . GLU C 1 133 ? 28.460 56.775 41.914 1.00 23.44 148 GLU C CA 1
ATOM 6360 C C . GLU C 1 133 ? 29.302 55.875 42.814 1.00 24.65 148 GLU C C 1
ATOM 6361 O O . GLU C 1 133 ? 29.051 55.779 44.016 1.00 26.05 148 GLU C O 1
ATOM 6367 N N . TRP C 1 134 ? 30.311 55.228 42.232 1.00 24.46 149 TRP C N 1
ATOM 6368 C CA . TRP C 1 134 ? 31.183 54.328 42.985 1.00 22.58 149 TRP C CA 1
ATOM 6369 C C . TRP C 1 134 ? 32.315 55.010 43.748 1.00 22.90 149 TRP C C 1
ATOM 6370 O O . TRP C 1 134 ? 33.141 54.331 44.362 1.00 23.99 149 TRP C O 1
ATOM 6381 N N . GLY C 1 135 ? 32.368 56.337 43.716 1.00 19.00 150 GLY C N 1
ATOM 6382 C CA . GLY C 1 135 ? 33.435 57.014 44.422 1.00 18.07 150 GLY C CA 1
ATOM 6383 C C . GLY C 1 135 ? 34.550 57.444 43.490 1.00 20.87 150 GLY C C 1
ATOM 6384 O O . GLY C 1 135 ? 35.228 58.443 43.744 1.00 23.41 150 GLY C O 1
ATOM 6385 N N . ILE C 1 136 ? 34.746 56.693 42.410 1.00 20.55 151 ILE C N 1
ATOM 6386 C CA . ILE C 1 136 ? 35.780 57.014 41.433 1.00 17.90 151 ILE C CA 1
ATOM 6387 C C . ILE C 1 136 ? 35.401 58.327 40.759 1.00 21.97 151 ILE C C 1
ATOM 6388 O O . ILE C 1 136 ? 34.297 58.452 40.217 1.00 20.14 151 ILE C O 1
ATOM 6393 N N . GLN C 1 137 ? 36.304 59.304 40.791 1.00 23.34 152 GLN C N 1
ATOM 6394 C CA . GLN C 1 137 ? 36.009 60.598 40.189 1.00 26.38 152 GLN C CA 1
ATOM 6395 C C . GLN C 1 137 ? 37.205 61.271 39.557 1.00 25.51 152 GLN C C 1
ATOM 6396 O O . GLN C 1 137 ? 37.320 62.499 39.560 1.00 26.14 152 GLN C O 1
ATOM 6402 N N . ASP C 1 138 ? 38.089 60.461 39.000 1.00 23.63 153 ASP C N 1
ATOM 6403 C CA . ASP C 1 138 ? 39.269 60.982 38.358 1.00 21.13 153 ASP C CA 1
ATOM 6404 C C . ASP C 1 138 ? 39.454 60.240 37.042 1.00 22.70 153 ASP C C 1
ATOM 6405 O O . ASP C 1 138 ? 40.536 60.231 36.456 1.00 25.25 153 ASP C O 1
ATOM 6410 N N . ALA C 1 139 ? 38.371 59.635 36.567 1.00 23.13 154 ALA C N 1
ATOM 6411 C CA . ALA C 1 139 ? 38.399 58.869 35.326 1.00 24.44 154 ALA C CA 1
ATOM 6412 C C . ALA C 1 139 ? 38.180 59.693 34.062 1.00 25.50 154 ALA C C 1
ATOM 6413 O O . ALA C 1 139 ? 37.718 60.837 34.111 1.00 26.05 154 ALA C O 1
ATOM 6415 N N . THR C 1 140 ? 38.527 59.089 32.928 1.00 25.12 155 THR C N 1
ATOM 6416 C CA . THR C 1 140 ? 38.348 59.705 31.616 1.00 25.31 155 THR C CA 1
ATOM 6417 C C . THR C 1 140 ? 37.753 58.649 30.693 1.00 24.87 155 THR C C 1
ATOM 6418 O O . THR C 1 140 ? 38.470 57.785 30.194 1.00 26.72 155 THR C O 1
ATOM 6422 N N . VAL C 1 141 ? 36.446 58.706 30.472 1.00 23.33 156 VAL C N 1
ATOM 6423 C CA . VAL C 1 141 ? 35.807 57.728 29.604 1.00 21.90 156 VAL C CA 1
ATOM 6424 C C . VAL C 1 141 ? 35.256 58.421 28.367 1.00 22.53 156 VAL C C 1
ATOM 6425 O O . VAL C 1 141 ? 34.518 59.405 28.461 1.00 22.46 156 VAL C O 1
ATOM 6429 N N . VAL C 1 142 ? 35.629 57.903 27.203 1.00 23.59 157 VAL C N 1
ATOM 6430 C CA . VAL C 1 142 ? 35.196 58.479 25.938 1.00 23.69 157 VAL C CA 1
ATOM 6431 C C . VAL C 1 142 ? 34.497 57.453 25.056 1.00 22.74 157 VAL C C 1
ATOM 6432 O O . VAL C 1 142 ? 33.734 57.807 24.156 1.00 23.05 157 VAL C O 1
ATOM 6436 N N . ASN C 1 143 ? 34.776 56.181 25.301 1.00 20.69 158 ASN C N 1
ATOM 6437 C CA . ASN C 1 143 ? 34.133 55.126 24.544 1.00 20.27 158 ASN C CA 1
ATOM 6438 C C . ASN C 1 143 ? 33.979 53.916 25.446 1.00 20.05 158 ASN C C 1
ATOM 6439 O O . ASN C 1 143 ? 34.639 53.824 26.477 1.00 18.76 158 ASN C O 1
ATOM 6444 N N . THR C 1 144 ? 33.096 53.004 25.046 1.00 21.34 159 THR C N 1
ATOM 6445 C CA . THR C 1 144 ? 32.780 51.791 25.797 1.00 21.05 159 THR C CA 1
ATOM 6446 C C . THR C 1 144 ? 33.671 50.620 25.459 1.00 20.53 159 THR C C 1
ATOM 6447 O O . THR C 1 144 ? 33.431 49.513 25.926 1.00 22.61 159 THR C O 1
ATOM 6451 N N . THR C 1 145 ? 34.686 50.846 24.643 1.00 20.93 160 THR C N 1
ATOM 6452 C CA . THR C 1 145 ? 35.549 49.751 24.240 1.00 22.90 160 THR C CA 1
ATOM 6453 C C . THR C 1 145 ? 36.934 49.720 24.858 1.00 22.61 160 THR C C 1
ATOM 6454 O O . THR C 1 145 ? 37.414 48.663 25.264 1.00 24.86 160 THR C O 1
ATOM 6458 N N . GLY C 1 146 ? 37.579 50.876 24.919 1.00 22.91 161 GLY C N 1
ATOM 6459 C CA . GLY C 1 146 ? 38.924 50.930 25.451 1.00 23.87 161 GLY C CA 1
ATOM 6460 C C . GLY C 1 146 ? 39.873 50.963 24.266 1.00 25.60 161 GLY C C 1
ATOM 6461 O O . GLY C 1 146 ? 41.045 50.594 24.379 1.00 27.27 161 GLY C O 1
ATOM 6462 N N . LEU C 1 147 ? 39.341 51.374 23.115 1.00 25.05 162 LEU C N 1
ATOM 6463 C CA . LEU C 1 147 ? 40.110 51.499 21.875 1.00 22.68 162 LEU C CA 1
ATOM 6464 C C . LEU C 1 147 ? 40.560 52.949 21.808 1.00 22.65 162 LEU C C 1
ATOM 6465 O O . LEU C 1 147 ? 40.014 53.805 22.501 1.00 21.36 162 LEU C O 1
ATOM 6470 N N . ASN C 1 148 ? 41.544 53.237 20.971 1.00 22.23 163 ASN C N 1
ATOM 6471 C CA . ASN C 1 148 ? 41.970 54.610 20.853 1.00 22.84 163 ASN C CA 1
ATOM 6472 C C . ASN C 1 148 ? 41.030 55.237 19.845 1.00 24.85 163 ASN C C 1
ATOM 6473 O O . ASN C 1 148 ? 40.737 54.630 18.811 1.00 24.98 163 ASN C O 1
ATOM 6478 N N . ASN C 1 149 ? 40.552 56.441 20.149 1.00 25.40 164 ASN C N 1
ATOM 6479 C CA . ASN C 1 149 ? 39.621 57.132 19.270 1.00 27.71 164 ASN C CA 1
ATOM 6480 C C . ASN C 1 149 ? 40.006 57.132 17.799 1.00 30.78 164 ASN C C 1
ATOM 6481 O O . ASN C 1 149 ? 39.141 57.011 16.930 1.00 30.59 164 ASN C O 1
ATOM 6486 N N . GLU C 1 150 ? 41.295 57.274 17.507 1.00 33.99 165 GLU C N 1
ATOM 6487 C CA . GLU C 1 150 ? 41.718 57.296 16.116 1.00 37.47 165 GLU C CA 1
ATOM 6488 C C . GLU C 1 150 ? 41.368 56.009 15.379 1.00 35.95 165 GLU C C 1
ATOM 6489 O O . GLU C 1 150 ? 41.540 55.909 14.168 1.00 37.08 165 GLU C O 1
ATOM 6495 N N . THR C 1 151 ? 40.855 55.034 16.120 1.00 33.59 166 THR C N 1
ATOM 6496 C CA . THR C 1 151 ? 40.442 53.764 15.547 1.00 30.32 166 THR C CA 1
ATOM 6497 C C . THR C 1 151 ? 38.956 53.867 15.211 1.00 30.53 166 THR C C 1
ATOM 6498 O O . THR C 1 151 ? 38.446 53.132 14.369 1.00 29.36 166 THR C O 1
ATOM 6502 N N . LEU C 1 152 ? 38.269 54.786 15.885 1.00 30.48 167 LEU C N 1
ATOM 6503 C CA . LEU C 1 152 ? 36.839 54.987 15.680 1.00 30.89 167 LEU C CA 1
ATOM 6504 C C . LEU C 1 152 ? 36.556 56.076 14.652 1.00 31.41 167 LEU C C 1
ATOM 6505 O O . LEU C 1 152 ? 35.432 56.561 14.544 1.00 31.53 167 LEU C O 1
ATOM 6510 N N . GLY C 1 153 ? 37.577 56.461 13.899 1.00 31.91 168 GLY C N 1
ATOM 6511 C CA . GLY C 1 153 ? 37.386 57.488 12.897 1.00 35.02 168 GLY C CA 1
ATOM 6512 C C . GLY C 1 153 ? 36.554 58.652 13.404 1.00 37.86 168 GLY C C 1
ATOM 6513 O O . GLY C 1 153 ? 36.989 59.401 14.279 1.00 39.46 168 GLY C O 1
ATOM 6514 N N . ASP C 1 154 ? 35.350 58.802 12.862 1.00 40.05 169 ASP C N 1
ATOM 6515 C CA . ASP C 1 154 ? 34.471 59.895 13.261 1.00 42.53 169 ASP C CA 1
ATOM 6516 C C . ASP C 1 154 ? 33.428 59.484 14.307 1.00 39.10 169 ASP C C 1
ATOM 6517 O O . ASP C 1 154 ? 32.646 60.311 14.773 1.00 39.04 169 ASP C O 1
ATOM 6522 N N . ASN C 1 155 ? 33.430 58.210 14.682 1.00 35.79 170 ASN C N 1
ATOM 6523 C CA . ASN C 1 155 ? 32.488 57.700 15.675 1.00 34.07 170 ASN C CA 1
ATOM 6524 C C . ASN C 1 155 ? 32.961 57.891 17.120 1.00 32.59 170 ASN C C 1
ATOM 6525 O O . ASN C 1 155 ? 32.709 57.045 17.980 1.00 31.77 170 ASN C O 1
ATOM 6530 N N . ILE C 1 156 ? 33.638 59.005 17.385 1.00 30.59 171 ILE C N 1
ATOM 6531 C CA . ILE C 1 156 ? 34.143 59.292 18.724 1.00 29.07 171 ILE C CA 1
ATOM 6532 C C . ILE C 1 156 ? 33.161 60.141 19.522 1.00 29.97 171 ILE C C 1
ATOM 6533 O O . ILE C 1 156 ? 32.330 60.847 18.955 1.00 31.20 171 ILE C O 1
ATOM 6538 N N . TYR C 1 157 ? 33.267 60.071 20.842 1.00 30.12 172 TYR C N 1
ATOM 6539 C CA . TYR C 1 157 ? 32.393 60.841 21.717 1.00 31.49 172 TYR C CA 1
ATOM 6540 C C . TYR C 1 157 ? 32.441 62.311 21.291 1.00 33.66 172 TYR C C 1
ATOM 6541 O O . TYR C 1 157 ? 33.502 62.827 20.938 1.00 33.72 172 TYR C O 1
ATOM 6550 N N . PRO C 1 158 ? 31.285 62.998 21.300 1.00 35.26 173 PRO C N 1
ATOM 6551 C CA . PRO C 1 158 ? 31.210 64.414 20.914 1.00 34.29 173 PRO C CA 1
ATOM 6552 C C . PRO C 1 158 ? 32.041 65.286 21.852 1.00 33.39 173 PRO C C 1
ATOM 6553 O O . PRO C 1 158 ? 31.661 65.505 23.003 1.00 31.89 173 PRO C O 1
ATOM 6557 N N . GLY C 1 159 ? 33.176 65.775 21.363 1.00 34.07 174 GLY C N 1
ATOM 6558 C CA . GLY C 1 159 ? 34.022 66.618 22.189 1.00 33.74 174 GLY C CA 1
ATOM 6559 C C . GLY C 1 159 ? 35.351 66.003 22.584 1.00 34.43 174 GLY C C 1
ATOM 6560 O O . GLY C 1 159 ? 36.249 66.716 23.030 1.00 35.65 174 GLY C O 1
ATOM 6561 N N . SER C 1 160 ? 35.485 64.687 22.437 1.00 35.15 175 SER C N 1
ATOM 6562 C CA . SER C 1 160 ? 36.735 64.020 22.788 1.00 35.38 175 SER C CA 1
ATOM 6563 C C . SER C 1 160 ? 37.759 64.210 21.672 1.00 36.59 175 SER C C 1
ATOM 6564 O O . SER C 1 160 ? 37.403 64.516 20.531 1.00 35.48 175 SER C O 1
ATOM 6567 N N . LYS C 1 161 ? 39.030 64.025 22.012 1.00 38.44 176 LYS C N 1
ATOM 6568 C CA . LYS C 1 161 ? 40.127 64.203 21.064 1.00 41.06 176 LYS C CA 1
ATOM 6569 C C . LYS C 1 161 ? 40.285 63.024 20.115 1.00 40.60 176 LYS C C 1
ATOM 6570 O O . LYS C 1 161 ? 39.881 61.910 20.427 1.00 41.55 176 LYS C O 1
ATOM 6576 N N . LYS C 1 162 ? 40.872 63.283 18.952 1.00 41.91 177 LYS C N 1
ATOM 6577 C CA . LYS C 1 162 ? 41.084 62.246 17.944 1.00 42.74 177 LYS C CA 1
ATOM 6578 C C . LYS C 1 162 ? 41.772 61.014 18.520 1.00 39.92 177 LYS C C 1
ATOM 6579 O O . LYS C 1 162 ? 41.454 59.889 18.144 1.00 39.47 177 LYS C O 1
ATOM 6585 N N . ASP C 1 163 ? 42.725 61.232 19.421 1.00 37.53 178 ASP C N 1
ATOM 6586 C CA . ASP C 1 163 ? 43.474 60.129 20.011 1.00 35.99 178 ASP C CA 1
ATOM 6587 C C . ASP C 1 163 ? 43.277 59.880 21.509 1.00 32.80 178 ASP C C 1
ATOM 6588 O O . ASP C 1 163 ? 44.166 59.349 22.171 1.00 32.24 178 ASP C O 1
ATOM 6593 N N . GLU C 1 164 ? 42.120 60.253 22.043 1.00 30.52 179 GLU C N 1
ATOM 6594 C CA . GLU C 1 164 ? 41.847 60.024 23.457 1.00 29.75 179 GLU C CA 1
ATOM 6595 C C . GLU C 1 164 ? 41.561 58.551 23.724 1.00 28.22 179 GLU C C 1
ATOM 6596 O O . GLU C 1 164 ? 41.004 57.854 22.882 1.00 27.49 179 GLU C O 1
ATOM 6602 N N . GLU C 1 165 ? 41.949 58.094 24.909 1.00 26.77 180 GLU C N 1
ATOM 6603 C CA . GLU C 1 165 ? 41.716 56.727 25.349 1.00 24.36 180 GLU C CA 1
ATOM 6604 C C . GLU C 1 165 ? 41.188 56.839 26.761 1.00 23.23 180 GLU C C 1
ATOM 6605 O O . GLU C 1 165 ? 41.474 57.817 27.442 1.00 23.27 180 GLU C O 1
ATOM 6611 N N . ASN C 1 166 ? 40.416 55.853 27.205 1.00 23.86 181 ASN C N 1
ATOM 6612 C CA . ASN C 1 166 ? 39.884 55.896 28.562 1.00 20.78 181 ASN C CA 1
ATOM 6613 C C . ASN C 1 166 ? 41.038 55.799 29.545 1.00 19.88 181 ASN C C 1
ATOM 6614 O O . ASN C 1 166 ? 42.051 55.155 29.265 1.00 18.38 181 ASN C O 1
ATOM 6619 N N . LYS C 1 167 ? 40.879 56.444 30.697 1.00 20.63 182 LYS C N 1
ATOM 6620 C CA . LYS C 1 167 ? 41.901 56.424 31.737 1.00 18.34 182 LYS C CA 1
ATOM 6621 C C . LYS C 1 167 ? 41.305 56.226 33.129 1.00 16.00 182 LYS C C 1
ATOM 6622 O O . LYS C 1 167 ? 40.393 56.945 33.529 1.00 14.08 182 LYS C O 1
ATOM 6628 N N . LEU C 1 168 ? 41.831 55.230 33.841 1.00 15.78 183 LEU C N 1
ATOM 6629 C CA . LEU C 1 168 ? 41.431 54.879 35.201 1.00 15.98 183 LEU C CA 1
ATOM 6630 C C . LEU C 1 168 ? 42.682 54.428 35.935 1.00 18.86 183 LEU C C 1
ATOM 6631 O O . LEU C 1 168 ? 43.593 53.862 35.330 1.00 23.34 183 LEU C O 1
ATOM 6636 N N . SER C 1 169 ? 42.735 54.666 37.239 1.00 19.04 184 SER C N 1
ATOM 6637 C CA . SER C 1 169 ? 43.901 54.254 38.010 1.00 18.01 184 SER C CA 1
ATOM 6638 C C . SER C 1 169 ? 43.745 52.794 38.431 1.00 18.11 184 SER C C 1
ATOM 6639 O O . SER C 1 169 ? 42.626 52.289 38.510 1.00 19.97 184 SER C O 1
ATOM 6642 N N . ALA C 1 170 ? 44.860 52.114 38.694 1.00 16.69 185 ALA C N 1
ATOM 6643 C CA . ALA C 1 170 ? 44.804 50.721 39.123 1.00 15.11 185 ALA C CA 1
ATOM 6644 C C . ALA C 1 170 ? 43.847 50.627 40.311 1.00 15.08 185 ALA C C 1
ATOM 6645 O O . ALA C 1 170 ? 43.085 49.663 40.440 1.00 14.89 185 ALA C O 1
ATOM 6647 N N . TYR C 1 171 ? 43.883 51.641 41.169 1.00 13.27 186 TYR C N 1
ATOM 6648 C CA . TYR C 1 171 ? 42.995 51.701 42.328 1.00 14.74 186 TYR C CA 1
ATOM 6649 C C . TYR C 1 171 ? 41.552 51.675 41.818 1.00 14.72 186 TYR C C 1
ATOM 6650 O O . TYR C 1 171 ? 40.756 50.811 42.203 1.00 13.05 186 TYR C O 1
ATOM 6659 N N . ASP C 1 172 ? 41.233 52.631 40.945 1.00 14.05 187 ASP C N 1
ATOM 6660 C CA . ASP C 1 172 ? 39.905 52.742 40.357 1.00 14.47 187 ASP C CA 1
ATOM 6661 C C . ASP C 1 172 ? 39.479 51.439 39.711 1.00 14.85 187 ASP C C 1
ATOM 6662 O O . ASP C 1 172 ? 38.347 50.991 39.891 1.00 16.66 187 ASP C O 1
ATOM 6667 N N . VAL C 1 173 ? 40.386 50.838 38.948 1.00 13.28 188 VAL C N 1
ATOM 6668 C CA . VAL C 1 173 ? 40.100 49.579 38.272 1.00 11.57 188 VAL C CA 1
ATOM 6669 C C . VAL C 1 173 ? 39.760 48.482 39.270 1.00 12.78 188 VAL C C 1
ATOM 6670 O O . VAL C 1 173 ? 38.876 47.670 39.021 1.00 14.11 188 VAL C O 1
ATOM 6674 N N . ALA C 1 174 ? 40.464 48.460 40.398 1.00 13.31 189 ALA C N 1
ATOM 6675 C CA . ALA C 1 174 ? 40.216 47.457 41.428 1.00 13.36 189 ALA C CA 1
ATOM 6676 C C . ALA C 1 174 ? 38.797 47.614 41.965 1.00 14.94 189 ALA C C 1
ATOM 6677 O O . ALA C 1 174 ? 38.111 46.629 42.255 1.00 16.55 189 ALA C O 1
ATOM 6679 N N . ILE C 1 175 ? 38.358 48.860 42.110 1.00 13.14 190 ILE C N 1
ATOM 6680 C CA . ILE C 1 175 ? 37.017 49.118 42.598 1.00 13.98 190 ILE C CA 1
ATOM 6681 C C . ILE C 1 175 ? 36.034 48.479 41.628 1.00 16.01 190 ILE C C 1
ATOM 6682 O O . ILE C 1 175 ? 35.213 47.645 42.011 1.00 17.84 190 ILE C O 1
ATOM 6687 N N . VAL C 1 176 ? 36.133 48.869 40.364 1.00 15.30 191 VAL C N 1
ATOM 6688 C CA . VAL C 1 176 ? 35.268 48.329 39.334 1.00 13.32 191 VAL C CA 1
ATOM 6689 C C . VAL C 1 176 ? 35.233 46.805 39.421 1.00 14.02 191 VAL C C 1
ATOM 6690 O O . VAL C 1 176 ? 34.166 46.211 39.563 1.00 15.44 191 VAL C O 1
ATOM 6694 N N . ALA C 1 177 ? 36.394 46.169 39.354 1.00 12.08 192 ALA C N 1
ATOM 6695 C CA . ALA C 1 177 ? 36.436 44.715 39.420 1.00 15.15 192 ALA C CA 1
ATOM 6696 C C . ALA C 1 177 ? 35.713 44.197 40.661 1.00 16.89 192 ALA C C 1
ATOM 6697 O O . ALA C 1 177 ? 34.886 43.287 40.571 1.00 18.86 192 ALA C O 1
ATOM 6699 N N . ARG C 1 178 ? 36.014 44.775 41.819 1.00 17.03 193 ARG C N 1
ATOM 6700 C CA . ARG C 1 178 ? 35.365 44.331 43.046 1.00 16.73 193 ARG C CA 1
ATOM 6701 C C . ARG C 1 178 ? 33.844 44.473 42.970 1.00 15.55 193 ARG C C 1
ATOM 6702 O O . ARG C 1 178 ? 33.117 43.514 43.210 1.00 14.90 193 ARG C O 1
ATOM 6710 N N . ASN C 1 179 ? 33.363 45.663 42.625 1.00 15.77 194 ASN C N 1
ATOM 6711 C CA . ASN C 1 179 ? 31.923 45.888 42.534 1.00 18.16 194 ASN C CA 1
ATOM 6712 C C . ASN C 1 179 ? 31.222 44.944 41.549 1.00 17.86 194 ASN C C 1
ATOM 6713 O O . ASN C 1 179 ? 30.064 44.574 41.751 1.00 17.08 194 ASN C O 1
ATOM 6718 N N . LEU C 1 180 ? 31.926 44.558 40.490 1.00 17.68 195 LEU C N 1
ATOM 6719 C CA . LEU C 1 180 ? 31.369 43.655 39.489 1.00 17.54 195 LEU C CA 1
ATOM 6720 C C . LEU C 1 180 ? 31.243 42.244 40.064 1.00 18.40 195 LEU C C 1
ATOM 6721 O O . LEU C 1 180 ? 30.171 41.639 40.025 1.00 16.33 195 LEU C O 1
ATOM 6726 N N . ILE C 1 181 ? 32.349 41.727 40.594 1.00 18.47 196 ILE C N 1
ATOM 6727 C CA . ILE C 1 181 ? 32.380 40.389 41.163 1.00 17.56 196 ILE C CA 1
ATOM 6728 C C . ILE C 1 181 ? 31.387 40.193 42.302 1.00 18.39 196 ILE C C 1
ATOM 6729 O O . ILE C 1 181 ? 30.643 39.210 42.333 1.00 18.12 196 ILE C O 1
ATOM 6734 N N . LYS C 1 182 ? 31.372 41.124 43.245 1.00 18.86 197 LYS C N 1
ATOM 6735 C CA . LYS C 1 182 ? 30.457 41.006 44.368 1.00 19.77 197 LYS C CA 1
ATOM 6736 C C . LYS C 1 182 ? 28.982 41.024 43.956 1.00 19.59 197 LYS C C 1
ATOM 6737 O O . LYS C 1 182 ? 28.201 40.169 44.382 1.00 19.04 197 LYS C O 1
ATOM 6743 N N . LYS C 1 183 ? 28.612 41.980 43.111 1.00 19.50 198 LYS C N 1
ATOM 6744 C CA . LYS C 1 183 ? 27.232 42.121 42.662 1.00 21.42 198 LYS C CA 1
ATOM 6745 C C . LYS C 1 183 ? 26.763 41.083 41.636 1.00 21.68 198 LYS C C 1
ATOM 6746 O O . LYS C 1 183 ? 25.689 40.495 41.775 1.00 23.80 198 LYS C O 1
ATOM 6752 N N . TYR C 1 184 ? 27.570 40.859 40.608 1.00 19.13 199 TYR C N 1
ATOM 6753 C CA . TYR C 1 184 ? 27.215 39.922 39.562 1.00 16.97 199 TYR C CA 1
ATOM 6754 C C . TYR C 1 184 ? 28.235 38.790 39.450 1.00 17.52 199 TYR C C 1
ATOM 6755 O O . TYR C 1 184 ? 28.968 38.690 38.468 1.00 18.03 199 TYR C O 1
ATOM 6764 N N . PRO C 1 185 ? 28.282 37.909 40.464 1.00 17.17 200 PRO C N 1
ATOM 6765 C CA . PRO C 1 185 ? 29.193 36.763 40.532 1.00 14.53 200 PRO C CA 1
ATOM 6766 C C . PRO C 1 185 ? 29.153 35.877 39.291 1.00 14.76 200 PRO C C 1
ATOM 6767 O O . PRO C 1 185 ? 30.143 35.217 38.978 1.00 15.26 200 PRO C O 1
ATOM 6771 N N . GLN C 1 186 ? 28.008 35.855 38.602 1.00 12.67 201 GLN C N 1
ATOM 6772 C CA . GLN C 1 186 ? 27.836 35.028 37.408 1.00 12.91 201 GLN C CA 1
ATOM 6773 C C . GLN C 1 186 ? 28.895 35.285 36.364 1.00 12.44 201 GLN C C 1
ATOM 6774 O O . GLN C 1 186 ? 29.196 34.409 35.567 1.00 13.12 201 GLN C O 1
ATOM 6780 N N . VAL C 1 187 ? 29.434 36.496 36.347 1.00 11.42 202 VAL C N 1
ATOM 6781 C CA . VAL C 1 187 ? 30.422 36.840 35.352 1.00 13.08 202 VAL C CA 1
ATOM 6782 C C . VAL C 1 187 ? 31.644 35.912 35.328 1.00 16.28 202 VAL C C 1
ATOM 6783 O O . VAL C 1 187 ? 32.214 35.665 34.259 1.00 17.03 202 VAL C O 1
ATOM 6787 N N . LEU C 1 188 ? 32.041 35.381 36.482 1.00 15.32 203 LEU C N 1
ATOM 6788 C CA . LEU C 1 188 ? 33.194 34.484 36.519 1.00 16.58 203 LEU C CA 1
ATOM 6789 C C . LEU C 1 188 ? 32.917 33.204 35.717 1.00 18.40 203 LEU C C 1
ATOM 6790 O O . LEU C 1 188 ? 33.845 32.582 35.191 1.00 18.50 203 LEU C O 1
ATOM 6795 N N . GLU C 1 189 ? 31.642 32.820 35.626 1.00 18.90 204 GLU C N 1
ATOM 6796 C CA . GLU C 1 189 ? 31.231 31.628 34.877 1.00 19.90 204 GLU C CA 1
ATOM 6797 C C . GLU C 1 189 ? 31.495 31.810 33.383 1.00 19.97 204 GLU C C 1
ATOM 6798 O O . GLU C 1 189 ? 31.509 30.840 32.622 1.00 22.35 204 GLU C O 1
ATOM 6804 N N . ILE C 1 190 ? 31.678 33.054 32.957 1.00 17.16 205 ILE C N 1
ATOM 6805 C CA . ILE C 1 190 ? 31.961 33.318 31.555 1.00 16.13 205 ILE C CA 1
ATOM 6806 C C . ILE C 1 190 ? 33.463 33.502 31.366 1.00 18.28 205 ILE C C 1
ATOM 6807 O O . ILE C 1 190 ? 34.080 32.844 30.525 1.00 18.03 205 ILE C O 1
ATOM 6812 N N . THR C 1 191 ? 34.037 34.401 32.164 1.00 16.79 206 THR C N 1
ATOM 6813 C CA . THR C 1 191 ? 35.454 34.724 32.097 1.00 13.97 206 THR C CA 1
ATOM 6814 C C . THR C 1 191 ? 36.373 33.532 32.321 1.00 16.01 206 THR C C 1
ATOM 6815 O O . THR C 1 191 ? 37.461 33.474 31.748 1.00 16.58 206 THR C O 1
ATOM 6819 N N . LYS C 1 192 ? 35.936 32.572 33.132 1.00 17.47 207 LYS C N 1
ATOM 6820 C CA . LYS C 1 192 ? 36.757 31.397 33.417 1.00 18.24 207 LYS C CA 1
ATOM 6821 C C . LYS C 1 192 ? 36.898 30.440 32.230 1.00 19.21 207 LYS C C 1
ATOM 6822 O O . LYS C 1 192 ? 37.797 29.601 32.214 1.00 19.96 207 LYS C O 1
ATOM 6828 N N . LYS C 1 193 ? 36.019 30.567 31.238 1.00 20.55 208 LYS C N 1
ATOM 6829 C CA . LYS C 1 193 ? 36.051 29.700 30.058 1.00 21.66 208 LYS C CA 1
ATOM 6830 C C . LYS C 1 193 ? 37.250 29.935 29.139 1.00 22.92 208 LYS C C 1
ATOM 6831 O O . LYS C 1 193 ? 37.451 31.041 28.639 1.00 23.37 208 LYS C O 1
ATOM 6837 N N . PRO C 1 194 ? 38.066 28.892 28.904 1.00 23.45 209 PRO C N 1
ATOM 6838 C CA . PRO C 1 194 ? 39.242 29.017 28.031 1.00 22.27 209 PRO C CA 1
ATOM 6839 C C . PRO C 1 194 ? 38.806 29.235 26.592 1.00 21.94 209 PRO C C 1
ATOM 6840 O O . PRO C 1 194 ? 39.573 29.707 25.752 1.00 24.27 209 PRO C O 1
ATOM 6844 N N . SER C 1 195 ? 37.560 28.876 26.322 1.00 23.66 210 SER C N 1
ATOM 6845 C CA . SER C 1 195 ? 36.965 29.024 24.999 1.00 24.41 210 SER C CA 1
ATOM 6846 C C . SER C 1 195 ? 35.470 28.790 25.129 1.00 25.86 210 SER C C 1
ATOM 6847 O O . SER C 1 195 ? 35.014 28.147 26.076 1.00 24.73 210 SER C O 1
ATOM 6850 N N . SER C 1 196 ? 34.708 29.316 24.180 1.00 27.13 211 SER C N 1
ATOM 6851 C CA . SER C 1 196 ? 33.274 29.121 24.202 1.00 28.59 211 SER C CA 1
ATOM 6852 C C . SER C 1 196 ? 32.752 29.178 22.791 1.00 29.41 211 SER C C 1
ATOM 6853 O O . SER C 1 196 ? 33.515 29.058 21.828 1.00 29.72 211 SER C O 1
ATOM 6856 N N . THR C 1 197 ? 31.447 29.372 22.669 1.00 29.56 212 THR C N 1
ATOM 6857 C CA . THR C 1 197 ? 30.826 29.425 21.365 1.00 29.02 212 THR C CA 1
ATOM 6858 C C . THR C 1 197 ? 30.047 30.696 21.132 1.00 27.40 212 THR C C 1
ATOM 6859 O O . THR C 1 197 ? 29.280 31.142 21.988 1.00 28.61 212 THR C O 1
ATOM 6863 N N . PHE C 1 198 ? 30.266 31.276 19.958 1.00 25.57 213 PHE C N 1
ATOM 6864 C CA . PHE C 1 198 ? 29.547 32.464 19.459 1.00 23.34 213 PHE C CA 1
ATOM 6865 C C . PHE C 1 198 ? 28.855 32.165 18.117 1.00 23.60 213 PHE C C 1
ATOM 6866 O O . PHE C 1 198 ? 29.485 32.044 17.068 1.00 22.96 213 PHE C O 1
ATOM 6874 N N . ALA C 1 199 ? 27.528 31.967 18.204 1.00 26.21 214 ALA C N 1
ATOM 6875 C CA . ALA C 1 199 ? 26.687 31.658 17.046 1.00 30.39 214 ALA C CA 1
ATOM 6876 C C . ALA C 1 199 ? 27.227 30.549 16.125 1.00 31.99 214 ALA C C 1
ATOM 6877 O O . ALA C 1 199 ? 27.025 30.526 14.908 1.00 32.95 214 ALA C O 1
ATOM 6879 N N . GLY C 1 200 ? 27.953 29.605 16.762 1.00 32.34 215 GLY C N 1
ATOM 6880 C CA . GLY C 1 200 ? 28.434 28.440 16.014 1.00 34.59 215 GLY C CA 1
ATOM 6881 C C . GLY C 1 200 ? 29.950 28.472 15.770 1.00 35.64 215 GLY C C 1
ATOM 6882 O O . GLY C 1 200 ? 30.599 27.448 15.663 1.00 34.37 215 GLY C O 1
ATOM 6891 N N . THR C 1 202 ? 33.919 28.965 17.155 1.00 28.63 217 THR C N 1
ATOM 6892 C CA . THR C 1 202 ? 34.591 28.890 18.441 1.00 26.67 217 THR C CA 1
ATOM 6893 C C . THR C 1 202 ? 35.371 30.180 18.677 1.00 24.92 217 THR C C 1
ATOM 6894 O O . THR C 1 202 ? 36.065 30.667 17.783 1.00 22.66 217 THR C O 1
ATOM 6898 N N . ILE C 1 203 ? 35.241 30.746 19.871 1.00 23.68 218 ILE C N 1
ATOM 6899 C CA . ILE C 1 203 ? 36.000 31.943 20.203 1.00 23.59 218 ILE C CA 1
ATOM 6900 C C . ILE C 1 203 ? 36.965 31.505 21.296 1.00 23.50 218 ILE C C 1
ATOM 6901 O O . ILE C 1 203 ? 36.730 30.499 21.972 1.00 21.79 218 ILE C O 1
ATOM 6906 N N . THR C 1 204 ? 38.057 32.242 21.455 1.00 23.57 219 THR C N 1
ATOM 6907 C CA . THR C 1 204 ? 39.058 31.892 22.453 1.00 23.93 219 THR C CA 1
ATOM 6908 C C . THR C 1 204 ? 39.337 33.033 23.413 1.00 23.32 219 THR C C 1
ATOM 6909 O O . THR C 1 204 ? 39.359 34.199 23.014 1.00 23.86 219 THR C O 1
ATOM 6913 N N . SER C 1 205 ? 39.562 32.690 24.678 1.00 21.49 220 SER C N 1
ATOM 691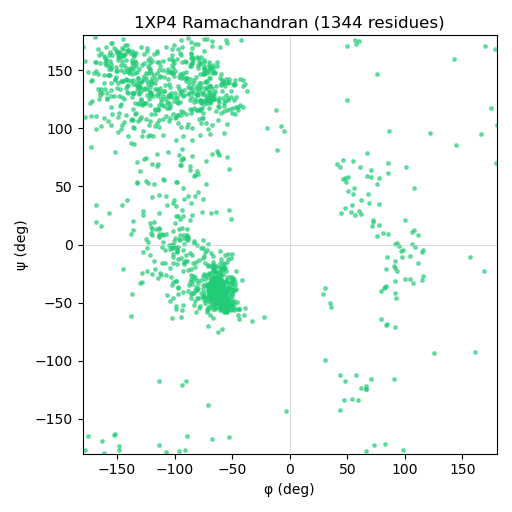4 C CA . SER C 1 205 ? 39.838 33.703 25.685 1.00 22.46 220 SER C CA 1
ATOM 6915 C C . SER C 1 205 ? 41.203 34.340 25.493 1.00 20.77 220 SER C C 1
ATOM 6916 O O . SER C 1 205 ? 42.103 33.744 24.914 1.00 20.31 220 SER C O 1
ATOM 6919 N N . THR C 1 206 ? 41.341 35.563 25.984 1.00 20.26 221 THR C N 1
ATOM 6920 C CA . THR C 1 206 ? 42.599 36.280 25.914 1.00 20.50 221 THR C CA 1
ATOM 6921 C C . THR C 1 206 ? 43.350 35.968 27.212 1.00 20.58 221 THR C C 1
ATOM 6922 O O . THR C 1 206 ? 44.565 36.157 27.312 1.00 21.33 221 THR C O 1
ATOM 6926 N N . ASN C 1 207 ? 42.607 35.463 28.192 1.00 19.51 222 ASN C N 1
ATOM 6927 C CA . ASN C 1 207 ? 43.153 35.114 29.498 1.00 22.77 222 ASN C CA 1
ATOM 6928 C C . ASN C 1 207 ? 43.932 33.809 29.429 1.00 22.85 222 ASN C C 1
ATOM 6929 O O . ASN C 1 207 ? 43.344 32.739 29.307 1.00 22.37 222 ASN C O 1
ATOM 6934 N N . TYR C 1 208 ? 45.252 33.894 29.539 1.00 24.96 223 TYR C N 1
ATOM 6935 C CA . TYR C 1 208 ? 46.082 32.698 29.461 1.00 25.99 223 TYR C CA 1
ATOM 6936 C C . TYR C 1 208 ? 46.460 32.027 30.771 1.00 25.98 223 TYR C C 1
ATOM 6937 O O . TYR C 1 208 ? 47.383 31.214 30.809 1.00 26.03 223 TYR C O 1
ATOM 6954 N N . LEU C 1 210 ? 44.007 30.554 32.506 1.00 23.89 225 LEU C N 1
ATOM 6955 C CA . LEU C 1 210 ? 42.885 29.644 32.667 1.00 24.94 225 LEU C CA 1
ATOM 6956 C C . LEU C 1 210 ? 43.271 28.184 32.385 1.00 29.32 225 LEU C C 1
ATOM 6957 O O . LEU C 1 210 ? 44.395 27.881 31.976 1.00 28.34 225 LEU C O 1
ATOM 6962 N N . GLU C 1 211 ? 42.318 27.285 32.605 1.00 33.59 226 GLU C N 1
ATOM 6963 C CA . GLU C 1 211 ? 42.524 25.860 32.396 1.00 38.42 226 GLU C CA 1
ATOM 6964 C C . GLU C 1 211 ? 43.007 25.498 30.993 1.00 38.66 226 GLU C C 1
ATOM 6965 O O . GLU C 1 211 ? 42.422 25.913 29.991 1.00 38.89 226 GLU C O 1
ATOM 6971 N N . GLY C 1 212 ? 44.084 24.717 30.947 1.00 39.46 227 GLY C N 1
ATOM 6972 C CA . GLY C 1 212 ? 44.653 24.251 29.693 1.00 38.86 227 GLY C CA 1
ATOM 6973 C C . GLY C 1 212 ? 45.355 25.273 28.826 1.00 38.39 227 GLY C C 1
ATOM 6974 O O . GLY C 1 212 ? 45.337 25.164 27.597 1.00 39.66 227 GLY C O 1
ATOM 6983 N N . PRO C 1 214 ? 48.837 28.277 28.214 1.00 31.42 229 PRO C N 1
ATOM 6984 C CA . PRO C 1 214 ? 50.213 28.727 28.426 1.00 30.89 229 PRO C CA 1
ATOM 6985 C C . PRO C 1 214 ? 50.611 29.202 29.822 1.00 31.62 229 PRO C C 1
ATOM 6986 O O . PRO C 1 214 ? 51.510 28.631 30.434 1.00 34.93 229 PRO C O 1
ATOM 6990 N N . ALA C 1 215 ? 49.960 30.242 30.328 1.00 29.49 230 ALA C N 1
ATOM 6991 C CA . ALA C 1 215 ? 50.318 30.764 31.641 1.00 27.82 230 ALA C CA 1
ATOM 6992 C C . ALA C 1 215 ? 49.409 30.272 32.763 1.00 27.08 230 ALA C C 1
ATOM 6993 O O . ALA C 1 215 ? 49.157 30.991 33.734 1.00 27.26 230 ALA C O 1
ATOM 6995 N N . TYR C 1 216 ? 48.928 29.043 32.635 1.00 24.73 231 TYR C N 1
ATOM 6996 C CA . TYR C 1 216 ? 48.051 28.477 33.645 1.00 22.37 231 TYR C CA 1
ATOM 6997 C C . TYR C 1 216 ? 48.601 28.679 35.042 1.00 21.98 231 TYR C C 1
ATOM 6998 O O . TYR C 1 216 ? 49.798 28.525 35.289 1.00 21.49 231 TYR C O 1
ATOM 7007 N N . ARG C 1 217 ? 47.699 29.029 35.947 1.00 23.04 232 ARG C N 1
ATOM 7008 C CA . ARG C 1 217 ? 48.010 29.238 37.356 1.00 23.86 232 ARG C CA 1
ATOM 7009 C C . ARG C 1 217 ? 46.727 28.845 38.082 1.00 23.14 232 ARG C C 1
ATOM 7010 O O . ARG C 1 217 ? 45.780 29.630 38.169 1.00 24.17 232 ARG C O 1
ATOM 7018 N N . GLY C 1 218 ? 46.695 27.602 38.557 1.00 24.21 233 GLY C N 1
ATOM 7019 C CA . GLY C 1 218 ? 45.530 27.089 39.259 1.00 23.02 233 GLY C CA 1
ATOM 7020 C C . GLY C 1 218 ? 44.869 28.102 40.174 1.00 22.62 233 GLY C C 1
ATOM 7021 O O . GLY C 1 218 ? 45.548 28.855 40.875 1.00 22.17 233 GLY C O 1
ATOM 7022 N N . GLY C 1 219 ? 43.538 28.122 40.159 1.00 20.62 234 GLY C N 1
ATOM 7023 C CA . GLY C 1 219 ? 42.789 29.044 41.001 1.00 20.55 234 GLY C CA 1
ATOM 7024 C C . GLY C 1 219 ? 42.169 30.174 40.204 1.00 20.54 234 GLY C C 1
ATOM 7025 O O . GLY C 1 219 ? 41.081 30.660 40.514 1.00 18.82 234 GLY C O 1
ATOM 7026 N N . PHE C 1 220 ? 42.868 30.570 39.150 1.00 20.38 235 PHE C N 1
ATOM 7027 C CA . PHE C 1 220 ? 42.387 31.778 38.457 1.00 20.98 235 PHE C CA 1
ATOM 7028 C C . PHE C 1 220 ? 41.131 31.466 37.634 1.00 22.93 235 PHE C C 1
ATOM 7029 O O . PHE C 1 220 ? 40.861 30.322 37.255 1.00 25.20 235 PHE C O 1
ATOM 7037 N N . ASP C 1 221 ? 40.362 32.550 37.369 1.00 25.90 236 ASP C N 1
ATOM 7038 C CA . ASP C 1 221 ? 39.134 32.429 36.562 1.00 30.24 236 ASP C CA 1
ATOM 7039 C C . ASP C 1 221 ? 38.554 33.795 36.138 1.00 30.62 236 ASP C C 1
ATOM 7040 O O . ASP C 1 221 ? 37.350 33.983 36.048 1.00 26.34 236 ASP C O 1
ATOM 7045 N N . GLY C 1 222 ? 39.465 34.747 35.896 1.00 20.00 237 GLY C N 1
ATOM 7046 C CA . GLY C 1 222 ? 39.076 36.125 35.534 1.00 20.00 237 GLY C CA 1
ATOM 7047 C C . GLY C 1 222 ? 40.340 36.973 35.378 1.00 20.00 237 GLY C C 1
ATOM 7048 O O . GLY C 1 222 ? 41.437 36.565 35.732 1.00 20.00 237 GLY C O 1
ATOM 7049 N N . LEU C 1 223 ? 40.188 38.191 34.816 1.00 23.89 238 LEU C N 1
ATOM 7050 C CA . LEU C 1 223 ? 38.912 38.855 34.596 1.00 19.22 238 LEU C CA 1
ATOM 7051 C C . LEU C 1 223 ? 38.886 39.527 33.202 1.00 17.82 238 LEU C C 1
ATOM 7052 O O . LEU C 1 223 ? 37.932 39.386 32.446 1.00 19.13 238 LEU C O 1
ATOM 7057 N N . LYS C 1 224 ? 39.765 40.483 32.940 1.00 14.94 239 LYS C N 1
ATOM 7058 C CA . LYS C 1 224 ? 39.913 40.955 31.579 1.00 17.79 239 LYS C CA 1
ATOM 7059 C C . LYS C 1 224 ? 41.300 41.492 31.228 1.00 18.89 239 LYS C C 1
ATOM 7060 O O . LYS C 1 224 ? 41.959 42.143 32.040 1.00 21.18 239 LYS C O 1
ATOM 7066 N N . THR C 1 225 ? 41.738 41.210 30.007 1.00 17.01 240 THR C N 1
ATOM 7067 C CA . THR C 1 225 ? 43.026 41.703 29.536 1.00 16.54 240 THR C CA 1
ATOM 7068 C C . THR C 1 225 ? 42.772 42.989 28.804 1.00 17.89 240 THR C C 1
ATOM 7069 O O . THR C 1 225 ? 41.630 43.333 28.512 1.00 21.54 240 THR C O 1
ATOM 7073 N N . GLY C 1 226 ? 43.856 43.677 28.480 1.00 17.27 241 GLY C N 1
ATOM 7074 C CA . GLY C 1 226 ? 43.752 44.919 27.746 1.00 16.88 241 GLY C CA 1
ATOM 7075 C C . GLY C 1 226 ? 45.105 45.289 27.185 1.00 16.98 241 GLY C C 1
ATOM 7076 O O . GLY C 1 226 ? 46.099 45.290 27.909 1.00 17.22 241 GLY C O 1
ATOM 7077 N N . THR C 1 227 ? 45.156 45.579 25.893 1.00 17.62 242 THR C N 1
ATOM 7078 C CA . THR C 1 227 ? 46.412 45.971 25.273 1.00 18.60 242 THR C CA 1
ATOM 7079 C C . THR C 1 227 ? 46.240 47.153 24.333 1.00 18.69 242 THR C C 1
ATOM 7080 O O . THR C 1 227 ? 45.365 47.169 23.477 1.00 18.01 242 THR C O 1
ATOM 7084 N N . THR C 1 228 ? 47.087 48.151 24.511 1.00 20.57 243 THR C N 1
ATOM 7085 C CA . THR C 1 228 ? 47.043 49.340 23.681 1.00 20.66 243 THR C CA 1
ATOM 7086 C C . THR C 1 228 ? 48.415 49.973 23.730 1.00 23.66 243 THR C C 1
ATOM 7087 O O . THR C 1 228 ? 49.139 49.817 24.718 1.00 24.23 243 THR C O 1
ATOM 7091 N N . ASP C 1 229 ? 48.780 50.667 22.661 1.00 23.92 244 ASP C N 1
ATOM 7092 C CA . ASP C 1 229 ? 50.065 51.335 22.616 1.00 26.75 244 ASP C CA 1
ATOM 7093 C C . ASP C 1 229 ? 50.319 52.040 23.946 1.00 25.64 244 ASP C C 1
ATOM 7094 O O . ASP C 1 229 ? 51.325 51.794 24.607 1.00 26.15 244 ASP C O 1
ATOM 7099 N N . LYS C 1 230 ? 49.383 52.894 24.342 1.00 23.51 245 LYS C N 1
ATOM 7100 C CA . LYS C 1 230 ? 49.496 53.648 25.580 1.00 22.24 245 LYS C CA 1
ATOM 7101 C C . LYS C 1 230 ? 49.185 52.849 26.844 1.00 21.79 245 LYS C C 1
ATOM 7102 O O . LYS C 1 230 ? 49.737 53.130 27.909 1.00 23.66 245 LYS C O 1
ATOM 7108 N N . ALA C 1 231 ? 48.303 51.864 26.747 1.00 20.42 246 ALA C N 1
ATOM 7109 C CA . ALA C 1 231 ? 47.945 51.094 27.934 1.00 20.04 246 ALA C CA 1
ATOM 7110 C C . ALA C 1 231 ? 48.934 49.977 28.263 1.00 20.32 246 ALA C C 1
ATOM 7111 O O . ALA C 1 231 ? 48.972 49.488 29.398 1.00 22.37 246 ALA C O 1
ATOM 7113 N N . GLY C 1 232 ? 49.735 49.580 27.278 1.00 17.82 247 GLY C N 1
ATOM 7114 C CA . GLY C 1 232 ? 50.703 48.522 27.504 1.00 14.10 247 GLY C CA 1
ATOM 7115 C C . GLY C 1 232 ? 50.006 47.201 27.767 1.00 15.88 247 GLY C C 1
ATOM 7116 O O . GLY C 1 232 ? 48.779 47.118 27.719 1.00 15.74 247 GLY C O 1
ATOM 7117 N N . GLU C 1 233 ? 50.787 46.160 28.032 1.00 14.58 248 GLU C N 1
ATOM 7118 C CA . GLU C 1 233 ? 50.236 44.840 28.309 1.00 15.36 248 GLU C CA 1
ATOM 7119 C C . GLU C 1 233 ? 49.601 44.871 29.686 1.00 14.40 248 GLU C C 1
ATOM 7120 O O . GLU C 1 233 ? 50.302 44.860 30.699 1.00 13.42 248 GLU C O 1
ATOM 7126 N N . SER C 1 234 ? 48.271 44.908 29.715 1.00 13.95 249 SER C N 1
ATOM 7127 C CA . SER C 1 234 ? 47.534 44.989 30.974 1.00 12.03 249 SER C CA 1
ATOM 7128 C C . SER C 1 234 ? 46.567 43.834 31.209 1.00 11.99 249 SER C C 1
ATOM 7129 O O . SER C 1 234 ? 46.112 43.182 30.276 1.00 13.40 249 SER C O 1
ATOM 7132 N N . PHE C 1 235 ? 46.249 43.585 32.471 1.00 11.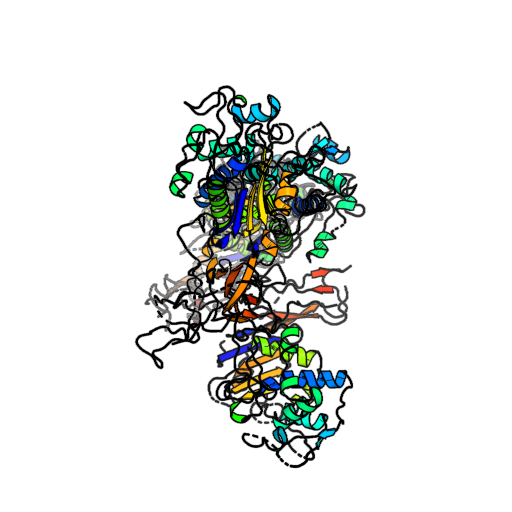37 250 PHE C N 1
ATOM 7133 C CA . PHE C 1 235 ? 45.359 42.491 32.809 1.00 12.31 250 PHE C CA 1
ATOM 7134 C C . PHE C 1 235 ? 44.865 42.575 34.245 1.00 14.27 250 PHE C C 1
ATOM 7135 O O . PHE C 1 235 ? 45.639 42.815 35.175 1.00 16.12 250 PHE C O 1
ATOM 7143 N N . VAL C 1 236 ? 43.562 42.390 34.412 1.00 14.80 251 VAL C N 1
ATOM 7144 C CA . VAL C 1 236 ? 42.959 42.391 35.731 1.00 15.32 251 VAL C CA 1
ATOM 7145 C C . VAL C 1 236 ? 42.682 40.920 35.983 1.00 16.85 251 VAL C C 1
ATOM 7146 O O . VAL C 1 236 ? 41.928 40.290 35.240 1.00 17.10 251 VAL C O 1
ATOM 7150 N N . GLY C 1 237 ? 43.313 40.362 37.009 1.00 17.95 252 GLY C N 1
ATOM 7151 C CA . GLY C 1 237 ? 43.093 38.965 37.311 1.00 18.69 252 GLY C CA 1
ATOM 7152 C C . GLY C 1 237 ? 42.311 38.774 38.592 1.00 21.34 252 GLY C C 1
ATOM 7153 O O . GLY C 1 237 ? 42.254 39.666 39.438 1.00 23.81 252 GLY C O 1
ATOM 7154 N N . THR C 1 238 ? 41.677 37.617 38.725 1.00 22.52 253 THR C N 1
ATOM 7155 C CA . THR C 1 238 ? 40.935 37.291 39.931 1.00 24.95 253 THR C CA 1
ATOM 7156 C C . THR C 1 238 ? 41.172 35.809 40.196 1.00 26.57 253 THR C C 1
ATOM 7157 O O . THR C 1 238 ? 41.114 34.981 39.287 1.00 28.31 253 THR C O 1
ATOM 7161 N N . THR C 1 239 ? 41.457 35.469 41.443 1.00 27.84 254 THR C N 1
ATOM 7162 C CA . THR C 1 239 ? 41.728 34.083 41.768 1.00 26.99 254 THR C CA 1
ATOM 7163 C C . THR C 1 239 ? 41.413 33.784 43.213 1.00 26.45 254 THR C C 1
ATOM 7164 O O . THR C 1 239 ? 41.104 34.678 43.992 1.00 27.35 254 THR C O 1
ATOM 7168 N N . VAL C 1 240 ? 41.494 32.508 43.560 1.00 26.67 255 VAL C N 1
ATOM 7169 C CA . VAL C 1 240 ? 41.253 32.075 44.919 1.00 28.41 255 VAL C CA 1
ATOM 7170 C C . VAL C 1 240 ? 42.449 31.248 45.352 1.00 31.23 255 VAL C C 1
ATOM 7171 O O . VAL C 1 240 ? 42.553 30.072 45.018 1.00 34.43 255 VAL C O 1
ATOM 7175 N N . GLU C 1 241 ? 43.367 31.879 46.073 1.00 33.39 256 GLU C N 1
ATOM 7176 C CA . GLU C 1 241 ? 44.548 31.189 46.564 1.00 33.51 256 GLU C CA 1
ATOM 7177 C C . GLU C 1 241 ? 44.549 31.143 48.080 1.00 32.11 256 GLU C C 1
ATOM 7178 O O . GLU C 1 241 ? 44.362 32.163 48.750 1.00 31.00 256 GLU C O 1
ATOM 7184 N N . LYS C 1 242 ? 44.757 29.943 48.607 1.00 30.00 257 LYS C N 1
ATOM 7185 C CA . LYS C 1 242 ? 44.800 29.714 50.038 1.00 29.76 257 LYS C CA 1
ATOM 7186 C C . LYS C 1 242 ? 43.534 30.192 50.733 1.00 29.40 257 LYS C C 1
ATOM 7187 O O . LYS C 1 242 ? 43.589 30.896 51.745 1.00 29.45 257 LYS C O 1
ATOM 7193 N N . GLY C 1 243 ? 42.394 29.796 50.175 1.00 28.01 258 GLY C N 1
ATOM 7194 C CA . GLY C 1 243 ? 41.111 30.164 50.743 1.00 27.42 258 GLY C CA 1
ATOM 7195 C C . GLY C 1 243 ? 40.781 31.637 50.672 1.00 26.29 258 GLY C C 1
ATOM 7196 O O . GLY C 1 243 ? 39.787 32.084 51.242 1.00 27.46 258 GLY C O 1
ATOM 7205 N N . ARG C 1 245 ? 40.193 34.990 48.074 1.00 22.74 260 ARG C N 1
ATOM 7206 C CA . ARG C 1 245 ? 39.976 35.488 46.722 1.00 18.85 260 ARG C CA 1
ATOM 7207 C C . ARG C 1 245 ? 40.680 36.824 46.570 1.00 17.03 260 ARG C C 1
ATOM 7208 O O . ARG C 1 245 ? 40.470 37.745 47.355 1.00 17.08 260 ARG C O 1
ATOM 7216 N N . VAL C 1 246 ? 41.512 36.917 45.542 1.00 15.33 261 VAL C N 1
ATOM 7217 C CA . VAL C 1 246 ? 42.287 38.112 45.280 1.00 14.52 261 VAL C CA 1
ATOM 7218 C C . VAL C 1 246 ? 41.938 38.740 43.946 1.00 15.93 261 VAL C C 1
ATOM 7219 O O . VAL C 1 246 ? 41.607 38.035 42.988 1.00 17.73 261 VAL C O 1
ATOM 7223 N N . ILE C 1 247 ? 42.001 40.067 43.887 1.00 14.05 262 ILE C N 1
ATOM 7224 C CA . ILE C 1 247 ? 41.769 40.771 42.635 1.00 15.37 262 ILE C CA 1
ATOM 7225 C C . ILE C 1 247 ? 43.106 41.389 42.244 1.00 17.19 262 ILE C C 1
ATOM 7226 O O . ILE C 1 247 ? 43.767 42.040 43.056 1.00 17.78 262 ILE C O 1
ATOM 7231 N N . THR C 1 248 ? 43.501 41.164 40.997 1.00 18.46 263 THR C N 1
ATOM 7232 C CA . THR C 1 248 ? 44.777 41.643 40.479 1.00 19.01 263 THR C CA 1
ATOM 7233 C C . THR C 1 248 ? 44.674 42.674 39.355 1.00 19.30 263 THR C C 1
ATOM 7234 O O . THR C 1 248 ? 43.909 42.492 38.403 1.00 17.59 263 THR C O 1
ATOM 7238 N N . VAL C 1 249 ? 45.461 43.745 39.469 1.00 17.05 264 VAL C N 1
ATOM 7239 C CA . VAL C 1 249 ? 45.487 44.801 38.460 1.00 17.79 264 VAL C CA 1
ATOM 7240 C C . VAL C 1 249 ? 46.935 45.141 38.134 1.00 19.43 264 VAL C C 1
ATOM 7241 O O . VAL C 1 249 ? 47.680 45.663 38.977 1.00 21.09 264 VAL C O 1
ATOM 7245 N N . VAL C 1 250 ? 47.321 44.818 36.901 1.00 19.50 265 VAL C N 1
ATOM 7246 C CA . VAL C 1 250 ? 48.673 45.036 36.385 1.00 18.71 265 VAL C CA 1
ATOM 7247 C C . VAL C 1 250 ? 48.512 45.853 35.126 1.00 18.63 265 VAL C C 1
ATOM 7248 O O . VAL C 1 250 ? 48.047 45.351 34.090 1.00 19.94 265 VAL C O 1
ATOM 7252 N N . LEU C 1 251 ? 48.891 47.120 35.209 1.00 18.95 266 LEU C N 1
ATOM 7253 C CA . LEU C 1 251 ? 48.747 47.990 34.057 1.00 20.58 266 LEU C CA 1
ATOM 7254 C C . LEU C 1 251 ? 50.073 48.423 33.408 1.00 22.12 266 LEU C C 1
ATOM 7255 O O . LEU C 1 251 ? 50.338 49.797 34.076 1.00 26.09 266 LEU C O 1
ATOM 7260 N N . ASN C 1 252 ? 51.168 47.952 33.701 1.00 20.00 267 ASN C N 1
ATOM 7261 C CA . ASN C 1 252 ? 51.668 47.992 32.374 1.00 20.00 267 ASN C CA 1
ATOM 7262 C C . ASN C 1 252 ? 52.846 47.094 32.432 1.00 20.00 267 ASN C C 1
ATOM 7263 O O . ASN C 1 252 ? 53.898 47.459 32.902 1.00 20.00 267 ASN C O 1
ATOM 7268 N N . ALA C 1 253 ? 52.662 45.877 31.925 1.00 22.29 268 ALA C N 1
ATOM 7269 C CA . ALA C 1 253 ? 53.622 44.858 32.295 1.00 23.05 268 ALA C CA 1
ATOM 7270 C C . ALA C 1 253 ? 54.724 44.829 31.292 1.00 23.08 268 ALA C C 1
ATOM 7271 O O . ALA C 1 253 ? 54.521 44.919 30.094 1.00 23.45 268 ALA C O 1
ATOM 7273 N N . ASP C 1 254 ? 55.926 44.798 31.863 1.00 22.42 269 ASP C N 1
ATOM 7274 C CA . ASP C 1 254 ? 57.031 45.283 31.105 1.00 23.07 269 ASP C CA 1
ATOM 7275 C C . ASP C 1 254 ? 57.294 44.278 30.070 1.00 22.25 269 ASP C C 1
ATOM 7276 O O . ASP C 1 254 ? 57.633 43.133 30.358 1.00 20.99 269 ASP C O 1
ATOM 7281 N N . HIS C 1 255 ? 57.345 44.731 28.821 1.00 21.31 270 HIS C N 1
ATOM 7282 C CA . HIS C 1 255 ? 57.398 43.826 27.678 1.00 22.68 270 HIS C CA 1
ATOM 7283 C C . HIS C 1 255 ? 58.608 42.895 27.715 1.00 23.33 270 HIS C C 1
ATOM 7284 O O . HIS C 1 255 ? 59.724 43.337 27.950 1.00 24.76 270 HIS C O 1
ATOM 7291 N N . GLN C 1 256 ? 58.390 41.604 27.492 1.00 23.13 271 GLN C N 1
ATOM 7292 C CA . GLN C 1 256 ? 59.503 40.663 27.478 1.00 24.17 271 GLN C CA 1
ATOM 7293 C C . GLN C 1 256 ? 59.586 40.066 26.085 1.00 27.02 271 GLN C C 1
ATOM 7294 O O . GLN C 1 256 ? 58.655 39.389 25.652 1.00 29.87 271 GLN C O 1
ATOM 7300 N N . ASP C 1 257 ? 60.687 40.314 25.378 1.00 27.58 272 ASP C N 1
ATOM 7301 C CA . ASP C 1 257 ? 60.836 39.774 24.027 1.00 28.62 272 ASP C CA 1
ATOM 7302 C C . ASP C 1 257 ? 60.753 38.248 24.105 1.00 29.17 272 ASP C C 1
ATOM 7303 O O . ASP C 1 257 ? 60.361 37.570 23.153 1.00 24.95 272 ASP C O 1
ATOM 7308 N N . ASN C 1 258 ? 61.128 37.747 25.277 1.00 31.59 273 ASN C N 1
ATOM 7309 C CA . ASN C 1 258 ? 61.138 36.334 25.647 1.00 32.69 273 ASN C CA 1
ATOM 7310 C C . ASN C 1 258 ? 59.720 35.818 25.845 1.00 32.99 273 ASN C C 1
ATOM 7311 O O . ASN C 1 258 ? 59.275 34.871 25.201 1.00 34.60 273 ASN C O 1
ATOM 7316 N N . ASN C 1 259 ? 59.034 36.481 26.769 1.00 32.77 274 ASN C N 1
ATOM 7317 C CA . ASN C 1 259 ? 57.699 36.129 27.211 1.00 32.59 274 ASN C CA 1
ATOM 7318 C C . ASN C 1 259 ? 56.538 36.992 26.703 1.00 33.34 274 ASN C C 1
ATOM 7319 O O . ASN C 1 259 ? 56.379 38.143 27.113 1.00 33.44 274 ASN C O 1
ATOM 7324 N N . PRO C 1 260 ? 55.709 36.445 25.799 1.00 33.44 275 PRO C N 1
ATOM 7325 C CA . PRO C 1 260 ? 54.578 37.236 25.300 1.00 32.73 275 PRO C CA 1
ATOM 7326 C C . PRO C 1 260 ? 53.523 37.312 26.398 1.00 30.17 275 PRO C C 1
ATOM 7327 O O . PRO C 1 260 ? 52.618 38.143 26.358 1.00 31.59 275 PRO C O 1
ATOM 7331 N N . TYR C 1 261 ? 53.661 36.430 27.380 1.00 28.38 276 TYR C N 1
ATOM 7332 C CA . TYR C 1 261 ? 52.734 36.351 28.500 1.00 27.24 276 TYR C CA 1
ATOM 7333 C C . TYR C 1 261 ? 53.236 37.107 29.732 1.00 27.19 276 TYR C C 1
ATOM 7334 O O . TYR C 1 261 ? 52.846 36.795 30.854 1.00 27.01 276 TYR C O 1
ATOM 7343 N N . ALA C 1 262 ? 54.095 38.102 29.517 1.00 27.76 277 ALA C N 1
ATOM 7344 C CA . ALA C 1 262 ? 54.659 38.893 30.612 1.00 26.48 277 ALA C CA 1
ATOM 7345 C C . ALA C 1 262 ? 53.615 39.335 31.637 1.00 25.85 277 ALA C C 1
ATOM 7346 O O . ALA C 1 262 ? 53.803 39.151 32.844 1.00 22.50 277 ALA C O 1
ATOM 7348 N N . ARG C 1 263 ? 52.517 39.907 31.145 1.00 25.69 278 ARG C N 1
ATOM 7349 C CA . ARG C 1 263 ? 51.434 40.386 32.001 1.00 25.80 278 ARG C CA 1
ATOM 7350 C C . ARG C 1 263 ? 50.919 39.316 32.967 1.00 25.50 278 ARG C C 1
ATOM 7351 O O . ARG C 1 263 ? 50.559 39.621 34.105 1.00 26.19 278 ARG C O 1
ATOM 7359 N N . PHE C 1 264 ? 50.874 38.068 32.514 1.00 23.43 279 PHE C N 1
ATOM 7360 C CA . PHE C 1 264 ? 50.396 36.984 33.363 1.00 22.05 279 PHE C CA 1
ATOM 7361 C C . PHE C 1 264 ? 51.510 36.544 34.296 1.00 20.48 279 PHE C C 1
ATOM 7362 O O . PHE C 1 264 ? 51.271 36.249 35.465 1.00 19.04 279 PHE C O 1
ATOM 7370 N N . THR C 1 265 ? 52.729 36.516 33.773 1.00 20.39 280 THR C N 1
ATOM 7371 C CA . THR C 1 265 ? 53.892 36.140 34.565 1.00 22.09 280 THR C CA 1
ATOM 7372 C C . THR C 1 265 ? 54.017 37.123 35.720 1.00 21.87 280 THR C C 1
ATOM 7373 O O . THR C 1 265 ? 54.218 36.731 36.865 1.00 22.29 280 THR C O 1
ATOM 7377 N N . ALA C 1 266 ? 53.893 38.405 35.399 1.00 20.54 281 ALA C N 1
ATOM 7378 C CA . ALA C 1 266 ? 53.984 39.456 36.392 1.00 20.56 281 ALA C CA 1
ATOM 7379 C C . ALA C 1 266 ? 52.868 39.304 37.414 1.00 22.02 281 ALA C C 1
ATOM 7380 O O . ALA C 1 266 ? 53.009 39.714 38.564 1.00 24.05 281 ALA C O 1
ATOM 7382 N N . THR C 1 267 ? 51.753 38.719 36.993 1.00 22.77 282 THR C N 1
ATOM 7383 C CA . THR C 1 267 ? 50.616 38.519 37.888 1.00 22.78 282 THR C CA 1
ATOM 7384 C C . THR C 1 267 ? 50.891 37.318 38.779 1.00 22.14 282 THR C C 1
ATOM 7385 O O . THR C 1 267 ? 50.669 37.361 39.989 1.00 20.72 282 THR C O 1
ATOM 7389 N N . SER C 1 268 ? 51.363 36.242 38.161 1.00 22.82 283 SER C N 1
ATOM 7390 C CA . SER C 1 268 ? 51.696 35.024 38.883 1.00 22.86 283 SER C CA 1
ATOM 7391 C C . SER C 1 268 ? 52.790 35.391 39.884 1.00 21.45 283 SER C C 1
ATOM 7392 O O . SER C 1 268 ? 52.909 34.804 40.957 1.00 19.22 283 SER C O 1
ATOM 7395 N N . SER C 1 269 ? 53.584 36.384 39.518 1.00 20.92 284 SER C N 1
ATOM 7396 C CA . SER C 1 269 ? 54.654 36.855 40.373 1.00 23.98 284 SER C CA 1
ATOM 7397 C C . SER C 1 269 ? 54.010 37.540 41.569 1.00 25.56 284 SER C C 1
ATOM 7398 O O . SER C 1 269 ? 54.291 37.207 42.717 1.00 28.02 284 SER C O 1
ATOM 7401 N N . LEU C 1 270 ? 53.135 38.500 41.286 1.00 26.62 285 LEU C N 1
ATOM 7402 C CA . LEU C 1 270 ? 52.424 39.232 42.327 1.00 25.09 285 LEU C CA 1
ATOM 7403 C C . LEU C 1 270 ? 51.722 38.273 43.292 1.00 25.48 285 LEU C C 1
ATOM 7404 O O . LEU C 1 270 ? 51.711 38.499 44.498 1.00 26.48 285 LEU C O 1
ATOM 7417 N N . ASP C 1 272 ? 52.626 35.267 44.089 1.00 26.30 287 ASP C N 1
ATOM 7418 C CA . ASP C 1 272 ? 53.599 34.582 44.933 1.00 24.78 287 ASP C CA 1
ATOM 7419 C C . ASP C 1 272 ? 53.920 35.461 46.123 1.00 24.63 287 ASP C C 1
ATOM 7420 O O . ASP C 1 272 ? 54.003 34.983 47.249 1.00 26.87 287 ASP C O 1
ATOM 7425 N N . TYR C 1 273 ? 54.095 36.751 45.874 1.00 23.25 288 TYR C N 1
ATOM 7426 C CA . TYR C 1 273 ? 54.362 37.679 46.956 1.00 24.68 288 TYR C CA 1
ATOM 7427 C C . TYR C 1 273 ? 53.181 37.643 47.922 1.00 26.97 288 TYR C C 1
ATOM 7428 O O . TYR C 1 273 ? 53.350 37.450 49.129 1.00 27.27 288 TYR C O 1
ATOM 7437 N N . ILE C 1 274 ? 51.983 37.829 47.372 1.00 26.74 289 ILE C N 1
ATOM 7438 C CA . ILE C 1 274 ? 50.763 37.847 48.166 1.00 28.79 289 ILE C CA 1
ATOM 7439 C C . ILE C 1 274 ? 50.660 36.638 49.092 1.00 30.46 289 ILE C C 1
ATOM 7440 O O . ILE C 1 274 ? 50.508 36.787 50.305 1.00 30.65 289 ILE C O 1
ATOM 7445 N N . SER C 1 275 ? 50.752 35.445 48.516 1.00 30.85 290 SER C N 1
ATOM 7446 C CA . SER C 1 275 ? 50.628 34.219 49.292 1.00 32.87 290 SER C CA 1
ATOM 7447 C C . SER C 1 275 ? 51.689 34.006 50.357 1.00 32.58 290 SER C C 1
ATOM 7448 O O . SER C 1 275 ? 51.431 33.366 51.376 1.00 33.63 290 SER C O 1
ATOM 7451 N N . SER C 1 276 ? 52.882 34.532 50.138 1.00 30.75 291 SER C N 1
ATOM 7452 C CA . SER C 1 276 ? 53.929 34.348 51.127 1.00 29.87 291 SER C CA 1
ATOM 7453 C C . SER C 1 276 ? 53.938 35.476 52.151 1.00 28.61 291 SER C C 1
ATOM 7454 O O . SER C 1 276 ? 54.558 35.348 53.203 1.00 28.79 291 SER C O 1
ATOM 7457 N N . THR C 1 277 ? 53.234 36.565 51.852 1.00 26.90 292 THR C N 1
ATOM 7458 C CA . THR C 1 277 ? 53.190 37.723 52.743 1.00 26.97 292 THR C CA 1
ATOM 7459 C C . THR C 1 277 ? 51.959 37.804 53.641 1.00 26.95 292 THR C C 1
ATOM 7460 O O . THR C 1 277 ? 52.028 38.337 54.746 1.00 26.20 292 THR C O 1
ATOM 7464 N N . PHE C 1 278 ? 50.832 37.293 53.156 1.00 30.00 293 PHE C N 1
ATOM 7465 C CA . PHE C 1 278 ? 49.577 37.321 53.906 1.00 30.10 293 PHE C CA 1
ATOM 7466 C C . PHE C 1 278 ? 48.951 35.949 54.041 1.00 32.16 293 PHE C C 1
ATOM 7467 O O . PHE C 1 278 ? 49.292 35.013 53.315 1.00 33.60 293 PHE C O 1
ATOM 7475 N N . THR C 1 279 ? 48.009 35.848 54.966 1.00 32.86 294 THR C N 1
ATOM 7476 C CA . THR C 1 279 ? 47.324 34.598 55.222 1.00 34.60 294 THR C CA 1
ATOM 7477 C C . THR C 1 279 ? 46.086 34.871 56.048 1.00 33.71 294 THR C C 1
ATOM 7478 O O . THR C 1 279 ? 45.952 35.932 56.643 1.00 32.83 294 THR C O 1
ATOM 7482 N N . LEU C 1 280 ? 45.180 33.905 56.070 1.00 33.84 295 LEU C N 1
ATOM 7483 C CA . LEU C 1 280 ? 43.957 34.023 56.837 1.00 36.19 295 LEU C CA 1
ATOM 7484 C C . LEU C 1 280 ? 44.175 33.376 58.202 1.00 38.45 295 LEU C C 1
ATOM 7485 O O . LEU C 1 280 ? 44.404 32.172 58.289 1.00 39.17 295 LEU C O 1
ATOM 7490 N N . ARG C 1 281 ? 44.124 34.179 59.262 1.00 39.96 296 ARG C N 1
ATOM 7491 C CA . ARG C 1 281 ? 44.301 33.665 60.613 1.00 40.62 296 ARG C CA 1
ATOM 7492 C C . ARG C 1 281 ? 42.938 33.467 61.267 1.00 39.25 296 ARG C C 1
ATOM 7493 O O . ARG C 1 281 ? 42.128 34.388 61.318 1.00 39.99 296 ARG C O 1
ATOM 7501 N N . LYS C 1 282 ? 42.693 32.266 61.773 1.00 38.10 297 LYS C N 1
ATOM 7502 C CA . LYS C 1 282 ? 41.420 31.951 62.412 1.00 38.00 297 LYS C CA 1
ATOM 7503 C C . LYS C 1 282 ? 41.356 32.584 63.799 1.00 37.53 297 LYS C C 1
ATOM 7504 O O . LYS C 1 282 ? 42.106 32.192 64.687 1.00 39.89 297 LYS C O 1
ATOM 7510 N N . ILE C 1 283 ? 40.470 33.559 63.990 1.00 35.72 298 ILE C N 1
ATOM 7511 C CA . ILE C 1 283 ? 40.349 34.214 65.295 1.00 36.11 298 ILE C CA 1
ATOM 7512 C C . ILE C 1 283 ? 39.222 33.645 66.143 1.00 36.06 298 ILE C C 1
ATOM 7513 O O . ILE C 1 283 ? 39.338 33.538 67.363 1.00 34.36 298 ILE C O 1
ATOM 7518 N N . VAL C 1 284 ? 38.124 33.299 65.489 1.00 36.71 299 VAL C N 1
ATOM 7519 C CA . VAL C 1 284 ? 36.971 32.748 66.178 1.00 38.18 299 VAL C CA 1
ATOM 7520 C C . VAL C 1 284 ? 36.465 31.582 65.362 1.00 37.83 299 VAL C C 1
ATOM 7521 O O . VAL C 1 284 ? 36.279 31.707 64.156 1.00 39.23 299 VAL C O 1
ATOM 7525 N N . GLN C 1 285 ? 36.244 30.444 66.004 1.00 39.09 300 GLN C N 1
ATOM 7526 C CA . GLN C 1 285 ? 35.753 29.300 65.264 1.00 39.45 300 GLN C CA 1
ATOM 7527 C C . GLN C 1 285 ? 34.290 28.999 65.518 1.00 37.71 300 GLN C C 1
ATOM 7528 O O . GLN C 1 285 ? 33.751 29.287 66.586 1.00 35.61 300 GLN C O 1
ATOM 7534 N N . GLN C 1 286 ? 33.659 28.426 64.500 1.00 38.05 301 GLN C N 1
ATOM 7535 C CA . GLN C 1 286 ? 32.251 28.063 64.529 1.00 39.27 301 GLN C CA 1
ATOM 7536 C C . GLN C 1 286 ? 31.777 27.544 65.880 1.00 40.09 301 GLN C C 1
ATOM 7537 O O . GLN C 1 286 ? 32.417 26.692 66.495 1.00 40.58 301 GLN C O 1
ATOM 7543 N N . GLY C 1 287 ? 30.653 28.076 66.343 1.00 40.53 302 GLY C N 1
ATOM 7544 C CA . GLY C 1 287 ? 30.104 27.636 67.611 1.00 41.87 302 GLY C CA 1
ATOM 7545 C C . GLY C 1 287 ? 30.679 28.323 68.828 1.00 42.14 302 GLY C C 1
ATOM 7546 O O . GLY C 1 287 ? 30.153 28.163 69.925 1.00 43.23 302 GLY C O 1
ATOM 7547 N N . ASP C 1 288 ? 31.754 29.084 68.645 1.00 42.63 303 ASP C N 1
ATOM 7548 C CA . ASP C 1 288 ? 32.377 29.786 69.759 1.00 43.03 303 ASP C CA 1
ATOM 7549 C C . ASP C 1 288 ? 32.018 31.264 69.835 1.00 44.64 303 ASP C C 1
ATOM 7550 O O . ASP C 1 288 ? 31.641 31.884 68.839 1.00 45.06 303 ASP C O 1
ATOM 7555 N N . ALA C 1 289 ? 32.136 31.817 71.037 1.00 46.13 304 ALA C N 1
ATOM 7556 C CA . ALA C 1 289 ? 31.861 33.228 71.275 1.00 47.13 304 ALA C CA 1
ATOM 7557 C C . ALA C 1 289 ? 33.213 33.931 71.361 1.00 47.88 304 ALA C C 1
ATOM 7558 O O . ALA C 1 289 ? 34.225 33.304 71.687 1.00 47.18 304 ALA C O 1
ATOM 7560 N N . TYR C 1 290 ? 33.245 35.223 71.059 1.00 48.30 305 TYR C N 1
ATOM 7561 C CA . TYR C 1 290 ? 34.502 35.946 71.139 1.00 50.94 305 TYR C CA 1
ATOM 7562 C C . TYR C 1 290 ? 34.565 36.706 72.453 1.00 52.12 305 TYR C C 1
ATOM 7563 O O . TYR C 1 290 ? 33.837 37.677 72.657 1.00 52.77 305 TYR C O 1
ATOM 7572 N N . GLN C 1 291 ? 35.438 36.247 73.342 1.00 54.87 306 GLN C N 1
ATOM 7573 C CA . GLN C 1 291 ? 35.615 36.865 74.647 1.00 57.44 306 GLN C CA 1
ATOM 7574 C C . GLN C 1 291 ? 34.270 37.256 75.249 1.00 59.71 306 GLN C C 1
ATOM 7575 O O . GLN C 1 291 ? 33.943 38.441 75.372 1.00 59.53 306 GLN C O 1
ATOM 7581 N N . ASP C 1 292 ? 33.492 36.242 75.610 1.00 61.43 307 ASP C N 1
ATOM 7582 C CA . ASP C 1 292 ? 32.179 36.440 76.206 1.00 63.32 307 ASP C CA 1
ATOM 7583 C C . ASP C 1 292 ? 31.318 37.469 75.496 1.00 62.64 307 ASP C C 1
ATOM 7584 O O . ASP C 1 292 ? 31.113 38.571 75.994 1.00 63.56 307 ASP C O 1
ATOM 7589 N N . SER C 1 293 ? 30.820 37.098 74.325 1.00 62.54 308 SER C N 1
ATOM 7590 C CA . SER C 1 293 ? 29.954 37.969 73.554 1.00 62.70 308 SER C CA 1
ATOM 7591 C C . SER C 1 293 ? 28.556 37.659 74.053 1.00 64.57 308 SER C C 1
ATOM 7592 O O . SER C 1 293 ? 28.170 36.492 74.129 1.00 65.37 308 SER C O 1
ATOM 7595 N N . LYS C 1 294 ? 27.801 38.690 74.409 1.00 66.15 309 LYS C N 1
ATOM 7596 C CA . LYS C 1 294 ? 26.453 38.474 74.906 1.00 68.19 309 LYS C CA 1
ATOM 7597 C C . LYS C 1 294 ? 25.502 39.573 74.472 1.00 68.34 309 LYS C C 1
ATOM 7598 O O . LYS C 1 294 ? 25.856 40.752 74.437 1.00 66.99 309 LYS C O 1
ATOM 7604 N N . ALA C 1 295 ? 24.284 39.168 74.137 1.00 69.19 310 ALA C N 1
ATOM 7605 C CA . ALA C 1 295 ? 23.271 40.097 73.682 1.00 69.89 310 ALA C CA 1
ATOM 7606 C C . ALA C 1 295 ? 22.150 40.291 74.685 1.00 71.19 310 ALA C C 1
ATOM 7607 O O . ALA C 1 295 ? 21.568 39.328 75.187 1.00 70.39 310 ALA C O 1
ATOM 7609 N N . PRO C 1 296 ? 21.872 41.582 75.004 1.00 72.39 311 PRO C N 1
ATOM 7610 C CA . PRO C 1 296 ? 20.730 41.908 75.919 1.00 73.06 311 PRO C CA 1
ATOM 7611 C C . PRO C 1 296 ? 19.359 41.568 75.334 1.00 73.95 311 PRO C C 1
ATOM 7612 O O . PRO C 1 296 ? 19.048 42.015 74.240 1.00 73.22 311 PRO C O 1
ATOM 7616 N N . VAL C 1 297 ? 18.554 40.794 75.996 1.00 75.53 312 VAL C N 1
ATOM 7617 C CA . VAL C 1 297 ? 17.221 40.592 75.534 1.00 77.74 312 VAL C CA 1
ATOM 7618 C C . VAL C 1 297 ? 16.377 40.953 76.696 1.00 78.78 312 VAL C C 1
ATOM 7619 O O . VAL C 1 297 ? 16.654 40.536 77.834 1.00 78.80 312 VAL C O 1
ATOM 7623 N N . GLN C 1 298 ? 15.342 41.703 76.463 1.00 79.69 313 GLN C N 1
ATOM 7624 C CA . GLN C 1 298 ? 14.503 42.062 77.539 1.00 80.61 313 GLN C CA 1
ATOM 7625 C C . GLN C 1 298 ? 13.129 41.433 77.549 1.00 80.77 313 GLN C C 1
ATOM 7626 O O . GLN C 1 298 ? 12.160 41.905 76.968 1.00 80.94 313 GLN C O 1
ATOM 7632 N N . ASP C 1 299 ? 13.150 40.298 78.325 1.00 80.80 314 ASP C N 1
ATOM 7633 C CA . ASP C 1 299 ? 12.097 39.365 78.840 1.00 82.26 314 ASP C CA 1
ATOM 7634 C C . ASP C 1 299 ? 12.157 37.879 78.495 1.00 81.39 314 ASP C C 1
ATOM 7635 O O . ASP C 1 299 ? 11.623 37.455 77.485 1.00 81.64 314 ASP C O 1
ATOM 7640 N N . GLY C 1 300 ? 12.730 37.061 79.379 1.00 80.77 315 GLY C N 1
ATOM 7641 C CA . GLY C 1 300 ? 12.709 35.598 79.203 1.00 80.74 315 GLY C CA 1
ATOM 7642 C C . GLY C 1 300 ? 13.322 34.831 80.390 1.00 80.91 315 GLY C C 1
ATOM 7643 O O . GLY C 1 300 ? 13.498 35.410 81.452 1.00 79.69 315 GLY C O 1
ATOM 7644 N N . LYS C 1 301 ? 13.639 33.533 80.216 1.00 81.80 316 LYS C N 1
ATOM 7645 C CA . LYS C 1 301 ? 14.386 32.904 81.309 1.00 81.99 316 LYS C CA 1
ATOM 7646 C C . LYS C 1 301 ? 15.846 32.586 80.898 1.00 83.33 316 LYS C C 1
ATOM 7647 O O . LYS C 1 301 ? 16.330 31.443 80.842 1.00 82.98 316 LYS C O 1
ATOM 7653 N N . GLU C 1 302 ? 16.515 33.672 80.465 1.00 20.00 317 GLU C N 1
ATOM 7654 C CA . GLU C 1 302 ? 17.803 34.255 80.853 1.00 20.00 317 GLU C CA 1
ATOM 7655 C C . GLU C 1 302 ? 17.619 35.714 80.469 1.00 20.00 317 GLU C C 1
ATOM 7656 O O . GLU C 1 302 ? 16.623 35.994 79.794 1.00 20.00 317 GLU C O 1
ATOM 7662 N N . ASP C 1 303 ? 18.418 36.742 80.941 1.00 20.00 318 ASP C N 1
ATOM 7663 C CA . ASP C 1 303 ? 18.437 37.885 80.003 1.00 20.00 318 ASP C CA 1
ATOM 7664 C C . ASP C 1 303 ? 19.688 38.709 79.599 1.00 20.00 318 ASP C C 1
ATOM 7665 O O . ASP C 1 303 ? 19.990 39.764 80.136 1.00 20.00 318 ASP C O 1
ATOM 7670 N N . THR C 1 304 ? 20.383 38.187 78.537 1.00 79.94 319 THR C N 1
ATOM 7671 C CA . THR C 1 304 ? 21.547 37.225 78.437 1.00 76.33 319 THR C CA 1
ATOM 7672 C C . THR C 1 304 ? 21.453 36.278 77.203 1.00 73.97 319 THR C C 1
ATOM 7673 O O . THR C 1 304 ? 20.983 35.183 77.333 1.00 72.76 319 THR C O 1
ATOM 7677 N N . VAL C 1 305 ? 21.925 36.651 75.955 1.00 70.11 320 VAL C N 1
ATOM 7678 C CA . VAL C 1 305 ? 22.035 35.593 74.889 1.00 64.90 320 VAL C CA 1
ATOM 7679 C C . VAL C 1 305 ? 23.527 35.315 74.569 1.00 62.17 320 VAL C C 1
ATOM 7680 O O . VAL C 1 305 ? 24.180 35.964 73.767 1.00 62.10 320 VAL C O 1
ATOM 7684 N N . ILE C 1 306 ? 24.121 34.097 74.659 1.00 58.93 321 ILE C N 1
ATOM 7685 C CA . ILE C 1 306 ? 25.519 33.948 74.165 1.00 55.87 321 ILE C CA 1
ATOM 7686 C C . ILE C 1 306 ? 25.668 33.922 72.608 1.00 55.01 321 ILE C C 1
ATOM 7687 O O . ILE C 1 306 ? 24.881 33.335 71.925 1.00 55.80 321 ILE C O 1
ATOM 7692 N N . ALA C 1 307 ? 26.496 34.882 72.187 1.00 52.30 322 ALA C N 1
ATOM 7693 C CA . ALA C 1 307 ? 26.667 35.114 70.779 1.00 48.94 322 ALA C CA 1
ATOM 7694 C C . ALA C 1 307 ? 28.005 34.542 70.320 1.00 47.91 322 ALA C C 1
ATOM 7695 O O . ALA C 1 307 ? 29.036 35.112 70.592 1.00 46.86 322 ALA C O 1
ATOM 7697 N N . VAL C 1 308 ? 27.736 33.612 69.416 1.00 46.33 323 VAL C N 1
ATOM 7698 C CA . VAL C 1 308 ? 28.784 32.782 68.854 1.00 44.49 323 VAL C CA 1
ATOM 7699 C C . VAL C 1 308 ? 28.874 33.022 67.357 1.00 43.59 323 VAL C C 1
ATOM 7700 O O . VAL C 1 308 ? 27.968 33.594 66.750 1.00 42.07 323 VAL C O 1
ATOM 7704 N N . ALA C 1 309 ? 29.983 32.596 66.771 1.00 43.32 324 ALA C N 1
ATOM 7705 C CA . ALA C 1 309 ? 30.191 32.738 65.341 1.00 44.06 324 ALA C CA 1
ATOM 7706 C C . ALA C 1 309 ? 29.544 31.524 64.693 1.00 44.83 324 ALA C C 1
ATOM 7707 O O . ALA C 1 309 ? 29.826 30.385 65.073 1.00 45.80 324 ALA C O 1
ATOM 7709 N N . PRO C 1 310 ? 28.657 31.741 63.711 1.00 44.62 325 PRO C N 1
ATOM 7710 C CA . PRO C 1 310 ? 28.030 30.578 63.085 1.00 44.45 325 PRO C CA 1
ATOM 7711 C C . PRO C 1 310 ? 29.000 29.887 62.146 1.00 43.63 325 PRO C C 1
ATOM 7712 O O . PRO C 1 310 ? 28.684 28.860 61.555 1.00 44.40 325 PRO C O 1
ATOM 7716 N N . GLU C 1 311 ? 30.187 30.464 62.010 1.00 42.69 326 GLU C N 1
ATOM 7717 C CA . GLU C 1 311 ? 31.211 29.898 61.143 1.00 42.99 326 GLU C CA 1
ATOM 7718 C C . GLU C 1 311 ? 32.581 30.356 61.613 1.00 41.65 326 GLU C C 1
ATOM 7719 O O . GLU C 1 311 ? 32.684 31.181 62.517 1.00 41.60 326 GLU C O 1
ATOM 7725 N N . ASP C 1 312 ? 33.636 29.814 61.015 1.00 40.57 327 ASP C N 1
ATOM 7726 C CA . ASP C 1 312 ? 34.976 30.236 61.388 1.00 39.52 327 ASP C CA 1
ATOM 7727 C C . ASP C 1 312 ? 35.180 31.645 60.844 1.00 38.97 327 ASP C C 1
ATOM 7728 O O . ASP C 1 312 ? 34.834 31.929 59.697 1.00 38.19 327 ASP C O 1
ATOM 7733 N N . ILE C 1 313 ? 35.716 32.530 61.679 1.00 38.42 328 ILE C N 1
ATOM 7734 C CA . ILE C 1 313 ? 35.971 33.908 61.276 1.00 38.33 328 ILE C CA 1
ATOM 7735 C C . ILE C 1 313 ? 37.468 34.123 61.091 1.00 38.04 328 ILE C C 1
ATOM 7736 O O . ILE C 1 313 ? 38.236 34.108 62.057 1.00 37.66 328 ILE C O 1
ATOM 7741 N N . TYR C 1 314 ? 37.879 34.311 59.841 1.00 37.79 329 TYR C N 1
ATOM 7742 C CA . TYR C 1 314 ? 39.282 34.528 59.534 1.00 38.86 329 TYR C CA 1
ATOM 7743 C C . TYR C 1 314 ? 39.557 35.991 59.265 1.00 39.20 329 TYR C C 1
ATOM 7744 O O . TYR C 1 314 ? 38.649 36.767 58.948 1.00 39.94 329 TYR C O 1
ATOM 7753 N N . LEU C 1 315 ? 40.830 36.353 59.386 1.00 39.57 330 LEU C N 1
ATOM 7754 C CA . LEU C 1 315 ? 41.289 37.718 59.143 1.00 39.01 330 LEU C CA 1
ATOM 7755 C C . LEU C 1 315 ? 42.564 37.684 58.344 1.00 37.81 330 LEU C C 1
ATOM 7756 O O . LEU C 1 315 ? 43.382 36.788 58.497 1.00 38.19 330 LEU C O 1
ATOM 7761 N N . ILE C 1 316 ? 42.741 38.684 57.505 1.00 38.28 331 ILE C N 1
ATOM 7762 C CA . ILE C 1 316 ? 43.938 38.754 56.715 1.00 39.34 331 ILE C CA 1
ATOM 7763 C C . ILE C 1 316 ? 45.025 39.265 57.638 1.00 39.69 331 ILE C C 1
ATOM 7764 O O . ILE C 1 316 ? 44.952 40.383 58.145 1.00 40.95 331 ILE C O 1
ATOM 7769 N N . GLU C 1 317 ? 46.022 38.427 57.879 1.00 41.84 332 GLU C N 1
ATOM 7770 C CA . GLU C 1 317 ? 47.132 38.793 58.740 1.00 43.93 332 GLU C CA 1
ATOM 7771 C C . GLU C 1 317 ? 48.411 38.718 57.933 1.00 43.24 332 GLU C C 1
ATOM 7772 O O . GLU C 1 317 ? 48.581 37.826 57.108 1.00 44.34 332 GLU C O 1
ATOM 7778 N N . ARG C 1 318 ? 49.302 39.674 58.149 0.00 42.77 333 ARG C N 1
ATOM 7779 C CA . ARG C 1 318 ? 50.581 39.672 57.460 0.00 42.49 333 ARG C CA 1
ATOM 7780 C C . ARG C 1 318 ? 51.405 38.609 58.186 0.00 42.62 333 ARG C C 1
ATOM 7781 O O . ARG C 1 318 ? 51.573 38.664 59.399 0.00 42.05 333 ARG C O 1
ATOM 7789 N N . VAL C 1 319 ? 51.882 37.626 57.431 0.00 45.67 334 VAL C N 1
ATOM 7790 C CA . VAL C 1 319 ? 52.634 36.479 58.010 0.00 49.42 334 VAL C CA 1
ATOM 7791 C C . VAL C 1 319 ? 53.802 37.063 58.799 0.00 49.97 334 VAL C C 1
ATOM 7792 O O . VAL C 1 319 ? 54.355 38.046 58.363 0.00 50.05 334 VAL C O 1
ATOM 7796 N N . GLY C 1 320 ? 54.085 36.381 59.987 0.00 49.32 335 GLY C N 1
ATOM 7797 C CA . GLY C 1 320 ? 55.130 36.712 60.970 0.00 52.08 335 GLY C CA 1
ATOM 7798 C C . GLY C 1 320 ? 54.848 38.013 61.728 0.00 53.92 335 GLY C C 1
ATOM 7799 O O . GLY C 1 320 ? 55.730 38.836 61.986 0.00 55.98 335 GLY C O 1
ATOM 7800 N N . ASN C 1 321 ? 53.544 38.193 61.980 0.00 59.91 336 ASN C N 1
ATOM 7801 C CA . ASN C 1 321 ? 53.171 39.381 62.709 0.00 62.28 336 ASN C CA 1
ATOM 7802 C C . ASN C 1 321 ? 52.629 39.037 64.061 0.00 65.61 336 ASN C C 1
ATOM 7803 O O . ASN C 1 321 ? 51.787 38.155 64.258 0.00 66.96 336 ASN C O 1
ATOM 7808 N N . GLN C 1 325 ? 46.159 40.124 66.824 0.00 20.00 340 GLN C N 1
ATOM 7809 C CA . GLN C 1 325 ? 45.500 41.234 66.198 0.00 20.00 340 GLN C CA 1
ATOM 7810 C C . GLN C 1 325 ? 44.531 41.781 67.086 0.00 20.00 340 GLN C C 1
ATOM 7811 O O . GLN C 1 325 ? 43.569 41.116 67.459 0.00 20.00 340 GLN C O 1
ATOM 7817 N N . SER C 1 326 ? 44.719 43.029 67.442 0.00 68.92 341 SER C N 1
ATOM 7818 C CA . SER C 1 326 ? 43.559 43.128 68.291 0.00 68.52 341 SER C CA 1
ATOM 7819 C C . SER C 1 326 ? 42.322 43.312 67.437 0.00 67.90 341 SER C C 1
ATOM 7820 O O . SER C 1 326 ? 42.165 44.281 66.702 0.00 66.96 341 SER C O 1
ATOM 7823 N N . VAL C 1 327 ? 41.435 42.317 67.530 0.00 20.00 342 VAL C N 1
ATOM 7824 C CA . VAL C 1 327 ? 40.234 42.375 66.728 0.00 20.00 342 VAL C CA 1
ATOM 7825 C C . VAL C 1 327 ? 39.093 42.878 67.597 0.00 20.00 342 VAL C C 1
ATOM 7826 O O . VAL C 1 327 ? 38.867 42.424 68.714 0.00 20.00 342 VAL C O 1
ATOM 7830 N N . GLN C 1 328 ? 38.389 43.877 67.057 0.00 20.00 343 GLN C N 1
ATOM 7831 C CA . GLN C 1 328 ? 37.757 44.886 67.906 0.00 20.00 343 GLN C CA 1
ATOM 7832 C C . GLN C 1 328 ? 36.334 44.558 68.343 0.00 20.00 343 GLN C C 1
ATOM 7833 O O . GLN C 1 328 ? 35.634 43.753 67.747 0.00 20.00 343 GLN C O 1
ATOM 7839 N N . PHE C 1 329 ? 35.914 45.187 69.457 0.00 59.24 344 PHE C N 1
ATOM 7840 C CA . PHE C 1 329 ? 34.904 44.561 70.295 0.00 54.98 344 PHE C CA 1
ATOM 7841 C C . PHE C 1 329 ? 33.539 44.512 69.609 0.00 55.94 344 PHE C C 1
ATOM 7842 O O . PHE C 1 329 ? 33.204 45.292 68.725 0.00 55.29 344 PHE C O 1
ATOM 7850 N N . THR C 1 330 ? 32.771 43.485 70.026 1.00 20.00 345 THR C N 1
ATOM 7851 C CA . THR C 1 330 ? 31.446 43.183 69.485 1.00 20.00 345 THR C CA 1
ATOM 7852 C C . THR C 1 330 ? 30.374 44.170 69.994 1.00 20.00 345 THR C C 1
ATOM 7853 O O . THR C 1 330 ? 29.988 44.214 71.149 1.00 20.00 345 THR C O 1
ATOM 7857 N N . PRO C 1 331 ? 29.946 45.021 69.043 1.00 60.20 346 PRO C N 1
ATOM 7858 C CA . PRO C 1 331 ? 28.795 45.865 69.253 1.00 62.20 346 PRO C CA 1
ATOM 7859 C C . PRO C 1 331 ? 27.551 45.175 68.693 1.00 62.49 346 PRO C C 1
ATOM 7860 O O . PRO C 1 331 ? 27.530 44.616 67.611 1.00 61.90 346 PRO C O 1
ATOM 7864 N N . ASP C 1 332 ? 26.530 45.174 69.555 1.00 63.38 347 ASP C N 1
ATOM 7865 C CA . ASP C 1 332 ? 25.273 44.527 69.204 1.00 64.98 347 ASP C CA 1
ATOM 7866 C C . ASP C 1 332 ? 24.218 45.548 68.773 1.00 65.59 347 ASP C C 1
ATOM 7867 O O . ASP C 1 332 ? 24.255 46.711 69.141 1.00 64.96 347 ASP C O 1
ATOM 7872 N N . SER C 1 333 ? 23.357 45.126 67.849 1.00 63.96 348 SER C N 1
ATOM 7873 C CA . SER C 1 333 ? 22.155 45.916 67.594 1.00 66.06 348 SER C CA 1
ATOM 7874 C C . SER C 1 333 ? 20.914 45.262 68.231 1.00 68.96 348 SER C C 1
ATOM 7875 O O . SER C 1 333 ? 20.669 44.064 68.148 1.00 71.67 348 SER C O 1
ATOM 7878 N N . LEU C 1 340 ? 13.642 35.347 70.352 1.00 92.44 355 LEU C N 1
ATOM 7879 C CA . LEU C 1 340 ? 14.400 35.076 69.116 1.00 89.23 355 LEU C CA 1
ATOM 7880 C C . LEU C 1 340 ? 14.828 33.607 68.998 1.00 86.65 355 LEU C C 1
ATOM 7881 O O . LEU C 1 340 ? 14.228 32.708 69.559 1.00 85.33 355 LEU C O 1
ATOM 7886 N N . GLU C 1 341 ? 15.102 33.337 67.726 1.00 83.53 356 GLU C N 1
ATOM 7887 C CA . GLU C 1 341 ? 15.448 32.007 67.261 1.00 81.38 356 GLU C CA 1
ATOM 7888 C C . GLU C 1 341 ? 16.965 31.849 67.336 1.00 78.11 356 GLU C C 1
ATOM 7889 O O . GLU C 1 341 ? 17.702 32.799 67.082 1.00 77.44 356 GLU C O 1
ATOM 7895 N N . ALA C 1 342 ? 17.429 30.655 67.695 1.00 74.50 357 ALA C N 1
ATOM 7896 C CA . ALA C 1 342 ? 18.862 30.399 67.783 1.00 71.17 357 ALA C CA 1
ATOM 7897 C C . ALA C 1 342 ? 19.470 30.502 66.389 1.00 69.65 357 ALA C C 1
ATOM 7898 O O . ALA C 1 342 ? 18.999 29.864 65.448 1.00 69.84 357 ALA C O 1
ATOM 7900 N N . GLY C 1 343 ? 20.518 31.307 66.264 1.00 67.31 358 GLY C N 1
ATOM 7901 C CA . GLY C 1 343 ? 21.157 31.492 64.976 1.00 64.71 358 GLY C CA 1
ATOM 7902 C C . GLY C 1 343 ? 20.866 32.880 64.439 1.00 63.61 358 GLY C C 1
ATOM 7903 O O . GLY C 1 343 ? 21.345 33.252 63.371 1.00 64.33 358 GLY C O 1
ATOM 7904 N N . THR C 1 344 ? 20.072 33.644 65.188 1.00 63.10 359 THR C N 1
ATOM 7905 C CA . THR C 1 344 ? 19.705 35.007 64.808 1.00 62.04 359 THR C CA 1
ATOM 7906 C C . THR C 1 344 ? 20.844 35.979 65.082 1.00 61.69 359 THR C C 1
ATOM 7907 O O . THR C 1 344 ? 21.306 36.110 66.218 1.00 61.60 359 THR C O 1
ATOM 7911 N N . VAL C 1 345 ? 21.294 36.656 64.034 1.00 60.47 360 VAL C N 1
ATOM 7912 C CA . VAL C 1 345 ? 22.366 37.623 64.170 1.00 59.99 360 VAL C CA 1
ATOM 7913 C C . VAL C 1 345 ? 22.004 38.595 65.278 1.00 59.96 360 VAL C C 1
ATOM 7914 O O . VAL C 1 345 ? 21.013 39.322 65.185 1.00 59.95 360 VAL C O 1
ATOM 7918 N N . VAL C 1 346 ? 22.805 38.600 66.334 1.00 59.57 361 VAL C N 1
ATOM 7919 C CA . VAL C 1 346 ? 22.553 39.495 67.448 1.00 59.19 361 VAL C CA 1
ATOM 7920 C C . VAL C 1 346 ? 23.812 40.301 67.769 1.00 56.54 361 VAL C C 1
ATOM 7921 O O . VAL C 1 346 ? 24.005 40.759 68.894 1.00 57.04 361 VAL C O 1
ATOM 7925 N N . GLY C 1 347 ? 24.662 40.474 66.760 1.00 53.50 362 GLY C N 1
ATOM 7926 C CA . GLY C 1 347 ? 25.892 41.219 66.946 1.00 48.03 362 GLY C CA 1
ATOM 7927 C C . GLY C 1 347 ? 26.865 41.120 65.785 1.00 44.61 362 GLY C C 1
ATOM 7928 O O . GLY C 1 347 ? 26.681 40.335 64.854 1.00 40.08 362 GLY C O 1
ATOM 7929 N N . HIS C 1 348 ? 27.909 41.938 65.853 1.00 43.40 363 HIS C N 1
ATOM 7930 C CA . HIS C 1 348 ? 28.945 41.976 64.832 1.00 40.90 363 HIS C CA 1
ATOM 7931 C C . HIS C 1 348 ? 30.321 42.111 65.460 1.00 38.06 363 HIS C C 1
ATOM 7932 O O . HIS C 1 348 ? 30.481 42.708 66.522 1.00 37.68 363 HIS C O 1
ATOM 7939 N N . LEU C 1 349 ? 31.309 41.534 64.795 1.00 35.51 364 LEU C N 1
ATOM 7940 C CA . LEU C 1 349 ? 32.691 41.631 65.224 1.00 33.92 364 LEU C CA 1
ATOM 7941 C C . LEU C 1 349 ? 33.276 42.546 64.169 1.00 33.64 364 LEU C C 1
ATOM 7942 O O . LEU C 1 349 ? 33.042 42.334 62.980 1.00 35.54 364 LEU C O 1
ATOM 7947 N N . THR C 1 350 ? 34.012 43.569 64.576 1.00 31.22 365 THR C N 1
ATOM 7948 C CA . THR C 1 350 ? 34.587 44.466 63.593 1.00 29.75 365 THR C CA 1
ATOM 7949 C C . THR C 1 350 ? 36.092 44.491 63.728 1.00 29.51 365 THR C C 1
ATOM 7950 O O . THR C 1 350 ? 36.619 44.638 64.827 1.00 29.12 365 THR C O 1
ATOM 7954 N N . TYR C 1 351 ? 36.777 44.329 62.600 1.00 29.88 366 TYR C N 1
ATOM 7955 C CA . TYR C 1 351 ? 38.233 44.313 62.583 1.00 29.40 366 TYR C CA 1
ATOM 7956 C C . TYR C 1 351 ? 38.797 45.710 62.460 1.00 28.18 366 TYR C C 1
ATOM 7957 O O . TYR C 1 351 ? 38.573 46.398 61.463 1.00 29.41 366 TYR C O 1
ATOM 7966 N N . GLU C 1 352 ? 39.525 46.124 63.489 1.00 26.83 367 GLU C N 1
ATOM 7967 C CA . GLU C 1 352 ? 40.151 47.436 63.501 1.00 26.36 367 GLU C CA 1
ATOM 7968 C C . GLU C 1 352 ? 41.552 47.212 62.937 1.00 24.27 367 GLU C C 1
ATOM 7969 O O . GLU C 1 352 ? 42.540 47.198 63.657 1.00 25.30 367 GLU C O 1
ATOM 7975 N N . ASP C 1 353 ? 41.609 47.007 61.627 1.00 25.85 368 ASP C N 1
ATOM 7976 C CA . ASP C 1 353 ? 42.857 46.751 60.919 1.00 25.35 368 ASP C CA 1
ATOM 7977 C C . ASP C 1 353 ? 43.854 47.888 61.150 1.00 25.12 368 ASP C C 1
ATOM 7978 O O . ASP C 1 353 ? 43.562 49.050 60.869 1.00 25.96 368 ASP C O 1
ATOM 7983 N N . LYS C 1 354 ? 45.024 47.544 61.684 1.00 24.72 369 LYS C N 1
ATOM 7984 C CA . LYS C 1 354 ? 46.065 48.529 61.970 1.00 25.19 369 LYS C CA 1
ATOM 7985 C C . LYS C 1 354 ? 47.300 48.322 61.094 1.00 25.78 369 LYS C C 1
ATOM 7986 O O . LYS C 1 354 ? 48.325 48.980 61.277 1.00 25.28 369 LYS C O 1
ATOM 7992 N N . ASP C 1 355 ? 47.191 47.400 60.145 1.00 25.14 370 ASP C N 1
ATOM 7993 C CA . ASP C 1 355 ? 48.280 47.100 59.227 1.00 23.49 370 ASP C CA 1
ATOM 7994 C C . ASP C 1 355 ? 47.795 47.490 57.837 1.00 24.15 370 ASP C C 1
ATOM 7995 O O . ASP C 1 355 ? 47.405 46.631 57.047 1.00 25.12 370 ASP C O 1
ATOM 8000 N N . LEU C 1 356 ? 47.814 48.784 57.538 1.00 21.94 371 LEU C N 1
ATOM 8001 C CA . LEU C 1 356 ? 47.338 49.250 56.246 1.00 21.91 371 LEU C CA 1
ATOM 8002 C C . LEU C 1 356 ? 48.436 49.366 55.210 1.00 23.04 371 LEU C C 1
ATOM 8003 O O . LEU C 1 356 ? 49.583 49.664 55.532 1.00 25.21 371 LEU C O 1
ATOM 8008 N N . ILE C 1 357 ? 48.073 49.118 53.957 1.00 23.61 372 ILE C N 1
ATOM 8009 C CA . ILE C 1 357 ? 49.012 49.204 52.847 1.00 21.90 372 ILE C CA 1
ATOM 8010 C C . ILE C 1 357 ? 48.455 50.227 51.864 1.00 20.96 372 ILE C C 1
ATOM 8011 O O . ILE C 1 357 ? 47.296 50.139 51.448 1.00 19.05 372 ILE C O 1
ATOM 8016 N N . GLY C 1 358 ? 49.281 51.201 51.498 1.00 20.44 373 GLY C N 1
ATOM 8017 C CA . GLY C 1 358 ? 48.814 52.239 50.601 1.00 21.43 373 GLY C CA 1
ATOM 8018 C C . GLY C 1 358 ? 47.682 52.950 51.320 1.00 21.75 373 GLY C C 1
ATOM 8019 O O . GLY C 1 358 ? 47.862 53.442 52.439 1.00 23.45 373 GLY C O 1
ATOM 8020 N N . GLN C 1 359 ? 46.507 52.992 50.704 1.00 20.24 374 GLN C N 1
ATOM 8021 C CA . GLN C 1 359 ? 45.370 53.654 51.331 1.00 20.30 374 GLN C CA 1
ATOM 8022 C C . GLN C 1 359 ? 44.600 52.666 52.205 1.00 19.15 374 GLN C C 1
ATOM 8023 O O . GLN C 1 359 ? 43.546 52.992 52.754 1.00 19.46 374 GLN C O 1
ATOM 8029 N N . GLY C 1 360 ? 45.148 51.459 52.330 1.00 19.27 375 GLY C N 1
ATOM 8030 C CA . GLY C 1 360 ? 44.530 50.426 53.140 1.00 20.37 375 GLY C CA 1
ATOM 8031 C C . GLY C 1 360 ? 43.436 49.627 52.454 1.00 21.26 375 GLY C C 1
ATOM 8032 O O . GLY C 1 360 ? 43.595 48.435 52.178 1.00 20.80 375 GLY C O 1
ATOM 8033 N N . TYR C 1 361 ? 42.314 50.285 52.189 1.00 21.63 376 TYR C N 1
ATOM 8034 C CA . TYR C 1 361 ? 41.179 49.639 51.547 1.00 22.08 376 TYR C CA 1
ATOM 8035 C C . TYR C 1 361 ? 40.643 50.490 50.403 1.00 21.57 376 TYR C C 1
ATOM 8036 O O . TYR C 1 361 ? 40.704 51.718 50.452 1.00 24.04 376 TYR C O 1
ATOM 8045 N N . ILE C 1 362 ? 40.113 49.837 49.376 1.00 20.28 377 ILE C N 1
ATOM 8046 C CA . ILE C 1 362 ? 39.541 50.557 48.247 1.00 21.02 377 ILE C CA 1
ATOM 8047 C C . ILE C 1 362 ? 38.080 50.895 48.557 1.00 22.80 377 ILE C C 1
ATOM 8048 O O . ILE C 1 362 ? 37.282 51.145 47.660 1.00 24.67 377 ILE C O 1
ATOM 8053 N N . THR C 1 363 ? 37.753 50.895 49.845 1.00 25.29 378 THR C N 1
ATOM 8054 C CA . THR C 1 363 ? 36.411 51.185 50.348 1.00 25.42 378 THR C CA 1
ATOM 8055 C C . THR C 1 363 ? 36.574 51.841 51.721 1.00 27.71 378 THR C C 1
ATOM 8056 O O . THR C 1 363 ? 37.615 51.680 52.361 1.00 26.53 378 THR C O 1
ATOM 8060 N N . THR C 1 364 ? 35.563 52.578 52.178 1.00 30.34 379 THR C N 1
ATOM 8061 C CA . THR C 1 364 ? 35.651 53.220 53.491 1.00 33.60 379 THR C CA 1
ATOM 8062 C C . THR C 1 364 ? 34.998 52.359 54.557 1.00 33.60 379 THR C C 1
ATOM 8063 O O . THR C 1 364 ? 34.608 52.849 55.611 1.00 34.85 379 THR C O 1
ATOM 8067 N N . GLU C 1 365 ? 34.891 51.068 54.281 1.00 34.86 380 GLU C N 1
ATOM 8068 C CA . GLU C 1 365 ? 34.282 50.149 55.223 1.00 37.14 380 GLU C CA 1
ATOM 8069 C C . GLU C 1 365 ? 35.260 49.074 55.643 1.00 37.01 380 GLU C C 1
ATOM 8070 O O . GLU C 1 365 ? 36.068 48.607 54.840 1.00 38.32 380 GLU C O 1
ATOM 8076 N N . ARG C 1 366 ? 35.189 48.681 56.907 1.00 34.44 381 ARG C N 1
ATOM 8077 C CA . ARG C 1 366 ? 36.089 47.661 57.404 1.00 34.60 381 ARG C CA 1
ATOM 8078 C C . ARG C 1 366 ? 35.371 46.365 57.761 1.00 34.99 381 ARG C C 1
ATOM 8079 O O . ARG C 1 366 ? 34.181 46.369 58.070 1.00 36.20 381 ARG C O 1
ATOM 8087 N N . PRO C 1 367 ? 36.092 45.233 57.709 1.00 34.68 382 PRO C N 1
ATOM 8088 C CA . PRO C 1 367 ? 35.585 43.890 58.013 1.00 36.24 382 PRO C CA 1
ATOM 8089 C C . PRO C 1 367 ? 34.700 43.794 59.259 1.00 37.84 382 PRO C C 1
ATOM 8090 O O . PRO C 1 367 ? 35.131 44.109 60.373 1.00 37.25 382 PRO C O 1
ATOM 8094 N N . SER C 1 368 ? 33.464 43.350 59.061 1.00 39.38 383 SER C N 1
ATOM 8095 C CA . SER C 1 368 ? 32.512 43.193 60.154 1.00 43.09 383 SER C CA 1
ATOM 8096 C C . SER C 1 368 ? 31.789 41.869 60.006 1.00 43.15 383 SER C C 1
ATOM 8097 O O . SER C 1 368 ? 30.869 41.740 59.204 1.00 45.31 383 SER C O 1
ATOM 8100 N N . PHE C 1 369 ? 32.210 40.884 60.787 1.00 43.33 384 PHE C N 1
ATOM 8101 C CA . PHE C 1 369 ? 31.607 39.562 60.740 1.00 44.60 384 PHE C CA 1
ATOM 8102 C C . PHE C 1 369 ? 30.461 39.493 61.741 1.00 45.21 384 PHE C C 1
ATOM 8103 O O . PHE C 1 369 ? 30.560 40.043 62.836 1.00 47.39 384 PHE C O 1
ATOM 8111 N N . GLU C 1 370 ? 29.369 38.831 61.371 1.00 44.72 385 GLU C N 1
ATOM 8112 C CA . GLU C 1 370 ? 28.227 38.744 62.272 1.00 44.89 385 GLU C CA 1
ATOM 8113 C C . GLU C 1 370 ? 28.241 37.558 63.234 1.00 44.09 385 GLU C C 1
ATOM 8114 O O . GLU C 1 370 ? 28.721 36.471 62.908 1.00 43.12 385 GLU C O 1
ATOM 8128 N N . VAL C 1 372 ? 25.810 35.258 65.894 1.00 46.49 387 VAL C N 1
ATOM 8129 C CA . VAL C 1 372 ? 24.415 34.901 66.112 1.00 48.74 387 VAL C CA 1
ATOM 8130 C C . VAL C 1 372 ? 24.106 34.422 67.528 1.00 49.32 387 VAL C C 1
ATOM 8131 O O . VAL C 1 372 ? 25.010 34.186 68.329 1.00 48.19 387 VAL C O 1
ATOM 8135 N N . ALA C 1 373 ? 22.817 34.289 67.831 1.00 51.41 388 ALA C N 1
ATOM 8136 C CA . ALA C 1 373 ? 22.373 33.837 69.146 1.00 55.56 388 ALA C CA 1
ATOM 8137 C C . ALA C 1 373 ? 22.664 32.349 69.319 1.00 58.17 388 ALA C C 1
ATOM 8138 O O . ALA C 1 373 ? 22.414 31.551 68.415 1.00 60.33 388 ALA C O 1
ATOM 8140 N N . ASP C 1 374 ? 23.183 31.977 70.485 1.00 59.45 389 ASP C N 1
ATOM 8141 C CA . ASP C 1 374 ? 23.526 30.586 70.760 1.00 61.85 389 ASP C CA 1
ATOM 8142 C C . ASP C 1 374 ? 22.300 29.675 70.827 1.00 64.77 389 ASP C C 1
ATOM 8143 O O . ASP C 1 374 ? 22.159 28.763 70.013 1.00 67.17 389 ASP C O 1
ATOM 8148 N N . LYS C 1 375 ? 21.423 29.919 71.798 1.00 66.74 390 LYS C N 1
ATOM 8149 C CA . LYS C 1 375 ? 20.209 29.121 71.966 1.00 67.57 390 LYS C CA 1
ATOM 8150 C C . LYS C 1 375 ? 18.959 29.954 71.694 1.00 69.38 390 LYS C C 1
ATOM 8151 O O . LYS C 1 375 ? 19.052 31.094 71.244 1.00 69.91 390 LYS C O 1
ATOM 8157 N N . LYS C 1 376 ? 17.791 29.378 71.965 1.00 71.47 391 LYS C N 1
ATOM 8158 C CA . LYS C 1 376 ? 16.527 30.078 71.752 1.00 73.03 391 LYS C CA 1
ATOM 8159 C C . LYS C 1 376 ? 16.063 30.716 73.057 1.00 74.63 391 LYS C C 1
ATOM 8160 O O . LYS C 1 376 ? 16.093 30.082 74.114 1.00 75.56 391 LYS C O 1
ATOM 8166 N N . ILE C 1 377 ? 15.643 31.975 72.983 1.00 75.79 392 ILE C N 1
ATOM 8167 C CA . ILE C 1 377 ? 15.163 32.685 74.163 1.00 77.02 392 ILE C CA 1
ATOM 8168 C C . ILE C 1 377 ? 13.654 32.885 74.050 1.00 77.64 392 ILE C C 1
ATOM 8169 O O . ILE C 1 377 ? 13.224 33.449 73.024 1.00 78.63 392 ILE C O 1
ATOM 8174 N N . PHE D 1 10 ? -17.549 5.237 54.283 1.00 22.50 25 PHE D N 1
ATOM 8175 C CA . PHE D 1 10 ? -16.816 4.490 55.355 1.00 23.02 25 PHE D CA 1
ATOM 8176 C C . PHE D 1 10 ? -15.644 5.270 55.942 1.00 23.78 25 PHE D C 1
ATOM 8177 O O . PHE D 1 10 ? -14.811 5.805 55.214 1.00 25.05 25 PHE D O 1
ATOM 8185 N N . THR D 1 11 ? -15.575 5.326 57.265 1.00 23.17 26 THR D N 1
ATOM 8186 C CA . THR D 1 11 ? -14.481 6.018 57.922 1.00 25.35 26 THR D CA 1
ATOM 8187 C C . THR D 1 11 ? -14.109 5.231 59.162 1.00 25.43 26 THR D C 1
ATOM 8188 O O . THR D 1 11 ? -14.874 5.153 60.125 1.00 25.72 26 THR D O 1
ATOM 8192 N N . ILE D 1 12 ? -12.923 4.642 59.125 1.00 24.29 27 ILE D N 1
ATOM 8193 C CA . ILE D 1 12 ? -12.447 3.836 60.232 1.00 25.43 27 ILE D CA 1
ATOM 8194 C C . ILE D 1 12 ? -12.371 4.641 61.525 1.00 25.10 27 ILE D C 1
ATOM 8195 O O . ILE D 1 12 ? -12.004 5.816 61.517 1.00 29.35 27 ILE D O 1
ATOM 8200 N N . ALA D 1 13 ? -12.731 3.999 62.632 1.00 24.87 28 ALA D N 1
ATOM 8201 C CA . ALA D 1 13 ? -12.725 4.639 63.944 1.00 23.68 28 ALA D CA 1
ATOM 8202 C C . ALA D 1 13 ? -11.343 4.646 64.591 1.00 24.49 28 ALA D C 1
ATOM 8203 O O . ALA D 1 13 ? -11.157 4.100 65.684 1.00 26.73 28 ALA D O 1
ATOM 8205 N N . ALA D 1 14 ? -10.383 5.270 63.915 1.00 22.35 29 ALA D N 1
ATOM 8206 C CA . ALA D 1 14 ? -9.018 5.370 64.415 1.00 21.84 29 ALA D CA 1
ATOM 8207 C C . ALA D 1 14 ? -8.367 6.664 63.905 1.00 23.27 29 ALA D C 1
ATOM 8208 O O . ALA D 1 14 ? -8.874 7.306 62.985 1.00 24.46 29 ALA D O 1
ATOM 8210 N N . LYS D 1 15 ? -7.251 7.054 64.511 1.00 23.01 30 LYS D N 1
ATOM 8211 C CA . LYS D 1 15 ? -6.548 8.264 64.102 1.00 23.88 30 LYS D CA 1
ATOM 8212 C C . LYS D 1 15 ? -5.844 8.071 62.752 1.00 25.01 30 LYS D C 1
ATOM 8213 O O . LYS D 1 15 ? -5.780 8.996 61.934 1.00 23.72 30 LYS D O 1
ATOM 8219 N N . HIS D 1 16 ? -5.328 6.862 62.524 1.00 23.06 31 HIS D N 1
ATOM 8220 C CA . HIS D 1 16 ? -4.606 6.543 61.296 1.00 20.44 31 HIS D CA 1
ATOM 8221 C C . HIS D 1 16 ? -4.821 5.104 60.841 1.00 21.65 31 HIS D C 1
ATOM 8222 O O . HIS D 1 16 ? -4.843 4.185 61.657 1.00 24.56 31 HIS D O 1
ATOM 8229 N N . ALA D 1 17 ? -4.955 4.901 59.537 1.00 21.96 32 ALA D N 1
ATOM 8230 C CA . ALA D 1 17 ? -5.141 3.554 59.014 1.00 21.07 32 ALA D CA 1
ATOM 8231 C C . ALA D 1 17 ? -4.789 3.444 57.539 1.00 21.33 32 ALA D C 1
ATOM 8232 O O . ALA D 1 17 ? -4.748 4.440 56.817 1.00 23.33 32 ALA D O 1
ATOM 8234 N N . ILE D 1 18 ? -4.531 2.218 57.102 1.00 18.78 33 ILE D N 1
ATOM 8235 C CA . ILE D 1 18 ? -4.205 1.944 55.712 1.00 15.58 33 ILE D CA 1
ATOM 8236 C C . ILE D 1 18 ? -4.445 0.465 55.503 1.00 14.74 33 ILE D C 1
ATOM 8237 O O . ILE D 1 18 ? -4.246 -0.329 56.413 1.00 17.96 33 ILE D O 1
ATOM 8242 N N . ALA D 1 19 ? -4.899 0.096 54.316 1.00 14.60 34 ALA D N 1
ATOM 8243 C CA . ALA D 1 19 ? -5.147 -1.307 54.012 1.00 15.16 34 ALA D CA 1
ATOM 8244 C C . ALA D 1 19 ? -4.513 -1.623 52.669 1.00 16.86 34 ALA D C 1
ATOM 8245 O O . ALA D 1 19 ? -4.648 -0.852 51.713 1.00 18.83 34 ALA D O 1
ATOM 8247 N N . VAL D 1 20 ? -3.823 -2.753 52.586 1.00 15.15 35 VAL D N 1
ATOM 8248 C CA . VAL D 1 20 ? -3.174 -3.111 51.340 1.00 15.04 35 VAL D CA 1
ATOM 8249 C C . VAL D 1 20 ? -3.249 -4.600 51.005 1.00 16.22 35 VAL D C 1
ATOM 8250 O O . VAL D 1 20 ? -3.306 -5.451 51.894 1.00 16.67 35 VAL D O 1
ATOM 8254 N N . GLU D 1 21 ? -3.273 -4.909 49.714 1.00 16.89 36 GLU D N 1
ATOM 8255 C CA . GLU D 1 21 ? -3.285 -6.294 49.273 1.00 16.59 36 GLU D CA 1
ATOM 8256 C C . GLU D 1 21 ? -1.802 -6.675 49.311 1.00 16.91 36 GLU D C 1
ATOM 8257 O O . GLU D 1 21 ? -0.972 -6.090 48.616 1.00 15.14 36 GLU D O 1
ATOM 8263 N N . ALA D 1 22 ? -1.484 -7.642 50.163 1.00 18.57 37 ALA D N 1
ATOM 8264 C CA . ALA D 1 22 ? -0.120 -8.106 50.388 1.00 18.96 37 ALA D CA 1
ATOM 8265 C C . ALA D 1 22 ? 0.769 -8.327 49.170 1.00 18.67 37 ALA D C 1
ATOM 8266 O O . ALA D 1 22 ? 1.857 -7.768 49.076 1.00 18.05 37 ALA D O 1
ATOM 8268 N N . ASN D 1 23 ? 0.305 -9.150 48.243 1.00 18.26 38 ASN D N 1
ATOM 8269 C CA . ASN D 1 23 ? 1.079 -9.483 47.062 1.00 19.04 38 ASN D CA 1
ATOM 8270 C C . ASN D 1 23 ? 1.526 -8.297 46.212 1.00 19.11 38 ASN D C 1
ATOM 8271 O O . ASN D 1 23 ? 2.720 -8.104 45.985 1.00 16.33 38 ASN D O 1
ATOM 8276 N N . THR D 1 24 ? 0.566 -7.502 45.754 1.00 19.00 39 THR D N 1
ATOM 8277 C CA . THR D 1 24 ? 0.847 -6.357 44.897 1.00 19.11 39 THR D CA 1
ATOM 8278 C C . THR D 1 24 ? 1.137 -5.051 45.632 1.00 20.13 39 THR D C 1
ATOM 8279 O O . THR D 1 24 ? 1.748 -4.138 45.072 1.00 20.32 39 THR D O 1
ATOM 8283 N N . GLY D 1 25 ? 0.682 -4.955 46.876 1.00 20.63 40 GLY D N 1
ATOM 8284 C CA . GLY D 1 25 ? 0.903 -3.745 47.643 1.00 17.64 40 GLY D CA 1
ATOM 8285 C C . GLY D 1 25 ? -0.042 -2.621 47.256 1.00 16.82 40 GLY D C 1
ATOM 8286 O O . GLY D 1 25 ? 0.213 -1.463 47.582 1.00 18.38 40 GLY D O 1
ATOM 8287 N N . LYS D 1 26 ? -1.135 -2.944 46.570 1.00 15.66 41 LYS D N 1
ATOM 8288 C CA . LYS D 1 26 ? -2.098 -1.917 46.177 1.00 14.59 41 LYS D CA 1
ATOM 8289 C C . LYS D 1 26 ? -2.899 -1.396 47.367 1.00 15.22 41 LYS D C 1
ATOM 8290 O O . LYS D 1 26 ? -3.573 -2.161 48.063 1.00 17.92 41 LYS D O 1
ATOM 8296 N N . ILE D 1 27 ? -2.824 -0.090 47.595 1.00 13.10 42 ILE D N 1
ATOM 8297 C CA . ILE D 1 27 ? -3.557 0.540 48.685 1.00 10.10 42 ILE D CA 1
ATOM 8298 C C . ILE D 1 27 ? -5.054 0.413 48.402 1.00 11.81 42 ILE D C 1
ATOM 8299 O O . ILE D 1 27 ? -5.513 0.731 47.303 1.00 13.73 42 ILE D O 1
ATOM 8304 N N . LEU D 1 28 ? -5.810 -0.048 49.394 1.00 12.23 43 LEU D N 1
ATOM 8305 C CA . LEU D 1 28 ? -7.252 -0.245 49.251 1.00 12.23 43 LEU D CA 1
ATOM 8306 C C . LEU D 1 28 ? -8.055 0.736 50.098 1.00 16.35 43 LEU D C 1
ATOM 8307 O O . LEU D 1 28 ? -9.214 1.036 49.798 1.00 17.46 43 LEU D O 1
ATOM 8312 N N . TYR D 1 29 ? -7.438 1.207 51.175 1.00 16.78 44 TYR D N 1
ATOM 8313 C CA . TYR D 1 29 ? -8.067 2.160 52.068 1.00 15.75 44 TYR D CA 1
ATOM 8314 C C . TYR D 1 29 ? -6.968 2.971 52.705 1.00 17.47 44 TYR D C 1
ATOM 8315 O O . TYR D 1 29 ? -5.918 2.437 53.043 1.00 19.14 44 TYR D O 1
ATOM 8324 N N . GLU D 1 30 ? -7.212 4.259 52.888 1.00 19.04 45 GLU D N 1
ATOM 8325 C CA . GLU D 1 30 ? -6.212 5.114 53.497 1.00 22.02 45 GLU D CA 1
ATOM 8326 C C . GLU D 1 30 ? -6.867 6.203 54.332 1.00 23.84 45 GLU D C 1
ATOM 8327 O O . GLU D 1 30 ? -8.017 6.566 54.097 1.00 24.66 45 GLU D O 1
ATOM 8333 N N . LYS D 1 31 ? -6.136 6.695 55.326 1.00 25.28 46 LYS D N 1
ATOM 8334 C CA . LYS D 1 31 ? -6.611 7.757 56.213 1.00 26.71 46 LYS D CA 1
ATOM 8335 C C . LYS D 1 31 ? -5.449 8.291 57.044 1.00 29.25 46 LYS D C 1
ATOM 8336 O O . LYS D 1 31 ? -5.071 7.693 58.057 1.00 28.15 46 LYS D O 1
ATOM 8342 N N . ASP D 1 32 ? -4.897 9.423 56.621 1.00 30.85 47 ASP D N 1
ATOM 8343 C CA . ASP D 1 32 ? -3.762 10.013 57.310 1.00 33.74 47 ASP D CA 1
ATOM 8344 C C . ASP D 1 32 ? -2.765 8.886 57.574 1.00 31.96 47 ASP D C 1
ATOM 8345 O O . ASP D 1 32 ? -2.398 8.637 58.718 1.00 32.25 47 ASP D O 1
ATOM 8350 N N . ALA D 1 33 ? -2.350 8.205 56.502 1.00 29.49 48 ALA D N 1
ATOM 8351 C CA . ALA D 1 33 ? -1.407 7.091 56.588 1.00 27.42 48 ALA D CA 1
ATOM 8352 C C . ALA D 1 33 ? 0.026 7.536 56.320 1.00 25.40 48 ALA D C 1
ATOM 8353 O O . ALA D 1 33 ? 0.915 6.709 56.125 1.00 25.68 48 ALA D O 1
ATOM 8355 N N . THR D 1 34 ? 0.269 8.837 56.321 1.00 23.50 49 THR D N 1
ATOM 8356 C CA . THR D 1 34 ? 1.609 9.318 56.046 1.00 23.05 49 THR D CA 1
ATOM 8357 C C . THR D 1 34 ? 2.326 9.979 57.224 1.00 22.75 49 THR D C 1
ATOM 8358 O O . THR D 1 34 ? 3.556 10.009 57.272 1.00 26.01 49 THR D O 1
ATOM 8362 N N . GLN D 1 35 ? 1.574 10.504 58.180 1.00 20.92 50 GLN D N 1
ATOM 8363 C CA . GLN D 1 35 ? 2.192 11.145 59.337 1.00 20.91 50 GLN D CA 1
ATOM 8364 C C . GLN D 1 35 ? 2.861 10.119 60.258 1.00 18.80 50 GLN D C 1
ATOM 8365 O O . GLN D 1 35 ? 2.238 9.146 60.673 1.00 17.92 50 GLN D O 1
ATOM 8371 N N . PRO D 1 36 ? 4.147 10.314 60.580 1.00 18.49 51 PRO D N 1
ATOM 8372 C CA . PRO D 1 36 ? 4.767 9.325 61.469 1.00 19.12 51 PRO D CA 1
ATOM 8373 C C . PRO D 1 36 ? 4.159 9.446 62.867 1.00 19.97 51 PRO D C 1
ATOM 8374 O O . PRO D 1 36 ? 3.956 10.546 63.367 1.00 23.23 51 PRO D O 1
ATOM 8378 N N . VAL D 1 37 ? 3.856 8.315 63.487 1.00 21.84 52 VAL D N 1
ATOM 8379 C CA . VAL D 1 37 ? 3.279 8.311 64.826 1.00 22.48 52 VAL D CA 1
ATOM 8380 C C . VAL D 1 37 ? 3.845 7.144 65.622 1.00 24.32 52 VAL D C 1
ATOM 8381 O O . VAL D 1 37 ? 4.553 6.296 65.077 1.00 27.34 52 VAL D O 1
ATOM 8385 N N . GLU D 1 38 ? 3.547 7.099 66.914 1.00 24.76 53 GLU D N 1
ATOM 8386 C CA . GLU D 1 38 ? 4.050 6.016 67.741 1.00 23.66 53 GLU D CA 1
ATOM 8387 C C . GLU D 1 38 ? 3.348 4.717 67.353 1.00 22.87 53 GLU D C 1
ATOM 8388 O O . GLU D 1 38 ? 2.121 4.633 67.351 1.00 24.59 53 GLU D O 1
ATOM 8394 N N . ILE D 1 39 ? 4.136 3.710 67.002 1.00 21.70 54 ILE D N 1
ATOM 8395 C CA . ILE D 1 39 ? 3.594 2.416 66.617 1.00 18.10 54 ILE D CA 1
ATOM 8396 C C . ILE D 1 39 ? 3.734 1.449 67.788 1.00 17.68 54 ILE D C 1
ATOM 8397 O O . ILE D 1 39 ? 3.221 0.329 67.760 1.00 15.81 54 ILE D O 1
ATOM 8402 N N . ALA D 1 40 ? 4.439 1.894 68.822 1.00 17.19 55 ALA D N 1
ATOM 8403 C CA . ALA D 1 40 ? 4.634 1.081 70.013 1.00 17.97 55 ALA D CA 1
ATOM 8404 C C . ALA D 1 40 ? 5.214 -0.306 69.718 1.00 17.27 55 ALA D C 1
ATOM 8405 O O . ALA D 1 40 ? 6.181 -0.453 68.970 1.00 14.68 55 ALA D O 1
ATOM 8407 N N . SER D 1 41 ? 4.605 -1.324 70.311 1.00 17.98 56 SER D N 1
ATOM 8408 C CA . SER D 1 41 ? 5.069 -2.688 70.141 1.00 18.79 56 SER D CA 1
ATOM 8409 C C . SER D 1 41 ? 5.111 -3.183 68.695 1.00 16.79 56 SER D C 1
ATOM 8410 O O . SER D 1 41 ? 5.743 -4.202 68.413 1.00 15.95 56 SER D O 1
ATOM 8413 N N . ILE D 1 42 ? 4.445 -2.480 67.782 1.00 14.49 57 ILE D N 1
ATOM 8414 C CA . ILE D 1 42 ? 4.461 -2.892 66.380 1.00 12.22 57 ILE D CA 1
ATOM 8415 C C . ILE D 1 42 ? 5.911 -2.813 65.884 1.00 14.48 57 ILE D C 1
ATOM 8416 O O . ILE D 1 42 ? 6.297 -3.439 64.888 1.00 13.05 57 ILE D O 1
ATOM 8421 N N . THR D 1 43 ? 6.716 -2.048 66.611 1.00 14.25 58 THR D N 1
ATOM 8422 C CA . THR D 1 43 ? 8.130 -1.896 66.297 1.00 16.03 58 THR D CA 1
ATOM 8423 C C . THR D 1 43 ? 8.797 -3.268 66.105 1.00 15.90 58 THR D C 1
ATOM 8424 O O . THR D 1 43 ? 9.712 -3.427 65.293 1.00 14.55 58 THR D O 1
ATOM 8428 N N . LYS D 1 44 ? 8.319 -4.258 66.851 1.00 15.27 59 LYS D N 1
ATOM 8429 C CA . LYS D 1 44 ? 8.901 -5.590 66.805 1.00 17.07 59 LYS D CA 1
ATOM 8430 C C . LYS D 1 44 ? 8.871 -6.311 65.455 1.00 16.98 59 LYS D C 1
ATOM 8431 O O . LYS D 1 44 ? 9.597 -7.290 65.259 1.00 16.66 59 LYS D O 1
ATOM 8437 N N . LEU D 1 45 ? 8.058 -5.834 64.517 1.00 15.13 60 LEU D N 1
ATOM 8438 C CA . LEU D 1 45 ? 8.023 -6.457 63.194 1.00 13.68 60 LEU D CA 1
ATOM 8439 C C . LEU D 1 45 ? 9.368 -6.213 62.485 1.00 12.91 60 LEU D C 1
ATOM 8440 O O . LEU D 1 45 ? 9.887 -7.083 61.773 1.00 10.57 60 LEU D O 1
ATOM 8445 N N . ILE D 1 46 ? 9.927 -5.022 62.685 1.00 12.45 61 ILE D N 1
ATOM 8446 C CA . ILE D 1 46 ? 11.211 -4.675 62.084 1.00 13.88 61 ILE D CA 1
ATOM 8447 C C . ILE D 1 46 ? 12.278 -5.565 62.728 1.00 15.44 61 ILE D C 1
ATOM 8448 O O . ILE D 1 46 ? 13.046 -6.250 62.046 1.00 14.98 61 ILE D O 1
ATOM 8453 N N . THR D 1 47 ? 12.302 -5.554 64.055 1.00 15.22 62 THR D N 1
ATOM 8454 C CA . THR D 1 47 ? 13.245 -6.348 64.826 1.00 15.42 62 THR D CA 1
ATOM 8455 C C . THR D 1 47 ? 13.272 -7.790 64.342 1.00 13.69 62 THR D C 1
ATOM 8456 O O . THR D 1 47 ? 14.334 -8.358 64.068 1.00 13.38 62 THR D O 1
ATOM 8460 N N . VAL D 1 48 ? 12.085 -8.374 64.256 1.00 12.10 63 VAL D N 1
ATOM 8461 C CA . VAL D 1 48 ? 11.924 -9.751 63.818 1.00 9.58 63 VAL D CA 1
ATOM 8462 C C . VAL D 1 48 ? 12.480 -9.955 62.415 1.00 10.70 63 VAL D C 1
ATOM 8463 O O . VAL D 1 48 ? 13.151 -10.951 62.148 1.00 13.55 63 VAL D O 1
ATOM 8467 N N . TYR D 1 49 ? 12.216 -9.013 61.517 1.00 9.24 64 TYR D N 1
ATOM 8468 C CA . TYR D 1 49 ? 12.722 -9.145 60.160 1.00 7.59 64 TYR D CA 1
ATOM 8469 C C . TYR D 1 49 ? 14.236 -9.316 60.169 1.00 9.61 64 TYR D C 1
ATOM 8470 O O . TYR D 1 49 ? 14.778 -10.127 59.422 1.00 12.70 64 TYR D O 1
ATOM 8479 N N . LEU D 1 50 ? 14.921 -8.557 61.016 1.00 10.93 65 LEU D N 1
ATOM 8480 C CA . LEU D 1 50 ? 16.373 -8.657 61.092 1.00 12.50 65 LEU D CA 1
ATOM 8481 C C . LEU D 1 50 ? 16.824 -9.989 61.670 1.00 14.23 65 LEU D C 1
ATOM 8482 O O . LEU D 1 50 ? 17.898 -10.495 61.320 1.00 15.86 65 LEU D O 1
ATOM 8487 N N . VAL D 1 51 ? 16.002 -10.550 62.553 1.00 13.54 66 VAL D N 1
ATOM 8488 C CA . VAL D 1 51 ? 16.292 -11.836 63.172 1.00 12.11 66 VAL D CA 1
ATOM 8489 C C . VAL D 1 51 ? 16.221 -12.933 62.105 1.00 14.48 66 VAL D C 1
ATOM 8490 O O . VAL D 1 51 ? 17.091 -13.815 62.046 1.00 11.68 66 VAL D O 1
ATOM 8494 N N . TYR D 1 52 ? 15.179 -12.877 61.271 1.00 14.17 67 TYR D N 1
ATOM 8495 C CA . TYR D 1 52 ? 15.003 -13.858 60.201 1.00 17.70 67 TYR D CA 1
ATOM 8496 C C . TYR D 1 52 ? 16.134 -13.712 59.208 1.00 19.76 67 TYR D C 1
ATOM 8497 O O . TYR D 1 52 ? 16.549 -14.677 58.557 1.00 20.84 67 TYR D O 1
ATOM 8506 N N . GLU D 1 53 ? 16.632 -12.489 59.099 1.00 20.88 68 GLU D N 1
ATOM 8507 C CA . GLU D 1 53 ? 17.723 -12.206 58.190 1.00 22.32 68 GLU D CA 1
ATOM 8508 C C . GLU D 1 53 ? 18.993 -12.842 58.755 1.00 22.09 68 GLU D C 1
ATOM 8509 O O . GLU D 1 53 ? 19.805 -13.395 58.010 1.00 22.33 68 GLU D O 1
ATOM 8515 N N . ALA D 1 54 ? 19.145 -12.770 60.077 1.00 20.30 69 ALA D N 1
ATOM 8516 C CA . ALA D 1 54 ? 20.293 -13.346 60.764 1.00 18.59 69 ALA D CA 1
ATOM 8517 C C . ALA D 1 54 ? 20.271 -14.871 60.627 1.00 20.95 69 ALA D C 1
ATOM 8518 O O . ALA D 1 54 ? 21.321 -15.518 60.549 1.00 21.12 69 ALA D O 1
ATOM 8520 N N . LEU D 1 55 ? 19.069 -15.441 60.603 1.00 21.54 70 LEU D N 1
ATOM 8521 C CA . LEU D 1 55 ? 18.908 -16.885 60.449 1.00 22.16 70 LEU D CA 1
ATOM 8522 C C . LEU D 1 55 ? 19.282 -17.282 59.026 1.00 23.25 70 LEU D C 1
ATOM 8523 O O . LEU D 1 55 ? 19.920 -18.311 58.804 1.00 25.64 70 LEU D O 1
ATOM 8528 N N . GLU D 1 56 ? 18.878 -16.463 58.062 1.00 22.85 71 GLU D N 1
ATOM 8529 C CA . GLU D 1 56 ? 19.194 -16.728 56.667 1.00 23.76 71 GLU D CA 1
ATOM 8530 C C . GLU D 1 56 ? 20.717 -16.617 56.511 1.00 23.80 71 GLU D C 1
ATOM 8531 O O . GLU D 1 56 ? 21.319 -17.361 55.744 1.00 22.28 71 GLU D O 1
ATOM 8537 N N . ASN D 1 57 ? 21.325 -15.694 57.257 1.00 23.31 72 ASN D N 1
ATOM 8538 C CA . ASN D 1 57 ? 22.776 -15.477 57.253 1.00 24.36 72 ASN D CA 1
ATOM 8539 C C . ASN D 1 57 ? 23.477 -16.746 57.672 1.00 22.51 72 ASN D C 1
ATOM 8540 O O . ASN D 1 57 ? 24.475 -17.150 57.088 1.00 21.42 72 ASN D O 1
ATOM 8545 N N . GLY D 1 58 ? 22.953 -17.335 58.739 1.00 21.00 73 GLY D N 1
ATOM 8546 C CA . GLY D 1 58 ? 23.539 -18.529 59.303 1.00 17.45 73 GLY D CA 1
ATOM 8547 C C . GLY D 1 58 ? 24.277 -18.116 60.565 1.00 16.92 73 GLY D C 1
ATOM 8548 O O . GLY D 1 58 ? 24.705 -18.967 61.338 1.00 19.73 73 GLY D O 1
ATOM 8549 N N . SER D 1 59 ? 24.425 -16.808 60.775 1.00 13.59 74 SER D N 1
ATOM 8550 C CA . SER D 1 59 ? 25.123 -16.296 61.952 1.00 13.41 74 SER D CA 1
ATOM 8551 C C . SER D 1 59 ? 24.486 -16.799 63.240 1.00 14.35 74 SER D C 1
ATOM 8552 O O . SER D 1 59 ? 25.112 -16.797 64.302 1.00 13.07 74 SER D O 1
ATOM 8555 N N . ILE D 1 60 ? 23.232 -17.219 63.136 1.00 14.47 75 ILE D N 1
ATOM 8556 C CA . ILE D 1 60 ? 22.508 -17.773 64.273 1.00 15.14 75 ILE D CA 1
ATOM 8557 C C . ILE D 1 60 ? 21.544 -18.831 63.735 1.00 16.45 75 ILE D C 1
ATOM 8558 O O . ILE D 1 60 ? 21.303 -18.899 62.525 1.00 18.75 75 ILE D O 1
ATOM 8563 N N . THR D 1 61 ? 21.022 -19.667 64.629 1.00 15.24 76 THR D N 1
ATOM 8564 C CA . THR D 1 61 ? 20.069 -20.711 64.265 1.00 15.64 76 THR D CA 1
ATOM 8565 C C . THR D 1 61 ? 18.993 -20.692 65.335 1.00 18.59 76 THR D C 1
ATOM 8566 O O . THR D 1 61 ? 19.175 -20.085 66.395 1.00 20.12 76 THR D O 1
ATOM 8570 N N . LEU D 1 62 ? 17.879 -21.362 65.074 1.00 19.24 77 LEU D N 1
ATOM 8571 C CA . LEU D 1 62 ? 16.779 -21.382 66.030 1.00 19.12 77 LEU D CA 1
ATOM 8572 C C . LEU D 1 62 ? 17.155 -21.980 67.375 1.00 17.82 77 LEU D C 1
ATOM 8573 O O . LEU D 1 62 ? 16.530 -21.677 68.388 1.00 19.06 77 LEU D O 1
ATOM 8578 N N . SER D 1 63 ? 18.184 -22.817 67.385 1.00 16.88 78 SER D N 1
ATOM 8579 C CA . SER D 1 63 ? 18.621 -23.474 68.610 1.00 16.66 78 SER D CA 1
ATOM 8580 C C . SER D 1 63 ? 19.818 -22.801 69.281 1.00 15.51 78 SER D C 1
ATOM 8581 O O . SER D 1 63 ? 20.264 -23.227 70.343 1.00 15.12 78 SER D O 1
ATOM 8584 N N . THR D 1 64 ? 20.340 -21.753 68.658 1.00 14.89 79 THR D N 1
ATOM 8585 C CA . THR D 1 64 ? 21.471 -21.033 69.226 1.00 13.88 79 THR D CA 1
ATOM 8586 C C . THR D 1 64 ? 21.110 -20.509 70.612 1.00 14.01 79 THR D C 1
ATOM 8587 O O . THR D 1 64 ? 20.093 -19.840 70.783 1.00 16.37 79 THR D O 1
ATOM 8591 N N . PRO D 1 65 ? 21.925 -20.822 71.627 1.00 12.98 80 PRO D N 1
ATOM 8592 C CA . PRO D 1 65 ? 21.604 -20.320 72.966 1.00 12.92 80 PRO D CA 1
ATOM 8593 C C . PRO D 1 65 ? 21.881 -18.816 72.995 1.00 13.16 80 PRO D C 1
ATOM 8594 O O . PRO D 1 65 ? 22.787 -18.337 72.310 1.00 16.24 80 PRO D O 1
ATOM 8598 N N . VAL D 1 66 ? 21.106 -18.068 73.767 1.00 11.33 81 VAL D N 1
ATOM 8599 C CA . VAL D 1 66 ? 21.312 -16.629 73.853 1.00 11.98 81 VAL D CA 1
ATOM 8600 C C . VAL D 1 66 ? 21.439 -16.215 75.312 1.00 14.44 81 VAL D C 1
ATOM 8601 O O . VAL D 1 66 ? 20.531 -16.457 76.111 1.00 16.53 81 VAL D O 1
ATOM 8605 N N . ASP D 1 67 ? 22.563 -15.607 75.675 1.00 15.05 82 ASP D N 1
ATOM 8606 C CA . ASP D 1 67 ? 22.718 -15.187 77.050 1.00 18.27 82 ASP D CA 1
ATOM 8607 C C . ASP D 1 67 ? 21.929 -13.905 77.273 1.00 17.26 82 ASP D C 1
ATOM 8608 O O . ASP D 1 67 ? 21.807 -13.068 76.381 1.00 15.50 82 ASP D O 1
ATOM 8613 N N . ILE D 1 68 ? 21.396 -13.750 78.475 1.00 15.68 83 ILE D N 1
ATOM 8614 C CA . ILE D 1 68 ? 20.596 -12.583 78.797 1.00 15.79 83 ILE D CA 1
ATOM 8615 C C . ILE D 1 68 ? 21.242 -11.694 79.844 1.00 16.50 83 ILE D C 1
ATOM 8616 O O . ILE D 1 68 ? 21.436 -12.098 80.991 1.00 17.82 83 ILE D O 1
ATOM 8621 N N . SER D 1 69 ? 21.573 -10.474 79.436 1.00 16.78 84 SER D N 1
ATOM 8622 C CA . SER D 1 69 ? 22.209 -9.518 80.330 1.00 17.73 84 SER D CA 1
ATOM 8623 C C . SER D 1 69 ? 21.219 -8.940 81.353 1.00 18.22 84 SER D C 1
ATOM 8624 O O . SER D 1 69 ? 20.027 -9.254 81.318 1.00 15.79 84 SER D O 1
ATOM 8627 N N . ASP D 1 70 ? 21.725 -8.101 82.257 1.00 18.57 85 ASP D N 1
ATOM 8628 C CA . ASP D 1 70 ? 20.902 -7.496 83.302 1.00 19.52 85 ASP D CA 1
ATOM 8629 C C . ASP D 1 70 ? 19.728 -6.690 82.778 1.00 17.46 85 ASP D C 1
ATOM 8630 O O . ASP D 1 70 ? 18.597 -6.860 83.232 1.00 17.06 85 ASP D O 1
ATOM 8635 N N . TYR D 1 71 ? 20.002 -5.803 81.833 1.00 15.52 86 TYR D N 1
ATOM 8636 C CA . TYR D 1 71 ? 18.965 -4.962 81.255 1.00 16.10 86 TYR D CA 1
ATOM 8637 C C . TYR D 1 71 ? 17.692 -5.760 80.931 1.00 18.92 86 TYR D C 1
ATOM 8638 O O . TYR D 1 71 ? 16.648 -5.539 81.549 1.00 16.52 86 TYR D O 1
ATOM 8647 N N . PRO D 1 72 ? 17.768 -6.727 79.998 1.00 19.86 87 PRO D N 1
ATOM 8648 C CA . PRO D 1 72 ? 16.572 -7.505 79.658 1.00 19.29 87 PRO D CA 1
ATOM 8649 C C . PRO D 1 72 ? 16.073 -8.367 80.811 1.00 20.66 87 PRO D C 1
ATOM 8650 O O . PRO D 1 72 ? 14.883 -8.396 81.107 1.00 23.53 87 PRO D O 1
ATOM 8654 N N . TYR D 1 73 ? 16.997 -9.068 81.456 1.00 19.94 88 TYR D N 1
ATOM 8655 C CA . TYR D 1 73 ? 16.685 -9.960 82.569 1.00 21.23 88 TYR D CA 1
ATOM 8656 C C . TYR D 1 73 ? 15.913 -9.326 83.727 1.00 24.44 88 TYR D C 1
ATOM 8657 O O . TYR D 1 73 ? 15.149 -10.012 84.403 1.00 27.97 88 TYR D O 1
ATOM 8666 N N . GLN D 1 74 ? 16.115 -8.031 83.955 1.00 26.70 89 GLN D N 1
ATOM 8667 C CA . GLN D 1 74 ? 15.455 -7.334 85.056 1.00 32.23 89 GLN D CA 1
ATOM 8668 C C . GLN D 1 74 ? 14.496 -6.236 84.605 1.00 36.27 89 GLN D C 1
ATOM 8669 O O . GLN D 1 74 ? 14.065 -5.408 85.420 1.00 37.00 89 GLN D O 1
ATOM 8675 N N . LEU D 1 75 ? 14.162 -6.228 83.316 1.00 40.82 90 LEU D N 1
ATOM 8676 C CA . LEU D 1 75 ? 13.273 -5.210 82.752 1.00 46.24 90 LEU D CA 1
ATOM 8677 C C . LEU D 1 75 ? 11.806 -5.599 82.940 1.00 52.30 90 LEU D C 1
ATOM 8678 O O . LEU D 1 75 ? 10.903 -5.157 82.222 1.00 55.81 90 LEU D O 1
ATOM 8683 N N . THR D 1 76 ? 11.576 -6.410 83.962 1.00 59.48 91 THR D N 1
ATOM 8684 C CA . THR D 1 76 ? 10.231 -6.862 84.281 1.00 67.71 91 THR D CA 1
ATOM 8685 C C . THR D 1 76 ? 9.391 -5.874 85.112 1.00 69.03 91 THR D C 1
ATOM 8686 O O . THR D 1 76 ? 8.679 -6.239 86.050 1.00 70.02 91 THR D O 1
ATOM 8690 N N . THR D 1 77 ? 9.498 -4.603 84.761 1.00 70.79 92 THR D N 1
ATOM 8691 C CA . THR D 1 77 ? 8.656 -3.583 85.368 1.00 74.19 92 THR D CA 1
ATOM 8692 C C . THR D 1 77 ? 7.934 -3.330 84.049 1.00 74.34 92 THR D C 1
ATOM 8693 O O . THR D 1 77 ? 8.558 -3.462 82.995 1.00 72.13 92 THR D O 1
ATOM 8697 N N . ASN D 1 78 ? 6.643 -3.026 84.053 0.00 76.42 93 ASN D N 1
ATOM 8698 C CA . ASN D 1 78 ? 5.991 -2.818 82.768 0.00 78.30 93 ASN D CA 1
ATOM 8699 C C . ASN D 1 78 ? 6.155 -1.402 82.223 0.00 79.51 93 ASN D C 1
ATOM 8700 O O . ASN D 1 78 ? 6.397 -1.221 81.024 0.00 81.59 93 ASN D O 1
ATOM 8705 N N . ILE D 1 84 ? 6.435 -12.232 81.628 1.00 58.99 99 ILE D N 1
ATOM 8706 C CA . ILE D 1 84 ? 6.989 -13.559 81.860 1.00 58.40 99 ILE D CA 1
ATOM 8707 C C . ILE D 1 84 ? 8.397 -13.200 82.357 1.00 56.79 99 ILE D C 1
ATOM 8708 O O . ILE D 1 84 ? 9.211 -12.622 81.618 1.00 57.73 99 ILE D O 1
ATOM 8713 N N . PRO D 1 85 ? 8.711 -13.538 83.613 1.00 56.32 100 PRO D N 1
ATOM 8714 C CA . PRO D 1 85 ? 10.039 -13.196 84.117 1.00 54.98 100 PRO D CA 1
ATOM 8715 C C . PRO D 1 85 ? 11.060 -14.309 83.948 1.00 54.34 100 PRO D C 1
ATOM 8716 O O . PRO D 1 85 ? 11.270 -15.112 84.845 1.00 56.09 100 PRO D O 1
ATOM 8728 N N . GLU D 1 87 ? 13.213 -16.531 84.490 1.00 45.58 102 GLU D N 1
ATOM 8729 C CA . GLU D 1 87 ? 14.034 -16.941 85.620 1.00 42.88 102 GLU D CA 1
ATOM 8730 C C . GLU D 1 87 ? 15.431 -17.443 85.216 1.00 38.50 102 GLU D C 1
ATOM 8731 O O . GLU D 1 87 ? 16.358 -17.440 86.024 1.00 37.21 102 GLU D O 1
ATOM 8737 N N . ALA D 1 88 ? 15.583 -17.857 83.964 1.00 33.44 103 ALA D N 1
ATOM 8738 C CA . ALA D 1 88 ? 16.865 -18.354 83.477 1.00 29.79 103 ALA D CA 1
ATOM 8739 C C . ALA D 1 88 ? 17.613 -17.277 82.693 1.00 27.83 103 ALA D C 1
ATOM 8740 O O . ALA D 1 88 ? 17.001 -16.423 82.056 1.00 27.05 103 ALA D O 1
ATOM 8742 N N . ARG D 1 89 ? 18.940 -17.332 82.742 1.00 23.43 104 ARG D N 1
ATOM 8743 C CA . ARG D 1 89 ? 19.791 -16.369 82.051 1.00 20.67 104 ARG D CA 1
ATOM 8744 C C . ARG D 1 89 ? 20.185 -16.844 80.662 1.00 19.64 104 ARG D C 1
ATOM 8745 O O . ARG D 1 89 ? 21.201 -16.419 80.119 1.00 21.20 104 ARG D O 1
ATOM 8753 N N . ASN D 1 90 ? 19.389 -17.722 80.075 1.00 20.07 105 ASN D N 1
ATOM 8754 C CA . ASN D 1 90 ? 19.730 -18.224 78.756 1.00 19.17 105 ASN D CA 1
ATOM 8755 C C . ASN D 1 90 ? 18.572 -18.942 78.095 1.00 18.56 105 ASN D C 1
ATOM 8756 O O . ASN D 1 90 ? 17.989 -19.867 78.661 1.00 19.05 105 ASN D O 1
ATOM 8761 N N . TYR D 1 91 ? 18.235 -18.493 76.894 1.00 17.62 106 TYR D N 1
ATOM 8762 C CA . TYR D 1 91 ? 17.163 -19.102 76.133 1.00 17.69 106 TYR D CA 1
ATOM 8763 C C . TYR D 1 91 ? 17.626 -19.271 74.710 1.00 17.55 106 TYR D C 1
ATOM 8764 O O . TYR D 1 91 ? 18.624 -18.679 74.293 1.00 17.40 106 TYR D O 1
ATOM 8773 N N . THR D 1 92 ? 16.885 -20.088 73.976 1.00 16.61 107 THR D N 1
ATOM 8774 C CA . THR D 1 92 ? 17.170 -20.373 72.585 1.00 15.92 107 THR D CA 1
ATOM 8775 C C . THR D 1 92 ? 16.653 -19.226 71.708 1.00 16.15 107 THR D C 1
ATOM 8776 O O . THR D 1 92 ? 15.735 -18.496 72.100 1.00 16.90 107 THR D O 1
ATOM 8780 N N . VAL D 1 93 ? 17.253 -19.048 70.535 1.00 14.74 108 VAL D N 1
ATOM 8781 C CA . VAL D 1 93 ? 16.813 -17.986 69.635 1.00 14.65 108 VAL D CA 1
ATOM 8782 C C . VAL D 1 93 ? 15.332 -18.192 69.323 1.00 15.41 108 VAL D C 1
ATOM 8783 O O . VAL D 1 93 ? 14.534 -17.250 69.366 1.00 15.02 108 VAL D O 1
ATOM 8787 N N . GLU D 1 94 ? 14.974 -19.440 69.040 1.00 14.87 109 GLU D N 1
ATOM 8788 C CA . GLU D 1 94 ? 13.599 -19.803 68.731 1.00 16.13 109 GLU D CA 1
ATOM 8789 C C . GLU D 1 94 ? 12.605 -19.480 69.848 1.00 17.17 109 GLU D C 1
ATOM 8790 O O . GLU D 1 94 ? 11.472 -19.091 69.575 1.00 17.70 109 GLU D O 1
ATOM 8796 N N . GLU D 1 95 ? 13.021 -19.644 71.101 1.00 15.95 110 GLU D N 1
ATOM 8797 C CA . GLU D 1 95 ? 12.143 -19.363 72.230 1.00 16.60 110 GLU D CA 1
ATOM 8798 C C . GLU D 1 95 ? 11.865 -17.875 72.341 1.00 16.78 110 GLU D C 1
ATOM 8799 O O . GLU D 1 95 ? 10.716 -17.465 72.528 1.00 16.83 110 GLU D O 1
ATOM 8805 N N . LEU D 1 96 ? 12.924 -17.073 72.226 1.00 15.64 111 LEU D N 1
ATOM 8806 C CA . LEU D 1 96 ? 12.817 -15.617 72.311 1.00 13.14 111 LEU D CA 1
ATOM 8807 C C . LEU D 1 96 ? 11.969 -15.052 71.184 1.00 12.02 111 LEU D C 1
ATOM 8808 O O . LEU D 1 96 ? 11.187 -14.126 71.384 1.00 11.81 111 LEU D O 1
ATOM 8813 N N . LEU D 1 97 ? 12.136 -15.624 70.000 1.00 11.14 112 LEU D N 1
ATOM 8814 C CA . LEU D 1 97 ? 11.406 -15.196 68.817 1.00 13.47 112 LEU D CA 1
ATOM 8815 C C . LEU D 1 97 ? 9.918 -15.424 69.033 1.00 14.40 112 LEU D C 1
ATOM 8816 O O . LEU D 1 97 ? 9.088 -14.565 68.734 1.00 15.29 112 LEU D O 1
ATOM 8821 N N . GLU D 1 98 ? 9.601 -16.604 69.551 1.00 14.77 113 GLU D N 1
ATOM 8822 C CA . GLU D 1 98 ? 8.232 -17.004 69.825 1.00 15.77 113 GLU D CA 1
ATOM 8823 C C . GLU D 1 98 ? 7.584 -15.980 70.738 1.00 15.44 113 GLU D C 1
ATOM 8824 O O . GLU D 1 98 ? 6.556 -15.385 70.403 1.00 16.25 113 GLU D O 1
ATOM 8830 N N . ALA D 1 99 ? 8.211 -15.779 71.894 1.00 14.20 114 ALA D N 1
ATOM 8831 C CA . ALA D 1 99 ? 7.735 -14.841 72.905 1.00 12.37 114 ALA D CA 1
ATOM 8832 C C . ALA D 1 99 ? 7.621 -13.413 72.395 1.00 12.08 114 ALA D C 1
ATOM 8833 O O . ALA D 1 99 ? 6.755 -12.661 72.838 1.00 13.04 114 ALA D O 1
ATOM 8835 N N . THR D 1 100 ? 8.497 -13.036 71.471 1.00 12.53 115 THR D N 1
ATOM 8836 C CA . THR D 1 100 ? 8.484 -11.688 70.914 1.00 13.82 115 THR D CA 1
ATOM 8837 C C . THR D 1 100 ? 7.274 -11.485 70.023 1.00 13.94 115 THR D C 1
ATOM 8838 O O . THR D 1 100 ? 6.627 -10.440 70.071 1.00 13.49 115 THR D O 1
ATOM 8842 N N . LEU D 1 101 ? 6.973 -12.490 69.209 1.00 14.69 116 LEU D N 1
ATOM 8843 C CA . LEU D 1 101 ? 5.843 -12.418 68.292 1.00 15.91 116 LEU D CA 1
ATOM 8844 C C . LEU D 1 101 ? 4.480 -12.656 68.947 1.00 17.60 116 LEU D C 1
ATOM 8845 O O . LEU D 1 101 ? 3.567 -11.833 68.807 1.00 18.22 116 LEU D O 1
ATOM 8850 N N . VAL D 1 102 ? 4.346 -13.768 69.667 1.00 16.98 117 VAL D N 1
ATOM 8851 C CA . VAL D 1 102 ? 3.081 -14.116 70.311 1.00 17.23 117 VAL D CA 1
ATOM 8852 C C . VAL D 1 102 ? 2.647 -13.193 71.451 1.00 18.42 117 VAL D C 1
ATOM 8853 O O . VAL D 1 102 ? 1.522 -12.692 71.462 1.00 18.69 117 VAL D O 1
ATOM 8857 N N . SER D 1 103 ? 3.543 -12.957 72.402 1.00 18.82 118 SER D N 1
ATOM 8858 C CA . SER D 1 103 ? 3.217 -12.129 73.552 1.00 18.33 118 SER D CA 1
ATOM 8859 C C . SER D 1 103 ? 3.920 -10.774 73.590 1.00 18.14 118 SER D C 1
ATOM 8860 O O . SER D 1 103 ? 3.743 -10.004 74.532 1.00 17.72 118 SER D O 1
ATOM 8863 N N . SER D 1 104 ? 4.705 -10.484 72.560 1.00 17.97 119 SER D N 1
ATOM 8864 C CA . SER D 1 104 ? 5.463 -9.239 72.474 1.00 18.91 119 SER D CA 1
ATOM 8865 C C . SER D 1 104 ? 6.266 -8.976 73.755 1.00 19.23 119 SER D C 1
ATOM 8866 O O . SER D 1 104 ? 6.109 -7.947 74.414 1.00 18.09 119 SER D O 1
ATOM 8869 N N . ALA D 1 105 ? 7.131 -9.929 74.092 1.00 20.48 120 ALA D N 1
ATOM 8870 C CA . ALA D 1 105 ? 7.986 -9.825 75.268 1.00 20.75 120 ALA D CA 1
ATOM 8871 C C . ALA D 1 105 ? 9.133 -8.874 74.936 1.00 20.22 120 ALA D C 1
ATOM 8872 O O . ALA D 1 105 ? 9.879 -9.095 73.984 1.00 20.49 120 ALA D O 1
ATOM 8874 N N . ASN D 1 106 ? 9.274 -7.814 75.720 1.00 18.44 121 ASN D N 1
ATOM 8875 C CA . ASN D 1 106 ? 10.316 -6.841 75.466 1.00 16.37 121 ASN D CA 1
ATOM 8876 C C . ASN D 1 106 ? 11.695 -7.387 75.801 1.00 17.35 121 ASN D C 1
ATOM 8877 O O . ASN D 1 106 ? 12.679 -7.088 75.115 1.00 17.07 121 ASN D O 1
ATOM 8882 N N . SER D 1 107 ? 11.771 -8.201 76.845 1.00 15.02 122 SER D N 1
ATOM 8883 C CA . SER D 1 107 ? 13.047 -8.779 77.231 1.00 14.46 122 SER D CA 1
ATOM 8884 C C . SER D 1 107 ? 13.594 -9.674 76.132 1.00 14.27 122 SER D C 1
ATOM 8885 O O . SER D 1 107 ? 14.797 -9.669 75.864 1.00 13.80 122 SER D O 1
ATOM 8888 N N . ALA D 1 108 ? 12.707 -10.434 75.496 1.00 14.83 123 ALA D N 1
ATOM 8889 C CA . ALA D 1 108 ? 13.098 -11.343 74.421 1.00 15.09 123 ALA D CA 1
ATOM 8890 C C . ALA D 1 108 ? 13.659 -10.578 73.221 1.00 14.73 123 ALA D C 1
ATOM 8891 O O . ALA D 1 108 ? 14.738 -10.901 72.717 1.00 16.83 123 ALA D O 1
ATOM 8893 N N . ALA D 1 109 ? 12.928 -9.563 72.770 1.00 12.17 124 ALA D N 1
ATOM 8894 C CA . ALA D 1 109 ? 13.362 -8.764 71.634 1.00 11.32 124 ALA D CA 1
ATOM 8895 C C . ALA D 1 109 ? 14.723 -8.129 71.896 1.00 11.31 124 ALA D C 1
ATOM 8896 O O . ALA D 1 109 ? 15.604 -8.174 71.038 1.00 10.82 124 ALA D O 1
ATOM 8898 N N . ILE D 1 110 ? 14.888 -7.538 73.078 1.00 9.72 125 ILE D N 1
ATOM 8899 C CA . ILE D 1 110 ? 16.150 -6.909 73.454 1.00 10.23 125 ILE D CA 1
ATOM 8900 C C . ILE D 1 110 ? 17.279 -7.941 73.450 1.00 11.61 125 ILE D C 1
ATOM 8901 O O . ILE D 1 110 ? 18.394 -7.655 73.011 1.00 12.17 125 ILE D O 1
ATOM 8906 N N . ALA D 1 111 ? 16.983 -9.137 73.952 1.00 12.79 126 ALA D N 1
ATOM 8907 C CA . ALA D 1 111 ? 17.970 -10.209 74.023 1.00 13.60 126 ALA D CA 1
ATOM 8908 C C . ALA D 1 111 ? 18.439 -10.603 72.631 1.00 14.85 126 ALA D C 1
ATOM 8909 O O . ALA D 1 111 ? 19.637 -10.739 72.392 1.00 17.40 126 ALA D O 1
ATOM 8911 N N . LEU D 1 112 ? 17.495 -10.790 71.717 1.00 12.74 127 LEU D N 1
ATOM 8912 C CA . LEU D 1 112 ? 17.830 -11.150 70.348 1.00 13.43 127 LEU D CA 1
ATOM 8913 C C . LEU D 1 112 ? 18.655 -10.038 69.695 1.00 16.07 127 LEU D C 1
ATOM 8914 O O . LEU D 1 112 ? 19.566 -10.306 68.903 1.00 16.98 127 LEU D O 1
ATOM 8919 N N . ALA D 1 113 ? 18.327 -8.791 70.029 1.00 15.92 128 ALA D N 1
ATOM 8920 C CA . ALA D 1 113 ? 19.025 -7.636 69.484 1.00 14.42 128 ALA D CA 1
ATOM 8921 C C . ALA D 1 113 ? 20.499 -7.629 69.878 1.00 15.73 128 ALA D C 1
ATOM 8922 O O . ALA D 1 113 ? 21.376 -7.536 69.020 1.00 17.35 128 ALA D O 1
ATOM 8924 N N . GLU D 1 114 ? 20.782 -7.731 71.171 1.00 15.98 129 GLU D N 1
ATOM 8925 C CA . GLU D 1 114 ? 22.173 -7.728 71.620 1.00 19.06 129 GLU D CA 1
ATOM 8926 C C . GLU D 1 114 ? 22.958 -8.934 71.076 1.00 19.40 129 GLU D C 1
ATOM 8927 O O . GLU D 1 114 ? 24.174 -8.861 70.867 1.00 19.31 129 GLU D O 1
ATOM 8933 N N . LYS D 1 115 ? 22.261 -10.041 70.849 1.00 17.81 130 LYS D N 1
ATOM 8934 C CA . LYS D 1 115 ? 22.905 -11.245 70.344 1.00 16.88 130 LYS D CA 1
ATOM 8935 C C . LYS D 1 115 ? 23.352 -11.020 68.907 1.00 17.05 130 LYS D C 1
ATOM 8936 O O . LYS D 1 115 ? 24.407 -11.491 68.478 1.00 16.47 130 LYS D O 1
ATOM 8942 N N . ILE D 1 116 ? 22.537 -10.278 68.172 1.00 15.53 131 ILE D N 1
ATOM 8943 C CA . ILE D 1 116 ? 22.806 -9.991 66.779 1.00 14.45 131 ILE D CA 1
ATOM 8944 C C . ILE D 1 116 ? 23.761 -8.817 66.540 1.00 16.96 131 ILE D C 1
ATOM 8945 O O . ILE D 1 116 ? 24.749 -8.960 65.826 1.00 20.07 131 ILE D O 1
ATOM 8950 N N . ALA D 1 117 ? 23.486 -7.667 67.141 1.00 17.13 132 ALA D N 1
ATOM 8951 C CA . ALA D 1 117 ? 24.328 -6.494 66.932 1.00 18.10 132 ALA D CA 1
ATOM 8952 C C . ALA D 1 117 ? 25.312 -6.193 68.053 1.00 20.24 132 ALA D C 1
ATOM 8953 O O . ALA D 1 117 ? 26.067 -5.222 67.976 1.00 21.90 132 ALA D O 1
ATOM 8955 N N . GLY D 1 118 ? 25.305 -7.009 69.097 1.00 20.83 133 GLY D N 1
ATOM 8956 C CA . GLY D 1 118 ? 26.218 -6.769 70.197 1.00 18.92 133 GLY D CA 1
ATOM 8957 C C . GLY D 1 118 ? 25.585 -5.893 71.258 1.00 19.88 133 GLY D C 1
ATOM 8958 O O . GLY D 1 118 ? 25.887 -6.020 72.444 1.00 21.67 133 GLY D O 1
ATOM 8959 N N . SER D 1 119 ? 24.699 -5.001 70.836 1.00 18.18 134 SER D N 1
ATOM 8960 C CA . SER D 1 119 ? 24.026 -4.107 71.769 1.00 16.90 134 SER D CA 1
ATOM 8961 C C . SER D 1 119 ? 22.757 -3.588 71.113 1.00 17.10 134 SER D C 1
ATOM 8962 O O . SER D 1 119 ? 22.675 -3.536 69.890 1.00 17.54 134 SER D O 1
ATOM 8965 N N . GLU D 1 120 ? 21.766 -3.208 71.915 1.00 16.19 135 GLU D N 1
ATOM 8966 C CA . GLU D 1 120 ? 20.527 -2.704 71.341 1.00 16.11 135 GLU D CA 1
ATOM 8967 C C . GLU D 1 120 ? 20.815 -1.474 70.489 1.00 16.68 135 GLU D C 1
ATOM 8968 O O . GLU D 1 120 ? 20.239 -1.316 69.414 1.00 15.63 135 GLU D O 1
ATOM 8974 N N . LYS D 1 121 ? 21.720 -0.617 70.956 1.00 17.23 136 LYS D N 1
ATOM 8975 C CA . LYS D 1 121 ? 22.070 0.577 70.202 1.00 19.22 136 LYS D CA 1
ATOM 8976 C C . LYS D 1 121 ? 22.500 0.189 68.805 1.00 20.51 136 LYS D C 1
ATOM 8977 O O . LYS D 1 121 ? 21.987 0.720 67.816 1.00 22.25 136 LYS D O 1
ATOM 8983 N N . ASP D 1 122 ? 23.462 -0.723 68.725 1.00 18.27 137 ASP D N 1
ATOM 8984 C CA . ASP D 1 122 ? 23.937 -1.171 67.430 1.00 18.98 137 ASP D CA 1
ATOM 8985 C C . ASP D 1 122 ? 22.798 -1.750 66.599 1.00 17.96 137 ASP D C 1
ATOM 8986 O O . ASP D 1 122 ? 22.720 -1.511 65.392 1.00 18.62 137 ASP D O 1
ATOM 8991 N N . PHE D 1 123 ? 21.912 -2.503 67.245 1.00 16.96 138 PHE D N 1
ATOM 8992 C CA . PHE D 1 123 ? 20.784 -3.105 66.546 1.00 15.38 138 PHE D CA 1
ATOM 8993 C C . PHE D 1 123 ? 19.899 -1.980 66.026 1.00 15.19 138 PHE D C 1
ATOM 8994 O O . PHE D 1 123 ? 19.414 -2.034 64.899 1.00 14.05 138 PHE D O 1
ATOM 9002 N N . VAL D 1 124 ? 19.704 -0.949 66.844 1.00 14.52 139 VAL D N 1
ATOM 9003 C CA . VAL D 1 124 ? 18.880 0.181 66.431 1.00 14.24 139 VAL D CA 1
ATOM 9004 C C . VAL D 1 124 ? 19.405 0.811 65.152 1.00 15.39 139 VAL D C 1
ATOM 9005 O O . VAL D 1 124 ? 18.628 1.192 64.284 1.00 16.05 139 VAL D O 1
ATOM 9009 N N . ASP D 1 125 ? 20.721 0.930 65.030 1.00 18.27 140 ASP D N 1
ATOM 9010 C CA . ASP D 1 125 ? 21.288 1.510 63.821 1.00 19.66 140 ASP D CA 1
ATOM 9011 C C . ASP D 1 125 ? 20.938 0.605 62.646 1.00 20.86 140 ASP D C 1
ATOM 9012 O O . ASP D 1 125 ? 20.516 1.086 61.591 1.00 20.26 140 ASP D O 1
ATOM 9033 N N . ARG D 1 128 ? 17.551 1.255 61.529 1.00 18.22 143 ARG D N 1
ATOM 9034 C CA . ARG D 1 128 ? 17.458 2.512 60.796 1.00 15.54 143 ARG D CA 1
ATOM 9035 C C . ARG D 1 128 ? 17.872 2.340 59.344 1.00 13.72 143 ARG D C 1
ATOM 9036 O O . ARG D 1 128 ? 17.294 2.956 58.451 1.00 15.45 143 ARG D O 1
ATOM 9044 N N . ALA D 1 129 ? 18.868 1.496 59.110 1.00 12.17 144 ALA D N 1
ATOM 9045 C CA . ALA D 1 129 ? 19.335 1.250 57.759 1.00 13.92 144 ALA D CA 1
ATOM 9046 C C . ALA D 1 129 ? 18.249 0.541 56.941 1.00 16.59 144 ALA D C 1
ATOM 9047 O O . ALA D 1 129 ? 17.901 0.992 55.844 1.00 16.57 144 ALA D O 1
ATOM 9049 N N . LYS D 1 130 ? 17.710 -0.553 57.483 1.00 16.67 145 LYS D N 1
ATOM 9050 C CA . LYS D 1 130 ? 16.663 -1.316 56.805 1.00 17.09 145 LYS D CA 1
ATOM 9051 C C . LYS D 1 130 ? 15.515 -0.454 56.317 1.00 17.97 145 LYS D C 1
ATOM 9052 O O . LYS D 1 130 ? 15.145 -0.523 55.148 1.00 18.33 145 LYS D O 1
ATOM 9058 N N . LEU D 1 131 ? 14.939 0.342 57.215 1.00 18.24 146 LEU D N 1
ATOM 9059 C CA . LEU D 1 131 ? 13.831 1.214 56.847 1.00 19.59 146 LEU D CA 1
ATOM 9060 C C . LEU D 1 131 ? 14.225 2.083 55.654 1.00 20.83 146 LEU D C 1
ATOM 9061 O O . LEU D 1 131 ? 13.428 2.278 54.737 1.00 19.46 146 LEU D O 1
ATOM 9066 N N . LEU D 1 132 ? 15.459 2.586 55.657 1.00 21.34 147 LEU D N 1
ATOM 9067 C CA . LEU D 1 132 ? 15.947 3.403 54.548 1.00 22.12 147 LEU D CA 1
ATOM 9068 C C . LEU D 1 132 ? 16.065 2.571 53.278 1.00 22.44 147 LEU D C 1
ATOM 9069 O O . LEU D 1 132 ? 15.715 3.022 52.185 1.00 23.47 147 LEU D O 1
ATOM 9074 N N . GLU D 1 133 ? 16.569 1.354 53.434 1.00 21.86 148 GLU D N 1
ATOM 9075 C CA . GLU D 1 133 ? 16.749 0.443 52.316 1.00 23.03 148 GLU D CA 1
ATOM 9076 C C . GLU D 1 133 ? 15.377 0.122 51.709 1.00 23.77 148 GLU D C 1
ATOM 9077 O O . GLU D 1 133 ? 15.246 -0.027 50.494 1.00 24.93 148 GLU D O 1
ATOM 9083 N N . TRP D 1 134 ? 14.351 0.036 52.551 1.00 22.08 149 TRP D N 1
ATOM 9084 C CA . TRP D 1 134 ? 13.007 -0.248 52.065 1.00 21.05 149 TRP D CA 1
ATOM 9085 C C . TRP D 1 134 ? 12.344 1.016 51.523 1.00 22.82 149 TRP D C 1
ATOM 9086 O O . TRP D 1 134 ? 11.197 0.980 51.065 1.00 22.91 149 TRP D O 1
ATOM 9097 N N . GLY D 1 135 ? 13.062 2.134 51.588 1.00 21.96 150 GLY D N 1
ATOM 9098 C CA . GLY D 1 135 ? 12.518 3.383 51.090 1.00 24.85 150 GLY D CA 1
ATOM 9099 C C . GLY D 1 135 ? 11.772 4.212 52.117 1.00 25.64 150 GLY D C 1
ATOM 9100 O O . GLY D 1 135 ? 11.244 5.277 51.801 1.00 26.44 150 GLY D O 1
ATOM 9101 N N . ILE D 1 136 ? 11.710 3.714 53.346 1.00 26.98 151 ILE D N 1
ATOM 9102 C CA . ILE D 1 136 ? 11.046 4.418 54.435 1.00 25.54 151 ILE D CA 1
ATOM 9103 C C . ILE D 1 136 ? 12.036 5.463 54.924 1.00 28.48 151 ILE D C 1
ATOM 9104 O O . ILE D 1 136 ? 13.112 5.128 55.434 1.00 27.72 151 ILE D O 1
ATOM 9109 N N . GLN D 1 137 ? 11.678 6.733 54.767 1.00 31.54 152 GLN D N 1
ATOM 9110 C CA . GLN D 1 137 ? 12.589 7.801 55.158 1.00 32.10 152 GLN D CA 1
ATOM 9111 C C . GLN D 1 137 ? 12.035 8.869 56.092 1.00 28.59 152 GLN D C 1
ATOM 9112 O O . GLN D 1 137 ? 12.495 10.003 56.075 1.00 28.23 152 GLN D O 1
ATOM 9118 N N . ASP D 1 138 ? 11.069 8.510 56.923 1.00 25.47 153 ASP D N 1
ATOM 9119 C CA . ASP D 1 138 ? 10.500 9.484 57.844 1.00 24.88 153 ASP D CA 1
ATOM 9120 C C . ASP D 1 138 ? 10.336 8.881 59.227 1.00 22.81 153 ASP D C 1
ATOM 9121 O O . ASP D 1 138 ? 9.689 9.458 60.099 1.00 22.98 153 ASP D O 1
ATOM 9126 N N . ALA D 1 139 ? 10.949 7.725 59.426 1.00 20.40 154 ALA D N 1
ATOM 9127 C CA . ALA D 1 139 ? 10.842 7.024 60.687 1.00 20.00 154 ALA D CA 1
ATOM 9128 C C . ALA D 1 139 ? 11.819 7.460 61.765 1.00 22.36 154 ALA D C 1
ATOM 9129 O O . ALA D 1 139 ? 12.892 8.004 61.491 1.00 23.05 154 ALA D O 1
ATOM 9131 N N . THR D 1 140 ? 11.415 7.209 63.005 1.00 22.88 155 THR D N 1
ATOM 9132 C CA . THR D 1 140 ? 12.214 7.524 64.177 1.00 23.40 155 THR D CA 1
ATOM 9133 C C . THR D 1 140 ? 12.283 6.260 65.010 1.00 23.85 155 THR D C 1
ATOM 9134 O O . THR D 1 140 ? 11.253 5.742 65.434 1.00 24.59 155 THR D O 1
ATOM 9138 N N . VAL D 1 141 ? 13.489 5.757 65.242 1.00 23.86 156 VAL D N 1
ATOM 9139 C CA . VAL D 1 141 ? 13.637 4.547 66.034 1.00 24.58 156 VAL D CA 1
ATOM 9140 C C . VAL D 1 141 ? 14.767 4.632 67.055 1.00 22.90 156 VAL D C 1
ATOM 9141 O O . VAL D 1 141 ? 15.934 4.761 66.698 1.00 21.76 156 VAL D O 1
ATOM 9145 N N . VAL D 1 142 ? 14.398 4.561 68.333 1.00 23.63 157 VAL D N 1
ATOM 9146 C CA . VAL D 1 142 ? 15.364 4.630 69.424 1.00 23.19 157 VAL D CA 1
ATOM 9147 C C . VAL D 1 142 ? 15.544 3.318 70.183 1.00 22.58 157 VAL D C 1
ATOM 9148 O O . VAL D 1 142 ? 16.502 3.175 70.934 1.00 25.38 157 VAL D O 1
ATOM 9152 N N . ASN D 1 143 ? 14.623 2.374 70.018 1.00 22.12 158 ASN D N 1
ATOM 9153 C CA . ASN D 1 143 ? 14.766 1.073 70.671 1.00 22.44 158 ASN D CA 1
ATOM 9154 C C . ASN D 1 143 ? 14.098 -0.054 69.875 1.00 23.13 158 ASN D C 1
ATOM 9155 O O . ASN D 1 143 ? 13.350 0.197 68.929 1.00 22.01 158 ASN D O 1
ATOM 9160 N N . THR D 1 144 ? 14.386 -1.296 70.247 1.00 24.44 159 THR D N 1
ATOM 9161 C CA . THR D 1 144 ? 13.839 -2.450 69.535 1.00 24.06 159 THR D CA 1
ATOM 9162 C C . THR D 1 144 ? 12.489 -2.954 70.038 1.00 22.73 159 THR D C 1
ATOM 9163 O O . THR D 1 144 ? 11.832 -3.743 69.352 1.00 22.20 159 THR D O 1
ATOM 9167 N N . THR D 1 145 ? 12.075 -2.515 71.225 1.00 22.09 160 THR D N 1
ATOM 9168 C CA . THR D 1 145 ? 10.814 -2.989 71.799 1.00 22.52 160 THR D CA 1
ATOM 9169 C C . THR D 1 145 ? 9.538 -2.260 71.399 1.00 20.73 160 THR D C 1
ATOM 9170 O O . THR D 1 145 ? 8.528 -2.891 71.128 1.00 20.50 160 THR D O 1
ATOM 9174 N N . GLY D 1 146 ? 9.583 -0.938 71.359 1.00 20.99 161 GLY D N 1
ATOM 9175 C CA . GLY D 1 146 ? 8.392 -0.183 71.033 1.00 21.80 161 GLY D CA 1
ATOM 9176 C C . GLY D 1 146 ? 7.913 0.428 72.335 1.00 24.14 161 GLY D C 1
ATOM 9177 O O . GLY D 1 146 ? 6.807 0.961 72.435 1.00 25.36 161 GLY D O 1
ATOM 9178 N N . LEU D 1 147 ? 8.768 0.323 73.347 1.00 23.96 162 LEU D N 1
ATOM 9179 C CA . LEU D 1 147 ? 8.498 0.868 74.668 1.00 23.82 162 LEU D CA 1
ATOM 9180 C C . LEU D 1 147 ? 8.926 2.325 74.661 1.00 25.14 162 LEU D C 1
ATOM 9181 O O . LEU D 1 147 ? 9.660 2.759 73.769 1.00 27.41 162 LEU D O 1
ATOM 9186 N N . ASN D 1 148 ? 8.483 3.079 75.658 1.00 24.06 163 ASN D N 1
ATOM 9187 C CA . ASN D 1 148 ? 8.876 4.475 75.748 1.00 24.03 163 ASN D CA 1
ATOM 9188 C C . ASN D 1 148 ? 10.160 4.508 76.571 1.00 23.54 163 ASN D C 1
ATOM 9189 O O . ASN D 1 148 ? 10.313 3.733 77.510 1.00 23.42 163 ASN D O 1
ATOM 9194 N N . ASN D 1 149 ? 11.079 5.399 76.213 1.00 24.16 164 ASN D N 1
ATOM 9195 C CA . ASN D 1 149 ? 12.357 5.501 76.907 1.00 23.77 164 ASN D CA 1
ATOM 9196 C C . ASN D 1 149 ? 12.291 5.643 78.426 1.00 27.11 164 ASN D C 1
ATOM 9197 O O . ASN D 1 149 ? 13.167 5.138 79.127 1.00 30.58 164 ASN D O 1
ATOM 9202 N N . GLU D 1 150 ? 11.270 6.310 78.951 1.00 29.74 165 GLU D N 1
ATOM 9203 C CA . GLU D 1 150 ? 11.157 6.455 80.404 1.00 33.61 165 GLU D CA 1
ATOM 9204 C C . GLU D 1 150 ? 11.333 5.092 81.084 1.00 32.20 165 GLU D C 1
ATOM 9205 O O . GLU D 1 150 ? 11.962 4.980 82.134 1.00 31.35 165 GLU D O 1
ATOM 9211 N N . THR D 1 151 ? 10.770 4.063 80.460 1.00 31.14 166 THR D N 1
ATOM 9212 C CA . THR D 1 151 ? 10.821 2.697 80.964 1.00 30.59 166 THR D CA 1
ATOM 9213 C C . THR D 1 151 ? 12.229 2.110 80.968 1.00 30.33 166 THR D C 1
ATOM 9214 O O . THR D 1 151 ? 12.598 1.345 81.866 1.00 30.99 166 THR D O 1
ATOM 9218 N N . LEU D 1 152 ? 13.010 2.469 79.959 1.00 29.11 167 LEU D N 1
ATOM 9219 C CA . LEU D 1 152 ? 14.364 1.948 79.815 1.00 28.36 167 LEU D CA 1
ATOM 9220 C C . LEU D 1 152 ? 15.365 2.602 80.760 1.00 29.60 167 LEU D C 1
ATOM 9221 O O . LEU D 1 152 ? 16.538 2.225 80.798 1.00 28.61 167 LEU D O 1
ATOM 9226 N N . GLY D 1 153 ? 14.893 3.574 81.532 1.00 31.10 168 GLY D N 1
ATOM 9227 C CA . GLY D 1 153 ? 15.771 4.261 82.456 1.00 31.20 168 GLY D CA 1
ATOM 9228 C C . GLY D 1 153 ? 16.925 4.878 81.699 1.00 32.83 168 GLY D C 1
ATOM 9229 O O . GLY D 1 153 ? 16.737 5.803 80.908 1.00 32.24 168 GLY D O 1
ATOM 9230 N N . ASP D 1 154 ? 18.122 4.352 81.925 1.00 36.15 169 ASP D N 1
ATOM 9231 C CA . ASP D 1 154 ? 19.316 4.866 81.267 1.00 39.41 169 ASP D CA 1
ATOM 9232 C C . ASP D 1 154 ? 19.863 3.941 80.174 1.00 36.31 169 ASP D C 1
ATOM 9233 O O . ASP D 1 154 ? 20.958 4.164 79.666 1.00 35.78 169 ASP D O 1
ATOM 9238 N N . ASN D 1 155 ? 19.110 2.902 79.822 1.00 34.16 170 ASN D N 1
ATOM 9239 C CA . ASN D 1 155 ? 19.527 1.983 78.761 1.00 32.43 170 ASN D CA 1
ATOM 9240 C C . ASN D 1 155 ? 18.941 2.486 77.441 1.00 32.10 170 ASN D C 1
ATOM 9241 O O . ASN D 1 155 ? 18.496 1.699 76.603 1.00 33.36 170 ASN D O 1
ATOM 9246 N N . ILE D 1 156 ? 18.941 3.802 77.259 1.00 29.14 171 ILE D N 1
ATOM 9247 C CA . ILE D 1 156 ? 18.389 4.382 76.055 1.00 27.87 171 ILE D CA 1
ATOM 9248 C C . ILE D 1 156 ? 19.449 4.692 75.017 1.00 28.51 171 ILE D C 1
ATOM 9249 O O . ILE D 1 156 ? 20.644 4.647 75.306 1.00 27.89 171 ILE D O 1
ATOM 9254 N N . TYR D 1 157 ? 19.000 4.999 73.804 1.00 28.48 172 TYR D N 1
ATOM 9255 C CA . TYR D 1 157 ? 19.902 5.310 72.703 1.00 28.88 172 TYR D CA 1
ATOM 9256 C C . TYR D 1 157 ? 20.607 6.651 72.918 1.00 29.23 172 TYR D C 1
ATOM 9257 O O . TYR D 1 157 ? 19.965 7.658 73.226 1.00 27.93 172 TYR D O 1
ATOM 9266 N N . PRO D 1 158 ? 21.942 6.678 72.747 1.00 29.84 173 PRO D N 1
ATOM 9267 C CA . PRO D 1 158 ? 22.770 7.881 72.916 1.00 30.66 173 PRO D CA 1
ATOM 9268 C C . PRO D 1 158 ? 22.202 9.110 72.211 1.00 30.78 173 PRO D C 1
ATOM 9269 O O . PRO D 1 158 ? 22.165 9.162 70.981 1.00 30.28 173 PRO D O 1
ATOM 9273 N N . GLY D 1 159 ? 21.763 10.091 72.996 1.00 30.82 174 GLY D N 1
ATOM 9274 C CA . GLY D 1 159 ? 21.223 11.310 72.426 1.00 31.46 174 GLY D CA 1
ATOM 9275 C C . GLY D 1 159 ? 19.721 11.318 72.235 1.00 33.74 174 GLY D C 1
ATOM 9276 O O . GLY D 1 159 ? 19.165 12.291 71.733 1.00 34.58 174 GLY D O 1
ATOM 9277 N N . SER D 1 160 ? 19.051 10.239 72.619 1.00 35.40 175 SER D N 1
ATOM 9278 C CA . SER D 1 160 ? 17.603 10.190 72.473 1.00 37.47 175 SER D CA 1
ATOM 9279 C C . SER D 1 160 ? 16.977 10.835 73.698 1.00 36.65 175 SER D C 1
ATOM 9280 O O . SER D 1 160 ? 17.577 10.856 74.765 1.00 37.05 175 SER D O 1
ATOM 9283 N N . LYS D 1 161 ? 15.773 11.368 73.539 1.00 37.54 176 LYS D N 1
ATOM 9284 C CA . LYS D 1 161 ? 15.076 12.019 74.639 1.00 39.11 176 LYS D CA 1
ATOM 9285 C C . LYS D 1 161 ? 14.475 10.988 75.587 1.00 39.56 176 LYS D C 1
ATOM 9286 O O . LYS D 1 161 ? 13.877 10.012 75.150 1.00 41.91 176 LYS D O 1
ATOM 9292 N N . LYS D 1 162 ? 14.636 11.212 76.885 1.00 39.40 177 LYS D N 1
ATOM 9293 C CA . LYS D 1 162 ? 14.120 10.300 77.900 1.00 40.06 177 LYS D CA 1
ATOM 9294 C C . LYS D 1 162 ? 12.679 9.846 77.682 1.00 39.48 177 LYS D C 1
ATOM 9295 O O . LYS D 1 162 ? 12.274 8.799 78.192 1.00 40.55 177 LYS D O 1
ATOM 9301 N N . ASP D 1 163 ? 11.909 10.625 76.928 1.00 39.08 178 ASP D N 1
ATOM 9302 C CA . ASP D 1 163 ? 10.502 10.303 76.677 1.00 37.27 178 ASP D CA 1
ATOM 9303 C C . ASP D 1 163 ? 10.162 9.962 75.225 1.00 34.54 178 ASP D C 1
ATOM 9304 O O . ASP D 1 163 ? 8.988 9.939 74.849 1.00 31.97 178 ASP D O 1
ATOM 9309 N N . GLU D 1 164 ? 11.181 9.698 74.415 1.00 33.18 179 GLU D N 1
ATOM 9310 C CA . GLU D 1 164 ? 10.963 9.357 73.014 1.00 32.76 179 GLU D CA 1
ATOM 9311 C C . GLU D 1 164 ? 10.424 7.949 72.817 1.00 32.24 179 GLU D C 1
ATOM 9312 O O . GLU D 1 164 ? 10.582 7.074 73.672 1.00 31.58 179 GLU D O 1
ATOM 9318 N N . GLU D 1 165 ? 9.811 7.752 71.654 1.00 30.34 180 GLU D N 1
ATOM 9319 C CA . GLU D 1 165 ? 9.237 6.480 71.247 1.00 27.77 180 GLU D CA 1
ATOM 9320 C C . GLU D 1 165 ? 9.492 6.329 69.762 1.00 26.34 180 GLU D C 1
ATOM 9321 O O . GLU D 1 165 ? 9.726 7.323 69.068 1.00 25.08 180 GLU D O 1
ATOM 9327 N N . ASN D 1 166 ? 9.447 5.095 69.269 1.00 24.02 181 ASN D N 1
ATOM 9328 C CA . ASN D 1 166 ? 9.655 4.870 67.845 1.00 23.17 181 ASN D CA 1
ATOM 9329 C C . ASN D 1 166 ? 8.442 5.378 67.093 1.00 21.09 181 ASN D C 1
ATOM 9330 O O . ASN D 1 166 ? 7.308 5.189 67.537 1.00 22.01 181 ASN D O 1
ATOM 9335 N N . LYS D 1 167 ? 8.681 6.022 65.957 1.00 19.28 182 LYS D N 1
ATOM 9336 C CA . LYS D 1 167 ? 7.594 6.535 65.137 1.00 17.76 182 LYS D CA 1
ATOM 9337 C C . LYS D 1 167 ? 7.742 6.110 63.679 1.00 15.87 182 LYS D C 1
ATOM 9338 O O . LYS D 1 167 ? 8.838 6.150 63.107 1.00 12.29 182 LYS D O 1
ATOM 9344 N N . LEU D 1 168 ? 6.615 5.677 63.114 1.00 13.43 183 LEU D N 1
ATOM 9345 C CA . LEU D 1 168 ? 6.479 5.243 61.725 1.00 11.33 183 LEU D CA 1
ATOM 9346 C C . LEU D 1 168 ? 5.049 5.619 61.364 1.00 13.38 183 LEU D C 1
ATOM 9347 O O . LEU D 1 168 ? 4.232 5.857 62.258 1.00 14.07 183 LEU D O 1
ATOM 9352 N N . SER D 1 169 ? 4.733 5.677 60.074 1.00 13.83 184 SER D N 1
ATOM 9353 C CA . SER D 1 169 ? 3.377 6.025 59.663 1.00 15.60 184 SER D CA 1
ATOM 9354 C C . SER D 1 169 ? 2.622 4.754 59.303 1.00 15.58 184 SER D C 1
ATOM 9355 O O . SER D 1 169 ? 3.213 3.682 59.248 1.00 16.21 184 SER D O 1
ATOM 9358 N N . ALA D 1 170 ? 1.318 4.869 59.068 1.00 16.96 185 ALA D N 1
ATOM 9359 C CA . ALA D 1 170 ? 0.515 3.705 58.706 1.00 14.65 185 ALA D CA 1
ATOM 9360 C C . ALA D 1 170 ? 1.177 3.093 57.483 1.00 15.61 185 ALA D C 1
ATOM 9361 O O . ALA D 1 170 ? 1.506 1.903 57.466 1.00 12.92 185 ALA D O 1
ATOM 9363 N N . TYR D 1 171 ? 1.379 3.944 56.475 1.00 17.16 186 TYR D N 1
ATOM 9364 C CA . TYR D 1 171 ? 2.011 3.592 55.196 1.00 17.87 186 TYR D CA 1
ATOM 9365 C C . TYR D 1 171 ? 3.310 2.826 55.454 1.00 17.93 186 TYR D C 1
ATOM 9366 O O . TYR D 1 171 ? 3.501 1.718 54.937 1.00 14.48 186 TYR D O 1
ATOM 9375 N N . ASP D 1 172 ? 4.190 3.432 56.256 1.00 16.43 187 ASP D N 1
ATOM 9376 C CA . ASP D 1 172 ? 5.474 2.840 56.612 1.00 16.40 187 ASP D CA 1
ATOM 9377 C C . ASP D 1 172 ? 5.332 1.445 57.207 1.00 14.38 187 ASP D C 1
ATOM 9378 O O . ASP D 1 172 ? 6.102 0.544 56.894 1.00 15.21 187 ASP D O 1
ATOM 9383 N N . VAL D 1 173 ? 4.348 1.268 58.076 1.00 12.64 188 VAL D N 1
ATOM 9384 C CA . VAL D 1 173 ? 4.138 -0.022 58.710 1.00 9.45 188 VAL D CA 1
ATOM 9385 C C . VAL D 1 173 ? 3.696 -1.070 57.697 1.00 10.08 188 VAL D C 1
ATOM 9386 O O . VAL D 1 173 ? 4.143 -2.215 57.752 1.00 10.82 188 VAL D O 1
ATOM 9390 N N . ALA D 1 174 ? 2.825 -0.687 56.769 1.00 10.24 189 ALA D N 1
ATOM 9391 C CA . ALA D 1 174 ? 2.367 -1.630 55.749 1.00 11.23 189 ALA D CA 1
ATOM 9392 C C . ALA D 1 174 ? 3.566 -2.185 54.967 1.00 11.27 189 ALA D C 1
ATOM 9393 O O . ALA D 1 174 ? 3.631 -3.384 54.679 1.00 9.21 189 ALA D O 1
ATOM 9395 N N . ILE D 1 175 ? 4.514 -1.311 54.634 1.00 10.92 190 ILE D N 1
ATOM 9396 C CA . ILE D 1 175 ? 5.701 -1.724 53.901 1.00 13.65 190 ILE D CA 1
ATOM 9397 C C . ILE D 1 175 ? 6.455 -2.780 54.699 1.00 15.33 190 ILE D C 1
ATOM 9398 O O . ILE D 1 175 ? 6.753 -3.860 54.183 1.00 17.31 190 ILE D O 1
ATOM 9403 N N . VAL D 1 176 ? 6.754 -2.464 55.959 1.00 15.99 191 VAL D N 1
ATOM 9404 C CA . VAL D 1 176 ? 7.463 -3.390 56.840 1.00 14.62 191 VAL D CA 1
ATOM 9405 C C . VAL D 1 176 ? 6.729 -4.726 56.880 1.00 14.85 191 VAL D C 1
ATOM 9406 O O . VAL D 1 176 ? 7.339 -5.789 56.757 1.00 17.10 191 VAL D O 1
ATOM 9410 N N . ALA D 1 177 ? 5.414 -4.658 57.050 1.00 12.12 192 ALA D N 1
ATOM 9411 C CA . ALA D 1 177 ? 4.573 -5.844 57.107 1.00 11.14 192 ALA D CA 1
ATOM 9412 C C . ALA D 1 177 ? 4.618 -6.635 55.800 1.00 10.74 192 ALA D C 1
ATOM 9413 O O . ALA D 1 177 ? 4.762 -7.864 55.795 1.00 8.52 192 ALA D O 1
ATOM 9415 N N . ARG D 1 178 ? 4.473 -5.927 54.690 1.00 10.51 193 ARG D N 1
ATOM 9416 C CA . ARG D 1 178 ? 4.490 -6.579 53.394 1.00 11.40 193 ARG D CA 1
ATOM 9417 C C . ARG D 1 178 ? 5.848 -7.199 53.152 1.00 12.50 193 ARG D C 1
ATOM 9418 O O . ARG D 1 178 ? 5.947 -8.332 52.690 1.00 16.17 193 ARG D O 1
ATOM 9426 N N . ASN D 1 179 ? 6.903 -6.468 53.477 1.00 11.26 194 ASN D N 1
ATOM 9427 C CA . ASN D 1 179 ? 8.240 -6.999 53.271 1.00 13.44 194 ASN D CA 1
ATOM 9428 C C . ASN D 1 179 ? 8.545 -8.191 54.154 1.00 13.94 194 ASN D C 1
ATOM 9429 O O . ASN D 1 179 ? 9.267 -9.098 53.749 1.00 15.63 194 ASN D O 1
ATOM 9434 N N . LEU D 1 180 ? 7.995 -8.193 55.359 1.00 14.73 195 LEU D N 1
ATOM 9435 C CA . LEU D 1 180 ? 8.226 -9.291 56.273 1.00 16.88 195 LEU D CA 1
ATOM 9436 C C . LEU D 1 180 ? 7.517 -10.576 55.841 1.00 19.22 195 LEU D C 1
ATOM 9437 O O . LEU D 1 180 ? 8.164 -11.609 55.666 1.00 21.56 195 LEU D O 1
ATOM 9442 N N . ILE D 1 181 ? 6.200 -10.515 55.651 1.00 20.17 196 ILE D N 1
ATOM 9443 C CA . ILE D 1 181 ? 5.443 -11.710 55.275 1.00 20.47 196 ILE D CA 1
ATOM 9444 C C . ILE D 1 181 ? 5.682 -12.160 53.838 1.00 21.07 196 ILE D C 1
ATOM 9445 O O . ILE D 1 181 ? 5.182 -13.202 53.417 1.00 23.66 196 ILE D O 1
ATOM 9450 N N . LYS D 1 182 ? 6.444 -11.381 53.084 1.00 20.28 197 LYS D N 1
ATOM 9451 C CA . LYS D 1 182 ? 6.713 -11.731 51.699 1.00 19.55 197 LYS D CA 1
ATOM 9452 C C . LYS D 1 182 ? 8.057 -12.432 51.570 1.00 17.69 197 LYS D C 1
ATOM 9453 O O . LYS D 1 182 ? 8.205 -13.352 50.775 1.00 18.22 197 LYS D O 1
ATOM 9459 N N . LYS D 1 183 ? 9.030 -11.996 52.360 1.00 17.25 198 LYS D N 1
ATOM 9460 C CA . LYS D 1 183 ? 10.365 -12.581 52.340 1.00 17.18 198 LYS D CA 1
ATOM 9461 C C . LYS D 1 183 ? 10.464 -13.767 53.302 1.00 17.73 198 LYS D C 1
ATOM 9462 O O . LYS D 1 183 ? 11.090 -14.783 52.986 1.00 15.45 198 LYS D O 1
ATOM 9468 N N . TYR D 1 184 ? 9.841 -13.635 54.471 1.00 15.95 199 TYR D N 1
ATOM 9469 C CA . TYR D 1 184 ? 9.865 -14.693 55.472 1.00 14.80 199 TYR D CA 1
ATOM 9470 C C . TYR D 1 184 ? 8.463 -15.111 55.889 1.00 15.36 199 TYR D C 1
ATOM 9471 O O . TYR D 1 184 ? 8.018 -14.784 56.987 1.00 15.93 199 TYR D O 1
ATOM 9480 N N . PRO D 1 185 ? 7.756 -15.857 55.019 1.00 15.32 200 PRO D N 1
ATOM 9481 C CA . PRO D 1 185 ? 6.391 -16.343 55.261 1.00 14.93 200 PRO D CA 1
ATOM 9482 C C . PRO D 1 185 ? 6.249 -17.144 56.553 1.00 14.40 200 PRO D C 1
ATOM 9483 O O . PRO D 1 185 ? 5.187 -17.133 57.174 1.00 15.59 200 PRO D O 1
ATOM 9487 N N . GLN D 1 186 ? 7.313 -17.841 56.948 1.00 13.89 201 GLN D N 1
ATOM 9488 C CA . GLN D 1 186 ? 7.278 -18.652 58.165 1.00 13.78 201 GLN D CA 1
ATOM 9489 C C . GLN D 1 186 ? 6.760 -17.856 59.341 1.00 13.18 201 GLN D C 1
ATOM 9490 O O . GLN D 1 186 ? 6.134 -18.413 60.241 1.00 14.18 201 GLN D O 1
ATOM 9496 N N . VAL D 1 187 ? 7.051 -16.559 59.348 1.00 10.68 202 VAL D N 1
ATOM 9497 C CA . VAL D 1 187 ? 6.628 -15.712 60.443 1.00 9.99 202 VAL D CA 1
ATOM 9498 C C . VAL D 1 187 ? 5.156 -15.935 60.781 1.00 11.25 202 VAL D C 1
ATOM 9499 O O . VAL D 1 187 ? 4.768 -15.879 61.951 1.00 9.52 202 VAL D O 1
ATOM 9503 N N . LEU D 1 188 ? 4.346 -16.210 59.762 1.00 12.08 203 LEU D N 1
ATOM 9504 C CA . LEU D 1 188 ? 2.918 -16.427 59.967 1.00 16.55 203 LEU D CA 1
ATOM 9505 C C . LEU D 1 188 ? 2.585 -17.659 60.801 1.00 19.24 203 LEU D C 1
ATOM 9506 O O . LEU D 1 188 ? 1.560 -17.698 61.483 1.00 19.98 203 LEU D O 1
ATOM 9511 N N . GLU D 1 189 ? 3.449 -18.664 60.746 1.00 20.45 204 GLU D N 1
ATOM 9512 C CA . GLU D 1 189 ? 3.237 -19.876 61.516 1.00 19.30 204 GLU D CA 1
ATOM 9513 C C . GLU D 1 189 ? 3.348 -19.575 63.001 1.00 17.89 204 GLU D C 1
ATOM 9514 O O . GLU D 1 189 ? 2.872 -20.338 63.837 1.00 19.25 204 GLU D O 1
ATOM 9520 N N . ILE D 1 190 ? 3.976 -18.451 63.325 1.00 17.12 205 ILE D N 1
ATOM 9521 C CA . ILE D 1 190 ? 4.127 -18.036 64.713 1.00 16.91 205 ILE D CA 1
ATOM 9522 C C . ILE D 1 190 ? 2.996 -17.087 65.143 1.00 15.26 205 ILE D C 1
ATOM 9523 O O . ILE D 1 190 ? 2.295 -17.370 66.113 1.00 14.04 205 ILE D O 1
ATOM 9528 N N . THR D 1 191 ? 2.812 -15.974 64.426 1.00 14.25 206 THR D N 1
ATOM 9529 C CA . THR D 1 191 ? 1.764 -14.998 64.765 1.00 16.04 206 THR D CA 1
ATOM 9530 C C . THR D 1 191 ? 0.352 -15.599 64.733 1.00 16.43 206 THR D C 1
ATOM 9531 O O . THR D 1 191 ? -0.583 -15.066 65.324 1.00 15.46 206 THR D O 1
ATOM 9535 N N . LYS D 1 192 ? 0.230 -16.727 64.048 1.00 18.37 207 LYS D N 1
ATOM 9536 C CA . LYS D 1 192 ? -1.017 -17.472 63.883 1.00 19.89 207 LYS D CA 1
ATOM 9537 C C . LYS D 1 192 ? -1.543 -18.094 65.188 1.00 19.41 207 LYS D C 1
ATOM 9538 O O . LYS D 1 192 ? -2.755 -18.231 65.378 1.00 19.37 207 LYS D O 1
ATOM 9544 N N . LYS D 1 193 ? -0.620 -18.464 66.074 1.00 17.04 208 LYS D N 1
ATOM 9545 C CA . LYS D 1 193 ? -0.937 -19.127 67.338 1.00 13.89 208 LYS D CA 1
ATOM 9546 C C . LYS D 1 193 ? -1.667 -18.367 68.419 1.00 14.23 208 LYS D C 1
ATOM 9547 O O . LYS D 1 193 ? -1.208 -17.324 68.877 1.00 13.58 208 LYS D O 1
ATOM 9553 N N . PRO D 1 194 ? -2.816 -18.899 68.860 1.00 14.74 209 PRO D N 1
ATOM 9554 C CA . PRO D 1 194 ? -3.609 -18.270 69.913 1.00 12.81 209 PRO D CA 1
ATOM 9555 C C . PRO D 1 194 ? -2.778 -18.322 71.187 1.00 15.82 209 PRO D C 1
ATOM 9556 O O . PRO D 1 194 ? -2.776 -17.385 71.987 1.00 21.22 209 PRO D O 1
ATOM 9560 N N . SER D 1 195 ? -2.066 -19.431 71.367 1.00 16.27 210 SER D N 1
ATOM 9561 C CA . SER D 1 195 ? -1.205 -19.617 72.537 1.00 17.47 210 SER D CA 1
ATOM 9562 C C . SER D 1 195 ? 0.002 -20.455 72.141 1.00 15.62 210 SER D C 1
ATOM 9563 O O . SER D 1 195 ? -0.013 -21.133 71.121 1.00 15.73 210 SER D O 1
ATOM 9566 N N . SER D 1 196 ? 1.053 -20.415 72.943 1.00 16.50 211 SER D N 1
ATOM 9567 C CA . SER D 1 196 ? 2.229 -21.204 72.623 1.00 17.39 211 SER D CA 1
ATOM 9568 C C . SER D 1 196 ? 3.017 -21.580 73.863 1.00 17.93 211 SER D C 1
ATOM 9569 O O . SER D 1 196 ? 2.516 -21.465 74.990 1.00 16.91 211 SER D O 1
ATOM 9572 N N . THR D 1 197 ? 4.259 -22.005 73.650 1.00 17.73 212 THR D N 1
ATOM 9573 C CA . THR D 1 197 ? 5.109 -22.446 74.744 1.00 22.44 212 THR D CA 1
ATOM 9574 C C . THR D 1 197 ? 6.476 -21.756 74.816 1.00 24.44 212 THR D C 1
ATOM 9575 O O . THR D 1 197 ? 7.258 -21.791 73.864 1.00 29.89 212 THR D O 1
ATOM 9579 N N . PHE D 1 198 ? 6.745 -21.109 75.947 1.00 24.22 213 PHE D N 1
ATOM 9580 C CA . PHE D 1 198 ? 8.104 -20.618 76.188 1.00 25.44 213 PHE D CA 1
ATOM 9581 C C . PHE D 1 198 ? 8.736 -21.283 77.414 1.00 28.29 213 PHE D C 1
ATOM 9582 O O . PHE D 1 198 ? 8.255 -21.165 78.533 1.00 24.56 213 PHE D O 1
ATOM 9590 N N . ALA D 1 199 ? 9.819 -22.040 77.148 1.00 31.84 214 ALA D N 1
ATOM 9591 C CA . ALA D 1 199 ? 10.594 -22.671 78.207 1.00 36.70 214 ALA D CA 1
ATOM 9592 C C . ALA D 1 199 ? 9.763 -23.529 79.171 1.00 40.90 214 ALA D C 1
ATOM 9593 O O . ALA D 1 199 ? 10.092 -23.688 80.342 1.00 41.72 214 ALA D O 1
ATOM 9595 N N . GLY D 1 200 ? 8.636 -24.065 78.644 1.00 44.29 215 GLY D N 1
ATOM 9596 C CA . GLY D 1 200 ? 7.797 -24.936 79.470 1.00 48.99 215 GLY D CA 1
ATOM 9597 C C . GLY D 1 200 ? 6.792 -24.146 80.323 1.00 51.91 215 GLY D C 1
ATOM 9598 O O . GLY D 1 200 ? 6.380 -24.560 81.391 1.00 54.05 215 GLY D O 1
ATOM 9607 N N . THR D 1 202 ? 3.118 -21.783 79.425 1.00 46.71 217 THR D N 1
ATOM 9608 C CA . THR D 1 202 ? 2.287 -21.294 78.346 1.00 41.76 217 THR D CA 1
ATOM 9609 C C . THR D 1 202 ? 2.273 -19.766 78.283 1.00 37.00 217 THR D C 1
ATOM 9610 O O . THR D 1 202 ? 2.022 -19.078 79.273 1.00 37.27 217 THR D O 1
ATOM 9614 N N . ILE D 1 203 ? 2.263 -19.286 77.043 1.00 32.59 218 ILE D N 1
ATOM 9615 C CA . ILE D 1 203 ? 2.160 -17.867 76.732 1.00 25.41 218 ILE D CA 1
ATOM 9616 C C . ILE D 1 203 ? 0.956 -17.693 75.803 1.00 24.26 218 ILE D C 1
ATOM 9617 O O . ILE D 1 203 ? 0.701 -18.515 74.923 1.00 22.95 218 ILE D O 1
ATOM 9622 N N . THR D 1 204 ? 0.211 -16.621 76.030 1.00 24.50 219 THR D N 1
ATOM 9623 C CA . THR D 1 204 ? -0.991 -16.317 75.270 1.00 23.20 219 THR D CA 1
ATOM 9624 C C . THR D 1 204 ? -0.755 -15.202 74.255 1.00 22.43 219 THR D C 1
ATOM 9625 O O . THR D 1 204 ? 0.055 -14.306 74.486 1.00 23.52 219 THR D O 1
ATOM 9629 N N . SER D 1 205 ? -1.464 -15.251 73.133 1.00 20.02 220 SER D N 1
ATOM 9630 C CA . SER D 1 205 ? -1.309 -14.216 72.120 1.00 21.35 220 SER D CA 1
ATOM 9631 C C . SER D 1 205 ? -2.050 -12.946 72.518 1.00 20.96 220 SER D C 1
ATOM 9632 O O . SER D 1 205 ? -3.001 -12.987 73.296 1.00 23.21 220 SER D O 1
ATOM 9635 N N . THR D 1 206 ? -1.604 -11.818 71.976 1.00 19.81 221 THR D N 1
ATOM 9636 C CA . THR D 1 206 ? -2.229 -10.529 72.238 1.00 16.66 221 THR D CA 1
ATOM 9637 C C . THR D 1 206 ? -3.177 -10.231 71.078 1.00 16.39 221 THR D C 1
ATOM 9638 O O . THR D 1 206 ? -3.922 -9.255 71.108 1.00 16.77 221 THR D O 1
ATOM 9642 N N . ASN D 1 207 ? -3.127 -11.088 70.058 1.00 17.61 222 ASN D N 1
ATOM 9643 C CA . ASN D 1 207 ? -3.955 -10.974 68.854 1.00 16.60 222 ASN D CA 1
ATOM 9644 C C . ASN D 1 207 ? -5.317 -11.633 69.108 1.00 16.57 222 ASN D C 1
ATOM 9645 O O . ASN D 1 207 ? -5.445 -12.855 69.023 1.00 14.89 222 ASN D O 1
ATOM 9650 N N . TYR D 1 208 ? -6.334 -10.823 69.401 1.00 16.07 223 TYR D N 1
ATOM 9651 C CA . TYR D 1 208 ? -7.664 -11.343 69.706 1.00 17.58 223 TYR D CA 1
ATOM 9652 C C . TYR D 1 208 ? -8.534 -11.754 68.532 1.00 19.42 223 TYR D C 1
ATOM 9653 O O . TYR D 1 208 ? -9.708 -12.064 68.717 1.00 21.58 223 TYR D O 1
ATOM 9670 N N . LEU D 1 210 ? -7.519 -14.207 66.456 1.00 21.29 225 LEU D N 1
ATOM 9671 C CA . LEU D 1 210 ? -7.104 -15.567 66.118 1.00 21.46 225 LEU D CA 1
ATOM 9672 C C . LEU D 1 210 ? -8.185 -16.552 66.547 1.00 22.62 225 LEU D C 1
ATOM 9673 O O . LEU D 1 210 ? -9.190 -16.171 67.149 1.00 24.18 225 LEU D O 1
ATOM 9678 N N . GLU D 1 211 ? -7.976 -17.821 66.235 1.00 25.42 226 GLU D N 1
ATOM 9679 C CA . GLU D 1 211 ? -8.940 -18.851 66.574 1.00 26.06 226 GLU D CA 1
ATOM 9680 C C . GLU D 1 211 ? -9.205 -18.886 68.084 1.00 25.71 226 GLU D C 1
ATOM 9681 O O . GLU D 1 211 ? -8.295 -18.697 68.893 1.00 25.19 226 GLU D O 1
ATOM 9687 N N . GLY D 1 212 ? -10.466 -19.096 68.451 1.00 24.30 227 GLY D N 1
ATOM 9688 C CA . GLY D 1 212 ? -10.840 -19.175 69.850 1.00 20.95 227 GLY D CA 1
ATOM 9689 C C . GLY D 1 212 ? -10.576 -17.942 70.683 1.00 22.59 227 GLY D C 1
ATOM 9690 O O . GLY D 1 212 ? -10.607 -18.010 71.912 1.00 25.45 227 GLY D O 1
ATOM 9699 N N . PRO D 1 214 ? -11.331 -13.710 71.750 1.00 20.48 229 PRO D N 1
ATOM 9700 C CA . PRO D 1 214 ? -12.439 -12.762 71.924 1.00 20.71 229 PRO D CA 1
ATOM 9701 C C . PRO D 1 214 ? -13.030 -12.128 70.659 1.00 22.00 229 PRO D C 1
ATOM 9702 O O . PRO D 1 214 ? -14.253 -12.065 70.516 1.00 25.24 229 PRO D O 1
ATOM 9706 N N . ALA D 1 215 ? -12.183 -11.650 69.749 1.00 18.69 230 ALA D N 1
ATOM 9707 C CA . ALA D 1 215 ? -12.678 -11.028 68.519 1.00 16.16 230 ALA D CA 1
ATOM 9708 C C . ALA D 1 215 ? -12.323 -11.860 67.287 1.00 15.74 230 ALA D C 1
ATOM 9709 O O . ALA D 1 215 ? -11.913 -11.330 66.252 1.00 15.21 230 ALA D O 1
ATOM 9711 N N . TYR D 1 216 ? -12.488 -13.168 67.405 1.00 14.48 231 TYR D N 1
ATOM 9712 C CA . TYR D 1 216 ? -12.182 -14.070 66.314 1.00 15.96 231 TYR D CA 1
ATOM 9713 C C . TYR D 1 216 ? -12.788 -13.652 64.972 1.00 17.74 231 TYR D C 1
ATOM 9714 O O . TYR D 1 216 ? -13.945 -13.231 64.892 1.00 17.63 231 TYR D O 1
ATOM 9723 N N . ARG D 1 217 ? -11.988 -13.795 63.921 1.00 18.19 232 ARG D N 1
ATOM 9724 C CA . ARG D 1 217 ? -12.402 -13.484 62.560 1.00 18.82 232 ARG D CA 1
ATOM 9725 C C . ARG D 1 217 ? -11.663 -14.424 61.607 1.00 19.84 232 ARG D C 1
ATOM 9726 O O . ARG D 1 217 ? -10.439 -14.354 61.471 1.00 18.17 232 ARG D O 1
ATOM 9734 N N . GLY D 1 218 ? -12.420 -15.312 60.967 1.00 20.98 233 GLY D N 1
ATOM 9735 C CA . GLY D 1 218 ? -11.841 -16.262 60.040 1.00 19.00 233 GLY D CA 1
ATOM 9736 C C . GLY D 1 218 ? -10.898 -15.616 59.050 1.00 19.85 233 GLY D C 1
ATOM 9737 O O . GLY D 1 218 ? -11.174 -14.532 58.524 1.00 20.92 233 GLY D O 1
ATOM 9738 N N . GLY D 1 219 ? -9.769 -16.275 58.809 1.00 18.93 234 GLY D N 1
ATOM 9739 C CA . GLY D 1 219 ? -8.801 -15.760 57.861 1.00 19.74 234 GLY D CA 1
ATOM 9740 C C . GLY D 1 219 ? -7.673 -14.922 58.433 1.00 21.44 234 GLY D C 1
ATOM 9741 O O . GLY D 1 219 ? -6.799 -14.480 57.689 1.00 24.44 234 GLY D O 1
ATOM 9742 N N . PHE D 1 220 ? -7.660 -14.704 59.742 1.00 21.30 235 PHE D N 1
ATOM 9743 C CA . PHE D 1 220 ? -6.530 -13.876 60.189 1.00 21.58 235 PHE D CA 1
ATOM 9744 C C . PHE D 1 220 ? -5.339 -14.697 60.684 1.00 20.14 235 PHE D C 1
ATOM 9745 O O . PHE D 1 220 ? -5.464 -15.784 61.236 1.00 20.88 235 PHE D O 1
ATOM 9753 N N . ASP D 1 221 ? -4.136 -14.152 60.435 1.00 20.86 236 ASP D N 1
ATOM 9754 C CA . ASP D 1 221 ? -3.005 -14.549 61.261 1.00 23.83 236 ASP D CA 1
ATOM 9755 C C . ASP D 1 221 ? -2.229 -13.294 61.719 1.00 25.66 236 ASP D C 1
ATOM 9756 O O . ASP D 1 221 ? -1.011 -13.164 61.527 1.00 23.16 236 ASP D O 1
ATOM 9761 N N . GLY D 1 222 ? -3.055 -12.366 62.331 1.00 20.00 237 GLY D N 1
ATOM 9762 C CA . GLY D 1 222 ? -2.615 -11.111 62.956 1.00 20.00 237 GLY D CA 1
ATOM 9763 C C . GLY D 1 222 ? -1.377 -10.458 62.359 1.00 20.00 237 GLY D C 1
ATOM 9764 O O . GLY D 1 222 ? -1.463 -9.775 61.368 1.00 20.00 237 GLY D O 1
ATOM 9765 N N . LEU D 1 223 ? -0.208 -10.673 63.008 1.00 20.06 238 LEU D N 1
ATOM 9766 C CA . LEU D 1 223 ? 1.017 -9.857 62.807 1.00 14.93 238 LEU D CA 1
ATOM 9767 C C . LEU D 1 223 ? 1.490 -9.313 64.157 1.00 15.44 238 LEU D C 1
ATOM 9768 O O . LEU D 1 223 ? 2.225 -9.947 64.876 1.00 16.16 238 LEU D O 1
ATOM 9773 N N . LYS D 1 224 ? 1.034 -8.077 64.492 1.00 13.73 239 LYS D N 1
ATOM 9774 C CA . LYS D 1 224 ? 1.521 -7.420 65.726 1.00 14.46 239 LYS D CA 1
ATOM 9775 C C . LYS D 1 224 ? 0.529 -6.363 66.301 1.00 14.49 239 LYS D C 1
ATOM 9776 O O . LYS D 1 224 ? 0.330 -5.284 65.774 1.00 12.94 239 LYS D O 1
ATOM 9782 N N . THR D 1 225 ? 0.286 -6.413 67.607 1.00 14.50 240 THR D N 1
ATOM 9783 C CA . THR D 1 225 ? -0.409 -5.337 68.303 1.00 15.61 240 THR D CA 1
ATOM 9784 C C . THR D 1 225 ? 0.625 -4.400 68.899 1.00 14.92 240 THR D C 1
ATOM 9785 O O . THR D 1 225 ? 1.802 -4.742 69.000 1.00 15.78 240 THR D O 1
ATOM 9789 N N . GLY D 1 226 ? 0.169 -3.220 69.295 1.00 15.59 241 GLY D N 1
ATOM 9790 C CA . GLY D 1 226 ? 1.046 -2.236 69.896 1.00 14.60 241 GLY D CA 1
ATOM 9791 C C . GLY D 1 226 ? 0.198 -1.331 70.766 1.00 15.88 241 GLY D C 1
ATOM 9792 O O . GLY D 1 226 ? -0.915 -0.960 70.381 1.00 15.49 241 GLY D O 1
ATOM 9793 N N . THR D 1 227 ? 0.702 -0.984 71.945 1.00 15.28 242 THR D N 1
ATOM 9794 C CA . THR D 1 227 ? -0.041 -0.110 72.839 1.00 13.40 242 THR D CA 1
ATOM 9795 C C . THR D 1 227 ? 0.889 0.772 73.653 1.00 15.21 242 THR D C 1
ATOM 9796 O O . THR D 1 227 ? 1.879 0.312 74.222 1.00 16.26 242 THR D O 1
ATOM 9800 N N . THR D 1 228 ? 0.545 2.048 73.707 1.00 18.51 243 THR D N 1
ATOM 9801 C CA . THR D 1 228 ? 1.317 3.043 74.425 1.00 21.11 243 THR D CA 1
ATOM 9802 C C . THR D 1 228 ? 0.350 4.193 74.664 1.00 24.28 243 THR D C 1
ATOM 9803 O O . THR D 1 228 ? -0.653 4.301 73.960 1.00 26.25 243 THR D O 1
ATOM 9807 N N . ASP D 1 229 ? 0.615 5.038 75.655 1.00 27.38 244 ASP D N 1
ATOM 9808 C CA . ASP D 1 229 ? -0.284 6.164 75.898 1.00 30.24 244 ASP D CA 1
ATOM 9809 C C . ASP D 1 229 ? -0.365 7.004 74.626 1.00 29.37 244 ASP D C 1
ATOM 9810 O O . ASP D 1 229 ? -1.444 7.417 74.210 1.00 26.85 244 ASP D O 1
ATOM 9815 N N . LYS D 1 230 ? 0.789 7.225 74.005 1.00 30.01 245 LYS D N 1
ATOM 9816 C CA . LYS D 1 230 ? 0.887 8.011 72.781 1.00 32.31 245 LYS D CA 1
ATOM 9817 C C . LYS D 1 230 ? 0.370 7.299 71.531 1.00 31.92 245 LYS D C 1
ATOM 9818 O O . LYS D 1 230 ? -0.351 7.890 70.725 1.00 33.76 245 LYS D O 1
ATOM 9824 N N . ALA D 1 231 ? 0.741 6.033 71.371 1.00 31.06 246 ALA D N 1
ATOM 9825 C CA . ALA D 1 231 ? 0.337 5.250 70.204 1.00 30.06 246 ALA D CA 1
ATOM 9826 C C . ALA D 1 231 ? -1.141 4.892 70.169 1.00 29.93 246 ALA D C 1
ATOM 9827 O O . ALA D 1 231 ? -1.745 4.810 69.094 1.00 30.61 246 ALA D O 1
ATOM 9829 N N . GLY D 1 232 ? -1.722 4.685 71.346 1.00 27.73 247 GLY D N 1
ATOM 9830 C CA . GLY D 1 232 ? -3.111 4.288 71.411 1.00 23.94 247 GLY D CA 1
ATOM 9831 C C . GLY D 1 232 ? -3.150 2.782 71.204 1.00 23.74 247 GLY D C 1
ATOM 9832 O O . GLY D 1 232 ? -2.105 2.130 71.177 1.00 22.52 247 GLY D O 1
ATOM 9833 N N . GLU D 1 233 ? -4.350 2.227 71.063 1.00 23.45 248 GLU D N 1
ATOM 9834 C CA . GLU D 1 233 ? -4.534 0.797 70.859 1.00 22.34 248 GLU D CA 1
ATOM 9835 C C . GLU D 1 233 ? -4.393 0.482 69.376 1.00 22.33 248 GLU D C 1
ATOM 9836 O O . GLU D 1 233 ? -5.374 0.502 68.631 1.00 22.15 248 GLU D O 1
ATOM 9842 N N . SER D 1 234 ? -3.167 0.186 68.957 1.00 20.93 249 SER D N 1
ATOM 9843 C CA . SER D 1 234 ? -2.883 -0.105 67.558 1.00 18.76 249 SER D CA 1
ATOM 9844 C C . SER D 1 234 ? -2.722 -1.591 67.256 1.00 17.41 249 SER D C 1
ATOM 9845 O O . SER D 1 234 ? -2.503 -2.404 68.158 1.00 15.86 249 SER D O 1
ATOM 9848 N N . PHE D 1 235 ? -2.821 -1.934 65.975 1.00 14.63 250 PHE D N 1
ATOM 9849 C CA . PHE D 1 235 ? -2.711 -3.317 65.550 1.00 12.68 250 PHE D CA 1
ATOM 9850 C C . PHE D 1 235 ? -2.407 -3.461 64.066 1.00 14.42 250 PHE D C 1
ATOM 9851 O O . PHE D 1 235 ? -2.954 -2.743 63.223 1.00 15.38 250 PHE D O 1
ATOM 9859 N N . VAL D 1 236 ? -1.525 -4.401 63.758 1.00 13.13 251 VAL D N 1
ATOM 9860 C CA . VAL D 1 236 ? -1.157 -4.695 62.384 1.00 9.45 251 VAL D CA 1
ATOM 9861 C C . VAL D 1 236 ? -1.747 -6.066 62.120 1.00 10.52 251 VAL D C 1
ATOM 9862 O O . VAL D 1 236 ? -1.412 -7.030 62.807 1.00 12.66 251 VAL D O 1
ATOM 9866 N N . GLY D 1 237 ? -2.632 -6.158 61.135 1.00 10.50 252 GLY D N 1
ATOM 9867 C CA . GLY D 1 237 ? -3.240 -7.437 60.835 1.00 9.14 252 GLY D CA 1
ATOM 9868 C C . GLY D 1 237 ? -3.072 -7.919 59.411 1.00 9.97 252 GLY D C 1
ATOM 9869 O O . GLY D 1 237 ? -2.883 -7.136 58.489 1.00 11.95 252 GLY D O 1
ATOM 9870 N N . THR D 1 238 ? -3.107 -9.232 59.237 1.00 9.73 253 THR D N 1
ATOM 9871 C CA . THR D 1 238 ? -3.019 -9.809 57.919 1.00 10.14 253 THR D CA 1
ATOM 9872 C C . THR D 1 238 ? -4.052 -10.924 57.902 1.00 11.25 253 THR D C 1
ATOM 9873 O O . THR D 1 238 ? -4.228 -11.635 58.884 1.00 10.38 253 THR D O 1
ATOM 9877 N N . THR D 1 239 ? -4.747 -11.068 56.787 1.00 12.55 254 THR D N 1
ATOM 9878 C CA . THR D 1 239 ? -5.791 -12.072 56.683 1.00 12.83 254 THR D CA 1
ATOM 9879 C C . THR D 1 239 ? -6.038 -12.417 55.233 1.00 13.64 254 THR D C 1
ATOM 9880 O O . THR D 1 239 ? -5.641 -11.675 54.336 1.00 15.33 254 THR D O 1
ATOM 9884 N N . VAL D 1 240 ? -6.705 -13.540 55.010 1.00 12.19 255 VAL D N 1
ATOM 9885 C CA . VAL D 1 240 ? -7.070 -13.958 53.669 1.00 15.24 255 VAL D CA 1
ATOM 9886 C C . VAL D 1 240 ? -8.595 -14.033 53.737 1.00 16.35 255 VAL D C 1
ATOM 9887 O O . VAL D 1 240 ? -9.138 -14.873 54.452 1.00 16.68 255 VAL D O 1
ATOM 9891 N N . GLU D 1 241 ? -9.274 -13.143 53.021 1.00 18.84 256 GLU D N 1
ATOM 9892 C CA . GLU D 1 241 ? -10.729 -13.091 53.011 1.00 20.63 256 GLU D CA 1
ATOM 9893 C C . GLU D 1 241 ? -11.140 -13.149 51.546 1.00 23.32 256 GLU D C 1
ATOM 9894 O O . GLU D 1 241 ? -10.760 -12.313 50.727 1.00 25.59 256 GLU D O 1
ATOM 9900 N N . LYS D 1 242 ? -11.933 -14.162 51.240 1.00 24.80 257 LYS D N 1
ATOM 9901 C CA . LYS D 1 242 ? -12.342 -14.464 49.887 1.00 24.42 257 LYS D CA 1
ATOM 9902 C C . LYS D 1 242 ? -11.224 -14.376 48.861 1.00 23.05 257 LYS D C 1
ATOM 9903 O O . LYS D 1 242 ? -11.219 -13.484 48.026 1.00 23.59 257 LYS D O 1
ATOM 9909 N N . GLY D 1 243 ? -10.247 -15.272 48.964 1.00 23.43 258 GLY D N 1
ATOM 9910 C CA . GLY D 1 243 ? -9.165 -15.294 47.994 1.00 22.42 258 GLY D CA 1
ATOM 9911 C C . GLY D 1 243 ? -8.101 -14.245 48.154 1.00 20.54 258 GLY D C 1
ATOM 9912 O O . GLY D 1 243 ? -6.928 -14.501 47.891 1.00 22.73 258 GLY D O 1
ATOM 9921 N N . ARG D 1 245 ? -5.552 -11.678 50.079 1.00 18.74 260 ARG D N 1
ATOM 9922 C CA . ARG D 1 245 ? -4.734 -11.501 51.277 1.00 16.56 260 ARG D CA 1
ATOM 9923 C C . ARG D 1 245 ? -4.595 -10.003 51.471 1.00 14.57 260 ARG D C 1
ATOM 9924 O O . ARG D 1 245 ? -4.196 -9.290 50.555 1.00 14.79 260 ARG D O 1
ATOM 9932 N N . VAL D 1 246 ? -4.915 -9.527 52.663 1.00 13.94 261 VAL D N 1
ATOM 9933 C CA . VAL D 1 246 ? -4.849 -8.105 52.931 1.00 14.16 261 VAL D CA 1
ATOM 9934 C C . VAL D 1 246 ? -4.023 -7.810 54.169 1.00 16.53 261 VAL D C 1
ATOM 9935 O O . VAL D 1 246 ? -4.043 -8.573 55.145 1.00 18.09 261 VAL D O 1
ATOM 9939 N N . ILE D 1 247 ? -3.270 -6.714 54.117 1.00 16.02 262 ILE D N 1
ATOM 9940 C CA . ILE D 1 247 ? -2.480 -6.302 55.266 1.00 15.02 262 ILE D CA 1
ATOM 9941 C C . ILE D 1 247 ? -3.190 -5.101 55.842 1.00 14.63 262 ILE D C 1
ATOM 9942 O O . ILE D 1 247 ? -3.397 -4.094 55.163 1.00 13.93 262 ILE D O 1
ATOM 9947 N N . THR D 1 248 ? -3.569 -5.234 57.104 1.00 15.56 263 THR D N 1
ATOM 9948 C CA . THR D 1 248 ? -4.292 -4.209 57.829 1.00 14.69 263 THR D CA 1
ATOM 9949 C C . THR D 1 248 ? -3.422 -3.460 58.812 1.00 14.72 263 THR D C 1
ATOM 9950 O O . THR D 1 248 ? -2.636 -4.062 59.545 1.00 17.37 263 THR D O 1
ATOM 9954 N N . VAL D 1 249 ? -3.570 -2.141 58.826 1.00 13.24 264 VAL D N 1
ATOM 9955 C CA . VAL D 1 249 ? -2.823 -1.314 59.751 1.00 11.80 264 VAL D CA 1
ATOM 9956 C C . VAL D 1 249 ? -3.745 -0.289 60.390 1.00 13.22 264 VAL D C 1
ATOM 9957 O O . VAL D 1 249 ? -4.253 0.602 59.729 1.00 17.10 264 VAL D O 1
ATOM 9961 N N . VAL D 1 250 ? -3.981 -0.445 61.684 1.00 15.39 265 VAL D N 1
ATOM 9962 C CA . VAL D 1 250 ? -4.818 0.482 62.431 1.00 14.28 265 VAL D CA 1
ATOM 9963 C C . VAL D 1 250 ? -3.969 1.030 63.576 1.00 14.63 265 VAL D C 1
ATOM 9964 O O . VAL D 1 250 ? -3.386 0.271 64.358 1.00 13.67 265 VAL D O 1
ATOM 9968 N N . LEU D 1 251 ? -3.879 2.353 63.650 1.00 14.50 266 LEU D N 1
ATOM 9969 C CA . LEU D 1 251 ? -3.085 3.009 64.679 1.00 15.34 266 LEU D CA 1
ATOM 9970 C C . LEU D 1 251 ? -3.952 3.932 65.523 1.00 17.00 266 LEU D C 1
ATOM 9971 O O . LEU D 1 251 ? -4.723 4.735 64.995 1.00 17.67 266 LEU D O 1
ATOM 9976 N N . ASN D 1 252 ? -3.826 3.808 66.836 1.00 17.60 267 ASN D N 1
ATOM 9977 C CA . ASN D 1 252 ? -4.585 4.642 67.749 1.00 20.10 267 ASN D CA 1
ATOM 9978 C C . ASN D 1 252 ? -6.092 4.567 67.496 1.00 20.71 267 ASN D C 1
ATOM 9979 O O . ASN D 1 252 ? -6.682 5.522 67.004 1.00 22.81 267 ASN D O 1
ATOM 9984 N N . ALA D 1 253 ? -6.718 3.446 67.837 1.00 21.47 268 ALA D N 1
ATOM 9985 C CA . ALA D 1 253 ? -8.153 3.304 67.628 1.00 24.67 268 ALA D CA 1
ATOM 9986 C C . ALA D 1 253 ? -8.928 4.030 68.716 1.00 28.21 268 ALA D C 1
ATOM 9987 O O . ALA D 1 253 ? -8.555 3.969 69.888 1.00 29.31 268 ALA D O 1
ATOM 9989 N N . ASP D 1 254 ? -10.006 4.712 68.332 1.00 32.56 269 ASP D N 1
ATOM 9990 C CA . ASP D 1 254 ? -10.833 5.440 69.296 1.00 39.01 269 ASP D CA 1
ATOM 9991 C C . ASP D 1 254 ? -11.544 4.431 70.183 1.00 42.18 269 ASP D C 1
ATOM 9992 O O . ASP D 1 254 ? -11.794 3.309 69.745 1.00 40.62 269 ASP D O 1
ATOM 9997 N N . HIS D 1 255 ? -11.877 4.814 71.417 1.00 48.43 270 HIS D N 1
ATOM 9998 C CA . HIS D 1 255 ? -12.548 3.871 72.299 1.00 55.39 270 HIS D CA 1
ATOM 9999 C C . HIS D 1 255 ? -14.004 3.662 71.922 1.00 59.23 270 HIS D C 1
ATOM 10000 O O . HIS D 1 255 ? -14.933 4.337 72.403 1.00 59.80 270 HIS D O 1
ATOM 10007 N N . PRO D 1 260 ? -15.907 -3.051 73.341 1.00 45.93 275 PRO D N 1
ATOM 10008 C CA . PRO D 1 260 ? -15.669 -3.936 72.205 1.00 45.58 275 PRO D CA 1
ATOM 10009 C C . PRO D 1 260 ? -14.165 -4.093 72.272 1.00 44.25 275 PRO D C 1
ATOM 10010 O O . PRO D 1 260 ? -13.539 -3.156 72.747 1.00 45.78 275 PRO D O 1
ATOM 10014 N N . TYR D 1 261 ? -13.520 -5.168 71.932 1.00 20.00 276 TYR D N 1
ATOM 10015 C CA . TYR D 1 261 ? -12.057 -5.022 71.903 1.00 20.00 276 TYR D CA 1
ATOM 10016 C C . TYR D 1 261 ? -11.858 -4.283 70.579 1.00 20.00 276 TYR D C 1
ATOM 10017 O O . TYR D 1 261 ? -11.774 -4.885 69.515 1.00 20.00 276 TYR D O 1
ATOM 10026 N N . ALA D 1 262 ? -11.795 -2.959 70.761 1.00 28.83 277 ALA D N 1
ATOM 10027 C CA . ALA D 1 262 ? -11.896 -2.068 69.654 1.00 26.39 277 ALA D CA 1
ATOM 10028 C C . ALA D 1 262 ? -10.656 -1.482 69.016 1.00 24.92 277 ALA D C 1
ATOM 10029 O O . ALA D 1 262 ? -10.517 -0.261 68.878 1.00 25.67 277 ALA D O 1
ATOM 10031 N N . ARG D 1 263 ? -9.770 -2.351 68.645 1.00 23.63 278 ARG D N 1
ATOM 10032 C CA . ARG D 1 263 ? -8.599 -2.156 67.831 1.00 22.13 278 ARG D CA 1
ATOM 10033 C C . ARG D 1 263 ? -8.729 -3.235 66.762 1.00 19.46 278 ARG D C 1
ATOM 10034 O O . ARG D 1 263 ? -8.121 -3.155 65.725 1.00 21.01 278 ARG D O 1
ATOM 10042 N N . PHE D 1 264 ? -9.488 -4.198 67.264 1.00 17.59 279 PHE D N 1
ATOM 10043 C CA . PHE D 1 264 ? -9.911 -5.325 66.456 1.00 14.14 279 PHE D CA 1
ATOM 10044 C C . PHE D 1 264 ? -11.266 -4.993 65.843 1.00 15.76 279 PHE D C 1
ATOM 10045 O O . PHE D 1 264 ? -11.515 -5.267 64.668 1.00 17.51 279 PHE D O 1
ATOM 10053 N N . THR D 1 265 ? -12.135 -4.370 66.630 1.00 16.36 280 THR D N 1
ATOM 10054 C CA . THR D 1 265 ? -13.443 -3.977 66.123 1.00 14.24 280 THR D CA 1
ATOM 10055 C C . THR D 1 265 ? -13.243 -3.024 64.944 1.00 15.04 280 THR D C 1
ATOM 10056 O O . THR D 1 265 ? -14.055 -2.986 64.021 1.00 16.75 280 THR D O 1
ATOM 10060 N N . ALA D 1 266 ? -12.169 -2.239 64.990 1.00 14.00 281 ALA D N 1
ATOM 10061 C CA . ALA D 1 266 ? -11.869 -1.300 63.920 1.00 14.75 281 ALA D CA 1
ATOM 10062 C C . ALA D 1 266 ? -11.373 -2.067 62.700 1.00 15.27 281 ALA D C 1
ATOM 10063 O O . ALA D 1 266 ? -11.822 -1.847 61.580 1.00 15.61 281 ALA D O 1
ATOM 10065 N N . THR D 1 267 ? -10.441 -2.978 62.928 1.00 15.29 282 THR D N 1
ATOM 10066 C CA . THR D 1 267 ? -9.894 -3.787 61.855 1.00 15.02 282 THR D CA 1
ATOM 10067 C C . THR D 1 267 ? -10.979 -4.611 61.152 1.00 16.21 282 THR D C 1
ATOM 10068 O O . THR D 1 267 ? -10.989 -4.716 59.924 1.00 16.29 282 THR D O 1
ATOM 10072 N N . SER D 1 268 ? -11.891 -5.194 61.925 1.00 14.96 283 SER D N 1
ATOM 10073 C CA . SER D 1 268 ? -12.951 -6.007 61.342 1.00 18.71 283 SER D CA 1
ATOM 10074 C C . SER D 1 268 ? -13.889 -5.135 60.518 1.00 18.75 283 SER D C 1
ATOM 10075 O O . SER D 1 268 ? -14.284 -5.504 59.410 1.00 18.81 283 SER D O 1
ATOM 10078 N N . SER D 1 269 ? -14.246 -3.976 61.061 1.00 18.34 284 SER D N 1
ATOM 10079 C CA . SER D 1 269 ? -15.121 -3.052 60.353 1.00 18.18 284 SER D CA 1
ATOM 10080 C C . SER D 1 269 ? -14.444 -2.646 59.038 1.00 17.93 284 SER D C 1
ATOM 10081 O O . SER D 1 269 ? -15.110 -2.440 58.018 1.00 16.70 284 SER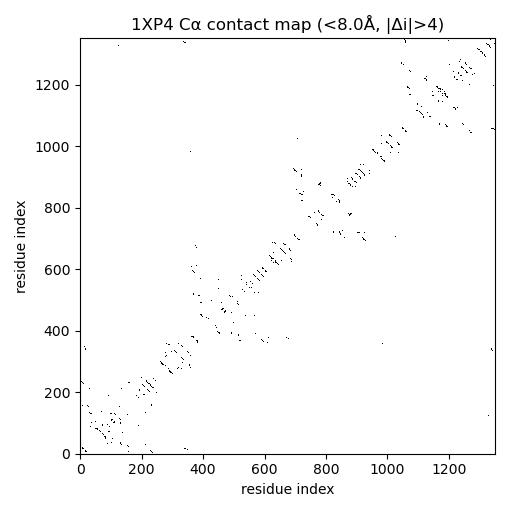 D O 1
ATOM 10084 N N . LEU D 1 270 ? -13.115 -2.539 59.074 1.00 16.20 285 LEU D N 1
ATOM 10085 C CA . LEU D 1 270 ? -12.327 -2.171 57.903 1.00 14.37 285 LEU D CA 1
ATOM 10086 C C . LEU D 1 270 ? -12.352 -3.282 56.855 1.00 15.08 285 LEU D C 1
ATOM 10087 O O . LEU D 1 270 ? -12.381 -3.019 55.651 1.00 13.34 285 LEU D O 1
ATOM 10100 N N . ASP D 1 272 ? -14.816 -5.410 56.540 1.00 16.80 287 ASP D N 1
ATOM 10101 C CA . ASP D 1 272 ? -16.182 -5.452 56.014 1.00 15.89 287 ASP D CA 1
ATOM 10102 C C . ASP D 1 272 ? -16.225 -4.545 54.790 1.00 17.45 287 ASP D C 1
ATOM 10103 O O . ASP D 1 272 ? -16.687 -4.938 53.717 1.00 17.76 287 ASP D O 1
ATOM 10108 N N . TYR D 1 273 ? -15.733 -3.323 54.961 1.00 16.67 288 TYR D N 1
ATOM 10109 C CA . TYR D 1 273 ? -15.711 -2.359 53.877 1.00 17.42 288 TYR D CA 1
ATOM 10110 C C . TYR D 1 273 ? -14.950 -2.945 52.704 1.00 19.34 288 TYR D C 1
ATOM 10111 O O . TYR D 1 273 ? -15.441 -2.984 51.575 1.00 19.90 288 TYR D O 1
ATOM 10120 N N . ILE D 1 274 ? -13.741 -3.411 52.990 1.00 20.11 289 ILE D N 1
ATOM 10121 C CA . ILE D 1 274 ? -12.877 -3.971 51.970 1.00 17.77 289 ILE D CA 1
ATOM 10122 C C . ILE D 1 274 ? -13.493 -5.133 51.208 1.00 18.21 289 ILE D C 1
ATOM 10123 O O . ILE D 1 274 ? -13.635 -5.061 49.990 1.00 19.63 289 ILE D O 1
ATOM 10128 N N . SER D 1 275 ? -13.878 -6.192 51.905 1.00 17.73 290 SER D N 1
ATOM 10129 C CA . SER D 1 275 ? -14.469 -7.339 51.224 1.00 18.98 290 SER D CA 1
ATOM 10130 C C . SER D 1 275 ? -15.704 -7.013 50.387 1.00 20.81 290 SER D C 1
ATOM 10131 O O . SER D 1 275 ? -16.100 -7.799 49.536 1.00 22.62 290 SER D O 1
ATOM 10134 N N . SER D 1 276 ? -16.327 -5.864 50.607 1.00 21.51 291 SER D N 1
ATOM 10135 C CA . SER D 1 276 ? -17.505 -5.546 49.809 1.00 22.13 291 SER D CA 1
ATOM 10136 C C . SER D 1 276 ? -17.257 -4.438 48.792 1.00 21.51 291 SER D C 1
ATOM 10137 O O . SER D 1 276 ? -18.126 -4.135 47.980 1.00 23.00 291 SER D O 1
ATOM 10140 N N . THR D 1 277 ? -16.067 -3.847 48.831 1.00 21.08 292 THR D N 1
ATOM 10141 C CA . THR D 1 277 ? -15.708 -2.778 47.904 1.00 21.89 292 THR D CA 1
ATOM 10142 C C . THR D 1 277 ? -14.811 -3.269 46.753 1.00 22.72 292 THR D C 1
ATOM 10143 O O . THR D 1 277 ? -14.888 -2.746 45.640 1.00 22.62 292 THR D O 1
ATOM 10147 N N . PHE D 1 278 ? -13.966 -4.266 47.019 1.00 21.31 293 PHE D N 1
ATOM 10148 C CA . PHE D 1 278 ? -13.082 -4.806 45.991 1.00 21.00 293 PHE D CA 1
ATOM 10149 C C . PHE D 1 278 ? -13.272 -6.307 45.831 1.00 23.02 293 PHE D C 1
ATOM 10150 O O . PHE D 1 278 ? -13.918 -6.948 46.660 1.00 25.48 293 PHE D O 1
ATOM 10158 N N . THR D 1 279 ? -12.685 -6.856 44.766 1.00 25.59 294 THR D N 1
ATOM 10159 C CA . THR D 1 279 ? -12.754 -8.287 44.456 1.00 27.58 294 THR D CA 1
ATOM 10160 C C . THR D 1 279 ? -11.649 -8.708 43.479 1.00 26.50 294 THR D C 1
ATOM 10161 O O . THR D 1 279 ? -11.045 -7.872 42.812 1.00 22.80 294 THR D O 1
ATOM 10165 N N . LEU D 1 280 ? -11.386 -10.008 43.404 1.00 28.55 295 LEU D N 1
ATOM 10166 C CA . LEU D 1 280 ? -10.378 -10.529 42.488 1.00 32.12 295 LEU D CA 1
ATOM 10167 C C . LEU D 1 280 ? -11.052 -11.034 41.227 1.00 35.21 295 LEU D C 1
ATOM 10168 O O . LEU D 1 280 ? -11.773 -12.030 41.249 1.00 36.53 295 LEU D O 1
ATOM 10173 N N . ARG D 1 281 ? -10.817 -10.326 40.130 1.00 38.10 296 ARG D N 1
ATOM 10174 C CA . ARG D 1 281 ? -11.400 -10.676 38.847 1.00 42.13 296 ARG D CA 1
ATOM 10175 C C . ARG D 1 281 ? -10.399 -11.514 38.057 1.00 42.88 296 ARG D C 1
ATOM 10176 O O . ARG D 1 281 ? -9.264 -11.099 37.832 1.00 42.64 296 ARG D O 1
ATOM 10184 N N . LYS D 1 282 ? -10.813 -12.710 37.664 1.00 44.35 297 LYS D N 1
ATOM 10185 C CA . LYS D 1 282 ? -9.949 -13.574 36.879 1.00 45.93 297 LYS D CA 1
ATOM 10186 C C . LYS D 1 282 ? -10.013 -13.040 35.451 1.00 47.80 297 LYS D C 1
ATOM 10187 O O . LYS D 1 282 ? -11.036 -13.160 34.776 1.00 50.15 297 LYS D O 1
ATOM 10193 N N . ILE D 1 283 ? -8.927 -12.423 35.004 1.00 48.51 298 ILE D N 1
ATOM 10194 C CA . ILE D 1 283 ? -8.877 -11.859 33.663 1.00 48.82 298 ILE D CA 1
ATOM 10195 C C . ILE D 1 283 ? -8.415 -12.900 32.649 1.00 50.89 298 ILE D C 1
ATOM 10196 O O . ILE D 1 283 ? -8.866 -12.905 31.502 1.00 52.30 298 ILE D O 1
ATOM 10201 N N . VAL D 1 284 ? -7.517 -13.778 33.084 1.00 52.07 299 VAL D N 1
ATOM 10202 C CA . VAL D 1 284 ? -6.977 -14.837 32.240 1.00 51.92 299 VAL D CA 1
ATOM 10203 C C . VAL D 1 284 ? -6.954 -16.119 33.049 1.00 54.00 299 VAL D C 1
ATOM 10204 O O . VAL D 1 284 ? -6.588 -16.104 34.222 1.00 54.23 299 VAL D O 1
ATOM 10208 N N . GLN D 1 285 ? -7.336 -17.229 32.432 1.00 56.21 300 GLN D N 1
ATOM 10209 C CA . GLN D 1 285 ? -7.332 -18.496 33.147 1.00 58.22 300 GLN D CA 1
ATOM 10210 C C . GLN D 1 285 ? -6.262 -19.453 32.659 1.00 58.50 300 GLN D C 1
ATOM 10211 O O . GLN D 1 285 ? -5.872 -19.422 31.493 1.00 57.87 300 GLN D O 1
ATOM 10217 N N . GLN D 1 286 ? -5.791 -20.297 33.574 1.00 58.54 301 GLN D N 1
ATOM 10218 C CA . GLN D 1 286 ? -4.749 -21.278 33.286 1.00 59.31 301 GLN D CA 1
ATOM 10219 C C . GLN D 1 286 ? -4.937 -21.942 31.925 1.00 60.76 301 GLN D C 1
ATOM 10220 O O . GLN D 1 286 ? -5.943 -22.607 31.687 1.00 62.01 301 GLN D O 1
ATOM 10226 N N . GLY D 1 287 ? -3.974 -21.761 31.030 1.00 60.41 302 GLY D N 1
ATOM 10227 C CA . GLY D 1 287 ? -4.088 -22.423 29.733 1.00 60.81 302 GLY D CA 1
ATOM 10228 C C . GLY D 1 287 ? -4.640 -21.536 28.616 1.00 60.92 302 GLY D C 1
ATOM 10229 O O . GLY D 1 287 ? -4.682 -21.957 27.473 1.00 63.00 302 GLY D O 1
ATOM 10230 N N . ASP D 1 288 ? -5.053 -20.314 28.923 1.00 60.30 303 ASP D N 1
ATOM 10231 C CA . ASP D 1 288 ? -5.555 -19.472 27.871 1.00 58.20 303 ASP D CA 1
ATOM 10232 C C . ASP D 1 288 ? -4.544 -18.392 27.567 1.00 55.58 303 ASP D C 1
ATOM 10233 O O . ASP D 1 288 ? -3.489 -18.300 28.167 1.00 55.39 303 ASP D O 1
ATOM 10238 N N . ALA D 1 289 ? -4.958 -17.555 26.616 1.00 51.06 304 ALA D N 1
ATOM 10239 C CA . ALA D 1 289 ? -4.122 -16.470 26.100 1.00 49.28 304 ALA D CA 1
ATOM 10240 C C . ALA D 1 289 ? -4.750 -14.962 26.027 1.00 47.91 304 ALA D C 1
ATOM 10241 O O . ALA D 1 289 ? -5.590 -14.747 25.137 1.00 48.24 304 ALA D O 1
ATOM 10243 N N . TYR D 1 290 ? -4.327 -13.941 26.906 1.00 49.92 305 TYR D N 1
ATOM 10244 C CA . TYR D 1 290 ? -4.858 -12.539 26.863 1.00 50.43 305 TYR D CA 1
ATOM 10245 C C . TYR D 1 290 ? -4.347 -11.934 25.595 1.00 53.11 305 TYR D C 1
ATOM 10246 O O . TYR D 1 290 ? -3.262 -11.394 25.410 1.00 54.81 305 TYR D O 1
ATOM 10255 N N . GLN D 1 291 ? -5.331 -12.142 24.802 1.00 20.00 306 GLN D N 1
ATOM 10256 C CA . GLN D 1 291 ? -5.425 -11.821 23.453 1.00 20.00 306 GLN D CA 1
ATOM 10257 C C . GLN D 1 291 ? -4.166 -12.353 22.803 1.00 20.00 306 GLN D C 1
ATOM 10258 O O . GLN D 1 291 ? -3.024 -12.087 23.188 1.00 20.00 306 GLN D O 1
ATOM 10264 N N . ASP D 1 292 ? -4.472 -13.165 21.794 1.00 20.00 307 ASP D N 1
ATOM 10265 C CA . ASP D 1 292 ? -3.533 -13.915 20.965 1.00 20.00 307 ASP D CA 1
ATOM 10266 C C . ASP D 1 292 ? -2.143 -13.352 21.029 1.00 20.00 307 ASP D C 1
ATOM 10267 O O . ASP D 1 292 ? -1.778 -12.375 20.374 1.00 20.00 307 ASP D O 1
ATOM 10272 N N . SER D 1 293 ? -1.366 -14.054 21.853 1.00 64.24 308 SER D N 1
ATOM 10273 C CA . SER D 1 293 ? -0.048 -13.639 22.202 1.00 67.90 308 SER D CA 1
ATOM 10274 C C . SER D 1 293 ? 1.061 -14.516 21.745 1.00 70.04 308 SER D C 1
ATOM 10275 O O . SER D 1 293 ? 1.270 -15.694 22.085 1.00 69.26 308 SER D O 1
ATOM 10278 N N . LYS D 1 294 ? 1.737 -13.759 20.930 0.00 75.45 309 LYS D N 1
ATOM 10279 C CA . LYS D 1 294 ? 2.893 -14.165 20.236 0.00 79.31 309 LYS D CA 1
ATOM 10280 C C . LYS D 1 294 ? 4.053 -13.180 20.393 0.00 80.35 309 LYS D C 1
ATOM 10281 O O . LYS D 1 294 ? 4.681 -13.099 21.451 0.00 83.17 309 LYS D O 1
ATOM 10287 N N . ALA D 1 307 ? 1.162 -16.522 24.572 1.00 20.00 322 ALA D N 1
ATOM 10288 C CA . ALA D 1 307 ? 0.087 -16.585 25.591 1.00 20.00 322 ALA D CA 1
ATOM 10289 C C . ALA D 1 307 ? -0.059 -17.989 26.167 1.00 20.00 322 ALA D C 1
ATOM 10290 O O . ALA D 1 307 ? -0.245 -18.922 25.392 1.00 20.00 322 ALA D O 1
ATOM 10292 N N . VAL D 1 308 ? 0.179 -18.165 27.502 1.00 78.32 323 VAL D N 1
ATOM 10293 C CA . VAL D 1 308 ? -0.608 -19.126 28.225 1.00 77.97 323 VAL D CA 1
ATOM 10294 C C . VAL D 1 308 ? -0.611 -18.844 29.729 1.00 76.81 323 VAL D C 1
ATOM 10295 O O . VAL D 1 308 ? 0.438 -18.667 30.335 1.00 77.64 323 VAL D O 1
ATOM 10299 N N . ALA D 1 309 ? -1.768 -18.710 30.393 1.00 75.26 324 ALA D N 1
ATOM 10300 C CA . ALA D 1 309 ? -1.589 -18.376 31.806 1.00 74.29 324 ALA D CA 1
ATOM 10301 C C . ALA D 1 309 ? -1.127 -19.633 32.541 1.00 73.03 324 ALA D C 1
ATOM 10302 O O . ALA D 1 309 ? -1.748 -20.700 32.431 1.00 73.91 324 ALA D O 1
ATOM 10304 N N . PRO D 1 310 ? -0.026 -19.565 33.353 1.00 71.43 325 PRO D N 1
ATOM 10305 C CA . PRO D 1 310 ? 0.583 -20.763 33.836 1.00 71.51 325 PRO D CA 1
ATOM 10306 C C . PRO D 1 310 ? -0.407 -21.359 34.761 1.00 72.26 325 PRO D C 1
ATOM 10307 O O . PRO D 1 310 ? -0.944 -22.464 34.534 1.00 73.50 325 PRO D O 1
ATOM 10311 N N . GLU D 1 311 ? -1.025 -20.343 35.360 1.00 71.66 326 GLU D N 1
ATOM 10312 C CA . GLU D 1 311 ? -2.046 -20.502 36.402 1.00 69.86 326 GLU D CA 1
ATOM 10313 C C . GLU D 1 311 ? -3.046 -19.372 36.164 1.00 67.42 326 GLU D C 1
ATOM 10314 O O . GLU D 1 311 ? -2.759 -18.455 35.396 1.00 67.35 326 GLU D O 1
ATOM 10320 N N . ASP D 1 312 ? -4.201 -19.417 36.821 1.00 63.45 327 ASP D N 1
ATOM 10321 C CA . ASP D 1 312 ? -5.201 -18.370 36.619 1.00 58.86 327 ASP D CA 1
ATOM 10322 C C . ASP D 1 312 ? -4.668 -17.029 37.098 1.00 54.12 327 ASP D C 1
ATOM 10323 O O . ASP D 1 312 ? -4.054 -16.954 38.159 1.00 53.45 327 ASP D O 1
ATOM 10328 N N . ILE D 1 313 ? -4.890 -15.979 36.311 1.00 49.32 328 ILE D N 1
ATOM 10329 C CA . ILE D 1 313 ? -4.457 -14.634 36.689 1.00 44.35 328 ILE D CA 1
ATOM 10330 C C . ILE D 1 313 ? -5.659 -13.819 37.170 1.00 41.99 328 ILE D C 1
ATOM 10331 O O . ILE D 1 313 ? -6.698 -13.772 36.502 1.00 39.13 328 ILE D O 1
ATOM 10336 N N . TYR D 1 314 ? -5.504 -13.186 38.332 1.00 38.65 329 TYR D N 1
ATOM 10337 C CA . TYR D 1 314 ? -6.552 -12.358 38.924 1.00 34.02 329 TYR D CA 1
ATOM 10338 C C . TYR D 1 314 ? -6.074 -10.931 39.131 1.00 30.93 329 TYR D C 1
ATOM 10339 O O . TYR D 1 314 ? -4.896 -10.689 39.381 1.00 30.09 329 TYR D O 1
ATOM 10348 N N . LEU D 1 315 ? -7.004 -9.990 39.036 1.00 28.61 330 LEU D N 1
ATOM 10349 C CA . LEU D 1 315 ? -6.703 -8.585 39.258 1.00 26.53 330 LEU D CA 1
ATOM 10350 C C . LEU D 1 315 ? -7.621 -8.088 40.358 1.00 27.13 330 LEU D C 1
ATOM 10351 O O . LEU D 1 315 ? -8.750 -8.559 40.491 1.00 28.04 330 LEU D O 1
ATOM 10356 N N . ILE D 1 316 ? -7.127 -7.148 41.154 1.00 26.65 331 ILE D N 1
ATOM 10357 C CA . ILE D 1 316 ? -7.927 -6.556 42.206 1.00 23.83 331 ILE D CA 1
ATOM 10358 C C . ILE D 1 316 ? -8.822 -5.605 41.434 1.00 25.66 331 ILE D C 1
ATOM 10359 O O . ILE D 1 316 ? -8.363 -4.944 40.502 1.00 25.16 331 ILE D O 1
ATOM 10364 N N . GLU D 1 317 ? -10.093 -5.531 41.808 1.00 27.35 332 GLU D N 1
ATOM 10365 C CA . GLU D 1 317 ? -11.011 -4.656 41.104 1.00 28.63 332 GLU D CA 1
ATOM 10366 C C . GLU D 1 317 ? -12.126 -4.090 41.966 1.00 28.65 332 GLU D C 1
ATOM 10367 O O . GLU D 1 317 ? -12.707 -4.786 42.790 1.00 26.24 332 GLU D O 1
ATOM 10373 N N . ARG D 1 318 ? -12.422 -2.816 41.746 1.00 31.38 333 ARG D N 1
ATOM 10374 C CA . ARG D 1 318 ? -13.468 -2.115 42.478 1.00 33.92 333 ARG D CA 1
ATOM 10375 C C . ARG D 1 318 ? -14.821 -2.647 42.044 1.00 36.00 333 ARG D C 1
ATOM 10376 O O . ARG D 1 318 ? -15.186 -2.525 40.879 1.00 39.68 333 ARG D O 1
ATOM 10384 N N . VAL D 1 319 ? -15.558 -3.239 42.978 1.00 38.68 334 VAL D N 1
ATOM 10385 C CA . VAL D 1 319 ? -16.871 -3.801 42.679 1.00 40.29 334 VAL D CA 1
ATOM 10386 C C . VAL D 1 319 ? -17.757 -2.773 41.992 1.00 43.84 334 VAL D C 1
ATOM 10387 O O . VAL D 1 319 ? -18.043 -1.716 42.547 1.00 43.41 334 VAL D O 1
ATOM 10391 N N . GLN D 1 325 ? -10.295 -2.796 32.606 1.00 78.48 340 GLN D N 1
ATOM 10392 C CA . GLN D 1 325 ? -9.079 -3.140 33.322 1.00 76.51 340 GLN D CA 1
ATOM 10393 C C . GLN D 1 325 ? -7.976 -3.129 32.275 1.00 75.78 340 GLN D C 1
ATOM 10394 O O . GLN D 1 325 ? -7.933 -3.994 31.396 1.00 74.55 340 GLN D O 1
ATOM 10400 N N . SER D 1 326 ? -7.098 -2.135 32.356 1.00 75.39 341 SER D N 1
ATOM 10401 C CA . SER D 1 326 ? -6.001 -2.027 31.411 1.00 74.35 341 SER D CA 1
ATOM 10402 C C . SER D 1 326 ? -4.893 -3.029 31.689 1.00 74.93 341 SER D C 1
ATOM 10403 O O . SER D 1 326 ? -3.707 -2.714 31.572 1.00 73.64 341 SER D O 1
ATOM 10406 N N . VAL D 1 327 ? -5.286 -4.247 32.074 1.00 77.23 342 VAL D N 1
ATOM 10407 C CA . VAL D 1 327 ? -4.322 -5.330 32.280 1.00 78.83 342 VAL D CA 1
ATOM 10408 C C . VAL D 1 327 ? -4.053 -5.663 30.838 1.00 76.95 342 VAL D C 1
ATOM 10409 O O . VAL D 1 327 ? -3.765 -6.801 30.442 1.00 74.89 342 VAL D O 1
ATOM 10413 N N . GLN D 1 328 ? -4.233 -4.615 30.050 1.00 75.21 343 GLN D N 1
ATOM 10414 C CA . GLN D 1 328 ? -4.134 -4.952 28.633 1.00 75.82 343 GLN D CA 1
ATOM 10415 C C . GLN D 1 328 ? -2.721 -4.655 28.216 1.00 73.22 343 GLN D C 1
ATOM 10416 O O . GLN D 1 328 ? -2.415 -3.738 27.473 1.00 77.32 343 GLN D O 1
ATOM 10422 N N . PHE D 1 329 ? -1.820 -5.464 28.750 1.00 73.82 344 PHE D N 1
ATOM 10423 C CA . PHE D 1 329 ? -0.505 -5.134 28.341 1.00 69.90 344 PHE D CA 1
ATOM 10424 C C . PHE D 1 329 ? 0.321 -6.405 28.171 1.00 74.14 344 PHE D C 1
ATOM 10425 O O . PHE D 1 329 ? 0.703 -7.052 29.125 1.00 74.59 344 PHE D O 1
ATOM 10433 N N . THR D 1 330 ? 0.579 -6.794 26.916 1.00 20.00 345 THR D N 1
ATOM 10434 C CA . THR D 1 330 ? 1.439 -7.933 26.743 1.00 20.00 345 THR D CA 1
ATOM 10435 C C . THR D 1 330 ? 2.674 -7.583 25.903 1.00 20.00 345 THR D C 1
ATOM 10436 O O . THR D 1 330 ? 2.598 -7.331 24.713 1.00 20.00 345 THR D O 1
ATOM 10440 N N . PRO D 1 331 ? 3.832 -7.483 26.610 1.00 79.59 346 PRO D N 1
ATOM 10441 C CA . PRO D 1 331 ? 5.126 -7.315 26.003 1.00 81.01 346 PRO D CA 1
ATOM 10442 C C . PRO D 1 331 ? 5.946 -8.570 26.271 1.00 82.19 346 PRO D C 1
ATOM 10443 O O . PRO D 1 331 ? 5.439 -9.605 26.710 1.00 81.36 346 PRO D O 1
ATOM 10447 N N . ASP D 1 332 ? 6.834 -8.806 25.286 1.00 84.78 347 ASP D N 1
ATOM 10448 C CA . ASP D 1 332 ? 7.567 -10.056 25.299 1.00 86.82 347 ASP D CA 1
ATOM 10449 C C . ASP D 1 332 ? 8.972 -9.854 25.887 1.00 87.34 347 ASP D C 1
ATOM 10450 O O . ASP D 1 332 ? 9.418 -10.597 26.733 1.00 88.39 347 ASP D O 1
ATOM 10455 N N . HIS D 1 348 ? 5.539 -11.006 29.443 0.00 61.64 363 HIS D N 1
ATOM 10456 C CA . HIS D 1 348 ? 4.782 -10.822 30.674 0.00 57.98 363 HIS D CA 1
ATOM 10457 C C . HIS D 1 348 ? 3.428 -10.202 30.404 0.00 54.63 363 HIS D C 1
ATOM 10458 O O . HIS D 1 348 ? 3.056 -9.971 29.256 0.00 53.83 363 HIS D O 1
ATOM 10465 N N . LEU D 1 349 ? 2.691 -9.937 31.475 1.00 50.83 364 LEU D N 1
ATOM 10466 C CA . LEU D 1 349 ? 1.373 -9.326 31.374 1.00 46.67 364 LEU D CA 1
ATOM 10467 C C . LEU D 1 349 ? 1.308 -8.298 32.495 1.00 43.21 364 LEU D C 1
ATOM 10468 O O . LEU D 1 349 ? 1.215 -8.662 33.665 1.00 44.16 364 LEU D O 1
ATOM 10473 N N . THR D 1 350 ? 1.377 -7.018 32.145 1.00 38.27 365 THR D N 1
ATOM 10474 C CA . THR D 1 350 ? 1.338 -5.970 33.156 1.00 33.50 365 THR D CA 1
ATOM 10475 C C . THR D 1 350 ? -0.014 -5.281 33.239 1.00 31.14 365 THR D C 1
ATOM 10476 O O . THR D 1 350 ? -0.728 -5.155 32.244 1.00 30.41 365 THR D O 1
ATOM 10480 N N . TYR D 1 351 ? -0.346 -4.837 34.448 1.00 29.46 366 TYR D N 1
ATOM 10481 C CA . TYR D 1 351 ? -1.604 -4.165 34.736 1.00 26.01 366 TYR D CA 1
ATOM 10482 C C . TYR D 1 351 ? -1.399 -2.679 34.954 1.00 23.80 366 TYR D C 1
ATOM 10483 O O . TYR D 1 351 ? -0.725 -2.266 35.891 1.00 23.69 366 TYR D O 1
ATOM 10492 N N . GLU D 1 352 ? -2.000 -1.880 34.084 1.00 22.79 367 GLU D N 1
ATOM 10493 C CA . GLU D 1 352 ? -1.886 -0.432 34.157 1.00 22.05 367 GLU D CA 1
ATOM 10494 C C . GLU D 1 352 ? -3.067 0.076 34.976 1.00 22.30 367 GLU D C 1
ATOM 10495 O O . GLU D 1 352 ? -4.023 0.647 34.449 1.00 23.21 367 GLU D O 1
ATOM 10501 N N . ASP D 1 353 ? -2.986 -0.160 36.281 1.00 22.23 368 ASP D N 1
ATOM 10502 C CA . ASP D 1 353 ? -4.020 0.233 37.227 1.00 21.53 368 ASP D CA 1
ATOM 10503 C C . ASP D 1 353 ? -4.295 1.735 37.186 1.00 21.16 368 ASP D C 1
ATOM 10504 O O . ASP D 1 353 ? -3.407 2.535 37.453 1.00 22.59 368 ASP D O 1
ATOM 10509 N N . LYS D 1 354 ? -5.526 2.117 36.858 1.00 21.84 369 LYS D N 1
ATOM 10510 C CA . LYS D 1 354 ? -5.895 3.533 36.781 1.00 21.13 369 LYS D CA 1
ATOM 10511 C C . LYS D 1 354 ? -6.844 3.961 37.902 1.00 22.25 369 LYS D C 1
ATOM 10512 O O . LYS D 1 354 ? -7.368 5.078 37.894 1.00 21.99 369 LYS D O 1
ATOM 10518 N N . ASP D 1 355 ? -7.064 3.073 38.863 1.00 22.67 370 ASP D N 1
ATOM 10519 C CA . ASP D 1 355 ? -7.954 3.369 39.982 1.00 23.02 370 ASP D CA 1
ATOM 10520 C C . ASP D 1 355 ? -7.146 3.391 41.283 1.00 22.87 370 ASP D C 1
ATOM 10521 O O . ASP D 1 355 ? -7.317 2.541 42.159 1.00 24.44 370 ASP D O 1
ATOM 10526 N N . LEU D 1 356 ? -6.267 4.377 41.404 1.00 19.44 371 LEU D N 1
ATOM 10527 C CA . LEU D 1 356 ? -5.419 4.483 42.573 1.00 17.29 371 LEU D CA 1
ATOM 10528 C C . LEU D 1 356 ? -6.068 5.188 43.751 1.00 17.63 371 LEU D C 1
ATOM 10529 O O . LEU D 1 356 ? -6.750 6.195 43.590 1.00 19.10 371 LEU D O 1
ATOM 10534 N N . ILE D 1 357 ? -5.837 4.640 44.939 1.00 16.39 372 ILE D N 1
ATOM 10535 C CA . ILE D 1 357 ? -6.363 5.180 46.184 1.00 13.88 372 ILE D CA 1
ATOM 10536 C C . ILE D 1 357 ? -5.194 5.734 47.012 1.00 14.81 372 ILE D C 1
ATOM 10537 O O . ILE D 1 357 ? -4.226 5.023 47.285 1.00 14.85 372 ILE D O 1
ATOM 10542 N N . GLY D 1 358 ? -5.278 6.998 47.413 1.00 14.04 373 GLY D N 1
ATOM 10543 C CA . GLY D 1 358 ? -4.190 7.578 48.177 1.00 11.51 373 GLY D CA 1
ATOM 10544 C C . GLY D 1 358 ? -2.989 7.654 47.261 1.00 13.94 373 GLY D C 1
ATOM 10545 O O . GLY D 1 358 ? -3.055 8.273 46.195 1.00 15.22 373 GLY D O 1
ATOM 10546 N N . GLN D 1 359 ? -1.890 7.021 47.655 1.00 13.80 374 GLN D N 1
ATOM 10547 C CA . GLN D 1 359 ? -0.694 7.029 46.822 1.00 14.14 374 GLN D CA 1
ATOM 10548 C C . GLN D 1 359 ? -0.705 5.863 45.838 1.00 13.78 374 GLN D C 1
ATOM 10549 O O . GLN D 1 359 ? 0.275 5.618 45.129 1.00 14.83 374 GLN D O 1
ATOM 10555 N N . GLY D 1 360 ? -1.831 5.156 45.795 1.00 13.76 375 GLY D N 1
ATOM 10556 C CA . GLY D 1 360 ? -1.975 4.040 44.882 1.00 15.54 375 GLY D CA 1
ATOM 10557 C C . GLY D 1 360 ? -1.312 2.764 45.354 1.00 16.15 375 GLY D C 1
ATOM 10558 O O . GLY D 1 360 ? -1.987 1.762 45.585 1.00 17.75 375 GLY D O 1
ATOM 10559 N N . TYR D 1 361 ? 0.010 2.788 45.482 1.00 14.62 376 TYR D N 1
ATOM 10560 C CA . TYR D 1 361 ? 0.746 1.614 45.928 1.00 16.31 376 TYR D CA 1
ATOM 10561 C C . TYR D 1 361 ? 1.811 1.980 46.942 1.00 19.30 376 TYR D C 1
ATOM 10562 O O . TYR D 1 361 ? 2.237 3.133 47.018 1.00 23.25 376 TYR D O 1
ATOM 10571 N N . ILE D 1 362 ? 2.235 1.002 47.735 1.00 20.34 377 ILE D N 1
ATOM 10572 C CA . ILE D 1 362 ? 3.294 1.244 48.703 1.00 21.20 377 ILE D CA 1
ATOM 10573 C C . ILE D 1 362 ? 4.604 0.715 48.118 1.00 22.86 377 ILE D C 1
ATOM 10574 O O . ILE D 1 362 ? 5.574 0.474 48.833 1.00 25.42 377 ILE D O 1
ATOM 10579 N N . THR D 1 363 ? 4.601 0.536 46.800 1.00 24.66 378 THR D N 1
ATOM 10580 C CA . THR D 1 363 ? 5.755 0.063 46.042 1.00 25.51 378 THR D CA 1
ATOM 10581 C C . THR D 1 363 ? 5.666 0.651 44.637 1.00 26.97 378 THR D C 1
ATOM 10582 O O . THR D 1 363 ? 4.574 0.792 44.086 1.00 29.12 378 THR D O 1
ATOM 10586 N N . THR D 1 364 ? 6.807 0.991 44.050 1.00 27.21 379 THR D N 1
ATOM 10587 C CA . THR D 1 364 ? 6.801 1.575 42.713 1.00 27.75 379 THR D CA 1
ATOM 10588 C C . THR D 1 364 ? 6.511 0.519 41.664 1.00 28.83 379 THR D C 1
ATOM 10589 O O . THR D 1 364 ? 6.275 0.824 40.498 1.00 28.38 379 THR D O 1
ATOM 10593 N N . GLU D 1 365 ? 6.521 -0.731 42.088 1.00 31.15 380 GLU D N 1
ATOM 10594 C CA . GLU D 1 365 ? 6.270 -1.822 41.174 1.00 32.34 380 GLU D CA 1
ATOM 10595 C C . GLU D 1 365 ? 4.781 -2.022 40.946 1.00 30.07 380 GLU D C 1
ATOM 10596 O O . GLU D 1 365 ? 3.976 -1.846 41.853 1.00 28.86 380 GLU D O 1
ATOM 10602 N N . ARG D 1 366 ? 4.416 -2.386 39.726 1.00 28.58 381 ARG D N 1
ATOM 10603 C CA . ARG D 1 366 ? 3.021 -2.623 39.405 1.00 30.19 381 ARG D CA 1
ATOM 10604 C C . ARG D 1 366 ? 2.827 -4.083 39.050 1.00 32.36 381 ARG D C 1
ATOM 10605 O O . ARG D 1 366 ? 3.776 -4.761 38.666 1.00 36.05 381 ARG D O 1
ATOM 10613 N N . PRO D 1 367 ? 1.593 -4.594 39.181 1.00 33.92 382 PRO D N 1
ATOM 10614 C CA . PRO D 1 367 ? 1.285 -5.994 38.874 1.00 35.63 382 PRO D CA 1
ATOM 10615 C C . PRO D 1 367 ? 1.776 -6.448 37.497 1.00 38.61 382 PRO D C 1
ATOM 10616 O O . PRO D 1 367 ? 1.480 -5.817 36.480 1.00 37.82 382 PRO D O 1
ATOM 10620 N N . SER D 1 368 ? 2.529 -7.543 37.474 1.00 42.37 383 SER D N 1
ATOM 10621 C CA . SER D 1 368 ? 3.044 -8.090 36.226 1.00 46.31 383 SER D CA 1
ATOM 10622 C C . SER D 1 368 ? 3.125 -9.604 36.316 1.00 48.12 383 SER D C 1
ATOM 10623 O O . SER D 1 368 ? 4.074 -10.153 36.869 1.00 50.28 383 SER D O 1
ATOM 10626 N N . PHE D 1 369 ? 2.131 -10.275 35.752 1.00 49.75 384 PHE D N 1
ATOM 10627 C CA . PHE D 1 369 ? 2.072 -11.727 35.788 1.00 52.92 384 PHE D CA 1
ATOM 10628 C C . PHE D 1 369 ? 2.875 -12.383 34.662 1.00 56.02 384 PHE D C 1
ATOM 10629 O O . PHE D 1 369 ? 2.765 -11.998 33.497 1.00 55.89 384 PHE D O 1
ATOM 10637 N N . GLU D 1 370 ? 3.692 -13.371 35.027 1.00 60.22 385 GLU D N 1
ATOM 10638 C CA . GLU D 1 370 ? 4.519 -14.093 34.064 1.00 62.97 385 GLU D CA 1
ATOM 10639 C C . GLU D 1 370 ? 3.654 -15.036 33.250 1.00 63.94 385 GLU D C 1
ATOM 10640 O O . GLU D 1 370 ? 3.020 -15.938 33.795 1.00 65.10 385 GLU D O 1
#

Radius of gyration: 42.7 Å; Cα contacts (8 Å, |Δi|>4): 2994; chains: 4; bounding box: 124×92×97 Å

Nearest PDB structures (foldseek):
  1xp4-assembly1_A  TM=1.002E+00  e=5.139E-73  Streptococcus pneumoniae R6
  1xp4-assembly4_D  TM=9.677E-01  e=1.425E-51  Streptococcus pneumoniae R6
  5zqc-assembly2_B  TM=9.072E-01  e=1.774E-20  Listeria monocytogenes EGD-e
  5zqc-assembly3_C  TM=8.859E-01  e=6.545E-21  Listeria monocytogenes EGD-e
  5zqd-assembly2_B  TM=9.018E-01  e=3.188E-20  Listeria monocytogenes EGD-e

Solvent-accessible surface area: 58953 Å² total

Organism: Streptococcus pneumoniae (strain ATCC BAA-255 / R6) (NCBI:txid171101)

CATH classification: 3.40.710.10 (+1 more: 2.60.410.10)